Protein AF-A0AAV5A7R1-F1 (afdb_monomer)

Structure (mmCIF, N/CA/C/O backbone):
data_AF-A0AAV5A7R1-F1
#
_entry.id   AF-A0AAV5A7R1-F1
#
loop_
_atom_site.group_PDB
_atom_site.id
_atom_site.type_symbol
_atom_site.label_atom_id
_atom_site.label_alt_id
_atom_site.label_comp_id
_atom_site.label_asym_id
_atom_site.label_entity_id
_atom_site.label_seq_id
_atom_site.pdbx_PDB_ins_code
_atom_site.Cartn_x
_atom_site.Cartn_y
_atom_site.Cartn_z
_atom_site.occupancy
_atom_site.B_iso_or_equiv
_atom_site.auth_seq_id
_atom_site.auth_comp_id
_atom_site.auth_asym_id
_atom_site.auth_atom_id
_atom_site.pdbx_PDB_model_num
ATOM 1 N N . MET A 1 1 ? 40.878 32.032 -0.205 1.00 29.55 1 MET A N 1
ATOM 2 C CA . MET A 1 1 ? 42.133 32.448 -0.873 1.00 29.55 1 MET A CA 1
ATOM 3 C C . MET A 1 1 ? 41.769 33.147 -2.188 1.00 29.55 1 MET A C 1
ATOM 5 O O . MET A 1 1 ? 41.822 32.514 -3.229 1.00 29.55 1 MET A O 1
ATOM 9 N N . LEU A 1 2 ? 41.271 34.395 -2.137 1.00 24.20 2 LEU A N 1
ATOM 10 C CA . LEU A 1 2 ? 40.532 35.003 -3.269 1.00 24.20 2 LEU A CA 1
ATOM 11 C C . LEU A 1 2 ? 40.841 36.491 -3.567 1.00 24.20 2 LEU A C 1
ATOM 13 O O . LEU A 1 2 ? 40.366 37.007 -4.570 1.00 24.20 2 LEU A O 1
ATOM 17 N N . ASN A 1 3 ? 41.679 37.166 -2.768 1.00 25.67 3 ASN A N 1
ATOM 18 C CA . ASN A 1 3 ? 41.931 38.617 -2.881 1.00 25.67 3 ASN A CA 1
ATOM 19 C C . ASN A 1 3 ? 43.302 38.965 -3.509 1.00 25.67 3 ASN A C 1
ATOM 21 O O . ASN A 1 3 ? 43.919 39.950 -3.116 1.00 25.67 3 ASN A O 1
ATOM 25 N N . LEU A 1 4 ? 43.820 38.148 -4.438 1.00 28.59 4 LEU A N 1
ATOM 26 C CA . LEU A 1 4 ? 45.204 38.273 -4.946 1.00 28.59 4 LEU A CA 1
ATOM 27 C C . LEU A 1 4 ? 45.353 38.524 -6.459 1.00 28.59 4 LEU A C 1
ATOM 29 O O . LEU A 1 4 ? 46.474 38.673 -6.931 1.00 28.59 4 LEU A O 1
ATOM 33 N N . PHE A 1 5 ? 44.253 38.632 -7.215 1.00 29.66 5 PHE A N 1
ATOM 34 C CA . PHE A 1 5 ? 44.280 38.823 -8.678 1.00 29.66 5 PHE A CA 1
ATOM 35 C C . PHE A 1 5 ? 43.487 40.051 -9.166 1.00 29.66 5 PHE A C 1
ATOM 37 O O . PHE A 1 5 ? 42.913 40.050 -10.249 1.00 29.66 5 PHE A O 1
ATOM 44 N N . SER A 1 6 ? 43.487 41.128 -8.376 1.00 29.00 6 SER A N 1
ATOM 45 C CA . SER A 1 6 ? 42.924 42.436 -8.749 1.00 29.00 6 SER A CA 1
ATOM 46 C C . SER A 1 6 ? 44.034 43.491 -8.863 1.00 29.00 6 SER A C 1
ATOM 48 O O . SER A 1 6 ? 44.088 44.422 -8.059 1.00 29.00 6 SER A O 1
ATOM 50 N N . GLY A 1 7 ? 44.963 43.341 -9.819 1.00 32.47 7 GLY A N 1
ATOM 51 C CA . GLY A 1 7 ? 46.088 44.284 -9.901 1.00 3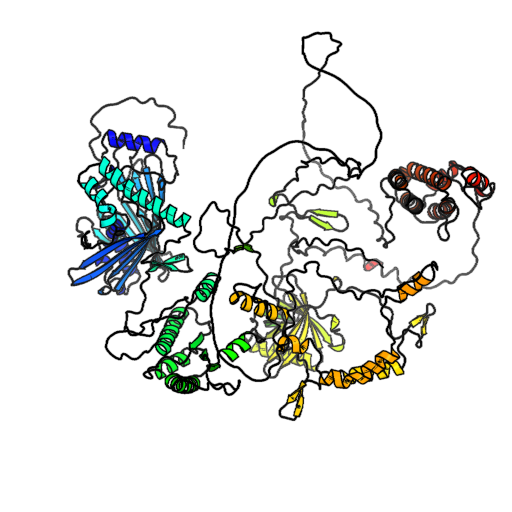2.47 7 GLY A CA 1
ATOM 52 C C . GLY A 1 7 ? 47.220 44.004 -10.892 1.00 32.47 7 GLY A C 1
ATOM 53 O O . GLY A 1 7 ? 48.380 44.122 -10.509 1.00 32.47 7 GLY A O 1
ATOM 54 N N . SER A 1 8 ? 46.941 43.712 -12.164 1.00 26.72 8 SER A N 1
ATOM 55 C CA . SER A 1 8 ? 47.958 43.845 -13.222 1.00 26.72 8 SER A CA 1
ATOM 56 C C . SER A 1 8 ? 47.350 44.381 -14.520 1.00 26.72 8 SER A C 1
ATOM 58 O O . SER A 1 8 ? 46.280 43.961 -14.954 1.00 26.72 8 SER A O 1
ATOM 60 N N . LYS A 1 9 ? 48.022 45.359 -15.141 1.00 31.67 9 LYS A N 1
ATOM 61 C CA . LYS A 1 9 ? 47.667 45.837 -16.485 1.00 31.67 9 LYS A CA 1
ATOM 62 C C . LYS A 1 9 ? 48.191 44.833 -17.509 1.00 31.67 9 LYS A C 1
ATOM 64 O O . LYS A 1 9 ? 49.341 44.411 -17.391 1.00 31.67 9 LYS A O 1
ATOM 69 N N . PHE A 1 10 ? 47.392 44.510 -18.526 1.00 29.64 10 PHE A N 1
ATOM 70 C CA . PHE A 1 10 ? 47.858 43.719 -19.666 1.00 29.64 10 PHE A CA 1
ATOM 71 C C . PHE A 1 10 ? 49.099 44.372 -20.284 1.00 29.64 10 PHE A C 1
ATOM 73 O O . PHE A 1 10 ? 49.057 45.517 -20.737 1.00 29.64 10 PHE A O 1
ATOM 80 N N . ARG A 1 11 ? 50.207 43.629 -20.296 1.00 29.08 11 ARG A N 1
ATOM 81 C CA . ARG A 1 11 ? 51.437 43.977 -21.004 1.00 29.08 11 ARG A CA 1
ATOM 82 C C . ARG A 1 11 ? 51.668 42.882 -22.036 1.00 29.08 11 ARG A C 1
ATOM 84 O O . ARG A 1 11 ? 51.864 41.727 -21.671 1.00 29.08 11 ARG A O 1
ATOM 91 N N . THR A 1 12 ? 51.585 43.236 -23.311 1.00 32.53 12 THR A N 1
ATOM 92 C CA . THR A 1 12 ? 51.765 42.311 -24.429 1.00 32.53 12 THR A CA 1
ATOM 93 C C . THR A 1 12 ? 53.233 41.913 -24.555 1.00 32.53 12 THR A C 1
ATOM 95 O O . THR A 1 12 ? 54.031 42.627 -25.158 1.00 32.53 12 THR A O 1
ATOM 98 N N . HIS A 1 13 ? 53.593 40.759 -23.998 1.00 28.97 13 HIS A N 1
ATOM 99 C CA . HIS A 1 13 ? 54.816 40.071 -24.396 1.00 28.97 13 HIS A CA 1
ATOM 100 C C . HIS A 1 13 ? 54.542 39.259 -25.661 1.00 28.97 13 HIS A C 1
ATOM 102 O O . HIS A 1 13 ? 53.734 38.332 -25.643 1.00 28.97 13 HIS A O 1
ATOM 108 N N . LYS A 1 14 ? 55.246 39.590 -26.745 1.00 40.38 14 LYS A N 1
ATOM 109 C CA . LYS A 1 14 ? 55.646 38.564 -27.707 1.00 40.38 14 LYS A CA 1
ATOM 110 C C . LYS A 1 14 ? 56.782 37.753 -27.071 1.00 40.38 14 LYS A C 1
ATOM 112 O O . LYS A 1 14 ? 57.619 38.346 -26.391 1.00 40.38 14 LYS A O 1
ATOM 117 N N . ASP A 1 15 ? 56.778 36.432 -27.240 1.00 34.69 15 ASP A N 1
ATOM 118 C CA . ASP A 1 15 ? 57.710 35.730 -28.145 1.00 34.69 15 ASP A CA 1
ATOM 119 C C . ASP A 1 15 ? 57.664 34.190 -27.971 1.00 34.69 15 ASP A C 1
ATOM 121 O O . ASP A 1 15 ? 57.484 33.667 -26.875 1.00 34.69 15 ASP A O 1
ATOM 125 N N . SER A 1 16 ? 57.830 33.492 -29.101 1.00 34.94 16 SER A N 1
ATOM 126 C CA . SER A 1 16 ? 58.335 32.115 -29.334 1.00 34.94 16 SER A CA 1
ATOM 127 C C . SER A 1 16 ? 57.873 30.865 -28.549 1.00 34.94 16 SER A C 1
ATOM 129 O O . SER A 1 16 ? 57.920 29.792 -29.142 1.00 34.94 16 SER A O 1
ATOM 131 N N . ASP A 1 17 ? 57.444 30.904 -27.286 1.00 38.69 17 ASP A N 1
ATOM 132 C CA . ASP A 1 17 ? 57.309 29.665 -26.475 1.00 38.69 17 ASP A CA 1
ATOM 133 C C . ASP A 1 17 ? 56.010 28.846 -26.693 1.00 38.69 17 ASP A C 1
ATOM 135 O O . ASP A 1 17 ? 55.823 27.789 -26.088 1.00 38.69 17 ASP A O 1
ATOM 139 N N . ALA A 1 18 ? 55.102 29.292 -27.566 1.00 42.25 18 ALA A N 1
ATOM 140 C CA . ALA A 1 18 ? 53.741 28.744 -27.675 1.00 42.25 18 ALA A CA 1
ATOM 141 C C . ALA A 1 18 ? 53.613 27.355 -28.348 1.00 42.25 18 ALA A C 1
ATOM 143 O O . ALA A 1 18 ? 52.575 26.708 -28.203 1.00 42.25 18 ALA A O 1
ATOM 144 N N . GLU A 1 19 ? 54.622 26.880 -29.088 1.00 44.72 19 GLU A N 1
ATOM 145 C CA . GLU A 1 19 ? 54.492 25.669 -29.924 1.00 44.72 19 GLU A CA 1
ATOM 146 C C . GLU A 1 19 ? 54.774 24.342 -29.194 1.00 44.72 19 GLU A C 1
ATOM 148 O O . GLU A 1 19 ? 54.384 23.272 -29.673 1.00 44.72 19 GLU A O 1
ATOM 153 N N . ARG A 1 20 ? 55.426 24.361 -28.022 1.00 49.25 20 ARG A N 1
ATOM 154 C CA . ARG A 1 20 ? 55.718 23.125 -27.273 1.00 49.25 20 ARG A CA 1
ATOM 155 C C . ARG A 1 20 ? 54.505 22.649 -26.472 1.00 49.25 20 ARG A C 1
ATOM 157 O O . ARG A 1 20 ? 53.830 23.417 -25.793 1.00 49.25 20 ARG A O 1
ATOM 164 N N . ALA A 1 21 ? 54.232 21.343 -26.529 1.00 53.19 21 ALA A N 1
ATOM 165 C CA . ALA A 1 21 ? 53.216 20.723 -25.682 1.00 53.19 21 ALA A CA 1
ATOM 166 C C . ALA A 1 21 ? 53.616 20.820 -24.191 1.00 53.19 21 ALA A C 1
ATOM 168 O O . ALA A 1 21 ? 54.805 20.689 -23.885 1.00 53.19 21 ALA A O 1
ATOM 169 N N . PRO A 1 22 ? 52.661 21.014 -23.257 1.00 58.59 22 PRO A N 1
ATOM 170 C CA . PRO A 1 22 ? 52.943 21.025 -21.822 1.00 58.59 22 PRO A CA 1
ATOM 171 C C . PRO A 1 22 ? 53.712 19.777 -21.375 1.00 58.59 22 PRO A C 1
ATOM 173 O O . PRO A 1 22 ? 53.326 18.660 -21.724 1.00 58.59 22 PRO A O 1
ATOM 176 N N . GLU A 1 23 ? 54.769 19.940 -20.575 1.00 52.28 23 GLU A N 1
ATOM 177 C CA . GLU A 1 23 ? 55.635 18.815 -20.200 1.00 52.28 23 GLU A CA 1
ATOM 178 C C . GLU A 1 23 ? 54.846 17.649 -19.576 1.00 52.28 23 GLU A C 1
ATOM 180 O O . GLU A 1 23 ? 54.082 17.808 -18.610 1.00 52.28 23 GLU A O 1
ATOM 185 N N . GLY A 1 24 ? 55.038 16.468 -20.168 1.00 55.00 24 GLY A N 1
ATOM 186 C CA . GLY A 1 24 ? 54.373 15.219 -19.804 1.00 55.00 24 GLY A CA 1
ATOM 187 C C . GLY A 1 24 ? 52.981 14.997 -20.409 1.00 55.00 24 GLY A C 1
ATOM 188 O O . GLY A 1 24 ? 52.386 13.969 -20.093 1.00 55.00 24 GLY A O 1
ATOM 189 N N . SER A 1 25 ? 52.445 15.921 -21.219 1.00 58.47 25 SER A N 1
ATOM 190 C CA . SER A 1 25 ? 51.198 15.701 -21.977 1.00 58.47 25 SER A CA 1
ATOM 191 C C . SER A 1 25 ? 51.459 14.956 -23.289 1.00 58.47 25 SER A C 1
ATOM 193 O O . SER A 1 25 ? 52.504 15.119 -23.918 1.00 58.47 25 SER A O 1
ATOM 195 N N . ASP A 1 26 ? 50.500 14.123 -23.683 1.00 65.81 26 ASP A N 1
ATOM 196 C CA . ASP A 1 26 ? 50.479 13.415 -24.962 1.00 65.81 26 ASP A CA 1
ATOM 197 C C . ASP A 1 26 ? 50.139 14.409 -26.092 1.00 65.81 26 ASP A C 1
ATOM 199 O O . ASP A 1 26 ? 49.196 15.188 -25.921 1.00 65.81 26 ASP A O 1
ATOM 203 N N . PRO A 1 27 ? 50.843 14.418 -27.242 1.00 60.88 27 PRO A N 1
ATOM 204 C CA . PRO A 1 27 ? 50.450 15.229 -28.392 1.00 60.88 27 PRO A CA 1
ATOM 205 C C . PRO A 1 27 ? 48.963 15.094 -28.751 1.00 60.88 27 PRO A C 1
ATOM 207 O O . PRO A 1 27 ? 48.315 16.115 -28.993 1.00 60.88 27 PRO A O 1
ATOM 210 N N . ASP A 1 28 ? 48.408 13.878 -28.693 1.00 67.31 28 ASP A N 1
ATOM 211 C CA . ASP A 1 28 ? 47.008 13.602 -29.031 1.00 67.31 28 ASP A CA 1
ATOM 212 C C . ASP A 1 28 ? 46.005 14.047 -27.950 1.00 67.31 28 ASP A C 1
ATOM 214 O O . ASP A 1 28 ? 44.827 14.196 -28.264 1.00 67.31 28 ASP A O 1
ATOM 218 N N . ASP A 1 29 ? 46.433 14.337 -26.714 1.00 65.31 29 ASP A N 1
ATOM 219 C CA . ASP A 1 29 ? 45.569 14.960 -25.689 1.00 65.31 29 ASP A CA 1
ATOM 220 C C . ASP A 1 29 ? 45.406 16.477 -25.894 1.00 65.31 29 ASP A C 1
ATOM 222 O O . ASP A 1 29 ? 44.641 17.119 -25.168 1.00 65.31 29 ASP A O 1
ATOM 226 N N . THR A 1 30 ? 46.129 17.077 -26.852 1.00 73.06 30 THR A N 1
ATOM 227 C CA . THR A 1 30 ? 46.273 18.536 -26.952 1.00 73.06 30 THR A CA 1
ATOM 228 C C . THR A 1 30 ? 45.771 19.136 -28.262 1.00 73.06 30 THR A C 1
ATOM 230 O O . THR A 1 30 ? 45.987 18.592 -29.340 1.00 73.06 30 THR A O 1
ATOM 233 N N . SER A 1 31 ? 45.161 20.321 -28.183 1.00 72.12 31 SER A N 1
ATOM 234 C CA . SER A 1 31 ? 44.766 21.117 -29.352 1.00 72.12 31 SER A CA 1
ATOM 235 C C . SER A 1 31 ? 45.241 22.568 -29.236 1.00 72.12 31 SER A C 1
ATOM 237 O O . SER A 1 31 ? 45.214 23.169 -28.160 1.00 72.12 31 SER A O 1
ATOM 239 N N . ILE A 1 32 ? 45.700 23.116 -30.362 1.00 70.06 32 ILE A N 1
ATOM 240 C CA . ILE A 1 32 ? 45.972 24.544 -30.561 1.00 70.06 32 ILE A CA 1
ATOM 241 C C . ILE A 1 32 ? 44.803 25.075 -31.388 1.00 70.06 32 ILE A C 1
ATOM 243 O O . ILE A 1 32 ? 44.454 24.450 -32.388 1.00 70.06 32 ILE A O 1
ATOM 247 N N . LEU A 1 33 ? 44.199 26.173 -30.942 1.00 69.75 33 LEU A N 1
ATOM 248 C CA . LEU A 1 33 ? 43.202 26.925 -31.705 1.00 69.75 33 LEU A CA 1
ATOM 249 C C . LEU A 1 33 ? 43.911 27.986 -32.550 1.00 69.75 33 LEU A C 1
ATOM 251 O O . LEU A 1 33 ? 44.942 28.506 -32.113 1.00 69.75 33 LEU A O 1
ATOM 255 N N . ASP A 1 34 ? 43.353 28.353 -33.701 1.00 72.19 34 ASP A N 1
ATOM 256 C CA . ASP A 1 34 ? 43.808 29.558 -34.405 1.00 72.19 34 ASP A CA 1
ATOM 257 C C . ASP A 1 34 ? 43.311 30.862 -33.733 1.00 72.19 34 ASP A C 1
ATOM 259 O O . ASP A 1 34 ? 42.538 30.847 -32.768 1.00 72.19 34 ASP A O 1
ATOM 263 N N . GLU A 1 35 ? 43.787 32.020 -34.207 1.00 67.75 35 GLU A N 1
ATOM 264 C CA . GLU A 1 35 ? 43.433 33.325 -33.623 1.00 67.75 35 GLU A CA 1
ATOM 265 C C . GLU A 1 35 ? 41.930 33.657 -33.740 1.00 67.75 35 GLU A C 1
ATOM 267 O O . GLU A 1 35 ? 41.391 34.381 -32.897 1.00 67.75 35 GLU A O 1
ATOM 272 N N . GLN A 1 36 ? 41.229 33.121 -34.745 1.00 70.00 36 GLN A N 1
ATOM 273 C CA . GLN A 1 36 ? 39.795 33.334 -34.952 1.00 70.00 36 GLN A CA 1
ATOM 274 C C . GLN A 1 36 ? 38.978 32.395 -34.058 1.00 70.00 36 GLN A C 1
ATOM 276 O O . GLN A 1 36 ? 38.103 32.855 -33.319 1.00 70.00 36 GLN A O 1
ATOM 281 N N . GLU A 1 37 ? 39.314 31.103 -34.043 1.00 74.56 37 GLU A N 1
ATOM 282 C CA . GLU A 1 37 ? 38.744 30.097 -33.141 1.00 74.56 37 GLU A CA 1
ATOM 283 C C . GLU A 1 37 ? 38.880 30.516 -31.664 1.00 74.56 37 GLU A C 1
ATOM 285 O O . GLU A 1 37 ? 37.903 30.495 -30.905 1.00 74.56 37 GLU A O 1
ATOM 290 N N . GLY A 1 38 ? 40.076 30.961 -31.262 1.00 71.69 38 GLY A N 1
ATOM 291 C CA . GLY A 1 38 ? 40.368 31.447 -29.913 1.00 71.69 38 GLY A CA 1
ATOM 292 C C . GLY A 1 38 ? 39.585 32.711 -29.541 1.00 71.69 38 GLY A C 1
ATOM 293 O O . GLY A 1 38 ? 39.090 32.824 -28.416 1.00 71.69 38 GLY A O 1
ATOM 294 N N . SER A 1 39 ? 39.397 33.637 -30.487 1.00 72.69 39 SER A N 1
ATOM 295 C CA . SER A 1 39 ? 38.579 34.844 -30.296 1.00 72.69 39 SER A CA 1
ATOM 296 C C . SER A 1 39 ? 37.093 34.505 -30.102 1.00 72.69 39 SER A C 1
ATOM 298 O O . SER A 1 39 ? 36.459 34.991 -29.160 1.00 72.69 39 SER A O 1
ATOM 300 N N . ILE A 1 40 ? 36.550 33.590 -30.915 1.00 76.50 40 ILE A N 1
ATOM 301 C CA . ILE A 1 40 ? 35.165 33.097 -30.804 1.00 76.50 40 ILE A CA 1
ATOM 302 C C . ILE A 1 40 ? 34.936 32.421 -29.444 1.00 76.50 40 ILE A C 1
ATOM 304 O O . ILE A 1 40 ? 33.968 32.740 -28.749 1.00 76.50 40 ILE A O 1
ATOM 308 N N . ILE A 1 41 ? 35.838 31.529 -29.020 1.00 73.94 41 ILE A N 1
ATOM 309 C CA . ILE A 1 41 ? 35.743 30.858 -27.715 1.00 73.94 41 ILE A CA 1
ATOM 310 C C . ILE A 1 41 ? 35.863 31.854 -26.554 1.00 73.94 41 ILE A C 1
ATOM 312 O O . ILE A 1 41 ? 35.066 31.787 -25.616 1.00 73.94 41 ILE A O 1
ATOM 316 N N . THR A 1 42 ? 36.773 32.828 -26.633 1.00 71.44 42 THR A N 1
ATOM 317 C CA . THR A 1 42 ? 36.904 33.886 -25.615 1.00 71.44 42 THR A CA 1
ATOM 318 C C . THR A 1 42 ? 35.624 34.720 -25.506 1.00 71.44 42 THR A C 1
ATOM 320 O O . THR A 1 42 ? 35.169 35.016 -24.398 1.00 71.44 42 THR A O 1
ATOM 323 N N . SER A 1 43 ? 34.990 35.044 -26.638 1.00 77.12 43 SER A N 1
ATOM 324 C CA . SER A 1 43 ? 33.727 35.786 -26.671 1.00 77.12 43 SER A CA 1
ATOM 325 C C . SER A 1 43 ? 32.581 35.012 -26.012 1.00 77.12 43 SER A C 1
ATOM 327 O O . SER A 1 43 ? 31.877 35.573 -25.167 1.00 77.12 43 SER A O 1
ATOM 329 N N . ILE A 1 44 ? 32.441 33.713 -26.311 1.00 75.00 44 ILE A N 1
ATOM 330 C CA . ILE A 1 44 ? 31.434 32.838 -25.686 1.00 75.00 44 ILE A CA 1
ATOM 331 C C . ILE A 1 44 ? 31.688 32.720 -24.180 1.00 75.00 44 ILE A C 1
ATOM 333 O O . ILE A 1 44 ? 30.759 32.860 -23.387 1.00 75.00 44 ILE A O 1
ATOM 337 N N . ILE A 1 45 ? 32.939 32.508 -23.760 1.00 72.06 45 ILE A N 1
ATOM 338 C CA . ILE A 1 45 ? 33.263 32.296 -22.345 1.00 72.06 45 ILE A CA 1
ATOM 339 C C . ILE A 1 45 ? 33.125 33.577 -21.512 1.00 72.06 45 ILE A C 1
ATOM 341 O O . ILE A 1 45 ? 32.750 33.490 -20.342 1.00 72.06 45 ILE A O 1
ATOM 345 N N . SER A 1 46 ? 33.330 34.766 -22.091 1.00 73.50 46 SER A N 1
ATOM 346 C CA . SER A 1 46 ? 33.147 36.038 -21.368 1.00 73.50 46 SER A CA 1
ATOM 347 C C . SER A 1 46 ? 31.717 36.253 -20.835 1.00 73.50 46 SER A C 1
ATOM 349 O O . SER A 1 46 ? 31.510 37.036 -19.909 1.00 73.50 46 SER A O 1
ATOM 351 N N . GLN A 1 47 ? 30.743 35.509 -21.367 1.00 74.31 47 GLN A N 1
ATOM 352 C CA . GLN A 1 47 ? 29.328 35.541 -20.984 1.00 74.31 47 GLN A CA 1
ATOM 353 C C . GLN A 1 47 ? 28.977 34.531 -19.867 1.00 74.31 47 GLN A C 1
ATOM 355 O O . GLN A 1 47 ? 27.851 34.532 -19.365 1.00 74.31 47 GLN A O 1
ATOM 360 N N . LEU A 1 48 ? 29.915 33.663 -19.464 1.00 79.44 48 LEU A N 1
ATOM 361 C CA . LEU A 1 48 ? 29.675 32.541 -18.551 1.00 79.44 48 LEU A CA 1
ATOM 362 C C . LEU A 1 48 ? 30.103 32.845 -17.110 1.00 79.44 48 LEU A C 1
ATOM 364 O O . LEU A 1 48 ? 31.091 33.531 -16.850 1.00 79.44 48 LEU A O 1
ATOM 368 N N . ARG A 1 49 ? 29.381 32.270 -16.141 1.00 81.94 49 ARG A N 1
ATOM 369 C CA . ARG A 1 49 ? 29.703 32.358 -14.704 1.00 81.94 49 ARG A CA 1
ATOM 370 C C . ARG A 1 49 ? 30.203 31.014 -14.181 1.00 81.94 49 ARG A C 1
ATOM 372 O O . ARG A 1 49 ? 29.726 29.967 -14.609 1.00 81.94 49 ARG A O 1
ATOM 379 N N . ILE A 1 50 ? 31.150 31.019 -13.243 1.00 77.44 50 ILE A N 1
ATOM 380 C CA . ILE A 1 50 ? 31.649 29.780 -12.617 1.00 77.44 50 ILE A CA 1
ATOM 381 C C . ILE A 1 50 ? 30.475 29.035 -11.957 1.00 77.44 50 ILE A C 1
ATOM 383 O O . ILE A 1 50 ? 29.675 29.641 -11.247 1.00 77.44 50 ILE A O 1
ATOM 387 N N . GLY A 1 51 ? 30.365 27.731 -12.219 1.00 72.56 51 GLY A N 1
ATOM 388 C CA . GLY A 1 51 ? 29.254 26.879 -11.788 1.00 72.56 51 GLY A CA 1
ATOM 389 C C . GLY A 1 51 ? 28.056 26.834 -12.748 1.00 72.56 51 GLY A C 1
ATOM 390 O O . GLY A 1 51 ? 27.140 26.051 -12.513 1.00 72.56 51 GLY A O 1
ATOM 391 N N . MET A 1 52 ? 28.053 27.626 -13.827 1.00 79.75 52 MET A N 1
ATOM 392 C CA . MET A 1 52 ? 26.970 27.650 -14.817 1.00 79.75 52 MET A CA 1
ATOM 393 C C . MET A 1 52 ? 26.886 26.341 -15.618 1.00 79.75 52 MET A C 1
ATOM 395 O O . MET A 1 52 ? 27.907 25.760 -15.999 1.00 79.75 52 MET A O 1
ATOM 399 N N . ASP A 1 53 ? 25.653 25.904 -15.878 1.00 74.12 53 ASP A N 1
ATOM 400 C CA . ASP A 1 53 ? 25.328 24.758 -16.730 1.00 74.12 53 ASP A CA 1
ATOM 401 C C . ASP A 1 53 ? 25.537 25.104 -18.211 1.00 74.12 53 ASP A C 1
ATOM 403 O O . ASP A 1 53 ? 24.996 26.083 -18.731 1.00 74.12 53 ASP A O 1
ATOM 407 N N . LEU A 1 54 ? 26.337 24.281 -18.885 1.00 70.88 54 LEU A N 1
ATOM 408 C CA . LEU A 1 54 ? 26.739 24.457 -20.277 1.00 70.88 54 LEU A CA 1
ATOM 409 C C . LEU A 1 54 ? 25.804 23.776 -21.281 1.00 70.88 54 LEU A C 1
ATOM 411 O O . LEU A 1 54 ? 25.967 23.989 -22.480 1.00 70.88 54 LEU A O 1
ATOM 415 N N . GLN A 1 55 ? 24.808 22.998 -20.838 1.00 65.81 55 GLN A N 1
ATOM 416 C CA . GLN A 1 55 ? 23.821 22.382 -21.741 1.00 65.81 55 GLN A CA 1
ATOM 417 C C . GLN A 1 55 ? 23.031 23.422 -22.556 1.00 65.81 55 GLN A C 1
ATOM 419 O O . GLN A 1 55 ? 22.542 23.114 -23.639 1.00 65.81 55 GLN A O 1
ATOM 424 N N . LYS A 1 56 ? 22.935 24.664 -22.060 1.00 62.91 56 LYS A N 1
ATOM 425 C CA . LYS A 1 56 ? 22.247 25.789 -22.719 1.00 62.91 56 LYS A CA 1
ATOM 426 C C . LYS A 1 56 ? 23.157 26.639 -23.620 1.00 62.91 56 LYS A C 1
ATOM 428 O O . LYS A 1 56 ? 22.698 27.644 -24.154 1.00 62.91 56 LYS A O 1
ATOM 433 N N . VAL A 1 57 ? 24.432 26.271 -23.780 1.00 69.00 57 VAL A N 1
ATOM 434 C CA . VAL A 1 57 ? 25.438 27.054 -24.518 1.00 69.00 57 VAL A CA 1
ATOM 435 C C . VAL A 1 57 ? 25.814 26.342 -25.819 1.00 69.00 57 VAL A C 1
ATOM 437 O O . VAL A 1 57 ? 26.337 25.226 -25.813 1.00 69.00 57 VAL A O 1
ATOM 440 N N . ALA A 1 58 ? 25.563 26.994 -26.955 1.00 67.25 58 ALA A N 1
ATOM 441 C CA . ALA A 1 58 ? 25.907 26.462 -28.269 1.00 67.25 58 ALA A CA 1
ATOM 442 C C . ALA A 1 58 ? 27.415 26.615 -28.544 1.00 67.25 58 ALA A C 1
ATOM 444 O O . ALA A 1 58 ? 27.899 27.702 -28.843 1.00 67.25 58 ALA A O 1
ATOM 445 N N . PHE A 1 59 ? 28.162 25.511 -28.464 1.00 72.69 59 PHE A N 1
ATOM 446 C CA . PHE A 1 59 ? 29.587 25.493 -28.819 1.00 72.69 59 PHE A CA 1
ATOM 447 C C . PHE A 1 59 ? 29.800 25.568 -30.346 1.00 72.69 59 PHE A C 1
ATOM 449 O O . PHE A 1 59 ? 28.997 24.980 -31.088 1.00 72.69 59 PHE A O 1
ATOM 456 N N . PRO A 1 60 ? 30.880 26.222 -30.825 1.00 77.44 60 PRO A N 1
ATOM 457 C CA . PRO A 1 60 ? 31.221 26.290 -32.246 1.00 77.44 60 PRO A CA 1
ATOM 458 C C . PRO A 1 60 ? 31.453 24.917 -32.883 1.00 77.44 60 PRO A C 1
ATOM 460 O O . PRO A 1 60 ? 31.862 23.961 -32.221 1.00 77.44 60 PRO A O 1
ATOM 463 N N . THR A 1 61 ? 31.244 24.829 -34.195 1.00 80.50 61 THR A N 1
ATOM 464 C CA . THR A 1 61 ? 31.395 23.590 -34.973 1.00 80.50 61 THR A CA 1
ATOM 465 C C . THR A 1 61 ? 32.824 23.050 -35.015 1.00 80.50 61 THR A C 1
ATOM 467 O O . THR A 1 61 ? 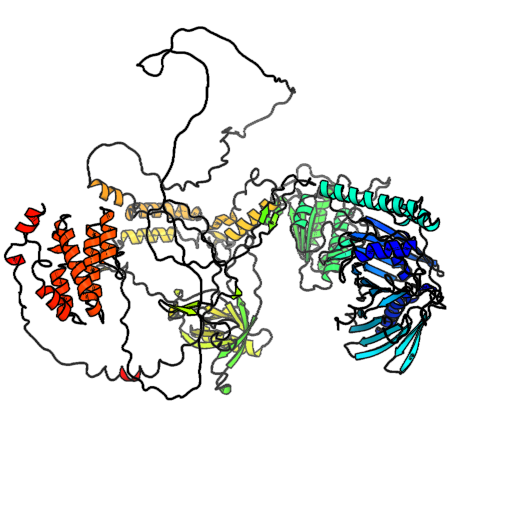32.988 21.837 -35.095 1.00 80.50 61 THR A O 1
ATOM 470 N N . PHE A 1 62 ? 33.861 23.884 -34.870 1.00 78.88 62 PHE A N 1
ATOM 471 C CA . PHE A 1 62 ? 35.256 23.410 -34.859 1.00 78.88 62 PHE A CA 1
ATOM 472 C C . PHE A 1 62 ? 35.624 22.610 -33.599 1.00 78.88 62 PHE A C 1
ATOM 474 O O . PHE A 1 62 ? 36.558 21.810 -33.625 1.00 78.88 62 PHE A O 1
ATOM 481 N N . VAL A 1 63 ? 34.860 22.738 -32.509 1.00 79.19 63 VAL A N 1
ATOM 482 C CA . VAL A 1 63 ? 35.031 21.922 -31.290 1.00 79.19 63 VAL A CA 1
ATOM 483 C C . VAL A 1 63 ? 34.388 20.531 -31.449 1.00 79.19 63 VAL A C 1
ATOM 485 O O . VAL A 1 63 ? 34.604 19.646 -30.621 1.00 79.19 63 VAL A O 1
ATOM 488 N N . LEU A 1 64 ? 33.606 20.302 -32.511 1.00 85.50 64 LEU A N 1
ATOM 489 C CA . LEU A 1 64 ? 32.902 19.039 -32.719 1.00 85.50 64 LEU A CA 1
ATOM 490 C C . LEU A 1 64 ? 33.796 17.950 -33.328 1.00 85.50 64 LEU A C 1
ATOM 492 O O . LEU A 1 64 ? 34.698 18.214 -34.128 1.00 85.50 64 LEU A O 1
ATOM 496 N N . GLU A 1 65 ? 33.513 16.708 -32.947 1.00 87.50 65 GLU A N 1
ATOM 497 C CA . GLU A 1 65 ? 33.989 15.492 -33.606 1.00 87.50 65 GLU A CA 1
ATOM 498 C C . GLU A 1 65 ? 32.921 14.974 -34.594 1.00 87.50 65 GLU A C 1
ATOM 500 O O . GLU A 1 65 ? 31.733 15.225 -34.386 1.00 87.50 65 GLU A O 1
ATOM 505 N N . PRO A 1 66 ? 33.301 14.228 -35.646 1.00 89.62 66 PRO A N 1
ATOM 506 C CA . PRO A 1 66 ? 32.384 13.727 -36.674 1.00 89.62 66 PRO A CA 1
ATOM 507 C C . PRO A 1 66 ? 31.540 12.510 -36.225 1.00 89.62 66 PRO A C 1
ATOM 509 O O . PRO A 1 66 ? 31.386 11.554 -36.980 1.00 89.62 66 PRO A O 1
ATOM 512 N N . ARG A 1 67 ? 31.045 12.488 -34.977 1.00 91.19 67 ARG A N 1
ATOM 513 C CA . ARG A 1 67 ? 30.252 11.383 -34.400 1.00 91.19 67 ARG A CA 1
ATOM 514 C C . ARG A 1 67 ? 29.228 11.896 -33.384 1.00 91.19 67 ARG A C 1
ATOM 516 O O . ARG A 1 67 ? 29.526 12.789 -32.591 1.00 91.19 67 ARG A O 1
ATOM 523 N N . SER A 1 68 ? 28.046 11.279 -33.352 1.00 93.31 68 SER A N 1
ATOM 524 C CA . SER A 1 68 ? 27.068 11.463 -32.266 1.00 93.31 68 SER A CA 1
ATOM 525 C C . SER A 1 68 ? 27.556 10.824 -30.963 1.00 93.31 68 SER A C 1
ATOM 527 O O . SER A 1 68 ? 28.329 9.863 -30.993 1.00 93.31 68 SER A O 1
ATOM 529 N N . MET A 1 69 ? 27.081 11.312 -29.809 1.00 90.50 69 MET A N 1
ATOM 530 C CA . MET A 1 69 ? 27.340 10.666 -28.516 1.00 90.50 69 MET A CA 1
ATOM 531 C C . MET A 1 69 ? 26.885 9.197 -28.527 1.00 90.50 69 MET A C 1
ATOM 533 O O . MET A 1 69 ? 27.585 8.354 -27.973 1.00 90.50 69 MET A O 1
ATOM 537 N N . LEU A 1 70 ? 25.779 8.876 -29.216 1.00 94.44 70 LEU A N 1
ATOM 538 C CA . LEU A 1 70 ? 25.279 7.500 -29.335 1.00 94.44 70 LEU A CA 1
ATOM 539 C C . LEU A 1 70 ? 26.301 6.572 -30.007 1.00 94.44 70 LEU A C 1
ATOM 541 O O . LEU A 1 70 ? 26.503 5.446 -29.561 1.00 94.44 70 LEU A O 1
ATOM 545 N N . GLU A 1 71 ? 27.005 7.063 -31.033 1.00 94.00 71 GLU A N 1
ATOM 546 C CA . GLU A 1 71 ? 28.110 6.316 -31.630 1.00 94.00 71 GLU A CA 1
ATOM 547 C C . GLU A 1 71 ? 29.357 6.335 -30.729 1.00 94.00 71 GLU A C 1
ATOM 549 O O . GLU A 1 71 ? 30.011 5.303 -30.586 1.00 94.00 71 GLU A O 1
ATOM 554 N N . ARG A 1 72 ? 29.712 7.468 -30.105 1.00 89.75 72 ARG A N 1
ATOM 555 C CA . ARG A 1 72 ? 30.938 7.579 -29.290 1.00 89.75 72 ARG A CA 1
ATOM 556 C C . ARG A 1 72 ? 30.957 6.612 -28.100 1.00 89.75 72 ARG A C 1
ATOM 558 O O . ARG A 1 72 ? 32.023 6.123 -27.745 1.00 89.75 72 ARG A O 1
ATOM 565 N N . ILE A 1 73 ? 29.806 6.267 -27.522 1.00 90.25 73 ILE A N 1
ATOM 566 C CA . ILE A 1 73 ? 29.719 5.279 -26.429 1.00 90.25 73 ILE A CA 1
ATOM 567 C C . ILE A 1 73 ? 30.269 3.900 -26.845 1.00 90.25 73 ILE A C 1
ATOM 569 O O . ILE A 1 73 ? 30.778 3.165 -26.000 1.00 90.25 73 ILE A O 1
ATOM 573 N N . THR A 1 74 ? 30.243 3.549 -28.137 1.00 91.31 74 THR A N 1
ATOM 574 C CA . THR A 1 74 ? 30.836 2.283 -28.614 1.00 91.31 74 THR A CA 1
ATOM 575 C C . THR A 1 74 ? 32.351 2.197 -28.433 1.00 91.31 74 THR A C 1
ATOM 577 O O . THR A 1 74 ? 32.877 1.089 -28.438 1.00 91.31 74 THR A O 1
ATOM 580 N N . ASP A 1 75 ? 33.048 3.310 -28.178 1.00 88.12 75 ASP A N 1
ATOM 581 C CA . ASP A 1 75 ? 34.481 3.304 -27.866 1.00 88.12 75 ASP A CA 1
ATOM 582 C C . ASP A 1 75 ? 34.779 2.531 -26.558 1.00 88.12 75 ASP A C 1
ATOM 584 O O . ASP A 1 75 ? 35.831 1.901 -26.446 1.00 88.12 75 ASP A O 1
ATOM 588 N N . PHE A 1 76 ? 33.825 2.451 -25.616 1.00 86.19 76 PHE A N 1
ATOM 589 C CA . PHE A 1 76 ? 33.924 1.576 -24.433 1.00 86.19 76 PHE A CA 1
ATOM 590 C C . PHE A 1 76 ? 33.838 0.082 -24.761 1.00 86.19 76 PHE A C 1
ATOM 592 O O . PHE A 1 76 ? 34.331 -0.744 -23.997 1.00 86.19 76 PHE A O 1
ATOM 599 N N . MET A 1 77 ? 33.235 -0.270 -25.897 1.00 86.69 77 MET A N 1
ATOM 600 C CA . MET A 1 77 ? 33.063 -1.650 -26.364 1.00 86.69 77 MET A CA 1
ATOM 601 C C . MET A 1 77 ? 34.241 -2.107 -27.244 1.00 86.69 77 MET A C 1
ATOM 603 O O . MET A 1 77 ? 34.130 -3.093 -27.964 1.00 86.69 77 MET A O 1
ATOM 607 N N . SER A 1 78 ? 35.370 -1.389 -27.193 1.00 84.69 78 SER A N 1
ATOM 608 C CA . SER A 1 78 ? 36.573 -1.649 -28.000 1.00 84.69 78 SER A CA 1
ATOM 609 C C . SER A 1 78 ? 37.338 -2.916 -27.613 1.00 84.69 78 SER A C 1
ATOM 611 O O . SER A 1 78 ? 38.028 -3.473 -28.467 1.00 84.69 78 SER A O 1
ATOM 613 N N . HIS A 1 79 ? 37.220 -3.358 -26.352 1.00 88.38 79 HIS A N 1
ATOM 614 C CA . HIS A 1 79 ? 37.963 -4.495 -25.781 1.00 88.38 79 HIS A CA 1
ATOM 615 C C . HIS A 1 79 ? 37.069 -5.606 -25.189 1.00 88.38 79 HIS A C 1
ATOM 617 O O . HIS A 1 79 ? 37.217 -5.980 -24.020 1.00 88.38 79 HIS A O 1
ATOM 623 N N . PRO A 1 80 ? 36.096 -6.132 -25.956 1.00 85.00 80 PRO A N 1
ATOM 624 C CA . PRO A 1 80 ? 35.141 -7.134 -25.483 1.00 85.00 80 PRO A CA 1
ATOM 625 C C . PRO A 1 80 ? 35.811 -8.465 -25.102 1.00 85.00 80 PRO A C 1
ATOM 627 O O . PRO A 1 80 ? 35.312 -9.174 -24.227 1.00 85.00 80 PRO A O 1
ATOM 630 N N . GLU A 1 81 ? 36.986 -8.769 -25.656 1.00 85.19 81 GLU A N 1
ATOM 631 C CA . GLU A 1 81 ? 37.792 -9.938 -25.302 1.00 85.19 81 GLU A CA 1
ATOM 632 C C . GLU A 1 81 ? 38.199 -9.977 -23.817 1.00 85.19 81 GLU A C 1
ATOM 634 O O . GLU A 1 81 ? 38.400 -11.058 -23.268 1.00 85.19 81 GLU A O 1
ATOM 639 N N . LEU A 1 82 ? 38.263 -8.823 -23.136 1.00 88.62 82 LEU A N 1
ATOM 640 C CA . LEU A 1 82 ? 38.613 -8.741 -21.711 1.00 88.62 82 LEU A CA 1
ATOM 641 C C . LEU A 1 82 ? 37.457 -9.153 -20.779 1.00 88.62 82 LEU A C 1
ATOM 643 O O . LEU A 1 82 ? 37.696 -9.510 -19.624 1.00 88.62 82 LEU A O 1
ATOM 647 N N . ILE A 1 83 ? 36.207 -9.105 -21.261 1.00 87.19 83 ILE A N 1
ATOM 648 C CA . ILE A 1 83 ? 35.004 -9.473 -20.491 1.00 87.19 83 ILE A CA 1
ATOM 649 C C . ILE A 1 83 ? 34.409 -10.825 -20.923 1.00 87.19 83 ILE A C 1
ATOM 651 O O . ILE A 1 83 ? 33.657 -11.443 -20.163 1.00 87.19 83 ILE A O 1
ATOM 655 N N . PHE A 1 84 ? 34.771 -11.335 -22.103 1.00 87.44 84 PHE A N 1
ATOM 656 C CA . PHE A 1 84 ? 34.365 -12.664 -22.560 1.00 87.44 84 PHE A CA 1
ATOM 657 C C . PHE A 1 84 ? 34.852 -13.769 -21.606 1.00 87.44 84 PHE A C 1
ATOM 659 O O . PHE A 1 84 ? 35.937 -13.721 -21.027 1.00 87.44 84 PHE A O 1
ATOM 666 N N . GLY A 1 85 ? 33.982 -14.753 -21.359 1.00 80.12 85 GLY A N 1
ATOM 667 C CA . GLY A 1 85 ? 34.226 -15.831 -20.396 1.00 80.12 85 GLY A CA 1
ATOM 668 C C . GLY A 1 85 ? 34.244 -15.422 -18.913 1.00 80.12 85 GLY A C 1
ATOM 669 O O . GLY A 1 85 ? 34.248 -16.310 -18.062 1.00 80.12 85 GLY A O 1
ATOM 670 N N . ALA A 1 86 ? 34.193 -14.130 -18.555 1.00 82.81 86 ALA A N 1
ATOM 671 C CA . ALA A 1 86 ? 34.273 -13.689 -17.155 1.00 82.81 86 ALA A CA 1
ATOM 672 C C . ALA A 1 86 ? 33.119 -14.224 -16.281 1.00 82.81 86 ALA A C 1
ATOM 674 O O . ALA A 1 86 ? 33.312 -14.473 -15.094 1.00 82.81 86 ALA A O 1
ATOM 675 N N . GLY A 1 87 ? 31.939 -14.478 -16.859 1.00 75.81 87 GLY A N 1
ATOM 676 C CA . GLY A 1 87 ? 30.825 -15.139 -16.162 1.00 75.81 87 GLY A CA 1
ATOM 677 C C . GLY A 1 87 ? 31.109 -16.588 -15.734 1.00 75.81 87 GLY A C 1
ATOM 678 O O . GLY A 1 87 ? 30.458 -17.081 -14.816 1.00 75.81 87 GLY A O 1
ATOM 679 N N . SER A 1 88 ? 32.095 -17.246 -16.352 1.00 79.19 88 SER A N 1
ATOM 680 C CA . SER A 1 88 ? 32.521 -18.621 -16.051 1.00 79.19 88 SER A CA 1
ATOM 681 C C . SER A 1 88 ? 33.724 -18.695 -15.100 1.00 79.19 88 SER A C 1
ATOM 683 O O . SER A 1 88 ? 34.132 -19.790 -14.726 1.00 79.19 88 SER A O 1
ATOM 685 N N . GLU A 1 89 ? 34.310 -17.558 -14.709 1.00 83.56 89 GLU A N 1
ATOM 686 C CA . GLU A 1 89 ? 35.399 -17.492 -13.726 1.00 83.56 89 GLU A CA 1
ATOM 687 C C . GLU A 1 89 ? 34.845 -17.811 -12.324 1.00 83.56 89 GLU A C 1
ATOM 689 O O . GLU A 1 89 ? 34.060 -17.009 -11.804 1.00 83.56 89 GLU A O 1
ATOM 694 N N . PRO A 1 90 ? 35.210 -18.940 -11.680 1.00 83.31 90 PRO A N 1
ATOM 695 C CA . PRO A 1 90 ? 34.654 -19.303 -10.378 1.00 83.31 90 PRO A CA 1
ATOM 696 C C . PRO A 1 90 ? 35.075 -18.331 -9.267 1.00 83.31 90 PRO A C 1
ATOM 698 O O . PRO A 1 90 ? 34.261 -18.016 -8.392 1.00 83.31 90 PRO A O 1
ATOM 701 N N . ASN A 1 91 ? 36.307 -17.808 -9.295 1.00 88.25 91 ASN A N 1
ATOM 702 C CA . ASN A 1 91 ? 36.811 -16.944 -8.232 1.00 88.25 91 ASN A CA 1
ATOM 703 C C . ASN A 1 91 ? 36.135 -15.554 -8.285 1.00 88.25 91 ASN A C 1
ATOM 705 O O . ASN A 1 91 ? 36.330 -14.819 -9.254 1.00 88.25 91 ASN A O 1
ATOM 709 N N . PRO A 1 92 ? 35.374 -15.132 -7.251 1.00 86.56 92 PRO A N 1
ATOM 710 C CA . PRO A 1 92 ? 34.700 -13.834 -7.259 1.00 86.56 92 PRO A CA 1
ATOM 711 C C . PRO A 1 92 ? 35.669 -12.645 -7.257 1.00 86.56 92 PRO A C 1
ATOM 713 O O . PRO A 1 92 ? 35.333 -11.612 -7.832 1.00 86.56 92 PRO A O 1
ATOM 716 N N . GLU A 1 93 ? 36.855 -12.777 -6.648 1.00 89.62 93 GLU A N 1
ATOM 717 C CA . GLU A 1 93 ? 37.878 -11.721 -6.642 1.00 89.62 93 GLU A CA 1
ATOM 718 C C . GLU A 1 93 ? 38.461 -11.549 -8.056 1.00 89.62 93 GLU A C 1
ATOM 720 O O . GLU A 1 93 ? 38.507 -10.434 -8.570 1.00 89.62 93 GLU A O 1
ATOM 725 N N . GLU A 1 94 ? 38.790 -12.648 -8.741 1.00 89.81 94 GLU A N 1
ATOM 726 C CA . GLU A 1 94 ? 39.311 -12.610 -10.116 1.00 89.81 94 GLU A CA 1
ATOM 727 C C . GLU A 1 94 ? 38.261 -12.122 -11.123 1.00 89.81 94 GLU A C 1
ATOM 729 O O . GLU A 1 94 ? 38.540 -11.247 -11.942 1.00 89.81 94 GLU A O 1
ATOM 734 N N . ARG A 1 95 ? 37.021 -12.614 -11.015 1.00 89.50 95 ARG A N 1
ATOM 735 C CA . ARG A 1 95 ? 35.892 -12.176 -11.846 1.00 89.50 95 ARG A CA 1
ATOM 736 C C . ARG A 1 95 ? 35.630 -10.676 -11.711 1.00 89.50 95 ARG A C 1
ATOM 738 O O . ARG A 1 95 ? 35.376 -10.005 -12.707 1.00 89.50 95 ARG A O 1
ATOM 745 N N . PHE A 1 96 ? 35.723 -10.133 -10.495 1.00 90.44 96 PHE A N 1
ATOM 746 C CA . PHE A 1 96 ? 35.638 -8.691 -10.259 1.00 90.44 96 PHE A CA 1
ATOM 747 C C . PHE A 1 96 ? 36.808 -7.935 -10.910 1.00 90.44 96 PHE A C 1
ATOM 749 O O . PHE A 1 96 ? 36.590 -6.882 -11.506 1.00 90.44 96 PHE A O 1
ATOM 756 N N . ILE A 1 97 ? 38.032 -8.470 -10.854 1.00 90.88 97 ILE A N 1
ATOM 757 C CA . ILE A 1 97 ? 39.205 -7.821 -11.458 1.00 90.88 97 ILE A CA 1
ATOM 758 C C . ILE A 1 97 ? 39.134 -7.836 -12.996 1.00 90.88 97 ILE A C 1
ATOM 760 O O . ILE A 1 97 ? 39.513 -6.838 -13.599 1.00 90.88 97 ILE A O 1
ATOM 764 N N . ARG A 1 98 ? 38.556 -8.865 -13.638 1.00 89.50 98 ARG A N 1
ATOM 765 C CA . ARG A 1 98 ? 38.265 -8.841 -15.091 1.00 89.50 98 ARG A CA 1
ATOM 766 C C . ARG A 1 98 ? 37.238 -7.765 -15.473 1.00 89.50 98 ARG A C 1
ATOM 768 O O . ARG A 1 98 ? 37.433 -7.046 -16.447 1.00 89.50 98 ARG A O 1
ATOM 775 N N . VAL A 1 99 ? 36.174 -7.587 -14.680 1.00 89.06 99 VAL A N 1
ATOM 776 C CA . VAL A 1 99 ? 35.200 -6.488 -14.883 1.00 89.06 99 VAL A CA 1
ATOM 777 C C . VAL A 1 99 ? 35.877 -5.117 -14.736 1.00 89.06 99 VAL A C 1
ATOM 779 O O . VAL A 1 99 ? 35.644 -4.218 -15.542 1.00 89.06 99 VAL A O 1
ATOM 782 N N . LEU A 1 100 ? 36.758 -4.966 -13.743 1.00 90.31 100 LEU A N 1
ATOM 783 C CA . LEU A 1 100 ? 37.547 -3.752 -13.511 1.00 90.31 100 LEU A CA 1
ATOM 784 C C . LEU A 1 100 ? 38.568 -3.487 -14.637 1.00 90.31 100 LEU A C 1
ATOM 786 O O . LEU A 1 100 ? 38.746 -2.341 -15.041 1.00 90.31 100 LEU A O 1
ATOM 790 N N . GLN A 1 101 ? 39.198 -4.537 -15.167 1.00 91.75 101 GLN A N 1
ATOM 791 C CA . GLN A 1 101 ? 40.105 -4.503 -16.317 1.00 91.75 101 GLN A CA 1
ATOM 792 C C . GLN A 1 101 ? 39.386 -4.021 -17.582 1.00 91.75 101 GLN A C 1
ATOM 794 O O . GLN A 1 101 ? 39.849 -3.074 -18.213 1.00 91.75 101 GLN A O 1
ATOM 799 N N . TYR A 1 102 ? 38.233 -4.617 -17.908 1.00 90.19 102 TYR A N 1
ATOM 800 C CA . TYR A 1 102 ? 37.386 -4.194 -19.027 1.00 90.19 102 TYR A CA 1
ATOM 801 C C . TYR A 1 102 ? 36.970 -2.721 -18.902 1.00 90.19 102 TYR A C 1
ATOM 803 O O . TYR A 1 102 ? 37.162 -1.935 -19.829 1.00 90.19 102 TYR A O 1
ATOM 811 N N . TYR A 1 103 ? 36.472 -2.325 -17.724 1.00 89.12 103 TYR A N 1
ATOM 812 C CA . TYR A 1 103 ? 36.071 -0.944 -17.455 1.00 89.12 103 TYR A CA 1
ATOM 813 C C . TYR A 1 103 ? 37.221 0.057 -17.641 1.00 89.12 103 TYR A C 1
ATOM 815 O O . TYR A 1 103 ? 37.027 1.113 -18.241 1.00 89.12 103 TYR A O 1
ATOM 823 N N . LEU A 1 104 ? 38.420 -0.264 -17.147 1.00 89.69 104 LEU A N 1
ATOM 824 C CA . LEU A 1 104 ? 39.578 0.623 -17.249 1.00 89.69 104 LEU A CA 1
ATOM 825 C C . LEU A 1 104 ? 40.155 0.687 -18.673 1.00 89.69 104 LEU A C 1
ATOM 827 O O . LEU A 1 104 ? 40.573 1.761 -19.102 1.00 89.69 104 LEU A O 1
ATOM 831 N N . ALA A 1 105 ? 40.126 -0.414 -19.430 1.00 90.44 105 ALA A N 1
ATOM 832 C CA . ALA A 1 105 ? 40.582 -0.454 -20.821 1.00 90.44 105 ALA A CA 1
ATOM 833 C C . ALA A 1 105 ? 39.771 0.469 -21.754 1.00 90.44 105 ALA A C 1
ATOM 835 O O . ALA A 1 105 ? 40.331 1.036 -22.694 1.00 90.44 105 ALA A O 1
ATOM 836 N N . GLY A 1 106 ? 38.478 0.675 -21.480 1.00 87.00 106 GLY A N 1
ATOM 837 C CA . GLY A 1 106 ? 37.593 1.513 -22.301 1.00 87.00 106 GLY A CA 1
ATOM 838 C C . GLY A 1 106 ? 37.967 3.002 -22.381 1.00 87.00 106 GLY A C 1
ATOM 839 O O . GLY A 1 106 ? 37.479 3.694 -23.267 1.00 87.00 106 GLY A O 1
ATOM 840 N N . TRP A 1 107 ? 38.846 3.506 -21.505 1.00 86.56 107 TRP A N 1
ATOM 841 C CA . TRP A 1 107 ? 39.187 4.938 -21.427 1.00 86.56 107 TRP A CA 1
ATOM 842 C C . TRP A 1 107 ? 40.317 5.395 -22.353 1.00 86.56 107 TRP A C 1
ATOM 844 O O . TRP A 1 107 ? 40.459 6.594 -22.579 1.00 86.56 107 TRP A O 1
ATOM 854 N N . HIS A 1 108 ? 41.137 4.481 -22.882 1.00 85.62 108 HIS A N 1
ATOM 855 C CA . HIS A 1 108 ? 42.290 4.871 -23.704 1.00 85.62 108 HIS A CA 1
ATOM 856 C C . HIS A 1 108 ? 41.891 5.358 -25.115 1.00 85.62 108 HIS A C 1
ATOM 858 O O . HIS A 1 108 ? 42.643 6.116 -25.731 1.00 85.62 108 HIS A O 1
ATOM 864 N N . VAL A 1 109 ? 40.712 4.959 -25.615 1.00 84.12 109 VAL A N 1
ATOM 865 C CA . VAL A 1 109 ? 40.179 5.384 -26.919 1.00 84.12 109 VAL A CA 1
ATOM 866 C C . VAL A 1 109 ? 39.629 6.806 -26.807 1.00 84.12 109 VAL A C 1
ATOM 868 O O . VAL A 1 109 ? 38.654 7.067 -26.103 1.00 84.12 109 VAL A O 1
ATOM 871 N N . LYS A 1 110 ? 40.265 7.745 -27.511 1.00 75.94 110 LYS A N 1
ATOM 872 C CA . LYS A 1 110 ? 39.967 9.182 -27.450 1.00 75.94 110 LYS A CA 1
ATOM 873 C C . LYS A 1 110 ? 40.147 9.843 -28.826 1.00 75.94 110 LYS A C 1
ATOM 875 O O . LYS A 1 110 ? 41.000 9.402 -29.598 1.00 75.94 110 LYS A O 1
ATOM 880 N N . PRO A 1 111 ? 39.377 10.897 -29.161 1.00 72.75 111 PRO A N 1
ATOM 881 C CA . PRO A 1 111 ? 39.673 11.728 -30.324 1.00 72.75 111 PRO A CA 1
ATOM 882 C C . PRO A 1 111 ? 40.973 12.516 -30.101 1.00 72.75 111 PRO A C 1
ATOM 884 O O . PRO A 1 111 ? 41.352 12.784 -28.962 1.00 72.75 111 PRO A O 1
ATOM 887 N N . LYS A 1 112 ? 41.626 12.933 -31.191 1.00 73.12 112 LYS A N 1
ATOM 888 C CA . LYS A 1 112 ? 42.801 13.814 -31.124 1.00 73.12 112 LYS A CA 1
ATOM 889 C C . LYS A 1 112 ? 42.379 15.240 -30.745 1.00 73.12 112 LYS A C 1
ATOM 891 O O . LYS A 1 112 ? 41.570 15.854 -31.447 1.00 73.12 112 LYS A O 1
ATOM 896 N N . GLY A 1 113 ? 42.959 15.768 -29.671 1.00 75.50 113 GLY A N 1
ATOM 897 C CA . GLY A 1 113 ? 42.652 17.083 -29.110 1.00 75.50 113 GLY A CA 1
ATOM 898 C C . GLY A 1 113 ? 41.293 17.155 -28.404 1.00 75.50 113 GLY A C 1
ATOM 899 O O . GLY A 1 113 ? 40.542 16.181 -28.311 1.00 75.50 113 GLY A O 1
ATOM 900 N N . VAL A 1 114 ? 40.945 18.339 -27.893 1.00 79.56 114 VAL A N 1
ATOM 901 C CA . VAL A 1 114 ? 39.692 18.533 -27.147 1.00 79.56 114 VAL A CA 1
ATOM 902 C C . VAL A 1 114 ? 38.503 18.617 -28.113 1.00 79.56 114 VAL A C 1
ATOM 904 O O . VAL A 1 114 ? 38.152 19.690 -28.601 1.00 79.56 114 VAL A O 1
ATOM 907 N N . LYS A 1 115 ? 37.874 17.467 -28.379 1.00 82.62 115 LYS A N 1
ATOM 908 C CA . LYS A 1 115 ? 36.710 17.328 -29.268 1.00 82.62 115 LYS A CA 1
ATOM 909 C C . LYS A 1 115 ? 35.474 16.779 -28.546 1.00 82.62 115 LYS A C 1
ATOM 911 O O . LYS A 1 115 ? 35.567 15.841 -27.746 1.00 82.62 115 LYS A O 1
ATOM 916 N N . LYS A 1 116 ? 34.312 17.365 -28.855 1.00 83.69 116 LYS A N 1
ATOM 917 C CA . LYS A 1 116 ? 32.986 17.013 -28.319 1.00 83.69 116 LYS A CA 1
ATOM 918 C C . LYS A 1 116 ? 32.150 16.286 -29.392 1.00 83.69 116 LYS A C 1
ATOM 920 O O . LYS A 1 116 ? 32.072 16.799 -30.505 1.00 83.69 116 LYS A O 1
ATOM 925 N N . PRO A 1 117 ? 31.461 15.174 -29.089 1.00 88.75 117 PRO A N 1
ATOM 926 C CA . PRO A 1 117 ? 30.522 14.567 -30.032 1.00 88.75 117 PRO A CA 1
ATOM 927 C C . PRO A 1 117 ? 29.266 15.431 -30.233 1.00 88.75 117 PRO A C 1
ATOM 929 O O . PRO A 1 117 ? 28.979 16.339 -29.440 1.00 88.75 117 PRO A O 1
ATOM 932 N N . TYR A 1 118 ? 28.478 15.126 -31.267 1.00 89.62 118 TYR A N 1
ATOM 933 C CA . TYR A 1 118 ? 27.151 15.723 -31.437 1.00 89.62 118 TYR A CA 1
ATOM 934 C C . TYR A 1 118 ? 26.250 15.369 -30.244 1.00 89.62 118 TYR A C 1
ATOM 936 O O . TYR A 1 118 ? 26.323 14.270 -29.687 1.00 89.62 118 TYR A O 1
ATOM 944 N N . ASN A 1 119 ? 25.411 16.322 -29.836 1.00 88.44 119 ASN A N 1
ATOM 945 C CA . ASN A 1 119 ? 24.445 16.125 -28.760 1.00 88.44 119 ASN A CA 1
ATOM 946 C C . ASN A 1 119 ? 23.169 15.500 -29.348 1.00 88.44 119 ASN A C 1
ATOM 948 O O . ASN A 1 119 ? 22.546 16.176 -30.167 1.00 88.44 119 ASN A O 1
ATOM 952 N N . PRO A 1 120 ? 22.766 14.278 -28.956 1.00 92.12 120 PRO A N 1
ATOM 953 C CA . PRO A 1 120 ? 21.721 13.575 -29.687 1.00 92.12 120 PRO A CA 1
ATOM 954 C C . PRO A 1 120 ? 20.344 14.245 -29.597 1.00 92.12 120 PRO A C 1
ATOM 956 O O . PRO A 1 120 ? 19.968 14.821 -28.561 1.00 92.12 120 PRO A O 1
ATOM 959 N N . VAL A 1 121 ? 19.569 14.141 -30.677 1.00 92.31 121 VAL A N 1
ATOM 960 C CA . VAL A 1 121 ? 18.170 14.597 -30.695 1.00 92.31 121 VAL A CA 1
ATOM 961 C C . VAL A 1 121 ? 17.245 13.569 -30.032 1.00 92.31 121 VAL A C 1
ATOM 963 O O . VAL A 1 121 ? 17.578 12.397 -29.906 1.00 92.31 121 VAL A O 1
ATOM 966 N N . LEU A 1 122 ? 16.078 14.006 -29.557 1.00 92.19 122 LEU A N 1
ATOM 967 C CA . LEU A 1 122 ? 15.119 13.142 -28.853 1.00 92.19 122 LEU A CA 1
ATOM 968 C C . LEU A 1 122 ? 14.512 12.090 -29.799 1.00 92.19 122 LEU A C 1
ATOM 970 O O . LEU A 1 122 ? 13.759 12.460 -30.700 1.00 92.19 122 LEU A O 1
ATOM 974 N N . GLY A 1 123 ? 14.806 10.808 -29.565 1.00 90.44 123 GLY A N 1
ATOM 975 C CA . GLY A 1 123 ? 14.457 9.708 -30.474 1.00 90.44 123 GLY A CA 1
ATOM 976 C C . GLY A 1 123 ? 15.509 9.401 -31.548 1.00 90.44 123 GLY A C 1
ATOM 977 O O . GLY A 1 123 ? 15.240 8.601 -32.444 1.00 90.44 123 GLY A O 1
ATOM 978 N N . GLU A 1 124 ? 16.697 10.014 -31.477 1.00 95.50 124 GLU A N 1
ATOM 979 C CA . GLU A 1 124 ? 17.873 9.543 -32.215 1.00 95.50 124 GLU A CA 1
ATOM 980 C C . GLU A 1 124 ? 18.292 8.161 -31.701 1.00 95.50 124 GLU A C 1
ATOM 982 O O . GLU A 1 124 ? 18.251 7.908 -30.490 1.00 95.50 124 GLU A O 1
ATOM 987 N N . PHE A 1 125 ? 18.739 7.287 -32.603 1.00 96.31 125 PHE A N 1
ATOM 988 C CA . PHE A 1 125 ? 19.301 5.990 -32.236 1.00 96.31 125 PHE A CA 1
ATOM 989 C C . PHE A 1 125 ? 20.567 5.643 -33.027 1.00 96.31 125 PHE A C 1
ATOM 991 O O . PHE A 1 125 ? 20.798 6.144 -34.125 1.00 96.31 125 PHE A O 1
ATOM 998 N N . PHE A 1 126 ? 21.394 4.755 -32.478 1.00 96.81 126 PHE A N 1
ATOM 999 C CA . PHE A 1 126 ? 22.563 4.203 -33.164 1.00 96.81 126 PHE A CA 1
ATOM 1000 C C . PHE A 1 126 ? 22.663 2.703 -32.917 1.00 96.81 126 PHE A C 1
ATOM 1002 O O . PHE A 1 126 ? 22.575 2.260 -31.771 1.00 96.81 126 PHE A O 1
ATOM 1009 N N . ARG A 1 127 ? 22.900 1.927 -33.977 1.00 94.81 127 ARG A N 1
ATOM 1010 C CA . ARG A 1 127 ? 23.172 0.487 -33.905 1.00 94.81 127 ARG A CA 1
ATOM 1011 C C . ARG A 1 127 ? 24.453 0.131 -34.647 1.00 94.81 127 ARG A C 1
ATOM 1013 O O . ARG A 1 127 ? 24.790 0.733 -35.662 1.00 94.81 127 ARG A O 1
ATOM 1020 N N . CYS A 1 128 ? 25.148 -0.884 -34.152 1.00 94.06 128 CYS A N 1
ATOM 1021 C CA . CYS A 1 128 ? 26.251 -1.521 -34.864 1.00 94.06 128 CYS A CA 1
ATOM 1022 C C . CYS A 1 128 ? 26.370 -2.991 -34.454 1.00 94.06 128 CYS A C 1
ATOM 1024 O O . CYS A 1 128 ? 25.858 -3.397 -33.407 1.00 94.06 128 CYS A O 1
ATOM 1026 N N . LYS A 1 129 ? 27.076 -3.779 -35.262 1.00 92.88 129 LYS A N 1
ATOM 1027 C CA . LYS A 1 129 ? 27.533 -5.122 -34.891 1.00 92.88 129 LYS A CA 1
ATOM 1028 C C . LYS A 1 129 ? 29.055 -5.134 -34.754 1.00 92.88 129 LYS A C 1
ATOM 1030 O O . LYS A 1 129 ? 29.735 -4.262 -35.296 1.00 92.88 129 LYS A O 1
ATOM 1035 N N . PHE A 1 130 ? 29.590 -6.108 -34.035 1.00 91.00 130 PHE A N 1
ATOM 1036 C CA . PHE A 1 130 ? 31.017 -6.423 -34.046 1.00 91.00 130 PHE A CA 1
ATOM 1037 C C . PHE A 1 130 ? 31.165 -7.891 -34.440 1.00 91.00 130 PHE A C 1
ATOM 1039 O O . PHE A 1 130 ? 30.487 -8.751 -33.875 1.00 91.00 130 PHE A O 1
ATOM 1046 N N . ASP A 1 131 ? 32.043 -8.153 -35.402 1.00 88.38 131 ASP A N 1
ATOM 1047 C CA . ASP A 1 131 ? 32.324 -9.480 -35.942 1.00 88.38 131 ASP A CA 1
ATOM 1048 C C . ASP A 1 131 ? 33.696 -9.939 -35.418 1.00 88.38 131 ASP A C 1
ATOM 1050 O O . ASP A 1 131 ? 34.711 -9.279 -35.664 1.00 88.38 131 ASP A O 1
ATOM 1054 N N . TYR A 1 132 ? 33.740 -11.034 -34.651 1.00 85.94 132 TYR A N 1
ATOM 1055 C CA . TYR A 1 132 ? 34.950 -11.464 -33.940 1.00 85.94 132 TYR A CA 1
ATOM 1056 C C . TYR A 1 132 ? 35.742 -12.557 -34.679 1.00 85.94 132 TYR A C 1
ATOM 1058 O O . TYR A 1 132 ? 35.170 -13.321 -35.459 1.00 85.94 132 TYR A O 1
ATOM 1066 N N . PRO A 1 133 ? 37.065 -12.692 -34.428 1.00 81.75 133 PRO A N 1
ATOM 1067 C CA . PRO A 1 133 ? 37.906 -13.695 -35.095 1.00 81.75 133 PRO A CA 1
ATOM 1068 C C . PRO A 1 133 ? 37.530 -15.161 -34.822 1.00 81.75 133 PRO A C 1
ATOM 1070 O O . PRO A 1 133 ? 38.005 -16.043 -35.532 1.00 81.75 133 PRO A O 1
ATOM 1073 N N . ASP A 1 134 ? 36.712 -15.428 -33.802 1.00 81.25 134 ASP A N 1
ATOM 1074 C CA . ASP A 1 134 ? 36.165 -16.751 -33.473 1.00 81.25 134 ASP A CA 1
ATOM 1075 C C . ASP A 1 134 ? 34.835 -17.059 -34.196 1.00 81.25 134 ASP A C 1
ATOM 1077 O O . ASP A 1 134 ? 34.256 -18.126 -33.999 1.00 81.25 134 ASP A O 1
ATOM 1081 N N . GLY A 1 135 ? 34.350 -16.137 -35.035 1.00 82.56 135 GLY A N 1
ATOM 1082 C CA . GLY A 1 135 ? 33.067 -16.235 -35.729 1.00 82.56 135 GLY A CA 1
ATOM 1083 C C . GLY A 1 135 ? 31.856 -15.853 -34.873 1.00 82.56 135 GLY A C 1
ATOM 1084 O O . GLY A 1 135 ? 30.728 -15.933 -35.359 1.00 82.56 135 GLY A O 1
ATOM 1085 N N . THR A 1 136 ? 32.048 -15.431 -33.618 1.00 87.81 136 THR A N 1
ATOM 1086 C CA . THR A 1 136 ? 30.960 -14.892 -32.796 1.00 87.81 136 THR A CA 1
ATOM 1087 C C . THR A 1 136 ? 30.652 -13.440 -33.163 1.00 87.81 136 THR A C 1
ATOM 1089 O O . THR A 1 136 ? 31.468 -12.726 -33.748 1.00 87.81 136 THR A O 1
ATOM 1092 N N . GLN A 1 137 ? 29.448 -12.990 -32.806 1.00 88.12 137 GLN A N 1
ATOM 1093 C CA . GLN A 1 137 ? 29.000 -11.615 -33.013 1.00 88.12 137 GLN A CA 1
ATOM 1094 C C . GLN A 1 137 ? 28.568 -10.961 -31.697 1.00 88.12 137 GLN A C 1
ATOM 1096 O O . GLN A 1 137 ? 28.214 -11.622 -30.708 1.00 88.12 137 GLN A O 1
ATOM 1101 N N . SER A 1 138 ? 28.566 -9.633 -31.696 1.00 90.06 138 SER A N 1
ATOM 1102 C CA . SER A 1 138 ? 27.823 -8.826 -30.731 1.00 90.06 138 SER A CA 1
ATOM 1103 C C . SER A 1 138 ? 27.027 -7.730 -31.430 1.00 90.06 138 SER A C 1
ATOM 1105 O O . SER A 1 138 ? 27.349 -7.316 -32.545 1.00 90.06 138 SER A O 1
ATOM 1107 N N . PHE A 1 139 ? 25.983 -7.261 -30.755 1.00 92.44 139 PHE A N 1
ATOM 1108 C CA . PHE A 1 139 ? 25.080 -6.223 -31.232 1.00 92.44 139 PHE A CA 1
ATOM 1109 C C . PHE A 1 139 ? 25.014 -5.094 -30.207 1.00 92.44 139 PHE A C 1
ATOM 1111 O O . PHE A 1 139 ? 24.923 -5.335 -29.000 1.00 92.44 139 PHE A O 1
ATOM 1118 N N . TYR A 1 140 ? 25.039 -3.865 -30.705 1.00 94.31 140 TYR A N 1
ATOM 1119 C CA . TYR A 1 140 ? 24.892 -2.639 -29.935 1.00 94.31 140 TYR A CA 1
ATOM 1120 C C . TYR A 1 140 ? 23.670 -1.868 -30.436 1.00 94.31 140 TYR A C 1
ATOM 1122 O O . TYR A 1 140 ? 23.483 -1.733 -31.645 1.00 94.31 140 TYR A O 1
ATOM 1130 N N . ILE A 1 141 ? 22.874 -1.331 -29.514 1.00 94.62 141 ILE A N 1
ATOM 1131 C CA . ILE A 1 141 ? 21.792 -0.379 -29.787 1.00 94.62 141 ILE A CA 1
ATOM 1132 C C . ILE A 1 141 ? 21.779 0.691 -28.692 1.00 94.62 141 ILE A C 1
ATOM 1134 O O . ILE A 1 141 ? 21.828 0.369 -27.505 1.00 94.62 141 ILE A O 1
ATOM 1138 N N . ALA A 1 142 ? 21.693 1.960 -29.078 1.00 95.81 142 ALA A N 1
ATOM 1139 C CA . ALA A 1 142 ? 21.531 3.093 -28.172 1.00 95.81 142 ALA A CA 1
ATOM 1140 C C . ALA A 1 142 ? 20.426 4.032 -28.650 1.00 95.81 142 ALA A C 1
ATOM 1142 O O . ALA A 1 142 ? 20.225 4.181 -29.852 1.00 95.81 142 ALA A O 1
ATOM 1143 N N . GLU A 1 143 ? 19.741 4.678 -27.709 1.00 95.69 143 GLU A N 1
ATOM 1144 C CA . GLU A 1 143 ? 18.635 5.603 -27.960 1.00 95.69 143 GLU A CA 1
ATOM 1145 C C . GLU A 1 143 ? 18.715 6.812 -27.017 1.00 95.69 143 GLU A C 1
ATOM 1147 O O . GLU A 1 143 ? 18.992 6.682 -25.818 1.00 95.69 143 GLU A O 1
ATOM 1152 N N . GLN A 1 144 ? 18.426 7.999 -27.547 1.00 94.81 144 GLN A N 1
ATOM 1153 C CA . GLN A 1 144 ? 18.271 9.210 -26.750 1.00 94.81 144 GLN A CA 1
ATOM 1154 C C . GLN A 1 144 ? 16.836 9.324 -26.214 1.00 94.81 144 GLN A C 1
ATOM 1156 O O . GLN A 1 144 ? 15.985 9.976 -26.818 1.00 94.81 144 GLN A O 1
ATOM 1161 N N . VAL A 1 145 ? 16.576 8.702 -25.062 1.00 92.62 145 VAL A N 1
ATOM 1162 C CA . VAL A 1 145 ? 15.227 8.585 -24.469 1.00 92.62 145 VAL A CA 1
ATOM 1163 C C . VAL A 1 145 ? 14.686 9.877 -23.843 1.00 92.62 145 VAL A C 1
ATOM 1165 O O . VAL A 1 145 ? 13.481 10.033 -23.675 1.00 92.62 145 VAL A O 1
ATOM 1168 N N . SER A 1 146 ? 15.565 10.816 -23.482 1.00 89.50 146 SER A N 1
ATOM 1169 C CA . SER A 1 146 ? 15.198 12.145 -22.977 1.00 89.50 146 SER A CA 1
ATOM 1170 C C . SER A 1 146 ? 16.230 13.178 -23.415 1.00 89.50 146 SER A C 1
ATOM 1172 O O . SER A 1 146 ? 17.410 12.865 -23.568 1.00 89.50 146 SER A O 1
ATOM 1174 N N . HIS A 1 147 ? 15.810 14.430 -23.586 1.00 83.31 147 HIS A N 1
ATOM 1175 C CA . HIS A 1 147 ? 16.686 15.519 -24.029 1.00 83.31 147 HIS A CA 1
ATOM 1176 C C . HIS A 1 147 ? 16.809 16.667 -23.005 1.00 83.31 147 HIS A C 1
ATOM 1178 O O . HIS A 1 147 ? 17.851 17.319 -22.959 1.00 83.31 147 HIS A O 1
ATOM 1184 N N . HIS A 1 148 ? 15.821 16.881 -22.124 1.00 79.50 148 HIS A N 1
ATOM 1185 C CA . HIS A 1 148 ? 15.888 17.851 -21.017 1.00 79.50 148 HIS A CA 1
ATOM 1186 C C . HIS A 1 148 ? 15.310 17.249 -19.713 1.00 79.50 148 HIS A C 1
ATOM 1188 O O . HIS A 1 148 ? 14.094 17.268 -19.538 1.00 79.50 148 HIS A O 1
ATOM 1194 N N . PRO A 1 149 ? 16.144 16.731 -18.786 1.00 80.38 149 PRO A N 1
ATOM 1195 C CA . PRO A 1 149 ? 17.590 16.539 -18.919 1.00 80.38 149 PRO A CA 1
ATOM 1196 C C . PRO A 1 149 ? 17.932 15.494 -20.000 1.00 80.38 149 PRO A C 1
ATOM 1198 O O . PRO A 1 149 ? 17.110 14.620 -20.289 1.00 80.38 149 PRO A O 1
ATOM 1201 N N . PRO A 1 150 ? 19.127 15.550 -20.608 1.00 85.69 150 PRO A N 1
ATOM 1202 C CA . PRO A 1 150 ? 19.567 14.534 -21.554 1.00 85.69 150 PRO A CA 1
ATOM 1203 C C . PRO A 1 150 ? 19.785 13.191 -20.845 1.00 85.69 150 PRO A C 1
ATOM 1205 O O . PRO A 1 150 ? 20.472 13.124 -19.824 1.00 85.69 150 PRO A O 1
ATOM 1208 N N . ILE A 1 151 ? 19.203 12.127 -21.400 1.00 90.19 151 ILE A N 1
ATOM 1209 C CA . ILE A 1 151 ? 19.398 10.739 -20.971 1.00 90.19 151 ILE A CA 1
ATOM 1210 C C . ILE A 1 151 ? 19.589 9.888 -22.227 1.00 90.19 151 ILE A C 1
ATOM 1212 O O . ILE A 1 151 ? 18.721 9.863 -23.102 1.00 90.19 151 ILE A O 1
ATOM 1216 N N . THR A 1 152 ? 20.715 9.185 -22.288 1.00 92.75 152 THR A N 1
ATOM 1217 C CA . THR A 1 152 ? 21.011 8.158 -23.292 1.00 92.75 152 THR A CA 1
ATOM 1218 C C . THR A 1 152 ? 20.932 6.785 -22.635 1.00 92.75 152 THR A C 1
ATOM 1220 O O . THR A 1 152 ? 21.540 6.598 -21.582 1.00 92.75 152 THR A O 1
ATOM 1223 N N . ILE A 1 153 ? 20.251 5.820 -23.256 1.00 92.44 153 ILE A N 1
ATOM 1224 C CA . ILE A 1 153 ? 20.283 4.407 -22.843 1.00 92.44 153 ILE A CA 1
ATOM 1225 C C . ILE A 1 153 ? 20.963 3.594 -23.941 1.00 92.44 153 ILE A C 1
ATOM 1227 O O . ILE A 1 153 ? 20.758 3.868 -25.122 1.00 92.44 153 ILE A O 1
ATOM 1231 N N . TYR A 1 154 ? 21.768 2.602 -23.565 1.00 92.38 154 TYR A N 1
ATOM 1232 C CA . TYR A 1 154 ? 22.400 1.685 -24.507 1.00 92.38 154 TYR A CA 1
ATOM 1233 C C . TYR 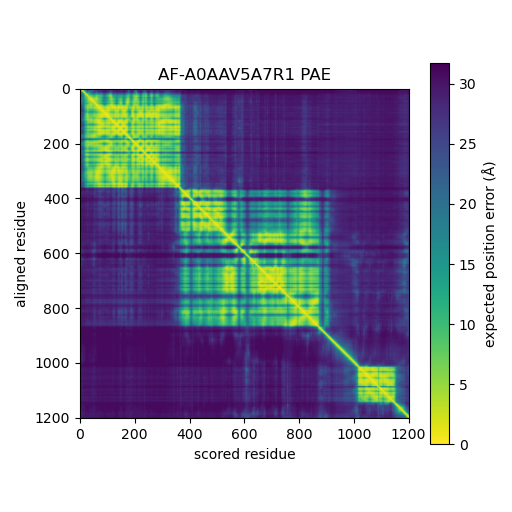A 1 154 ? 22.404 0.239 -24.008 1.00 92.38 154 TYR A C 1
ATOM 1235 O O . TYR A 1 154 ? 22.550 -0.038 -22.818 1.00 92.38 154 TYR A O 1
ATOM 1243 N N . LEU A 1 155 ? 22.293 -0.694 -24.949 1.00 90.62 155 LEU A N 1
ATOM 1244 C CA . LEU A 1 155 ? 22.405 -2.132 -24.751 1.00 90.62 155 LEU A CA 1
ATOM 1245 C C . LEU A 1 155 ? 23.509 -2.667 -25.665 1.00 90.62 155 LEU A C 1
ATOM 1247 O O . LEU A 1 155 ? 23.482 -2.452 -26.874 1.00 90.62 155 LEU A O 1
ATOM 1251 N N . TYR A 1 156 ? 24.439 -3.414 -25.082 1.00 89.50 156 TYR A N 1
ATOM 1252 C CA . TYR A 1 156 ? 25.406 -4.246 -25.788 1.00 89.50 156 TYR A CA 1
ATOM 1253 C C . TYR A 1 156 ? 25.177 -5.709 -25.397 1.00 89.50 156 TYR A C 1
ATOM 1255 O O . TYR A 1 156 ? 25.083 -6.025 -24.207 1.00 89.50 156 TYR A O 1
ATOM 1263 N N . ILE A 1 157 ? 25.090 -6.603 -26.381 1.00 87.44 157 ILE A N 1
ATOM 1264 C CA . ILE A 1 157 ? 24.895 -8.045 -26.178 1.00 87.44 157 ILE A CA 1
ATOM 1265 C C . ILE A 1 157 ? 25.828 -8.867 -27.069 1.00 87.44 157 ILE A C 1
ATOM 1267 O O . ILE A 1 157 ? 25.891 -8.649 -28.272 1.00 87.44 157 ILE A O 1
ATOM 1271 N N . SER A 1 158 ? 26.489 -9.875 -26.500 1.00 85.56 158 SER A N 1
ATOM 1272 C CA . SER A 1 158 ? 27.101 -10.976 -27.255 1.00 85.56 158 SER A CA 1
ATOM 1273 C C . SER A 1 158 ? 26.513 -12.294 -26.742 1.00 85.56 158 SER A C 1
ATOM 1275 O O . SER A 1 158 ? 26.937 -12.770 -25.682 1.00 85.56 158 SER A O 1
ATOM 1277 N N . PRO A 1 159 ? 25.510 -12.870 -27.438 1.00 81.75 159 PRO A N 1
ATOM 1278 C CA . PRO A 1 159 ? 24.803 -14.062 -26.968 1.00 81.75 159 PRO A CA 1
ATOM 1279 C C . PRO A 1 159 ? 25.724 -15.272 -26.776 1.00 81.75 159 PRO A C 1
ATOM 1281 O O . PRO A 1 159 ? 25.692 -15.901 -25.719 1.00 81.75 159 PRO A O 1
ATOM 1284 N N . ALA A 1 160 ? 26.605 -15.544 -27.747 1.00 82.06 160 ALA A N 1
ATOM 1285 C CA . ALA A 1 160 ? 27.558 -16.656 -27.694 1.00 82.06 160 ALA A CA 1
ATOM 1286 C C . ALA A 1 160 ? 28.503 -16.558 -26.481 1.00 82.06 160 ALA A C 1
ATOM 1288 O O . ALA A 1 160 ? 28.695 -17.532 -25.753 1.00 82.06 160 ALA A O 1
ATOM 1289 N N . ASN A 1 161 ? 29.015 -15.355 -26.207 1.00 80.38 161 ASN A N 1
ATOM 1290 C CA . ASN A 1 161 ? 29.913 -15.082 -25.082 1.00 80.38 161 ASN A CA 1
ATOM 1291 C C . ASN A 1 161 ? 29.181 -14.849 -23.745 1.00 80.38 161 ASN A C 1
ATOM 1293 O O . ASN A 1 161 ? 29.830 -14.621 -22.722 1.00 80.38 161 ASN A O 1
ATOM 1297 N N . LYS A 1 162 ? 27.839 -14.915 -23.738 1.00 80.50 162 LYS A N 1
ATOM 1298 C CA . LYS A 1 162 ? 26.956 -14.698 -22.576 1.00 80.50 162 LYS A CA 1
ATOM 1299 C C . LYS A 1 162 ? 27.162 -13.342 -21.882 1.00 80.50 162 LYS A C 1
ATOM 1301 O O . LYS A 1 162 ? 26.968 -13.222 -20.673 1.00 80.50 162 LYS A O 1
ATOM 1306 N N . VAL A 1 163 ? 27.531 -12.310 -22.645 1.00 80.75 163 VAL A N 1
ATOM 1307 C CA . VAL A 1 163 ? 27.728 -10.941 -22.139 1.00 80.75 163 VAL A CA 1
ATOM 1308 C C . VAL A 1 163 ? 26.534 -10.060 -22.494 1.00 80.75 163 VAL A C 1
ATOM 1310 O O . VAL A 1 163 ? 26.109 -10.005 -23.647 1.00 80.75 163 VAL A O 1
ATOM 1313 N N . ARG A 1 164 ? 26.032 -9.324 -21.497 1.00 83.25 164 ARG A N 1
ATOM 1314 C CA . ARG A 1 164 ? 25.039 -8.254 -21.638 1.00 83.25 164 ARG A CA 1
ATOM 1315 C C . ARG A 1 164 ? 25.472 -7.065 -20.784 1.00 83.25 164 ARG A C 1
ATOM 1317 O O . ARG A 1 164 ? 25.695 -7.225 -19.588 1.00 83.25 164 ARG A O 1
ATOM 1324 N N . ILE A 1 165 ? 25.549 -5.887 -21.392 1.00 84.69 165 ILE A N 1
ATOM 1325 C CA . ILE A 1 165 ? 25.822 -4.607 -20.730 1.00 84.69 165 ILE A CA 1
ATOM 1326 C C . ILE A 1 165 ? 24.642 -3.690 -21.053 1.00 84.69 165 ILE A C 1
ATOM 1328 O O . ILE A 1 165 ? 24.275 -3.551 -22.218 1.00 84.69 165 ILE A O 1
ATOM 1332 N N . LEU A 1 166 ? 24.023 -3.101 -20.032 1.00 84.94 166 LEU A N 1
ATOM 1333 C CA . LEU A 1 166 ? 22.874 -2.204 -20.168 1.00 84.94 166 LEU A CA 1
ATOM 1334 C C . LEU A 1 166 ? 23.198 -0.939 -19.385 1.00 84.94 166 LEU A C 1
ATOM 1336 O O . LEU A 1 166 ? 23.191 -0.960 -18.158 1.00 84.94 166 LEU A O 1
ATOM 1340 N N . GLY A 1 167 ? 23.535 0.131 -20.097 1.00 84.06 167 GLY A N 1
ATOM 1341 C CA . GLY A 1 167 ? 23.988 1.373 -19.495 1.00 84.06 167 GLY A CA 1
ATOM 1342 C C . GLY A 1 167 ? 23.037 2.535 -19.731 1.00 84.06 167 GLY A C 1
ATOM 1343 O O . GLY A 1 167 ? 22.324 2.615 -20.728 1.00 84.06 167 GLY A O 1
ATOM 1344 N N . GLU A 1 168 ? 23.089 3.463 -18.790 1.00 85.88 168 GLU A N 1
ATOM 1345 C CA . GLU A 1 168 ? 22.443 4.767 -18.821 1.00 85.88 168 GLU A CA 1
ATOM 1346 C C . GLU A 1 168 ? 23.551 5.826 -18.752 1.00 85.88 168 GLU A C 1
ATOM 1348 O O . GLU A 1 168 ? 24.564 5.599 -18.087 1.00 85.88 168 GLU A O 1
ATOM 1353 N N . ILE A 1 169 ? 23.388 6.955 -19.448 1.00 84.94 169 ILE A N 1
ATOM 1354 C CA . ILE A 1 169 ? 24.290 8.110 -19.351 1.00 84.94 169 ILE A CA 1
ATOM 1355 C C . ILE A 1 169 ? 23.477 9.394 -19.202 1.00 84.94 169 ILE A C 1
ATOM 1357 O O . ILE A 1 169 ? 22.661 9.740 -20.060 1.00 84.94 169 ILE A O 1
ATOM 1361 N N . ARG A 1 170 ? 23.765 10.139 -18.130 1.00 85.50 170 ARG A N 1
ATOM 1362 C CA . ARG A 1 170 ? 23.257 11.499 -17.874 1.00 85.50 170 ARG A CA 1
ATOM 1363 C C . ARG A 1 170 ? 24.400 12.525 -17.944 1.00 85.50 170 ARG A C 1
ATOM 1365 O O . ARG A 1 170 ? 25.020 12.793 -16.914 1.00 85.50 170 ARG A O 1
ATOM 1372 N N . PRO A 1 171 ? 24.728 13.092 -19.121 1.00 77.69 171 PRO A N 1
ATOM 1373 C CA . PRO A 1 171 ? 25.855 14.014 -19.258 1.00 77.69 171 PRO A CA 1
ATOM 1374 C C . PRO A 1 171 ? 25.536 15.388 -18.644 1.00 77.69 171 PRO A C 1
ATOM 1376 O O . PRO A 1 171 ? 24.646 16.097 -19.115 1.00 77.69 171 PRO A O 1
ATOM 1379 N N . LYS A 1 172 ? 26.275 15.798 -17.606 1.00 76.50 172 LYS A N 1
ATOM 1380 C CA . LYS A 1 172 ? 26.108 17.097 -16.919 1.00 76.50 172 LYS A CA 1
ATOM 1381 C C . LYS A 1 172 ? 27.374 17.938 -17.079 1.00 76.50 172 LYS A C 1
ATOM 1383 O O . LYS A 1 172 ? 28.404 17.586 -16.510 1.00 76.50 172 LYS A O 1
ATOM 1388 N N . SER A 1 173 ? 27.308 19.042 -17.825 1.00 76.25 173 SER A N 1
ATOM 1389 C CA . SER A 1 173 ? 28.480 19.869 -18.159 1.00 76.25 173 SER A CA 1
ATOM 1390 C C . SER A 1 173 ? 28.494 21.196 -17.394 1.00 76.25 173 SER A C 1
ATOM 1392 O O . SER A 1 173 ? 27.519 21.943 -17.442 1.00 76.25 173 SER A O 1
ATOM 1394 N N . LYS A 1 174 ? 29.603 21.518 -16.715 1.00 79.00 174 LYS A N 1
ATOM 1395 C CA . LYS A 1 174 ? 29.740 22.715 -15.861 1.00 79.00 174 LYS A CA 1
ATOM 1396 C C . LYS A 1 174 ? 30.941 23.572 -16.250 1.00 79.00 174 LYS A C 1
ATOM 1398 O O . LYS A 1 174 ? 32.019 23.055 -16.546 1.00 79.00 174 LYS A O 1
ATOM 1403 N N . PHE A 1 175 ? 30.772 24.892 -16.185 1.00 76.06 175 PHE A N 1
ATOM 1404 C CA . PHE A 1 175 ? 31.854 25.851 -16.402 1.00 76.06 175 PHE A CA 1
ATOM 1405 C C . PHE A 1 175 ? 32.658 26.124 -15.120 1.00 76.06 175 PHE A C 1
ATOM 1407 O O . PHE A 1 175 ? 32.088 26.469 -14.085 1.00 76.06 175 PHE A O 1
ATOM 1414 N N . LEU A 1 176 ? 33.989 26.014 -15.194 1.00 73.25 176 LEU A N 1
ATOM 1415 C CA . LEU A 1 176 ? 34.919 26.099 -14.059 1.00 73.25 176 LEU A CA 1
ATOM 1416 C C . LEU A 1 176 ? 36.065 27.108 -14.315 1.00 73.25 176 LEU A C 1
ATOM 1418 O O . LEU A 1 176 ? 37.202 26.899 -13.890 1.00 73.25 176 LEU A O 1
ATOM 1422 N N . GLY A 1 177 ? 35.800 28.203 -15.036 1.00 74.06 177 GLY A N 1
ATOM 1423 C CA . GLY A 1 177 ? 36.813 29.218 -15.362 1.00 74.06 177 GLY A CA 1
ATOM 1424 C C . GLY A 1 177 ? 37.691 28.788 -16.540 1.00 74.06 177 GLY A C 1
ATOM 1425 O O . GLY A 1 177 ? 37.185 28.564 -17.632 1.00 74.06 177 GLY A O 1
ATOM 1426 N N . ASN A 1 178 ? 39.005 28.610 -16.351 1.00 62.47 178 ASN A N 1
ATOM 1427 C CA . ASN A 1 178 ? 39.896 28.099 -17.416 1.00 62.47 178 ASN A CA 1
ATOM 1428 C C . ASN A 1 178 ? 39.733 26.576 -17.672 1.00 62.47 178 ASN A C 1
ATOM 1430 O O . ASN A 1 178 ? 40.675 25.892 -18.082 1.00 62.47 178 ASN A O 1
ATOM 1434 N N . SER A 1 179 ? 38.556 26.019 -17.367 1.00 59.56 179 SER A N 1
ATOM 1435 C CA . SER A 1 179 ? 38.220 24.618 -17.605 1.00 59.56 179 SER A CA 1
ATOM 1436 C C . SER A 1 179 ? 36.711 24.364 -17.654 1.00 59.56 179 SER A C 1
ATOM 1438 O O . SER A 1 179 ? 35.914 25.150 -17.140 1.00 59.56 179 SER A O 1
ATOM 1440 N N . VAL A 1 180 ? 36.333 23.242 -18.261 1.00 51.31 180 VAL A N 1
ATOM 1441 C CA . VAL A 1 180 ? 34.966 22.705 -18.317 1.00 51.31 180 VAL A CA 1
ATOM 1442 C C . VAL A 1 180 ? 35.003 21.258 -17.845 1.00 51.31 180 VAL A C 1
ATOM 1444 O O . VAL A 1 180 ? 35.838 20.499 -18.333 1.00 51.31 180 VAL A O 1
ATOM 1447 N N . SER A 1 181 ? 34.100 20.872 -16.939 1.00 48.59 181 SER A N 1
ATOM 1448 C CA . SER A 1 181 ? 33.873 19.464 -16.589 1.00 48.59 181 SER A CA 1
ATOM 1449 C C . SER A 1 181 ? 32.633 18.920 -17.297 1.00 48.59 181 SER A C 1
ATOM 1451 O O . SER A 1 181 ? 31.686 19.660 -17.572 1.00 48.59 181 SER A O 1
ATOM 1453 N N . THR A 1 182 ? 32.609 17.617 -17.574 1.00 48.44 182 THR A N 1
ATOM 1454 C CA . THR A 1 182 ? 31.388 16.864 -17.885 1.00 48.44 182 THR A CA 1
ATOM 1455 C C . THR A 1 182 ? 31.357 15.585 -17.061 1.00 48.44 182 THR A C 1
ATOM 1457 O O . THR A 1 182 ? 32.197 14.709 -17.246 1.00 48.44 182 THR A O 1
ATOM 1460 N N . ASN A 1 183 ? 30.384 15.502 -16.156 1.00 42.69 183 ASN A N 1
ATOM 1461 C CA . ASN A 1 183 ? 30.103 14.342 -15.317 1.00 42.69 183 ASN A CA 1
ATOM 1462 C C . ASN A 1 183 ? 29.174 13.366 -16.066 1.00 42.69 183 ASN A C 1
ATOM 1464 O O . ASN A 1 183 ? 28.315 13.807 -16.837 1.00 42.69 183 ASN A O 1
ATOM 1468 N N . MET A 1 184 ? 29.307 12.062 -15.809 1.00 43.84 184 MET A N 1
ATOM 1469 C CA . MET A 1 184 ? 28.452 11.006 -16.370 1.00 43.84 184 MET A CA 1
ATOM 1470 C C . MET A 1 184 ? 28.025 10.014 -15.271 1.00 43.84 184 MET A C 1
ATOM 1472 O O . MET A 1 184 ? 28.807 9.670 -14.390 1.00 43.84 184 MET A O 1
ATOM 1476 N N . GLU A 1 185 ? 26.774 9.553 -15.317 1.00 39.94 185 GLU A N 1
ATOM 1477 C CA . GLU A 1 185 ? 26.136 8.709 -14.289 1.00 39.94 185 GLU A CA 1
ATOM 1478 C C . GLU A 1 185 ? 25.430 7.512 -14.945 1.00 39.94 185 GLU A C 1
ATOM 1480 O O . GLU A 1 185 ? 24.776 7.713 -15.969 1.00 39.94 185 GLU A O 1
ATOM 1485 N N . GLY A 1 186 ? 25.530 6.317 -14.343 1.00 39.31 186 GLY A N 1
ATOM 1486 C CA . GLY A 1 186 ? 24.895 5.071 -14.798 1.00 39.31 186 GLY A CA 1
ATOM 1487 C C . GLY A 1 186 ? 25.016 3.922 -13.776 1.00 39.31 186 GLY A C 1
ATOM 1488 O O . GLY A 1 186 ? 25.765 4.027 -12.804 1.00 39.31 186 GLY A O 1
ATOM 1489 N N . GLU A 1 187 ? 24.282 2.820 -13.981 1.00 38.69 187 GLU A N 1
ATOM 1490 C CA . GLU A 1 187 ? 24.243 1.641 -13.090 1.00 38.69 187 GLU A CA 1
ATOM 1491 C C . GLU A 1 187 ? 24.220 0.320 -13.891 1.00 38.69 187 GLU A C 1
ATOM 1493 O O . GLU A 1 187 ? 23.612 0.259 -14.952 1.00 38.69 187 GLU A O 1
ATOM 1498 N N . ASN A 1 188 ? 24.832 -0.758 -13.378 1.00 43.44 188 ASN A N 1
ATOM 1499 C CA . ASN A 1 188 ? 24.696 -2.141 -13.883 1.00 43.44 188 ASN A CA 1
ATOM 1500 C C . ASN A 1 188 ? 24.579 -3.118 -12.679 1.00 43.44 188 ASN A C 1
ATOM 1502 O O . ASN A 1 188 ? 24.586 -2.694 -11.523 1.00 43.44 188 ASN A O 1
ATOM 1506 N N . GLN A 1 189 ? 24.518 -4.440 -12.918 1.00 55.53 189 GLN A N 1
ATOM 1507 C CA . GLN A 1 189 ? 24.588 -5.477 -11.860 1.00 55.53 189 GLN A CA 1
ATOM 1508 C C . GLN A 1 189 ? 25.896 -5.410 -11.039 1.00 55.53 189 GLN A C 1
ATOM 1510 O O . GLN A 1 189 ? 25.922 -5.779 -9.865 1.00 55.53 189 GLN A O 1
ATOM 1515 N N . TYR A 1 190 ? 26.969 -4.905 -11.650 1.00 66.88 190 TYR A N 1
ATOM 1516 C CA . TYR A 1 190 ? 28.061 -4.238 -10.947 1.00 66.88 190 TYR A CA 1
ATOM 1517 C C . TYR A 1 190 ? 27.774 -2.737 -11.059 1.00 66.88 190 TYR A C 1
ATOM 1519 O O . TYR A 1 190 ? 27.672 -2.231 -12.171 1.00 66.88 190 TYR A O 1
ATOM 1527 N N . ILE A 1 191 ? 27.614 -2.009 -9.958 1.00 73.50 191 ILE A N 1
ATOM 1528 C CA . ILE A 1 191 ? 27.360 -0.563 -10.031 1.00 73.50 191 ILE A CA 1
ATOM 1529 C C . ILE A 1 191 ? 28.699 0.122 -10.319 1.00 73.50 191 ILE A C 1
ATOM 1531 O O . ILE A 1 191 ? 29.643 -0.036 -9.543 1.00 73.50 191 ILE A O 1
ATOM 1535 N N . ILE A 1 192 ? 28.780 0.824 -11.453 1.00 81.25 192 ILE A N 1
ATOM 1536 C CA . ILE A 1 192 ? 29.996 1.449 -11.990 1.00 81.25 192 ILE A CA 1
ATOM 1537 C C . ILE A 1 192 ? 29.687 2.910 -12.318 1.00 81.25 192 ILE A C 1
ATOM 1539 O O . ILE A 1 192 ? 28.910 3.179 -13.232 1.00 81.25 192 ILE A O 1
ATOM 1543 N N . THR A 1 193 ? 30.304 3.847 -11.598 1.00 82.81 193 THR A N 1
ATOM 1544 C CA . THR A 1 193 ? 30.221 5.284 -11.912 1.00 82.81 193 THR A CA 1
ATOM 1545 C C . THR A 1 193 ? 31.334 5.695 -12.875 1.00 82.81 193 THR A C 1
ATOM 1547 O O . THR A 1 193 ? 32.428 5.135 -12.824 1.00 82.81 193 THR A O 1
ATOM 1550 N N . MET A 1 194 ? 31.084 6.704 -13.711 1.00 81.38 194 MET A N 1
ATOM 1551 C CA . MET A 1 194 ? 32.060 7.227 -14.676 1.00 81.38 194 MET A CA 1
ATOM 1552 C C . MET A 1 194 ? 32.846 8.429 -14.099 1.00 81.38 194 MET A C 1
ATOM 1554 O O . MET A 1 194 ? 32.283 9.174 -13.292 1.00 81.38 194 MET A O 1
ATOM 1558 N N . PRO A 1 195 ? 34.104 8.667 -14.522 1.00 84.00 195 PRO A N 1
ATOM 1559 C CA . PRO A 1 195 ? 34.875 9.866 -14.202 1.00 84.00 195 PRO A CA 1
ATOM 1560 C C . PRO A 1 195 ? 34.309 11.116 -14.875 1.00 84.00 195 PRO A C 1
ATOM 1562 O O . PRO A 1 195 ? 33.565 11.056 -15.858 1.00 84.00 195 PRO A O 1
ATOM 1565 N N . SER A 1 196 ? 34.743 12.272 -14.382 1.00 83.19 196 SER A N 1
ATOM 1566 C CA . SER A 1 196 ? 34.540 13.547 -15.062 1.00 83.19 196 SER A CA 1
ATOM 1567 C C . SER A 1 196 ? 35.566 13.735 -16.175 1.00 83.19 196 SER A C 1
ATOM 1569 O O . SER A 1 196 ? 36.772 13.600 -15.962 1.00 83.19 196 SER A O 1
ATOM 1571 N N . MET A 1 197 ? 35.098 14.133 -17.356 1.00 82.50 197 MET A N 1
ATOM 1572 C CA . MET A 1 197 ? 35.965 14.623 -18.429 1.00 82.50 197 MET A CA 1
ATOM 1573 C C . MET A 1 197 ? 36.232 16.115 -18.227 1.00 82.50 197 MET A C 1
ATOM 1575 O O . MET A 1 197 ? 35.288 16.902 -18.159 1.00 82.50 197 MET A O 1
ATOM 1579 N N . TYR A 1 198 ? 37.502 16.510 -18.167 1.00 81.94 198 TYR A N 1
ATOM 1580 C CA . TYR A 1 198 ? 37.939 17.892 -17.992 1.00 81.94 198 TYR A CA 1
ATOM 1581 C C . TYR A 1 198 ? 38.638 18.410 -19.250 1.00 81.94 198 TYR A C 1
ATOM 1583 O O . TYR A 1 198 ? 39.696 17.917 -19.630 1.00 81.94 198 TYR A O 1
ATOM 1591 N N . ALA A 1 199 ? 38.096 19.463 -19.858 1.00 81.31 199 ALA A N 1
ATOM 1592 C CA . ALA A 1 199 ? 38.841 20.289 -20.803 1.00 81.31 199 ALA A CA 1
ATOM 1593 C C . ALA A 1 199 ? 39.561 21.401 -20.024 1.00 81.31 199 ALA A C 1
ATOM 1595 O O . ALA A 1 199 ? 38.921 22.147 -19.280 1.00 81.31 199 ALA A O 1
ATOM 1596 N N . ARG A 1 200 ? 40.882 21.516 -20.175 1.00 81.25 200 ARG A N 1
ATOM 1597 C CA . ARG A 1 200 ? 41.740 22.547 -19.561 1.00 81.25 200 ARG A CA 1
ATOM 1598 C C . ARG A 1 200 ? 42.242 23.529 -20.616 1.00 81.25 200 ARG A C 1
ATOM 1600 O O . ARG A 1 200 ? 42.347 23.158 -21.780 1.00 81.25 200 ARG A O 1
ATOM 1607 N N . GLY A 1 201 ? 42.613 24.740 -20.197 1.00 74.81 201 GLY A N 1
ATOM 1608 C CA . GLY A 1 201 ? 43.323 25.702 -21.054 1.00 74.81 201 GLY A CA 1
ATOM 1609 C C . GLY A 1 201 ? 42.442 26.368 -22.113 1.00 74.81 201 GLY A C 1
ATOM 1610 O O . GLY A 1 201 ? 42.922 26.697 -23.187 1.00 74.81 201 GLY A O 1
ATOM 1611 N N . ILE A 1 202 ? 41.145 26.521 -21.832 1.00 73.19 202 ILE A N 1
ATOM 1612 C CA . ILE A 1 202 ? 40.137 26.987 -22.801 1.00 73.19 202 ILE A CA 1
ATOM 1613 C C . ILE A 1 202 ? 40.128 28.523 -22.943 1.00 73.19 202 ILE A C 1
ATOM 1615 O O . ILE A 1 202 ? 39.759 29.045 -23.987 1.00 73.19 202 ILE A O 1
ATOM 1619 N N . LEU A 1 203 ? 40.529 29.251 -21.895 1.00 66.88 203 LEU A N 1
ATOM 1620 C CA . LEU A 1 203 ? 40.712 30.709 -21.917 1.00 66.88 203 LEU A CA 1
ATOM 1621 C C . LEU A 1 203 ? 42.167 31.106 -22.174 1.00 66.88 203 LEU A C 1
ATOM 1623 O O . LEU A 1 203 ? 42.426 32.083 -22.867 1.00 66.88 203 LEU A O 1
ATOM 1627 N N . PHE A 1 204 ? 43.114 30.378 -21.574 1.00 63.81 204 PHE A N 1
ATOM 1628 C CA . PHE A 1 204 ? 44.542 30.681 -21.659 1.00 63.81 204 PHE A CA 1
ATOM 1629 C C . PHE A 1 204 ? 45.370 29.391 -21.641 1.00 63.81 204 PHE A C 1
ATOM 1631 O O . PHE A 1 204 ? 45.215 28.575 -20.725 1.00 63.81 204 PHE A O 1
ATOM 1638 N N . GLY A 1 205 ? 46.290 29.264 -22.602 1.00 68.50 205 GLY A N 1
ATOM 1639 C CA . GLY A 1 205 ? 47.191 28.120 -22.771 1.00 68.50 205 GLY A CA 1
ATOM 1640 C C . GLY A 1 205 ? 46.786 27.189 -23.919 1.00 68.50 205 GLY A C 1
ATOM 1641 O O . GLY A 1 205 ? 45.843 27.459 -24.655 1.00 68.50 205 GLY A O 1
ATOM 1642 N N . LYS A 1 206 ? 47.520 26.081 -24.075 1.00 72.25 206 LYS A N 1
ATOM 1643 C CA . LYS A 1 206 ? 47.146 24.990 -24.986 1.00 72.25 206 LYS A CA 1
ATOM 1644 C C . LYS A 1 206 ? 45.963 24.225 -24.387 1.00 72.25 206 LYS A C 1
ATOM 1646 O O . LYS A 1 206 ? 45.986 23.930 -23.190 1.00 72.25 206 LYS A O 1
ATOM 1651 N N . MET A 1 207 ? 44.965 23.874 -25.194 1.00 78.56 207 MET A N 1
ATOM 1652 C CA . MET A 1 207 ? 43.845 23.065 -24.712 1.00 78.56 207 MET A CA 1
ATOM 1653 C C . MET A 1 207 ? 44.301 21.623 -24.462 1.00 78.56 207 MET A C 1
ATOM 1655 O O . MET A 1 207 ? 45.008 21.055 -25.296 1.00 78.56 207 MET A O 1
ATOM 1659 N N . VAL A 1 208 ? 43.891 21.034 -23.334 1.00 81.94 208 VAL A N 1
ATOM 1660 C CA . VAL A 1 208 ? 44.244 19.656 -22.932 1.00 81.94 208 VAL A CA 1
ATOM 1661 C C . VAL A 1 208 ? 43.009 18.917 -22.421 1.00 81.94 208 VAL A C 1
ATOM 1663 O O . VAL A 1 208 ? 42.222 19.496 -21.667 1.00 81.94 208 VAL A O 1
ATOM 1666 N N . LEU A 1 209 ? 42.850 17.646 -22.796 1.00 82.81 209 LEU A N 1
ATOM 1667 C CA . LEU A 1 209 ? 41.856 16.741 -22.215 1.00 82.81 209 LEU A CA 1
ATOM 1668 C C . LEU A 1 209 ? 42.447 15.981 -21.013 1.00 82.81 209 LEU A C 1
ATOM 1670 O O . LEU A 1 209 ? 43.530 15.414 -21.103 1.00 82.81 209 LEU A O 1
ATOM 1674 N N . GLU A 1 210 ? 41.723 15.935 -19.895 1.00 85.06 210 GLU A N 1
ATOM 1675 C CA . GLU A 1 210 ? 42.027 15.090 -18.734 1.00 85.06 210 GLU A CA 1
ATOM 1676 C C . GLU A 1 210 ? 40.794 14.271 -18.320 1.00 85.06 210 GLU A C 1
ATOM 1678 O O . GLU A 1 210 ? 39.655 14.719 -18.476 1.00 85.06 210 GLU A O 1
ATOM 1683 N N . LEU A 1 211 ? 41.017 13.105 -17.708 1.00 85.69 211 LEU A N 1
ATOM 1684 C CA . LEU A 1 211 ? 40.017 12.432 -16.872 1.00 85.69 211 LEU A CA 1
ATOM 1685 C C . LEU A 1 211 ? 40.297 12.748 -15.402 1.00 85.69 211 LEU A C 1
ATOM 1687 O O . LEU A 1 211 ? 41.460 12.814 -14.995 1.00 85.69 211 LEU A O 1
ATOM 1691 N N . GLY A 1 212 ? 39.239 12.927 -14.615 1.00 84.56 212 GLY A N 1
ATOM 1692 C CA . GLY A 1 212 ? 39.337 13.281 -13.206 1.00 84.56 212 GLY A CA 1
ATOM 1693 C C . GLY A 1 212 ? 38.179 12.777 -12.348 1.00 84.56 212 GLY A C 1
ATOM 1694 O O . GLY A 1 212 ? 37.201 12.224 -12.851 1.00 84.56 212 GLY A O 1
ATOM 1695 N N . ASP A 1 213 ? 38.297 13.059 -11.054 1.00 85.94 213 ASP A N 1
ATOM 1696 C CA . ASP A 1 213 ? 37.402 12.647 -9.969 1.00 85.94 213 ASP A CA 1
ATOM 1697 C C . ASP A 1 213 ? 37.437 11.135 -9.662 1.00 85.94 213 ASP A C 1
ATOM 1699 O O . ASP A 1 213 ? 37.975 10.307 -10.408 1.00 85.94 213 ASP A O 1
ATOM 1703 N N . SER A 1 214 ? 36.881 10.774 -8.505 1.00 85.69 214 SER A N 1
ATOM 1704 C CA . SER A 1 214 ? 36.874 9.398 -8.015 1.00 85.69 214 SER A CA 1
ATOM 1705 C C . SER A 1 214 ? 35.619 8.637 -8.464 1.00 85.69 214 SER A C 1
ATOM 1707 O O . SER A 1 214 ? 34.506 9.161 -8.434 1.00 85.69 214 SER A O 1
ATOM 1709 N N . CYS A 1 215 ? 35.798 7.378 -8.861 1.00 88.19 215 CYS A N 1
ATOM 1710 C CA . CYS A 1 215 ? 34.764 6.468 -9.350 1.00 88.19 215 CYS A CA 1
ATOM 1711 C C . CYS A 1 215 ? 34.619 5.253 -8.429 1.00 88.19 215 CYS A C 1
ATOM 1713 O O . CYS A 1 215 ? 35.583 4.841 -7.788 1.00 88.19 215 CYS A O 1
ATOM 1715 N N . VAL A 1 216 ? 33.449 4.616 -8.428 1.00 87.69 216 VAL A N 1
ATOM 1716 C CA . VAL A 1 216 ? 33.205 3.374 -7.682 1.00 87.69 216 VAL A CA 1
ATOM 1717 C C . VAL A 1 216 ? 32.788 2.263 -8.639 1.00 87.69 216 VAL A C 1
ATOM 1719 O O . VAL A 1 216 ? 31.858 2.437 -9.422 1.00 87.69 216 VAL A O 1
ATOM 1722 N N . VAL A 1 217 ? 33.442 1.105 -8.523 1.00 88.56 217 VAL A N 1
ATOM 1723 C CA . VAL A 1 217 ? 33.008 -0.183 -9.088 1.00 88.56 217 VAL A CA 1
ATOM 1724 C C . VAL A 1 217 ? 32.618 -1.080 -7.914 1.00 88.56 217 VAL A C 1
ATOM 1726 O O . VAL A 1 217 ? 33.487 -1.425 -7.119 1.00 88.56 217 VAL A O 1
ATOM 1729 N N . LYS A 1 218 ? 31.349 -1.481 -7.763 1.00 88.31 218 LYS A N 1
ATOM 1730 C CA . LYS A 1 218 ? 30.910 -2.368 -6.662 1.00 88.31 218 LYS A CA 1
ATOM 1731 C C . LYS A 1 218 ? 30.001 -3.514 -7.110 1.00 88.31 218 LYS A C 1
ATOM 1733 O O . LYS A 1 218 ? 29.138 -3.344 -7.964 1.00 88.31 218 LYS A O 1
ATOM 1738 N N . ASN A 1 219 ? 30.157 -4.670 -6.469 1.00 84.38 219 ASN A N 1
ATOM 1739 C CA . ASN A 1 219 ? 29.235 -5.800 -6.522 1.00 84.38 219 ASN A CA 1
ATOM 1740 C C . ASN A 1 219 ? 28.707 -6.077 -5.106 1.00 84.38 219 ASN A C 1
ATOM 1742 O O . ASN A 1 219 ? 29.450 -6.502 -4.218 1.00 84.38 219 ASN A O 1
ATOM 1746 N N . GLU A 1 220 ? 27.413 -5.834 -4.910 1.00 80.38 220 GLU A N 1
ATOM 1747 C CA . GLU A 1 220 ? 26.754 -5.918 -3.602 1.00 80.38 220 GLU A CA 1
ATOM 1748 C C . GLU A 1 220 ? 26.502 -7.365 -3.150 1.00 80.38 220 GLU A C 1
ATOM 1750 O O . GLU A 1 220 ? 26.440 -7.626 -1.953 1.00 80.38 220 GLU A O 1
ATOM 1755 N N . GLN A 1 221 ? 26.432 -8.324 -4.082 1.00 78.94 221 GLN A N 1
ATOM 1756 C CA . GLN A 1 221 ? 26.233 -9.746 -3.774 1.00 78.94 221 GLN A CA 1
ATOM 1757 C C . GLN A 1 221 ? 27.505 -10.404 -3.221 1.00 78.94 221 GLN A C 1
ATOM 1759 O O . GLN A 1 221 ? 27.427 -11.297 -2.383 1.00 78.94 221 GLN A O 1
ATOM 1764 N N . THR A 1 222 ? 28.684 -9.976 -3.685 1.00 81.94 222 THR A N 1
ATOM 1765 C CA . THR A 1 222 ? 29.984 -10.512 -3.240 1.00 81.94 222 THR A CA 1
ATOM 1766 C C . THR A 1 222 ? 30.704 -9.620 -2.226 1.00 81.94 222 THR A C 1
ATOM 1768 O O . THR A 1 222 ? 31.793 -9.982 -1.775 1.00 81.94 222 THR A O 1
ATOM 1771 N N . GLY A 1 223 ? 30.147 -8.442 -1.917 1.00 85.94 223 GLY A N 1
ATOM 1772 C CA . GLY A 1 223 ? 30.755 -7.440 -1.036 1.00 85.94 223 GLY A CA 1
ATOM 1773 C C . GLY A 1 223 ? 32.089 -6.884 -1.549 1.00 85.94 223 GLY A C 1
ATOM 1774 O O . GLY A 1 223 ? 32.930 -6.457 -0.755 1.00 85.94 223 GLY A O 1
ATOM 1775 N N . LEU A 1 224 ? 32.309 -6.921 -2.868 1.00 89.12 224 LEU A N 1
ATOM 1776 C CA . LEU A 1 224 ? 33.535 -6.443 -3.514 1.00 89.12 224 LEU A CA 1
ATOM 1777 C C . LEU A 1 224 ? 33.329 -5.015 -4.016 1.00 89.12 224 LEU A C 1
ATOM 1779 O O . LEU A 1 224 ? 32.355 -4.751 -4.720 1.00 89.12 224 LEU A O 1
ATOM 1783 N N . HIS A 1 225 ? 34.241 -4.105 -3.681 1.00 92.88 225 HIS A N 1
ATOM 1784 C CA . HIS A 1 225 ? 34.248 -2.743 -4.213 1.00 92.88 225 HIS A CA 1
ATOM 1785 C C . HIS A 1 225 ? 35.659 -2.289 -4.582 1.00 92.88 225 HIS A C 1
ATOM 1787 O O . HIS A 1 225 ? 36.641 -2.751 -4.010 1.00 92.88 225 HIS A O 1
ATOM 1793 N N . CYS A 1 226 ? 35.756 -1.372 -5.535 1.00 93.50 226 CYS A N 1
ATOM 1794 C CA . CYS A 1 226 ? 36.970 -0.654 -5.870 1.00 93.50 226 CYS A CA 1
ATOM 1795 C C . CYS A 1 226 ? 36.649 0.833 -5.937 1.00 93.50 226 CYS A C 1
ATOM 1797 O O . CYS A 1 226 ? 35.814 1.245 -6.747 1.00 93.50 226 CYS A O 1
ATOM 1799 N N . ASP A 1 227 ? 37.328 1.609 -5.098 1.00 90.44 227 ASP A N 1
ATOM 1800 C CA . ASP A 1 227 ? 37.344 3.063 -5.203 1.00 90.44 227 ASP A CA 1
ATOM 1801 C C . ASP A 1 227 ? 38.524 3.425 -6.105 1.00 90.44 227 ASP A C 1
ATOM 1803 O O . ASP A 1 227 ? 39.671 3.097 -5.792 1.00 90.44 227 ASP A O 1
ATOM 1807 N N . ILE A 1 228 ? 38.233 4.038 -7.247 1.00 92.56 228 ILE A N 1
ATOM 1808 C CA . ILE A 1 228 ? 39.183 4.414 -8.297 1.00 92.56 228 ILE A CA 1
ATOM 1809 C C . ILE A 1 228 ? 39.307 5.935 -8.283 1.00 92.56 228 ILE A C 1
ATOM 1811 O O . ILE A 1 228 ? 38.325 6.631 -8.069 1.00 92.56 228 ILE A O 1
ATOM 1815 N N . ASP A 1 229 ? 40.491 6.463 -8.544 1.00 91.06 229 ASP A N 1
ATOM 1816 C CA . ASP A 1 229 ? 40.796 7.886 -8.534 1.00 91.06 229 ASP A CA 1
ATOM 1817 C C . ASP A 1 229 ? 41.547 8.254 -9.820 1.00 91.06 229 ASP A C 1
ATOM 1819 O O . ASP A 1 229 ? 42.704 7.856 -10.017 1.00 91.06 229 ASP A O 1
ATOM 1823 N N . PHE A 1 230 ? 40.872 8.979 -10.717 1.00 90.06 230 PHE A N 1
ATOM 1824 C CA . PHE A 1 230 ? 41.484 9.541 -11.920 1.00 90.06 230 PHE A CA 1
ATOM 1825 C C . PHE A 1 230 ? 42.128 10.879 -11.545 1.00 90.06 230 PHE A C 1
ATOM 1827 O O . PHE A 1 230 ? 41.462 11.809 -11.090 1.00 90.06 230 PHE A O 1
ATOM 1834 N N . LYS A 1 231 ? 43.452 10.976 -11.692 1.00 86.06 231 LYS A N 1
ATOM 1835 C CA . LYS A 1 231 ? 44.231 12.087 -11.132 1.00 86.06 231 LYS A CA 1
ATOM 1836 C C . LYS A 1 231 ? 44.596 13.108 -12.200 1.00 86.06 231 LYS A C 1
ATOM 1838 O O . LYS A 1 231 ? 45.535 12.908 -12.970 1.00 86.06 231 LYS A O 1
ATOM 1843 N N . THR A 1 232 ? 43.894 14.238 -12.174 1.00 82.88 232 THR A N 1
ATOM 1844 C CA . THR A 1 232 ? 44.264 15.446 -12.922 1.00 82.88 232 THR A CA 1
ATOM 1845 C C . THR A 1 232 ? 45.592 16.031 -12.434 1.00 82.88 232 THR A C 1
ATOM 1847 O O . THR A 1 232 ? 45.911 15.930 -11.246 1.00 82.88 232 THR A O 1
ATOM 1850 N N . LYS A 1 233 ? 46.343 16.711 -13.304 1.00 74.31 233 LYS A N 1
ATOM 1851 C CA . LYS A 1 233 ? 47.627 17.336 -12.955 1.00 74.31 233 LYS A CA 1
ATOM 1852 C C . LYS A 1 233 ? 47.447 18.489 -11.954 1.00 74.31 233 LYS A C 1
ATOM 1854 O O . LYS A 1 233 ? 46.591 19.357 -12.119 1.00 74.31 233 LYS A O 1
ATOM 1859 N N . GLY A 1 234 ? 48.278 18.509 -10.910 1.00 60.91 234 GLY A N 1
ATOM 1860 C CA . GLY A 1 234 ? 48.287 19.568 -9.899 1.00 60.91 234 GLY A CA 1
ATOM 1861 C C . GLY A 1 234 ? 49.013 20.834 -10.369 1.00 60.91 234 GLY A C 1
ATOM 1862 O O . GLY A 1 234 ? 49.938 20.769 -11.175 1.00 60.91 234 GLY A O 1
ATOM 1863 N N . PHE A 1 235 ? 48.638 21.989 -9.807 1.00 46.53 235 PHE A N 1
ATOM 1864 C CA . PHE A 1 235 ? 49.174 23.312 -10.181 1.00 46.53 235 PHE A CA 1
ATOM 1865 C C . PHE A 1 235 ? 50.700 23.474 -10.038 1.00 46.53 235 PHE A C 1
ATOM 1867 O O . PHE A 1 235 ? 51.271 24.345 -10.687 1.00 46.53 235 PHE A O 1
ATOM 1874 N N . PHE A 1 236 ? 51.352 22.665 -9.196 1.00 38.81 236 PHE A N 1
ATOM 1875 C CA . PHE A 1 236 ? 52.790 22.772 -8.903 1.00 38.81 236 PHE A CA 1
ATOM 1876 C C . PHE A 1 236 ? 53.592 21.499 -9.220 1.00 38.81 236 PHE A C 1
ATOM 1878 O O . PHE A 1 236 ? 54.812 21.562 -9.323 1.00 38.81 236 PHE A O 1
ATOM 1885 N N . SER A 1 237 ? 52.939 20.339 -9.355 1.00 48.12 237 SER A N 1
ATOM 1886 C CA . SER A 1 237 ? 53.566 19.077 -9.780 1.00 48.12 237 SER A CA 1
ATOM 1887 C C . SER A 1 237 ? 52.514 18.012 -10.128 1.00 48.12 237 SER A C 1
ATOM 1889 O O . SER A 1 237 ? 51.351 18.108 -9.729 1.00 48.12 237 SER A O 1
ATOM 1891 N N . GLY A 1 238 ? 52.934 16.987 -10.878 1.00 58.78 238 GLY A N 1
ATOM 1892 C CA . GLY A 1 238 ? 52.124 15.819 -11.242 1.00 58.78 238 GLY A CA 1
ATOM 1893 C C . GLY A 1 238 ? 52.313 15.392 -12.701 1.00 58.78 238 GLY A C 1
ATOM 1894 O O . GLY A 1 238 ? 52.667 16.208 -13.552 1.00 58.78 238 GLY A O 1
ATOM 1895 N N . SER A 1 239 ? 52.063 14.114 -12.997 1.00 68.62 239 SER A N 1
ATOM 1896 C CA . SER A 1 239 ? 51.985 13.587 -14.366 1.00 68.62 239 SER A CA 1
ATOM 1897 C C . SER A 1 239 ? 50.532 13.413 -14.803 1.00 68.62 239 SER A C 1
ATOM 1899 O O . SER A 1 239 ? 49.679 13.067 -13.987 1.00 68.62 239 SER A O 1
ATOM 1901 N N . TYR A 1 240 ? 50.265 13.640 -16.089 1.00 79.38 240 TYR A N 1
ATOM 1902 C CA . TYR A 1 240 ? 48.942 13.446 -16.681 1.00 79.38 240 TYR A CA 1
ATOM 1903 C C . TYR A 1 240 ? 48.532 11.968 -16.715 1.00 79.38 240 TYR A C 1
ATOM 1905 O O . TYR A 1 240 ? 49.368 11.064 -16.640 1.00 79.38 240 TYR A O 1
ATOM 1913 N N . ASN A 1 241 ? 47.228 11.750 -16.891 1.00 84.31 241 ASN A N 1
ATOM 1914 C CA . ASN A 1 241 ? 46.599 10.459 -17.181 1.00 84.31 241 ASN A CA 1
ATOM 1915 C C . ASN A 1 241 ? 46.809 9.362 -16.120 1.00 84.31 241 ASN A C 1
ATOM 1917 O O . ASN A 1 241 ? 46.596 8.182 -16.391 1.00 84.31 241 ASN A O 1
ATOM 1921 N N . ASN A 1 242 ? 47.201 9.744 -14.903 1.00 89.12 242 ASN A N 1
ATOM 1922 C CA . ASN A 1 242 ? 47.382 8.839 -13.773 1.00 89.12 242 ASN A CA 1
ATOM 1923 C C . ASN A 1 242 ? 46.036 8.262 -13.296 1.00 89.12 242 ASN A C 1
ATOM 1925 O O . ASN A 1 242 ? 45.053 8.991 -13.153 1.00 89.12 242 ASN A O 1
ATOM 1929 N N . VAL A 1 243 ? 46.023 6.973 -12.952 1.00 91.00 243 VAL A N 1
ATOM 1930 C CA . VAL A 1 243 ? 44.904 6.303 -12.274 1.00 91.00 243 VAL A CA 1
ATOM 1931 C C . VAL A 1 243 ? 45.428 5.452 -11.117 1.00 91.00 243 VAL A C 1
ATOM 1933 O O . VAL A 1 243 ? 46.470 4.801 -11.227 1.00 91.00 243 VAL A O 1
ATOM 1936 N N . VAL A 1 244 ? 44.726 5.482 -9.986 1.00 92.62 244 VAL A N 1
ATOM 1937 C CA . VAL A 1 244 ? 45.002 4.660 -8.795 1.00 92.62 244 VAL A CA 1
ATOM 1938 C C . VAL A 1 244 ? 43.673 4.135 -8.262 1.00 92.62 244 VAL A C 1
ATOM 1940 O O . VAL A 1 244 ? 42.693 4.862 -8.306 1.00 92.62 244 VAL A O 1
ATOM 1943 N N . GLY A 1 245 ? 43.602 2.913 -7.739 1.00 93.06 245 GLY A N 1
ATOM 1944 C CA . GLY A 1 245 ? 42.378 2.413 -7.110 1.00 93.06 245 GLY A CA 1
ATOM 1945 C C . GLY A 1 245 ? 42.626 1.335 -6.061 1.00 93.06 245 GLY A C 1
ATOM 1946 O O . GLY A 1 245 ? 43.613 0.609 -6.136 1.00 93.06 245 GLY A O 1
ATOM 1947 N N . LYS A 1 246 ? 41.734 1.227 -5.075 1.00 93.31 246 LYS A N 1
ATOM 1948 C CA . LYS A 1 246 ? 41.826 0.261 -3.967 1.00 93.31 246 LYS A CA 1
ATOM 1949 C C . LYS A 1 246 ? 40.676 -0.733 -4.036 1.00 93.31 246 LYS A C 1
ATOM 1951 O O . LYS A 1 246 ? 39.536 -0.377 -3.745 1.00 93.31 246 LYS A O 1
ATOM 1956 N N . VAL A 1 247 ? 40.988 -1.983 -4.373 1.00 93.62 247 VAL A N 1
ATOM 1957 C CA . VAL A 1 247 ? 40.042 -3.104 -4.365 1.00 93.62 247 VAL A CA 1
ATOM 1958 C C . VAL A 1 247 ? 39.929 -3.651 -2.944 1.00 93.62 247 VAL A C 1
ATOM 1960 O O . VAL A 1 247 ? 40.926 -4.041 -2.331 1.00 93.62 247 VAL A O 1
ATOM 1963 N N . LYS A 1 248 ? 38.704 -3.718 -2.424 1.00 93.62 248 LYS A N 1
ATOM 1964 C CA . LYS A 1 248 ? 38.376 -4.220 -1.089 1.00 93.62 248 LYS A CA 1
ATOM 1965 C C . LYS A 1 248 ? 37.254 -5.256 -1.135 1.00 93.62 248 LYS A C 1
ATOM 1967 O O . LYS A 1 248 ? 36.388 -5.219 -2.008 1.00 93.62 248 LYS A O 1
ATOM 1972 N N . ARG A 1 249 ? 37.224 -6.138 -0.137 1.00 91.38 249 ARG A N 1
ATOM 1973 C CA . ARG A 1 249 ? 36.167 -7.128 0.107 1.00 91.38 249 ARG A CA 1
ATOM 1974 C C . ARG A 1 249 ? 35.661 -6.985 1.538 1.00 91.38 249 ARG A C 1
ATOM 1976 O O . ARG A 1 249 ? 36.453 -7.077 2.469 1.00 91.38 249 ARG A O 1
ATOM 1983 N N . ASN A 1 250 ? 34.366 -6.726 1.720 1.00 88.19 250 ASN A N 1
ATOM 1984 C CA . ASN A 1 250 ? 33.737 -6.485 3.030 1.00 88.19 250 ASN A CA 1
ATOM 1985 C C . ASN A 1 250 ? 34.477 -5.434 3.897 1.00 88.19 250 ASN A C 1
ATOM 1987 O O . ASN A 1 250 ? 34.527 -5.543 5.117 1.00 88.19 250 ASN A O 1
ATOM 1991 N N . GLY A 1 251 ? 35.082 -4.426 3.256 1.00 84.31 251 GLY A N 1
ATOM 1992 C CA . GLY A 1 251 ? 35.881 -3.375 3.903 1.00 84.31 251 GLY A CA 1
ATOM 1993 C C . GLY A 1 251 ? 37.390 -3.650 3.977 1.00 84.31 251 GLY A C 1
ATOM 1994 O O . GLY A 1 251 ? 38.164 -2.697 3.992 1.00 84.31 251 GLY A O 1
ATOM 1995 N N . SER A 1 252 ? 37.835 -4.910 3.941 1.00 89.31 252 SER A N 1
ATOM 1996 C CA . SER A 1 252 ? 39.262 -5.267 3.943 1.00 89.31 252 SER A CA 1
ATOM 1997 C C . SER A 1 252 ? 39.898 -5.067 2.565 1.00 89.31 252 SER A C 1
ATOM 1999 O O . SER A 1 252 ? 39.387 -5.573 1.569 1.00 89.31 252 SER A O 1
ATOM 2001 N N . GLU A 1 253 ? 41.024 -4.359 2.490 1.00 91.44 253 GLU A N 1
ATOM 2002 C CA . GLU A 1 253 ? 41.757 -4.141 1.236 1.00 91.44 253 GLU A CA 1
ATOM 2003 C C . GLU A 1 253 ? 42.449 -5.431 0.758 1.00 91.44 253 GLU A C 1
ATOM 2005 O O . GLU A 1 253 ? 43.129 -6.102 1.534 1.00 91.44 253 GLU A O 1
ATOM 2010 N N . ILE A 1 254 ? 42.256 -5.791 -0.516 1.00 92.38 254 ILE A N 1
ATOM 2011 C CA . ILE A 1 254 ? 42.808 -7.012 -1.132 1.00 92.38 254 ILE A CA 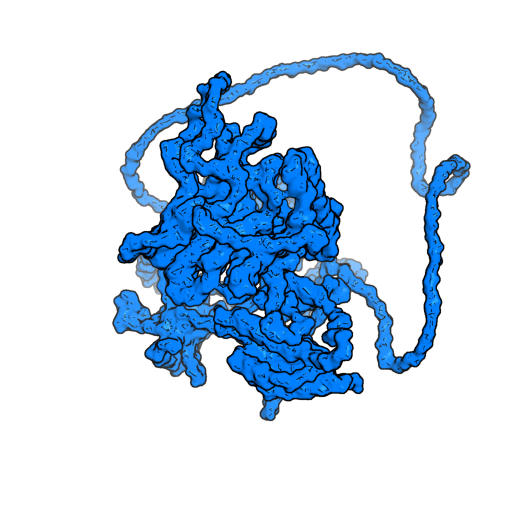1
ATOM 2012 C C . ILE A 1 254 ? 43.747 -6.723 -2.310 1.00 92.38 254 ILE A C 1
ATOM 2014 O O . ILE A 1 254 ? 44.588 -7.563 -2.632 1.00 92.38 254 ILE A O 1
ATOM 2018 N N . GLY A 1 255 ? 43.646 -5.544 -2.931 1.00 92.31 255 GLY A N 1
ATOM 2019 C CA . GLY A 1 255 ? 44.438 -5.191 -4.104 1.00 92.31 255 GLY A CA 1
ATOM 2020 C C . GLY A 1 255 ? 44.487 -3.695 -4.395 1.00 92.31 255 GLY A C 1
ATOM 2021 O O . GLY A 1 255 ? 43.603 -2.937 -4.005 1.00 92.31 255 GLY A O 1
ATOM 2022 N N . GLU A 1 256 ? 45.513 -3.287 -5.130 1.00 93.94 256 GLU A N 1
ATOM 2023 C CA . GLU A 1 256 ? 45.776 -1.911 -5.550 1.00 93.94 256 GLU A CA 1
ATOM 2024 C C . GLU A 1 256 ? 45.942 -1.875 -7.077 1.00 93.94 256 GLU A C 1
ATOM 2026 O O . GLU A 1 256 ? 46.801 -2.563 -7.628 1.00 93.94 256 GLU A O 1
ATOM 2031 N N . VAL A 1 257 ? 45.130 -1.082 -7.775 1.00 94.31 257 VAL A N 1
ATOM 2032 C CA . VAL A 1 257 ? 45.346 -0.730 -9.185 1.00 94.31 257 VAL A CA 1
ATOM 2033 C C . VAL A 1 257 ? 46.184 0.542 -9.244 1.00 94.31 257 VAL A C 1
ATOM 2035 O O . VAL A 1 257 ? 45.927 1.488 -8.501 1.00 94.31 257 VAL A O 1
ATOM 2038 N N . SER A 1 258 ? 47.171 0.597 -10.135 1.00 93.62 258 SER A N 1
ATOM 2039 C CA . SER A 1 258 ? 47.964 1.810 -10.367 1.00 93.62 258 SER A CA 1
ATOM 2040 C C . SER A 1 258 ? 48.511 1.867 -11.793 1.00 93.62 258 SER A C 1
ATOM 2042 O O . SER A 1 258 ? 48.805 0.831 -12.385 1.00 93.62 258 SER A O 1
ATOM 2044 N N . GLY A 1 259 ? 48.659 3.067 -12.355 1.00 91.31 259 GLY A N 1
ATOM 2045 C CA . GLY A 1 259 ? 49.300 3.265 -13.656 1.00 91.31 259 GLY A CA 1
ATOM 2046 C C . GLY A 1 259 ? 48.823 4.524 -14.372 1.00 91.31 259 GLY A C 1
ATOM 2047 O O . GLY A 1 259 ? 48.452 5.511 -13.732 1.00 91.31 259 GLY A O 1
ATOM 2048 N N . ARG A 1 260 ? 48.821 4.481 -15.708 1.00 90.00 260 ARG A N 1
ATOM 2049 C CA . ARG A 1 260 ? 48.238 5.517 -16.569 1.00 90.00 260 ARG A CA 1
ATOM 2050 C C . ARG A 1 260 ? 47.176 4.912 -17.477 1.00 90.00 260 ARG A C 1
ATOM 2052 O O . ARG A 1 260 ? 47.475 3.972 -18.208 1.00 90.00 260 ARG A O 1
ATOM 2059 N N . TRP A 1 261 ? 45.970 5.479 -17.482 1.00 88.56 261 TRP A N 1
ATOM 2060 C CA . TRP A 1 261 ? 44.833 4.924 -18.232 1.00 88.56 261 TRP A CA 1
ATOM 2061 C C . TRP A 1 261 ? 45.020 4.961 -19.756 1.00 88.56 261 TRP A C 1
ATOM 2063 O O . TRP A 1 261 ? 44.404 4.172 -20.463 1.00 88.56 261 TRP A O 1
ATOM 2073 N N . SER A 1 262 ? 45.901 5.828 -20.263 1.00 84.88 262 SER A N 1
ATOM 2074 C CA . SER A 1 262 ? 46.265 5.912 -21.684 1.00 84.88 262 SER A CA 1
ATOM 2075 C C . SER A 1 262 ? 47.537 5.145 -22.062 1.00 84.88 262 SER A C 1
ATOM 2077 O O . SER A 1 262 ? 47.966 5.243 -23.206 1.00 84.88 262 SER A O 1
ATOM 2079 N N . HIS A 1 263 ? 48.188 4.439 -21.129 1.00 88.69 263 HIS A N 1
ATOM 2080 C CA . HIS A 1 263 ? 49.386 3.625 -21.386 1.00 88.69 263 HIS A CA 1
ATOM 2081 C C . HIS A 1 263 ? 49.249 2.273 -20.652 1.00 88.69 263 HIS A C 1
ATOM 2083 O O . HIS A 1 263 ? 48.412 1.453 -21.020 1.00 88.69 263 HIS A O 1
ATOM 2089 N N . ILE A 1 264 ? 50.051 2.046 -19.605 1.00 91.69 264 ILE A N 1
ATOM 2090 C CA . ILE A 1 264 ? 50.121 0.798 -18.840 1.00 91.69 264 ILE A CA 1
ATOM 2091 C C . ILE A 1 264 ? 49.414 0.967 -17.492 1.00 91.69 264 ILE A C 1
ATOM 2093 O O . ILE A 1 264 ? 49.669 1.925 -16.754 1.00 91.69 264 ILE A O 1
ATOM 2097 N N . MET A 1 265 ? 48.577 -0.011 -17.149 1.00 94.00 265 MET A N 1
ATOM 2098 C CA . MET A 1 265 ? 47.947 -0.173 -15.839 1.00 94.00 265 MET A CA 1
ATOM 2099 C C . MET A 1 265 ? 48.326 -1.524 -15.234 1.00 94.00 265 MET A C 1
ATOM 2101 O O . MET A 1 265 ? 48.315 -2.547 -15.917 1.00 94.00 265 MET A O 1
ATOM 2105 N N . GLU A 1 266 ? 48.621 -1.540 -13.938 1.00 94.50 266 GLU A N 1
ATOM 2106 C CA . GLU A 1 266 ? 48.990 -2.726 -13.164 1.00 94.50 266 GLU A CA 1
ATOM 2107 C C . GLU A 1 266 ? 47.991 -2.975 -12.027 1.00 94.50 266 GLU A C 1
ATOM 2109 O O . GLU A 1 266 ? 47.456 -2.035 -11.435 1.00 94.50 266 GLU A O 1
ATOM 2114 N N . TYR A 1 267 ? 47.808 -4.245 -11.665 1.00 94.19 267 TYR A N 1
ATOM 2115 C CA . TYR A 1 267 ? 47.172 -4.664 -10.416 1.00 94.19 267 TYR A CA 1
ATOM 2116 C C . TYR A 1 267 ? 48.214 -5.303 -9.498 1.00 94.19 267 TYR A C 1
ATOM 2118 O O . TYR A 1 267 ? 48.930 -6.222 -9.897 1.00 94.19 267 TYR A O 1
ATOM 2126 N N . LYS A 1 268 ? 48.270 -4.845 -8.252 1.00 93.69 268 LYS A N 1
ATOM 2127 C CA . LYS A 1 268 ? 49.110 -5.371 -7.179 1.00 93.69 268 LYS A CA 1
ATOM 2128 C C . LYS A 1 268 ? 48.224 -6.055 -6.145 1.00 93.69 268 LYS A C 1
ATOM 2130 O O . LYS A 1 268 ? 47.387 -5.415 -5.516 1.00 93.69 268 LYS A O 1
ATOM 2135 N N . ASP A 1 269 ? 48.427 -7.349 -5.952 1.00 89.56 269 ASP A N 1
ATOM 2136 C CA . ASP A 1 269 ? 47.748 -8.126 -4.916 1.00 89.56 269 ASP A CA 1
ATOM 2137 C C . ASP A 1 269 ? 48.367 -7.832 -3.535 1.00 89.56 269 ASP A C 1
ATOM 2139 O O . ASP A 1 269 ? 49.588 -7.878 -3.377 1.00 89.56 269 ASP A O 1
ATOM 2143 N N . VAL A 1 270 ? 47.547 -7.524 -2.523 1.00 89.44 270 VAL A N 1
ATOM 2144 C CA . VAL A 1 270 ? 48.038 -7.142 -1.180 1.00 89.44 270 VAL A CA 1
ATOM 2145 C C . VAL A 1 270 ? 48.573 -8.349 -0.402 1.00 89.44 270 VAL A C 1
ATOM 2147 O O . VAL A 1 270 ? 49.556 -8.222 0.325 1.00 89.44 270 VAL A O 1
ATOM 2150 N N . LYS A 1 271 ? 47.968 -9.531 -0.577 1.00 84.38 271 LYS A N 1
ATOM 2151 C CA . LYS A 1 271 ? 48.295 -10.761 0.172 1.00 84.38 271 LYS A CA 1
ATOM 2152 C C . LYS A 1 271 ? 49.664 -11.331 -0.228 1.00 84.38 271 LYS A C 1
ATOM 2154 O O . LYS A 1 271 ? 50.366 -11.901 0.599 1.00 84.38 271 LYS A O 1
ATOM 2159 N N . THR A 1 272 ? 50.039 -11.178 -1.496 1.00 85.50 272 THR A N 1
ATOM 2160 C CA . THR A 1 272 ? 51.257 -11.737 -2.109 1.00 85.50 272 THR A CA 1
ATOM 2161 C C . THR A 1 272 ? 52.284 -10.677 -2.512 1.00 85.50 272 THR A C 1
ATOM 2163 O O . THR A 1 272 ? 53.404 -11.031 -2.879 1.00 85.50 272 THR A O 1
ATOM 2166 N N . SER A 1 273 ? 51.914 -9.390 -2.487 1.00 85.75 273 SER A N 1
ATOM 2167 C CA . SER A 1 273 ? 52.695 -8.253 -3.013 1.00 85.75 273 SER A CA 1
ATOM 2168 C C . SER A 1 273 ? 53.114 -8.372 -4.488 1.00 85.75 273 SER A C 1
ATOM 2170 O O . SER A 1 273 ? 53.949 -7.599 -4.962 1.00 85.75 273 SER A O 1
ATOM 2172 N N . ARG A 1 274 ? 52.530 -9.309 -5.249 1.00 88.44 274 ARG A N 1
ATOM 2173 C CA . ARG A 1 274 ? 52.823 -9.490 -6.675 1.00 88.44 274 ARG A CA 1
ATOM 2174 C C . ARG A 1 274 ? 52.085 -8.447 -7.508 1.00 88.44 274 ARG A C 1
ATOM 2176 O O . ARG A 1 274 ? 50.875 -8.274 -7.367 1.00 88.44 274 ARG A O 1
ATOM 2183 N N . LYS A 1 275 ? 52.815 -7.803 -8.420 1.00 90.31 275 LYS A N 1
ATOM 2184 C CA . LYS A 1 275 ? 52.246 -7.028 -9.527 1.00 90.31 275 LYS A CA 1
ATOM 2185 C C . LYS A 1 275 ? 51.923 -7.947 -10.705 1.00 90.31 275 LYS A C 1
ATOM 2187 O O . LYS A 1 275 ? 52.693 -8.857 -11.006 1.00 90.31 275 LYS A O 1
ATOM 2192 N N . ARG A 1 276 ? 50.822 -7.662 -11.397 1.00 92.19 276 ARG A N 1
ATOM 2193 C CA . ARG A 1 276 ? 50.507 -8.149 -12.744 1.00 92.19 276 ARG A CA 1
ATOM 2194 C C . ARG A 1 276 ? 50.098 -6.983 -13.637 1.00 92.19 276 ARG A C 1
ATOM 2196 O O . ARG A 1 276 ? 49.523 -6.007 -13.154 1.00 92.19 276 ARG A O 1
ATOM 2203 N N . LEU A 1 277 ? 50.346 -7.118 -14.935 1.00 92.19 277 LEU A N 1
ATOM 2204 C CA . LEU A 1 277 ? 49.760 -6.236 -15.939 1.00 92.19 277 LEU A CA 1
ATOM 2205 C C . LEU A 1 277 ? 48.228 -6.365 -15.889 1.00 92.19 277 LEU A C 1
ATOM 2207 O O . LEU A 1 277 ? 47.706 -7.479 -15.840 1.00 92.19 277 LEU A O 1
ATOM 2211 N N . LEU A 1 278 ? 47.525 -5.233 -15.877 1.00 90.12 278 LEU A N 1
ATOM 2212 C CA . LEU A 1 278 ? 46.072 -5.159 -16.030 1.00 90.12 278 LEU A CA 1
ATOM 2213 C C . LEU A 1 278 ? 45.726 -4.845 -17.493 1.00 90.12 278 LEU A C 1
ATOM 2215 O O . LEU A 1 278 ? 44.915 -5.538 -18.097 1.00 90.12 278 LEU A O 1
ATOM 2219 N N . PHE A 1 279 ? 46.359 -3.826 -18.078 1.00 93.06 279 PHE A N 1
ATOM 2220 C CA . PHE A 1 279 ? 46.158 -3.433 -19.475 1.00 93.06 279 PHE A CA 1
ATOM 2221 C C . PHE A 1 279 ? 47.370 -2.650 -19.995 1.00 93.06 279 PHE A C 1
ATOM 2223 O O . PHE A 1 279 ? 48.009 -1.931 -19.225 1.00 93.06 279 PHE A O 1
ATOM 2230 N N . ASP A 1 280 ? 47.659 -2.769 -21.290 1.00 91.94 280 ASP A N 1
ATOM 2231 C CA . ASP A 1 280 ? 48.628 -1.937 -22.007 1.00 91.94 280 ASP A CA 1
ATOM 2232 C C . ASP A 1 280 ? 47.980 -1.418 -23.296 1.00 91.94 280 ASP A C 1
ATOM 2234 O O . ASP A 1 280 ? 47.814 -2.157 -24.267 1.00 91.94 280 ASP A O 1
ATOM 2238 N N . ALA A 1 281 ? 47.621 -0.135 -23.293 1.00 87.94 281 ALA A N 1
ATOM 2239 C CA . ALA A 1 281 ? 47.015 0.550 -24.430 1.00 87.94 281 ALA A CA 1
ATOM 2240 C C . ALA A 1 281 ? 47.943 0.629 -25.657 1.00 87.94 281 ALA A C 1
ATOM 2242 O O . ALA A 1 281 ? 47.465 0.774 -26.775 1.00 87.94 281 ALA A O 1
ATOM 2243 N N . SER A 1 282 ? 49.267 0.543 -25.475 1.00 83.56 282 SER A N 1
ATOM 2244 C CA . SER A 1 282 ? 50.233 0.665 -26.578 1.00 83.56 282 SER A CA 1
ATOM 2245 C C . SER A 1 282 ? 50.370 -0.609 -27.419 1.00 83.56 282 SER A C 1
ATOM 2247 O O . SER A 1 282 ? 50.845 -0.551 -28.553 1.00 83.56 282 SER A O 1
ATOM 2249 N N . GLN A 1 283 ? 49.932 -1.749 -26.876 1.00 83.62 283 GLN A N 1
ATOM 2250 C CA . GLN A 1 283 ? 49.939 -3.059 -27.537 1.00 83.62 283 GLN A CA 1
ATOM 2251 C C . GLN A 1 283 ? 48.520 -3.580 -27.829 1.00 83.62 283 GLN A C 1
ATOM 2253 O O . GLN A 1 283 ? 48.367 -4.655 -28.414 1.00 83.62 283 GLN A O 1
ATOM 2258 N N . SER A 1 284 ? 47.477 -2.853 -27.417 1.00 84.38 284 SER A N 1
ATOM 2259 C CA . SER A 1 284 ? 46.088 -3.265 -27.604 1.00 84.38 284 SER A CA 1
ATOM 2260 C C . SER A 1 284 ? 45.628 -3.075 -29.057 1.00 84.38 284 SER A C 1
ATOM 2262 O O . SER A 1 284 ? 46.089 -2.193 -29.784 1.00 84.38 284 SER A O 1
ATOM 2264 N N . LYS A 1 285 ? 44.688 -3.917 -29.502 1.00 84.19 285 LYS A N 1
ATOM 2265 C CA . LYS A 1 285 ? 44.028 -3.784 -30.806 1.00 84.19 285 LYS A CA 1
ATOM 2266 C C . LYS A 1 285 ? 42.524 -3.671 -30.599 1.00 84.19 285 LYS A C 1
ATOM 2268 O O . LYS A 1 285 ? 41.894 -4.625 -30.161 1.00 84.19 285 LYS A O 1
ATOM 2273 N N . VAL A 1 286 ? 41.966 -2.511 -30.932 1.00 86.81 286 VAL A N 1
ATOM 2274 C CA . VAL A 1 286 ? 40.523 -2.240 -30.863 1.00 86.81 286 VAL A CA 1
ATOM 2275 C C . VAL A 1 286 ? 39.744 -3.173 -31.798 1.00 86.81 286 VAL A C 1
ATOM 2277 O O . VAL A 1 286 ? 40.109 -3.342 -32.966 1.00 86.81 286 VAL A O 1
ATOM 2280 N N . SER A 1 287 ? 38.648 -3.746 -31.296 1.00 87.12 287 SER A N 1
ATOM 2281 C CA . SER A 1 287 ? 37.677 -4.497 -32.098 1.00 87.12 287 SER A CA 1
ATOM 2282 C C . SER A 1 287 ? 36.926 -3.563 -33.064 1.00 87.12 287 SER A C 1
ATOM 2284 O O . SER A 1 287 ? 36.303 -2.600 -32.610 1.00 87.12 287 SER A O 1
ATOM 2286 N N . PRO A 1 288 ? 36.948 -3.806 -34.390 1.00 86.62 288 PRO A N 1
ATOM 2287 C CA . PRO A 1 288 ? 36.255 -2.953 -35.349 1.00 86.62 288 PRO A CA 1
ATOM 2288 C C . PRO A 1 288 ? 34.734 -3.136 -35.254 1.00 86.62 288 PRO A C 1
ATOM 2290 O O . PRO A 1 288 ? 34.231 -4.259 -35.239 1.00 86.62 288 PRO A O 1
ATOM 2293 N N . LYS A 1 289 ? 33.997 -2.022 -35.245 1.00 90.69 289 LYS A N 1
ATOM 2294 C CA . LYS A 1 289 ? 32.531 -2.012 -35.339 1.00 90.69 289 LYS A CA 1
ATOM 2295 C C . LYS A 1 289 ? 32.080 -1.914 -36.797 1.00 90.69 289 LYS A C 1
ATOM 2297 O O . LYS A 1 289 ? 32.534 -1.034 -37.530 1.00 90.69 289 LYS A O 1
ATOM 2302 N N . HIS A 1 290 ? 31.155 -2.776 -37.196 1.00 91.44 290 HIS A N 1
ATOM 2303 C CA . HIS A 1 290 ? 30.458 -2.708 -38.474 1.00 91.44 290 HIS A CA 1
ATOM 2304 C C . HIS A 1 290 ? 29.155 -1.922 -38.299 1.00 91.44 290 HIS A C 1
ATOM 2306 O O . HIS A 1 290 ? 28.313 -2.251 -37.462 1.00 91.44 290 HIS A O 1
ATOM 2312 N N . VAL A 1 291 ? 28.978 -0.890 -39.119 1.00 93.12 291 VAL A N 1
ATOM 2313 C CA . VAL A 1 291 ? 27.771 -0.056 -39.187 1.00 93.12 291 VAL A CA 1
ATOM 2314 C C . VAL A 1 291 ? 27.245 -0.154 -40.611 1.00 93.12 291 VAL A C 1
ATOM 2316 O O . VAL A 1 291 ? 28.042 -0.107 -41.546 1.00 93.12 291 VAL A O 1
ATOM 2319 N N . GLU A 1 292 ? 25.938 -0.325 -40.782 1.00 89.94 292 GLU A N 1
ATOM 2320 C CA . GLU A 1 292 ? 25.344 -0.467 -42.116 1.00 89.94 292 GLU A CA 1
ATOM 2321 C C . GLU A 1 292 ? 25.413 0.864 -42.909 1.00 89.94 292 GLU A C 1
ATOM 2323 O O . GLU A 1 292 ? 25.444 1.934 -42.286 1.00 89.94 292 GLU A O 1
ATOM 2328 N N . PRO A 1 293 ? 25.467 0.840 -44.259 1.00 92.38 293 PRO A N 1
ATOM 2329 C CA . PRO A 1 293 ? 25.601 2.045 -45.090 1.00 92.38 293 PRO A CA 1
ATOM 2330 C C . PRO A 1 293 ? 24.484 3.075 -44.877 1.00 92.38 293 PRO A C 1
ATOM 2332 O O . PRO A 1 293 ? 23.340 2.708 -44.599 1.00 92.38 293 PRO A O 1
ATOM 2335 N N . GLU A 1 294 ? 24.789 4.365 -45.033 1.00 90.19 294 GLU A N 1
ATOM 2336 C CA . GLU A 1 294 ? 23.865 5.473 -44.729 1.00 90.19 294 GLU A CA 1
ATOM 2337 C C . GLU A 1 294 ? 22.581 5.445 -45.575 1.00 90.19 294 GLU A C 1
ATOM 2339 O O . GLU A 1 294 ? 21.524 5.865 -45.110 1.00 90.19 294 GLU A O 1
ATOM 2344 N N . GLU A 1 295 ? 22.631 4.872 -46.777 1.00 88.75 295 GLU A N 1
ATOM 2345 C CA . GLU A 1 295 ? 21.478 4.655 -47.654 1.00 88.75 295 GLU A CA 1
ATOM 2346 C C . GLU A 1 295 ? 20.478 3.642 -47.067 1.00 88.75 295 GLU A C 1
ATOM 2348 O O . GLU A 1 295 ? 19.273 3.747 -47.307 1.00 88.75 295 GLU A O 1
ATOM 2353 N N . SER A 1 296 ? 20.978 2.678 -46.284 1.00 88.31 296 SER A N 1
ATOM 2354 C CA . SER A 1 296 ? 20.199 1.617 -45.625 1.00 88.31 296 SER A CA 1
ATOM 2355 C C . SER A 1 296 ? 19.740 1.967 -44.203 1.00 88.31 296 SER A C 1
ATOM 2357 O O . SER A 1 296 ? 18.862 1.301 -43.655 1.00 88.31 296 SER A O 1
ATOM 2359 N N . GLN A 1 297 ? 20.315 3.018 -43.612 1.00 90.81 297 GLN A N 1
ATOM 2360 C CA . GLN A 1 297 ? 19.951 3.517 -42.287 1.00 90.81 297 GLN A CA 1
ATOM 2361 C C . GLN A 1 297 ? 18.612 4.263 -42.295 1.00 90.81 297 GLN A C 1
ATOM 2363 O O . GLN A 1 297 ? 18.181 4.806 -43.314 1.00 90.81 297 GLN A O 1
ATOM 2368 N N . GLU A 1 298 ? 17.958 4.346 -41.140 1.00 90.94 298 GLU A N 1
ATOM 2369 C CA . GLU A 1 298 ? 16.706 5.097 -40.983 1.00 90.94 298 GLU A CA 1
ATOM 2370 C C . GLU A 1 298 ? 16.950 6.607 -40.764 1.00 90.94 298 GLU A C 1
ATOM 2372 O O . GLU A 1 298 ? 18.031 6.991 -40.320 1.00 90.94 298 GLU A O 1
ATOM 2377 N N . PRO A 1 299 ? 15.978 7.504 -41.037 1.00 89.81 299 PRO A N 1
ATOM 2378 C CA . PRO A 1 299 ? 16.195 8.957 -40.955 1.00 89.81 299 PRO A CA 1
ATOM 2379 C C . PRO A 1 299 ? 16.698 9.481 -39.599 1.00 89.81 299 PRO A C 1
ATOM 2381 O O . PRO A 1 299 ? 17.446 10.454 -39.573 1.00 89.81 299 PRO A O 1
ATOM 2384 N N . ASN A 1 300 ? 16.328 8.822 -38.495 1.00 90.44 300 ASN A N 1
ATOM 2385 C CA . ASN A 1 300 ? 16.724 9.191 -37.127 1.00 90.44 300 ASN A CA 1
ATOM 2386 C C . ASN A 1 300 ? 17.938 8.388 -36.613 1.00 90.44 300 ASN A C 1
ATOM 2388 O O . ASN A 1 300 ? 18.253 8.423 -35.422 1.00 90.44 300 ASN A O 1
ATOM 2392 N N . GLU A 1 301 ? 18.598 7.632 -37.488 1.00 94.50 301 GLU A N 1
ATOM 2393 C CA . GLU A 1 301 ? 19.780 6.844 -37.160 1.00 94.50 301 GLU A CA 1
ATOM 2394 C C . GLU A 1 301 ? 21.040 7.715 -37.294 1.00 94.50 301 GLU A C 1
ATOM 2396 O O . GLU A 1 301 ? 21.200 8.431 -38.285 1.00 94.50 301 GLU A O 1
ATOM 2401 N N . SER A 1 302 ? 21.921 7.718 -36.284 1.00 95.19 302 SER A N 1
ATOM 2402 C CA . SER A 1 302 ? 22.856 8.837 -36.064 1.00 95.19 302 SER A CA 1
ATOM 2403 C C . SER A 1 302 ? 23.732 9.232 -37.257 1.00 95.19 302 SER A C 1
ATOM 2405 O O . SER A 1 302 ? 24.015 10.420 -37.394 1.00 95.19 302 SER A O 1
ATOM 2407 N N . ARG A 1 303 ? 24.199 8.304 -38.108 1.00 93.94 303 ARG A N 1
ATOM 2408 C CA . ARG A 1 303 ? 25.040 8.708 -39.252 1.00 93.94 303 ARG A CA 1
ATOM 2409 C C . ARG A 1 303 ? 24.198 9.355 -40.339 1.00 93.94 303 ARG A C 1
ATOM 2411 O O . ARG A 1 303 ? 24.494 10.485 -40.704 1.00 93.94 303 ARG A O 1
ATOM 2418 N N . ARG A 1 304 ? 23.098 8.723 -40.763 1.00 94.81 304 ARG A N 1
ATOM 2419 C CA . ARG A 1 304 ? 22.169 9.312 -41.742 1.00 94.81 304 ARG A CA 1
ATOM 2420 C C . ARG A 1 304 ? 21.601 10.661 -41.284 1.00 94.81 304 ARG A C 1
ATOM 2422 O O . ARG A 1 304 ? 21.514 11.577 -42.099 1.00 94.81 304 ARG A O 1
ATOM 2429 N N . LEU A 1 305 ? 21.262 10.808 -40.000 1.00 94.19 305 LEU A N 1
ATOM 2430 C CA . LEU A 1 305 ? 20.761 12.069 -39.441 1.00 94.19 305 LEU A CA 1
ATOM 2431 C C . LEU A 1 305 ? 21.805 13.196 -39.514 1.00 94.19 305 LEU A C 1
ATOM 2433 O O . LEU A 1 305 ? 21.491 14.319 -39.906 1.00 94.19 305 LEU A O 1
ATOM 2437 N N . TRP A 1 306 ? 23.051 12.905 -39.128 1.00 94.25 306 TRP A N 1
ATOM 2438 C CA . TRP A 1 306 ? 24.117 13.906 -39.037 1.00 94.25 306 TRP A CA 1
ATOM 2439 C C . TRP A 1 306 ? 25.008 13.989 -40.294 1.00 94.25 306 TRP A C 1
ATOM 2441 O O . TRP A 1 306 ? 25.916 14.819 -40.328 1.00 94.25 306 TRP A O 1
ATOM 2451 N N . ALA A 1 307 ? 24.734 13.208 -41.346 1.00 93.69 307 ALA A N 1
ATOM 2452 C CA . ALA A 1 307 ? 25.577 13.038 -42.537 1.00 93.69 307 ALA A CA 1
ATOM 2453 C C . ALA A 1 307 ? 26.063 14.359 -43.161 1.00 93.69 307 ALA A C 1
ATOM 2455 O O . ALA A 1 307 ? 27.253 14.527 -43.431 1.00 93.69 307 ALA A O 1
ATOM 2456 N N . GLN A 1 308 ? 25.171 15.343 -43.330 1.00 92.62 308 GLN A N 1
ATOM 2457 C CA . GLN A 1 308 ? 25.525 16.650 -43.906 1.00 92.62 308 GLN A CA 1
ATOM 2458 C C . GLN A 1 308 ? 26.493 17.448 -43.013 1.00 92.62 308 GLN A C 1
ATOM 2460 O O . GLN A 1 308 ? 27.428 18.075 -43.515 1.00 92.62 308 GLN A O 1
ATOM 2465 N N . LEU A 1 309 ? 26.316 17.376 -41.688 1.00 91.62 309 LEU A N 1
ATOM 2466 C CA . LEU A 1 309 ? 27.224 17.977 -40.707 1.00 91.62 309 LEU A CA 1
ATOM 2467 C C . LEU A 1 309 ? 28.573 17.245 -40.676 1.00 91.62 309 LEU A C 1
ATOM 2469 O O . LEU A 1 309 ? 29.621 17.884 -40.588 1.00 91.62 309 LEU A O 1
ATOM 2473 N N . THR A 1 310 ? 28.557 15.915 -40.759 1.00 91.75 310 THR A N 1
ATOM 2474 C CA . THR A 1 310 ? 29.762 15.081 -40.800 1.00 91.75 310 THR A CA 1
ATOM 2475 C C . THR A 1 310 ? 30.591 15.365 -42.050 1.00 91.75 310 THR A C 1
ATOM 2477 O O . THR A 1 310 ? 31.777 15.665 -41.916 1.00 91.75 310 THR A O 1
ATOM 2480 N N . ALA A 1 311 ? 29.975 15.392 -43.235 1.00 92.19 311 ALA A N 1
ATOM 2481 C CA . ALA A 1 311 ? 30.638 15.779 -44.479 1.00 92.19 311 ALA A CA 1
ATOM 2482 C C . ALA A 1 311 ? 31.242 17.192 -44.388 1.00 92.19 311 ALA A C 1
ATOM 2484 O O . ALA A 1 311 ? 32.434 17.365 -44.624 1.00 92.19 311 ALA A O 1
ATOM 2485 N N . ALA A 1 312 ? 30.470 18.190 -43.940 1.00 90.56 312 ALA A N 1
ATOM 2486 C CA . ALA A 1 312 ? 30.959 19.566 -43.825 1.00 90.56 312 ALA A CA 1
ATOM 2487 C C . ALA A 1 312 ? 32.129 19.728 -42.829 1.00 90.56 312 ALA A C 1
ATOM 2489 O O . ALA A 1 312 ? 33.022 20.540 -43.064 1.00 90.56 312 ALA A O 1
ATOM 2490 N N . ILE A 1 313 ? 32.161 18.948 -41.740 1.00 87.38 313 ILE A N 1
ATOM 2491 C CA . ILE A 1 313 ? 33.285 18.930 -40.786 1.00 87.38 313 ILE A CA 1
ATOM 2492 C C . ILE A 1 313 ? 34.526 18.248 -41.383 1.00 87.38 313 ILE A C 1
ATOM 2494 O O . ILE A 1 313 ? 35.639 18.723 -41.155 1.00 87.38 313 ILE A O 1
ATOM 2498 N N . LEU A 1 314 ? 34.361 17.174 -42.163 1.00 87.00 314 LEU A N 1
ATOM 2499 C CA . LEU A 1 314 ? 35.467 16.503 -42.860 1.00 87.00 314 LEU A CA 1
ATOM 2500 C C . LEU A 1 314 ? 36.067 17.395 -43.963 1.00 87.00 314 LEU A C 1
ATOM 2502 O O . LEU A 1 314 ? 37.290 17.525 -44.039 1.00 87.00 314 LEU A O 1
ATOM 2506 N N . ASP A 1 315 ? 35.217 18.096 -44.719 1.00 88.25 315 ASP A N 1
ATOM 2507 C CA . ASP A 1 315 ? 35.587 19.117 -45.714 1.00 88.25 315 ASP A CA 1
ATOM 2508 C C . ASP A 1 315 ? 36.170 20.404 -45.088 1.00 88.25 315 ASP A C 1
ATOM 2510 O O . ASP A 1 315 ? 36.621 21.298 -45.805 1.00 88.25 315 ASP A O 1
ATOM 2514 N N . ARG A 1 316 ? 36.151 20.528 -43.749 1.00 82.62 316 ARG A N 1
ATOM 2515 C CA . ARG A 1 316 ? 36.523 21.732 -42.974 1.00 82.62 316 ARG A CA 1
ATOM 2516 C C . ARG A 1 316 ? 35.717 22.994 -43.329 1.00 82.62 316 ARG A C 1
ATOM 2518 O O . ARG A 1 316 ? 36.162 24.112 -43.073 1.00 82.62 316 ARG A O 1
ATOM 2525 N N . ASN A 1 317 ? 34.520 22.838 -43.894 1.00 85.75 317 ASN A N 1
ATOM 2526 C CA . ASN A 1 317 ? 33.640 23.951 -44.237 1.00 85.75 317 ASN A CA 1
ATOM 2527 C C . ASN A 1 317 ? 32.803 24.362 -43.013 1.00 85.75 317 ASN A C 1
ATOM 2529 O O . ASN A 1 317 ? 31.734 23.808 -42.740 1.00 85.75 317 ASN A O 1
ATOM 2533 N N . MET A 1 318 ? 33.312 25.342 -42.264 1.00 82.25 318 MET A N 1
ATOM 2534 C CA . MET A 1 318 ? 32.748 25.724 -40.968 1.00 82.25 318 MET A CA 1
ATOM 2535 C C . MET A 1 318 ? 31.358 26.367 -41.052 1.00 82.25 318 MET A C 1
ATOM 2537 O O . MET A 1 318 ? 30.534 26.138 -40.162 1.00 82.25 318 MET A O 1
ATOM 2541 N N . GLU A 1 319 ? 31.084 27.119 -42.120 1.00 83.50 319 GLU A N 1
ATOM 2542 C CA . GLU A 1 319 ? 29.788 27.759 -42.374 1.00 83.50 319 GLU A CA 1
ATOM 2543 C C . GLU A 1 319 ? 28.721 26.706 -42.687 1.00 83.50 319 GLU A C 1
ATOM 2545 O O . GLU A 1 319 ? 27.714 26.618 -41.983 1.00 83.50 319 GLU A O 1
ATOM 2550 N N . ARG A 1 320 ? 28.995 25.818 -43.655 1.00 89.00 320 ARG A N 1
ATOM 2551 C CA . ARG A 1 320 ? 28.103 24.705 -44.019 1.00 89.00 320 ARG A CA 1
ATOM 2552 C C . ARG A 1 320 ? 27.882 23.742 -42.854 1.00 89.00 320 ARG A C 1
ATOM 2554 O O . ARG A 1 320 ? 26.783 23.212 -42.693 1.00 89.00 320 ARG A O 1
ATOM 2561 N N . ALA A 1 321 ? 28.892 23.527 -42.010 1.00 87.44 321 ALA A N 1
ATOM 2562 C CA . ALA A 1 321 ? 28.735 22.759 -40.779 1.00 87.44 321 ALA A CA 1
ATOM 2563 C C . ALA A 1 321 ? 27.766 23.459 -39.810 1.00 87.44 321 ALA A C 1
ATOM 2565 O O . ALA A 1 321 ? 26.876 22.817 -39.255 1.00 87.44 321 ALA A O 1
ATOM 2566 N N . GLN A 1 322 ? 27.888 24.775 -39.611 1.00 86.75 322 GLN A N 1
ATOM 2567 C CA . GLN A 1 322 ? 26.996 25.508 -38.709 1.00 86.75 322 GLN A CA 1
ATOM 2568 C C . GLN A 1 322 ? 25.558 25.575 -39.253 1.00 86.75 322 GLN A C 1
ATOM 2570 O O . GLN A 1 322 ? 24.620 25.435 -38.469 1.00 86.75 322 GLN A O 1
ATOM 2575 N N . GLU A 1 323 ? 25.366 25.694 -40.567 1.00 89.56 323 GLU A N 1
ATOM 2576 C CA . GLU A 1 323 ? 24.061 25.588 -41.239 1.00 89.56 323 GLU A CA 1
ATOM 2577 C C . GLU A 1 323 ? 23.438 24.188 -41.081 1.00 89.56 323 GLU A C 1
ATOM 2579 O O . GLU A 1 323 ? 22.312 24.060 -40.592 1.00 89.56 323 GLU A O 1
ATOM 2584 N N . SER A 1 324 ? 24.188 23.126 -41.399 1.00 89.94 324 SER A N 1
ATOM 2585 C CA . SER A 1 324 ? 23.718 21.731 -41.300 1.00 89.94 324 SER A CA 1
ATOM 2586 C C . SER A 1 324 ? 23.311 21.376 -39.865 1.00 89.94 324 SER A C 1
ATOM 2588 O O . SER A 1 324 ? 22.239 20.822 -39.624 1.00 89.94 324 SER A O 1
ATOM 2590 N N . LYS A 1 325 ? 24.133 21.771 -38.883 1.00 89.12 325 LYS A N 1
ATOM 2591 C CA . LYS A 1 325 ? 23.834 21.634 -37.451 1.00 89.12 325 LYS A CA 1
ATOM 2592 C C . LYS A 1 325 ? 22.577 22.410 -37.053 1.00 89.12 325 LYS A C 1
ATOM 2594 O O . LYS A 1 325 ? 21.719 21.866 -36.363 1.00 89.12 325 LYS A O 1
ATOM 2599 N N . SER A 1 326 ? 22.460 23.667 -37.487 1.00 87.88 326 SER A N 1
ATOM 2600 C CA . SER A 1 326 ? 21.300 24.514 -37.171 1.00 87.88 326 SER A CA 1
ATOM 2601 C C . SER A 1 326 ? 20.009 23.949 -37.762 1.00 87.88 326 SER A C 1
ATOM 2603 O O . SER A 1 326 ? 18.965 24.057 -37.131 1.00 87.88 326 SER A O 1
ATOM 2605 N N . THR A 1 327 ? 20.085 23.298 -38.925 1.00 91.25 327 THR A N 1
ATOM 2606 C CA . THR A 1 327 ? 18.951 22.622 -39.570 1.00 91.25 327 THR A CA 1
ATOM 2607 C C . THR A 1 327 ? 18.426 21.477 -38.701 1.00 91.25 327 THR A C 1
ATOM 2609 O O . THR A 1 327 ? 17.248 21.479 -38.351 1.00 91.25 327 THR A O 1
ATOM 2612 N N . VAL A 1 328 ? 19.293 20.555 -38.261 1.00 90.56 328 VAL A N 1
ATOM 2613 C CA . VAL A 1 328 ? 18.897 19.437 -37.377 1.00 90.56 328 VAL A CA 1
ATOM 2614 C C . VAL A 1 328 ? 18.385 19.947 -36.022 1.00 90.56 328 VAL A C 1
ATOM 2616 O O . VAL A 1 328 ? 17.347 19.491 -35.540 1.00 90.56 328 VAL A O 1
ATOM 2619 N N . GLU A 1 329 ? 19.049 20.941 -35.420 1.00 86.25 329 GLU A N 1
ATOM 2620 C CA . GLU A 1 329 ? 18.580 21.550 -34.167 1.00 86.25 329 GLU A CA 1
ATOM 2621 C C . GLU A 1 329 ? 17.223 22.267 -34.322 1.00 86.25 329 GLU A C 1
ATOM 2623 O O . GLU A 1 329 ? 16.413 22.239 -33.395 1.00 86.25 329 GLU A O 1
ATOM 2628 N N . ASN A 1 330 ? 16.950 22.907 -35.465 1.00 88.44 330 ASN A N 1
ATOM 2629 C CA . ASN A 1 330 ? 15.677 23.587 -35.723 1.00 88.44 330 ASN A CA 1
ATOM 2630 C C . ASN A 1 330 ? 14.541 22.599 -35.983 1.00 88.44 330 ASN A C 1
ATOM 2632 O O . ASN A 1 330 ? 13.493 22.746 -35.359 1.00 88.44 330 ASN A O 1
ATOM 2636 N N . VAL A 1 331 ? 14.765 21.545 -36.774 1.00 89.12 331 VAL A N 1
ATOM 2637 C CA . VAL A 1 331 ? 13.791 20.450 -36.925 1.00 89.12 331 VAL A CA 1
ATOM 2638 C C . VAL A 1 331 ? 13.465 19.846 -35.556 1.00 89.12 331 VAL A C 1
ATOM 2640 O O . VAL A 1 331 ? 12.294 19.694 -35.225 1.00 89.12 331 VAL A O 1
ATOM 2643 N N . GLN A 1 332 ? 14.457 19.617 -34.685 1.00 87.19 332 GLN A N 1
ATOM 2644 C CA . GLN A 1 332 ? 14.180 19.139 -33.327 1.00 87.19 332 GLN A CA 1
ATOM 2645 C C . GLN A 1 332 ? 13.368 20.148 -32.485 1.00 87.19 332 GLN A C 1
ATOM 2647 O O . GLN A 1 332 ? 12.515 19.743 -31.691 1.00 87.19 332 GLN A O 1
ATOM 2652 N N . ARG A 1 333 ? 13.619 21.459 -32.617 1.00 86.25 333 ARG A N 1
ATOM 2653 C CA . ARG A 1 333 ? 12.836 22.511 -31.934 1.00 86.25 333 ARG A CA 1
ATOM 2654 C C . ARG A 1 333 ? 11.390 22.544 -32.434 1.00 86.25 333 ARG A C 1
ATOM 2656 O O . ARG A 1 333 ? 10.483 22.665 -31.616 1.00 86.25 333 ARG A O 1
ATOM 2663 N N . GLU A 1 334 ? 11.176 22.396 -33.736 1.00 88.06 334 GLU A N 1
ATOM 2664 C CA . GLU A 1 334 ? 9.856 22.375 -34.371 1.00 88.06 334 GLU A CA 1
ATOM 2665 C C . GLU A 1 334 ? 9.085 21.094 -34.050 1.00 88.06 334 GLU A C 1
ATOM 2667 O O . GLU A 1 334 ? 7.939 21.173 -33.625 1.00 88.06 334 GLU A O 1
ATOM 2672 N N . GLU A 1 335 ? 9.709 19.916 -34.127 1.00 84.69 335 GLU A N 1
ATOM 2673 C CA . GLU A 1 335 ? 9.097 18.663 -33.674 1.00 84.69 335 GLU A CA 1
ATOM 2674 C C . GLU A 1 335 ? 8.781 18.665 -32.177 1.00 84.69 335 GLU A C 1
ATOM 2676 O O . GLU A 1 335 ? 7.863 17.973 -31.737 1.00 84.69 335 GLU A O 1
ATOM 2681 N N . ARG A 1 336 ? 9.580 19.361 -31.359 1.00 83.75 336 ARG A N 1
ATOM 2682 C CA . ARG A 1 336 ? 9.289 19.510 -29.932 1.00 83.75 336 ARG A CA 1
ATOM 2683 C C . ARG A 1 336 ? 8.096 20.432 -29.735 1.00 83.75 336 ARG A C 1
ATOM 2685 O O . ARG A 1 336 ? 7.147 20.005 -29.092 1.00 83.75 336 ARG A O 1
ATOM 2692 N N . ARG A 1 337 ? 8.103 21.622 -30.346 1.00 83.88 337 ARG A N 1
ATOM 2693 C CA . ARG A 1 337 ? 6.967 22.548 -30.296 1.00 83.88 337 ARG A CA 1
ATOM 2694 C C . ARG A 1 337 ? 5.695 21.857 -30.785 1.00 83.88 337 ARG A C 1
ATOM 2696 O O . ARG A 1 337 ? 4.712 21.869 -30.069 1.00 83.88 337 ARG A O 1
ATOM 2703 N N . ARG A 1 338 ? 5.740 21.147 -31.914 1.00 84.94 338 ARG A N 1
ATOM 2704 C CA . ARG A 1 338 ? 4.609 20.373 -32.445 1.00 84.94 338 ARG A CA 1
ATOM 2705 C C . ARG A 1 338 ? 4.158 19.241 -31.514 1.00 84.94 338 ARG A C 1
ATOM 2707 O O . ARG A 1 338 ? 2.980 18.916 -31.499 1.00 84.94 338 ARG A O 1
ATOM 2714 N N . ARG A 1 339 ? 5.061 18.619 -30.746 1.00 83.44 339 ARG A N 1
ATOM 2715 C CA . ARG A 1 339 ? 4.686 17.654 -29.692 1.00 83.44 339 ARG A CA 1
ATOM 2716 C C . ARG A 1 339 ? 4.041 18.347 -28.492 1.00 83.44 339 ARG A C 1
ATOM 2718 O O . ARG A 1 339 ? 3.093 17.808 -27.943 1.00 83.44 339 ARG A O 1
ATOM 2725 N N . GLU A 1 340 ? 4.513 19.531 -28.115 1.00 81.06 340 GLU A N 1
ATOM 2726 C CA . GLU A 1 340 ? 3.959 20.355 -27.032 1.00 81.06 340 GLU A CA 1
ATOM 2727 C C . GLU A 1 340 ? 2.584 20.957 -27.413 1.00 81.06 340 GLU A C 1
ATOM 2729 O O . GLU A 1 340 ? 1.676 20.944 -26.592 1.00 81.06 340 GLU A O 1
ATOM 2734 N N . GLU A 1 341 ? 2.400 21.387 -28.668 1.00 82.94 341 GLU A N 1
ATOM 2735 C CA . GLU A 1 341 ? 1.149 21.874 -29.294 1.00 82.94 341 GLU A CA 1
ATOM 2736 C C . GLU A 1 341 ? 0.118 20.769 -29.586 1.00 82.94 341 GLU A C 1
ATOM 2738 O O . GLU A 1 341 ? -1.022 21.068 -29.933 1.00 82.94 341 GLU A O 1
ATOM 2743 N N . LEU A 1 342 ? 0.525 19.501 -29.511 1.00 80.50 342 LEU A N 1
ATOM 2744 C CA . LEU A 1 342 ? -0.335 18.336 -29.726 1.00 80.50 342 LEU A CA 1
ATOM 2745 C C . LEU A 1 342 ? -0.312 17.389 -28.521 1.00 80.50 342 LEU A C 1
ATOM 2747 O O . LEU A 1 342 ? -0.632 16.225 -28.695 1.00 80.50 342 LEU A O 1
ATOM 2751 N N . GLY A 1 343 ? 0.164 17.809 -27.341 1.00 78.00 343 GLY A N 1
ATOM 2752 C CA . GLY A 1 343 ? 0.285 16.967 -26.133 1.00 78.00 343 GLY A CA 1
ATOM 2753 C C . GLY A 1 343 ? 1.014 15.611 -26.281 1.00 78.00 343 GLY A C 1
ATOM 2754 O O . GLY A 1 343 ? 0.914 14.756 -25.399 1.00 78.00 343 GLY A O 1
ATOM 2755 N N . LEU A 1 344 ? 1.736 15.372 -27.381 1.00 73.56 344 LEU A N 1
ATOM 2756 C CA . LEU A 1 344 ? 2.256 14.062 -27.778 1.00 73.56 344 LEU A CA 1
ATOM 2757 C C . LEU A 1 344 ? 3.502 13.674 -26.972 1.00 73.56 344 LEU A C 1
ATOM 2759 O O . LEU A 1 344 ? 4.622 14.113 -27.257 1.00 73.56 344 LEU A O 1
ATOM 2763 N N . ILE A 1 345 ? 3.325 12.764 -26.011 1.00 76.56 345 ILE A N 1
ATOM 2764 C CA . ILE A 1 345 ? 4.432 12.141 -25.275 1.00 76.56 345 ILE A CA 1
ATOM 2765 C C . ILE A 1 345 ? 5.321 11.358 -26.253 1.00 76.56 345 ILE A C 1
ATOM 2767 O O . ILE A 1 345 ? 4.860 10.478 -26.983 1.00 76.56 345 ILE A O 1
ATOM 2771 N N . HIS A 1 346 ? 6.625 11.648 -26.246 1.00 80.38 346 HIS A N 1
ATOM 2772 C CA . HIS A 1 346 ? 7.592 10.900 -27.044 1.00 80.38 346 HIS A CA 1
ATOM 2773 C C . HIS A 1 346 ? 7.676 9.446 -26.562 1.00 80.38 346 HIS A C 1
ATOM 2775 O O . HIS A 1 346 ? 8.201 9.161 -25.487 1.00 80.38 346 HIS A O 1
ATOM 2781 N N . THR A 1 347 ? 7.170 8.526 -27.382 1.00 82.38 347 THR A N 1
ATOM 2782 C CA . THR A 1 347 ? 7.302 7.087 -27.146 1.00 82.38 347 THR A CA 1
ATOM 2783 C C . THR A 1 347 ? 8.646 6.607 -27.679 1.00 82.38 347 THR A C 1
ATOM 2785 O O . THR A 1 347 ? 8.880 6.614 -28.885 1.00 82.38 347 THR A O 1
ATOM 2788 N N . THR A 1 348 ? 9.508 6.168 -26.767 1.00 88.38 348 THR A N 1
ATOM 2789 C CA . THR A 1 348 ? 10.793 5.526 -27.065 1.00 88.38 348 THR A CA 1
ATOM 2790 C C . THR A 1 348 ? 10.609 4.208 -27.817 1.00 88.38 348 THR A C 1
ATOM 2792 O O . THR A 1 348 ? 9.624 3.490 -27.610 1.00 88.38 348 THR A O 1
ATOM 2795 N N . ARG A 1 349 ? 11.563 3.845 -28.672 1.00 85.25 349 ARG A N 1
ATOM 2796 C CA . ARG A 1 349 ? 11.476 2.689 -29.573 1.00 85.25 349 ARG A CA 1
ATOM 2797 C C . ARG A 1 349 ? 12.100 1.421 -29.000 1.00 85.25 349 ARG A C 1
ATOM 2799 O O . ARG A 1 349 ? 11.476 0.366 -29.066 1.00 85.25 349 ARG A O 1
ATOM 2806 N N . PHE A 1 350 ? 13.301 1.512 -28.436 1.00 88.00 350 PHE A N 1
ATOM 2807 C CA . PHE A 1 350 ? 14.112 0.357 -28.037 1.00 88.00 350 PHE A CA 1
ATOM 2808 C C . PHE A 1 350 ? 14.165 0.144 -26.523 1.00 88.00 350 PHE A C 1
ATOM 2810 O O . PHE A 1 350 ? 14.519 -0.949 -26.086 1.00 88.00 350 PHE A O 1
ATOM 2817 N N . PHE A 1 351 ? 13.783 1.142 -25.720 1.00 89.31 351 PHE A N 1
ATOM 2818 C CA . PHE A 1 351 ? 13.811 1.073 -24.254 1.00 89.31 351 PHE A CA 1
ATOM 2819 C C . PHE A 1 351 ? 12.510 1.562 -23.609 1.00 89.31 351 PHE A C 1
ATOM 2821 O O . PHE A 1 351 ? 11.779 2.364 -24.182 1.00 89.31 351 PHE A O 1
ATOM 2828 N N . GLU A 1 352 ? 12.220 1.090 -22.402 1.00 88.19 352 GLU A N 1
ATOM 2829 C CA . GLU A 1 352 ? 11.110 1.511 -21.540 1.00 88.19 352 GLU A CA 1
ATOM 2830 C C . GLU A 1 352 ? 11.592 1.768 -20.113 1.00 88.19 352 GLU A C 1
ATOM 2832 O O . GLU A 1 352 ? 12.572 1.171 -19.666 1.00 88.19 352 GLU A O 1
ATOM 2837 N N . GLN A 1 353 ? 10.903 2.652 -19.392 1.00 83.31 353 GLN A N 1
ATOM 2838 C CA . GLN A 1 353 ? 11.201 2.934 -17.993 1.00 83.31 353 GLN A CA 1
ATOM 2839 C C . GLN A 1 353 ? 10.316 2.074 -17.085 1.00 83.31 353 GLN A C 1
ATOM 2841 O O . GLN A 1 353 ? 9.090 2.139 -17.143 1.00 83.31 353 GLN A O 1
ATOM 2846 N N . GLN A 1 354 ? 10.941 1.266 -16.233 1.00 78.12 354 GLN A N 1
ATOM 2847 C CA . GLN A 1 354 ? 10.254 0.425 -15.259 1.00 78.12 354 GLN A CA 1
ATOM 2848 C C . GLN A 1 354 ? 9.743 1.250 -14.060 1.00 78.12 354 GLN A C 1
ATOM 2850 O O . GLN A 1 354 ? 10.308 2.303 -13.754 1.00 78.12 354 GLN A O 1
ATOM 2855 N N . PRO A 1 355 ? 8.763 0.749 -13.274 1.00 69.75 355 PRO A N 1
ATOM 2856 C CA . PRO A 1 355 ? 8.235 1.443 -12.087 1.00 69.75 355 PRO A CA 1
ATOM 2857 C C . PRO A 1 355 ? 9.254 1.743 -10.969 1.00 69.75 355 PRO A C 1
ATOM 2859 O O . PRO A 1 355 ? 8.938 2.450 -10.017 1.00 69.75 355 PRO A O 1
ATOM 2862 N N . ASN A 1 356 ? 10.471 1.198 -11.058 1.00 64.88 356 ASN A N 1
ATOM 2863 C CA . ASN A 1 356 ? 11.603 1.494 -10.172 1.00 64.88 356 ASN A CA 1
ATOM 2864 C C . ASN A 1 356 ? 12.463 2.687 -10.660 1.00 64.88 356 ASN A C 1
ATOM 2866 O O . ASN A 1 356 ? 13.476 2.998 -10.038 1.00 64.88 356 ASN A O 1
ATOM 2870 N N . GLY A 1 357 ? 12.090 3.327 -11.775 1.00 71.31 357 GLY A N 1
ATOM 2871 C CA . GLY A 1 357 ? 12.795 4.449 -12.399 1.00 71.31 357 GLY A CA 1
ATOM 2872 C C . GLY A 1 357 ? 13.934 4.065 -13.353 1.00 71.31 357 GLY A C 1
ATOM 2873 O O . GLY A 1 357 ? 14.438 4.948 -14.049 1.00 71.31 357 GLY A O 1
ATOM 2874 N N . ARG A 1 358 ? 14.333 2.787 -13.426 1.00 75.00 358 ARG A N 1
ATOM 2875 C CA . ARG A 1 358 ? 15.399 2.297 -14.318 1.00 75.00 358 ARG A CA 1
ATOM 2876 C C . ARG A 1 358 ? 14.868 1.971 -15.708 1.00 75.00 358 ARG A C 1
ATOM 2878 O O . ARG A 1 358 ? 13.716 1.572 -15.863 1.00 75.00 358 ARG A O 1
ATOM 2885 N N . TRP A 1 359 ? 15.735 2.071 -16.710 1.00 80.50 359 TRP A N 1
ATOM 2886 C CA . TRP A 1 359 ? 15.411 1.680 -18.079 1.00 80.50 359 TRP A CA 1
ATOM 2887 C C . TRP A 1 359 ? 15.713 0.203 -18.347 1.00 80.50 359 TRP A C 1
ATOM 2889 O O . TRP A 1 359 ? 16.713 -0.343 -17.880 1.00 80.50 359 TRP A O 1
ATOM 2899 N N . ALA A 1 360 ? 14.853 -0.433 -19.136 1.00 80.38 360 ALA A N 1
ATOM 2900 C CA . ALA A 1 360 ? 15.013 -1.781 -19.665 1.00 80.38 360 ALA A CA 1
ATOM 2901 C C . ALA A 1 360 ? 14.803 -1.764 -21.190 1.00 80.38 360 ALA A C 1
ATOM 2903 O O . ALA A 1 360 ? 14.051 -0.928 -21.689 1.00 80.38 360 ALA A O 1
ATOM 2904 N N . PRO A 1 361 ? 15.456 -2.645 -21.966 1.00 80.62 361 PRO A N 1
ATOM 2905 C CA . PRO A 1 361 ? 15.201 -2.739 -23.397 1.00 80.62 361 PRO A CA 1
ATOM 2906 C C . PRO A 1 361 ? 13.834 -3.384 -23.665 1.00 80.62 361 PRO A C 1
ATOM 2908 O O . PRO A 1 361 ? 13.501 -4.390 -23.040 1.00 80.62 361 PRO A O 1
ATOM 2911 N N . LYS A 1 362 ? 13.097 -2.873 -24.657 1.00 76.62 362 LYS A N 1
ATOM 2912 C CA . LYS A 1 362 ? 11.812 -3.389 -25.176 1.00 76.62 362 LYS A CA 1
ATOM 2913 C C . LYS A 1 362 ? 11.962 -4.694 -25.980 1.00 76.62 362 LYS A C 1
ATOM 2915 O O . LYS A 1 362 ? 11.231 -4.948 -26.935 1.00 76.62 362 LYS A O 1
ATOM 2920 N N . VAL A 1 363 ? 12.926 -5.533 -25.604 1.00 56.75 363 VAL A N 1
ATOM 2921 C CA . VAL A 1 363 ? 13.057 -6.897 -26.120 1.00 56.75 363 VAL A CA 1
ATOM 2922 C C . VAL A 1 363 ? 11.950 -7.724 -25.480 1.00 56.75 363 VAL A C 1
ATOM 2924 O O . VAL A 1 363 ? 12.013 -8.030 -24.290 1.00 56.75 363 VAL A O 1
ATOM 2927 N N . ARG A 1 364 ? 10.933 -8.085 -26.269 1.00 47.22 364 ARG A N 1
ATOM 2928 C CA . ARG A 1 364 ? 9.920 -9.063 -25.860 1.00 47.22 364 ARG A CA 1
ATOM 2929 C C . ARG A 1 364 ? 10.616 -10.409 -25.668 1.00 47.22 364 ARG A C 1
ATOM 2931 O O . ARG A 1 364 ? 11.035 -11.037 -26.635 1.00 47.22 364 ARG A O 1
ATOM 2938 N N . VAL A 1 365 ? 10.774 -10.843 -24.421 1.00 40.22 365 VAL A N 1
ATOM 2939 C CA . VAL A 1 365 ? 11.428 -12.118 -24.099 1.00 40.22 365 VAL A CA 1
ATOM 2940 C C . VAL A 1 365 ? 10.450 -13.267 -24.368 1.00 40.22 365 VAL A C 1
ATOM 2942 O O . VAL A 1 365 ? 9.811 -13.752 -23.448 1.00 40.22 365 VAL A O 1
ATOM 2945 N N . ASN A 1 366 ? 10.326 -13.673 -25.637 1.00 43.00 366 ASN A N 1
ATOM 2946 C CA . ASN A 1 366 ? 9.591 -14.880 -26.056 1.00 43.00 366 ASN A CA 1
ATOM 2947 C C . ASN A 1 366 ? 10.294 -15.682 -27.180 1.00 43.00 366 ASN A C 1
ATOM 2949 O O . ASN A 1 366 ? 9.775 -16.689 -27.651 1.00 43.00 366 ASN A O 1
ATOM 2953 N N . GLU A 1 367 ? 11.512 -15.296 -27.574 1.00 43.12 367 GLU A N 1
ATOM 2954 C CA . GLU A 1 367 ? 12.287 -15.935 -28.658 1.00 43.12 367 GLU A CA 1
ATOM 2955 C C . GLU A 1 367 ? 13.279 -17.011 -28.165 1.00 43.12 367 GLU A C 1
ATOM 2957 O O . GLU A 1 367 ? 14.248 -17.336 -28.845 1.00 43.12 367 GLU A O 1
ATOM 2962 N N . ALA A 1 368 ? 13.059 -17.585 -26.976 1.00 44.16 368 ALA A N 1
ATOM 2963 C CA . ALA A 1 368 ? 13.828 -18.754 -26.536 1.00 44.16 368 ALA A CA 1
ATOM 2964 C C . ALA A 1 368 ? 13.406 -20.030 -27.289 1.00 44.16 368 ALA A C 1
ATOM 2966 O O . ALA A 1 368 ? 14.266 -20.799 -27.707 1.00 44.16 368 ALA A O 1
ATOM 2967 N N . ASN A 1 369 ? 12.089 -20.221 -27.471 1.00 43.44 369 ASN A N 1
ATOM 2968 C CA . ASN A 1 369 ? 11.487 -21.437 -28.039 1.00 43.44 369 ASN A CA 1
ATOM 2969 C C . ASN A 1 369 ? 10.415 -21.173 -29.126 1.00 43.44 369 ASN A C 1
ATOM 2971 O O . ASN A 1 369 ? 10.020 -22.115 -29.807 1.00 43.44 369 ASN A O 1
ATOM 2975 N N . GLY A 1 370 ? 9.924 -19.935 -29.293 1.00 51.00 370 GLY A N 1
ATOM 2976 C CA . GLY A 1 370 ? 8.776 -19.628 -30.164 1.00 51.00 370 GLY A CA 1
ATOM 2977 C C . GLY A 1 370 ? 7.424 -20.094 -29.593 1.00 51.00 370 GLY A C 1
ATOM 2978 O O . GLY A 1 370 ? 7.316 -20.382 -28.403 1.00 51.00 370 GLY A O 1
ATOM 2979 N N . GLY A 1 371 ? 6.387 -20.142 -30.437 1.00 56.56 371 GLY A N 1
ATOM 2980 C CA . GLY A 1 371 ? 5.059 -20.709 -30.129 1.00 56.56 371 GLY A CA 1
ATOM 2981 C C . GLY A 1 371 ? 4.012 -19.722 -29.593 1.00 56.56 371 GLY A C 1
ATOM 2982 O O . GLY A 1 371 ? 2.877 -19.733 -30.056 1.00 56.56 371 GLY A O 1
ATOM 2983 N N . TYR A 1 372 ? 4.394 -18.824 -28.683 1.00 67.31 372 TYR A N 1
ATOM 2984 C CA . TYR A 1 372 ? 3.476 -17.934 -27.946 1.00 67.31 372 TYR A CA 1
ATOM 2985 C C . TYR A 1 372 ? 3.065 -16.668 -28.725 1.00 67.31 372 TYR A C 1
ATOM 2987 O O . TYR A 1 372 ? 3.214 -15.539 -28.243 1.00 67.31 372 TYR A O 1
ATOM 2995 N N . GLU A 1 373 ? 2.593 -16.837 -29.958 1.00 62.16 373 GLU A N 1
ATOM 2996 C CA . GLU A 1 373 ? 2.202 -15.730 -30.835 1.00 62.16 373 GLU A CA 1
ATOM 2997 C C . GLU A 1 373 ? 0.870 -15.083 -30.410 1.00 62.16 373 GLU A C 1
ATOM 2999 O O . GLU A 1 373 ? 0.050 -15.673 -29.711 1.00 62.16 373 GLU A O 1
ATOM 3004 N N . HIS A 1 374 ? 0.686 -13.808 -30.771 1.00 70.12 374 HIS A N 1
ATOM 3005 C CA . HIS A 1 374 ? -0.421 -12.925 -30.353 1.00 70.12 374 HIS A CA 1
ATOM 3006 C C . HIS A 1 374 ? -0.606 -12.688 -28.831 1.00 70.12 374 HIS A C 1
ATOM 3008 O O . HIS A 1 374 ? -1.336 -11.772 -28.450 1.00 70.12 374 HIS A O 1
ATOM 3014 N N . ILE A 1 375 ? 0.091 -13.410 -27.951 1.00 74.38 375 ILE A N 1
ATOM 3015 C CA . ILE A 1 375 ? 0.070 -13.202 -26.493 1.00 74.38 375 ILE A CA 1
ATOM 3016 C C . ILE A 1 375 ? 0.961 -12.010 -26.106 1.00 74.38 375 ILE A C 1
ATOM 3018 O O . ILE A 1 375 ? 2.009 -11.760 -26.704 1.00 74.38 375 ILE A O 1
ATOM 3022 N N . THR A 1 376 ? 0.545 -11.208 -25.119 1.00 77.19 376 THR A N 1
ATOM 3023 C CA . THR A 1 376 ? 1.299 -10.030 -24.647 1.00 77.19 376 THR A CA 1
ATOM 3024 C C . THR A 1 376 ? 0.959 -9.689 -23.192 1.00 77.19 376 THR A C 1
ATOM 3026 O O . THR A 1 376 ? -0.211 -9.549 -22.839 1.00 77.19 376 THR A O 1
ATOM 3029 N N . GLU A 1 377 ? 1.981 -9.475 -22.355 1.00 82.31 377 GLU A N 1
ATOM 3030 C CA . GLU A 1 377 ? 1.838 -8.906 -21.005 1.00 82.31 377 GLU A CA 1
ATOM 3031 C C . GLU A 1 377 ? 1.470 -7.412 -21.108 1.00 82.31 377 GLU A C 1
ATOM 3033 O O . GLU A 1 377 ? 2.326 -6.533 -21.154 1.00 82.31 377 GLU A O 1
ATOM 3038 N N . TYR A 1 378 ? 0.171 -7.113 -21.211 1.00 82.62 378 TYR A N 1
ATOM 3039 C CA . TYR A 1 378 ? -0.323 -5.744 -21.425 1.00 82.62 378 TYR A CA 1
ATOM 3040 C C . TYR A 1 378 ? -0.182 -4.835 -20.186 1.00 82.62 378 TYR A C 1
ATOM 3042 O O . TYR A 1 378 ? -0.027 -3.616 -20.299 1.00 82.62 378 TYR A O 1
ATOM 3050 N N . ILE A 1 379 ? -0.230 -5.427 -18.990 1.00 83.81 379 ILE A N 1
ATOM 3051 C CA . ILE A 1 379 ? -0.072 -4.753 -17.697 1.00 83.81 379 ILE A CA 1
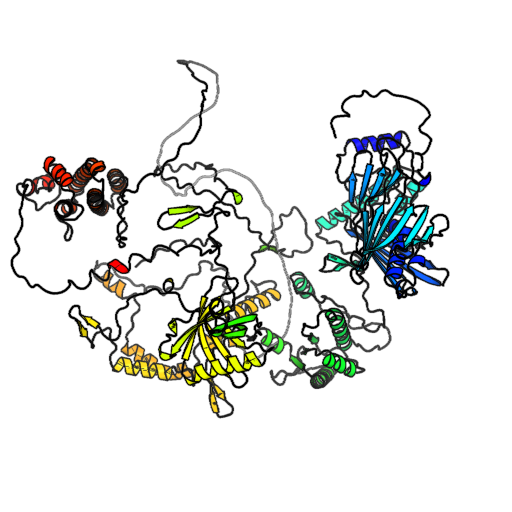ATOM 3052 C C . ILE A 1 379 ? 0.855 -5.632 -16.845 1.00 83.81 379 ILE A C 1
ATOM 3054 O O . ILE A 1 379 ? 0.440 -6.734 -16.481 1.00 83.81 379 ILE A O 1
ATOM 3058 N N . PRO A 1 380 ? 2.083 -5.184 -16.522 1.00 82.69 380 PRO A N 1
ATOM 3059 C CA . PRO A 1 380 ? 3.037 -6.013 -15.796 1.00 82.69 380 PRO A CA 1
ATOM 3060 C C . PRO A 1 380 ? 2.691 -6.153 -14.311 1.00 82.69 380 PRO A C 1
ATOM 3062 O O . PRO A 1 380 ? 1.995 -5.308 -13.746 1.00 82.69 380 PRO A O 1
ATOM 3065 N N . ILE A 1 381 ? 3.207 -7.200 -13.655 1.00 83.38 381 ILE A N 1
ATOM 3066 C CA . ILE A 1 381 ? 2.893 -7.510 -12.246 1.00 83.38 381 ILE A CA 1
ATOM 3067 C C . ILE A 1 381 ? 3.352 -6.378 -11.297 1.00 83.38 381 ILE A C 1
ATOM 3069 O O . ILE A 1 381 ? 4.504 -6.291 -10.856 1.00 83.38 381 ILE A O 1
ATOM 3073 N N . SER A 1 382 ? 2.409 -5.507 -10.941 1.00 81.75 382 SER A N 1
ATOM 3074 C CA . SER A 1 382 ? 2.613 -4.306 -10.127 1.00 81.75 382 SER A CA 1
ATOM 3075 C C . SER A 1 382 ? 1.425 -4.046 -9.191 1.00 81.75 382 SER A C 1
ATOM 3077 O O . SER A 1 382 ? 0.419 -4.753 -9.217 1.00 81.75 382 SER A O 1
ATOM 3079 N N . GLN A 1 383 ? 1.515 -3.017 -8.341 1.00 79.06 383 GLN A N 1
ATOM 3080 C CA . GLN A 1 383 ? 0.322 -2.510 -7.653 1.00 79.06 383 GLN A CA 1
ATOM 3081 C C . GLN A 1 383 ? -0.545 -1.725 -8.656 1.00 79.06 383 GLN A C 1
ATOM 3083 O O . GLN A 1 383 ? 0.014 -0.916 -9.402 1.00 79.06 383 GLN A O 1
ATOM 3088 N N . PRO A 1 384 ? -1.873 -1.943 -8.705 1.00 78.88 384 PRO A N 1
ATOM 3089 C CA . PRO A 1 384 ? -2.747 -1.240 -9.637 1.00 78.88 384 PRO A CA 1
ATOM 3090 C C . PRO A 1 384 ? -2.881 0.244 -9.265 1.00 78.88 384 PRO A C 1
ATOM 3092 O O . PRO A 1 384 ? -3.041 0.594 -8.095 1.00 78.88 384 PRO A O 1
ATOM 3095 N N . GLY A 1 385 ? -2.839 1.113 -10.274 1.00 76.06 385 GLY A N 1
ATOM 3096 C CA . GLY A 1 385 ? -2.950 2.566 -10.140 1.00 76.06 385 GLY A CA 1
ATOM 3097 C C . GLY A 1 385 ? -3.807 3.200 -11.239 1.00 76.06 385 GLY A C 1
ATOM 3098 O O . GLY A 1 385 ? -4.492 2.508 -11.989 1.00 76.06 385 GLY A O 1
ATOM 3099 N N . ALA A 1 386 ? -3.759 4.531 -11.354 1.00 66.44 386 ALA A N 1
ATOM 3100 C CA . ALA A 1 386 ? -4.533 5.263 -12.364 1.00 66.44 386 ALA A CA 1
ATOM 3101 C C . ALA A 1 386 ? -4.165 4.838 -13.800 1.00 66.44 386 ALA A C 1
ATOM 3103 O O . ALA A 1 386 ? -5.051 4.545 -14.593 1.00 66.44 386 ALA A O 1
ATOM 3104 N N . GLU A 1 387 ? -2.869 4.691 -14.094 1.00 67.62 387 GLU A N 1
ATOM 3105 C CA . GLU A 1 387 ? -2.369 4.190 -15.383 1.00 67.62 387 GLU A CA 1
ATOM 3106 C C . GLU A 1 387 ? -2.928 2.797 -15.725 1.00 67.62 387 GLU A C 1
ATOM 3108 O O . GLU A 1 387 ? -3.272 2.528 -16.873 1.00 67.62 387 GLU A O 1
ATOM 3113 N N . THR A 1 388 ? -3.077 1.920 -14.725 1.00 76.94 388 THR A N 1
ATOM 3114 C CA . THR A 1 388 ? -3.695 0.595 -14.883 1.00 76.94 388 THR A CA 1
ATOM 3115 C C . THR A 1 388 ? -5.144 0.718 -15.348 1.00 76.94 388 THR A C 1
ATOM 3117 O O . THR A 1 388 ? -5.544 0.019 -16.273 1.00 76.94 388 THR A O 1
ATOM 3120 N N . MET A 1 389 ? -5.917 1.635 -14.757 1.00 74.25 389 MET A N 1
ATOM 3121 C CA . MET A 1 389 ? -7.302 1.886 -15.166 1.00 74.25 389 MET A CA 1
ATOM 3122 C C . MET A 1 389 ? -7.393 2.486 -16.570 1.00 74.25 389 MET A C 1
ATOM 3124 O O . MET A 1 389 ? -8.201 2.019 -17.365 1.00 74.25 389 MET A O 1
ATOM 3128 N N . THR A 1 390 ? -6.538 3.455 -16.908 1.00 70.25 390 THR A N 1
ATOM 3129 C CA . THR A 1 390 ? -6.486 4.040 -18.258 1.00 70.25 390 THR A CA 1
ATOM 3130 C C . THR A 1 390 ? -6.111 2.995 -19.312 1.00 70.25 390 THR A C 1
ATOM 3132 O O . THR A 1 390 ? -6.722 2.957 -20.375 1.00 70.25 390 THR A O 1
ATOM 3135 N N . LYS A 1 391 ? -5.165 2.090 -19.016 1.00 78.56 391 LYS A N 1
ATOM 3136 C CA . LYS A 1 391 ? -4.852 0.948 -19.891 1.00 78.56 391 LYS A CA 1
ATOM 3137 C C . LYS A 1 391 ? -6.061 0.029 -20.065 1.00 78.56 391 LYS A C 1
ATOM 3139 O O . LYS A 1 391 ? -6.419 -0.258 -21.199 1.00 78.56 391 LYS A O 1
ATOM 3144 N N . LEU A 1 392 ? -6.731 -0.372 -18.981 1.00 82.19 392 LEU A N 1
ATOM 3145 C CA . LEU A 1 392 ? -7.933 -1.218 -19.053 1.00 82.19 392 LEU A CA 1
ATOM 3146 C C . LEU A 1 392 ? -9.069 -0.570 -19.869 1.00 82.19 392 LEU A C 1
ATOM 3148 O O . LEU A 1 392 ? -9.682 -1.247 -20.686 1.00 82.19 392 LEU A O 1
ATOM 3152 N N . GLN A 1 393 ? -9.311 0.734 -19.705 1.00 75.12 393 GLN A N 1
ATOM 3153 C CA . GLN A 1 393 ? -10.317 1.486 -20.475 1.00 75.12 393 GLN A CA 1
ATOM 3154 C C . GLN A 1 393 ? -9.954 1.644 -21.965 1.00 75.12 393 GLN A C 1
ATOM 3156 O O . GLN A 1 393 ? -10.841 1.835 -22.794 1.00 75.12 393 GLN A O 1
ATOM 3161 N N . ASN A 1 394 ? -8.670 1.529 -22.315 1.00 79.19 394 ASN A N 1
ATOM 3162 C CA . ASN A 1 394 ? -8.182 1.574 -23.694 1.00 79.19 394 ASN A CA 1
ATOM 3163 C C . ASN A 1 394 ? -8.154 0.200 -24.392 1.00 79.19 394 ASN A C 1
ATOM 3165 O O . ASN A 1 394 ? -7.859 0.146 -25.589 1.00 79.19 394 ASN A O 1
ATOM 3169 N N . ILE A 1 395 ? -8.468 -0.901 -23.695 1.00 82.31 395 ILE A N 1
ATOM 3170 C CA . ILE A 1 395 ? -8.587 -2.227 -24.320 1.00 82.31 395 ILE A CA 1
ATOM 3171 C C . ILE A 1 395 ? -9.772 -2.227 -25.293 1.00 82.31 395 ILE A C 1
ATOM 3173 O O . ILE A 1 395 ? -10.880 -1.802 -24.968 1.00 82.31 395 ILE A O 1
ATOM 3177 N N . ARG A 1 396 ? -9.537 -2.742 -26.501 1.00 80.81 396 ARG A N 1
ATOM 3178 C CA . ARG A 1 396 ? -10.548 -2.958 -27.543 1.00 80.81 396 ARG A CA 1
ATOM 3179 C C . ARG A 1 396 ? -10.426 -4.391 -28.070 1.00 80.81 396 ARG A C 1
ATOM 3181 O O . ARG A 1 396 ? -9.318 -4.930 -28.039 1.00 80.81 396 ARG A O 1
ATOM 3188 N N . PRO A 1 397 ? -11.518 -5.016 -28.547 1.00 80.12 397 PRO A N 1
ATOM 3189 C CA . PRO A 1 397 ? -11.443 -6.336 -29.164 1.00 80.12 397 PRO A CA 1
ATOM 3190 C C . PRO A 1 397 ? -10.521 -6.311 -30.391 1.00 80.12 397 PRO A C 1
ATOM 3192 O O . PRO A 1 397 ? -10.549 -5.366 -31.182 1.00 80.12 397 PRO A O 1
ATOM 3195 N N . SER A 1 398 ? -9.707 -7.357 -30.540 1.00 71.06 398 SER A N 1
ATOM 3196 C CA . SER A 1 398 ? -8.869 -7.559 -31.725 1.00 71.06 398 SER A CA 1
ATOM 3197 C C . SER A 1 398 ? -9.736 -7.920 -32.933 1.00 71.06 398 SER A C 1
ATOM 3199 O O . SER A 1 398 ? -10.668 -8.711 -32.813 1.00 71.06 398 SER A O 1
ATOM 3201 N N . THR A 1 399 ? -9.397 -7.393 -34.109 1.00 63.44 399 THR A N 1
ATOM 3202 C CA . THR A 1 399 ? -9.916 -7.887 -35.398 1.00 63.44 399 THR A CA 1
ATOM 3203 C C . THR A 1 399 ? -9.097 -9.053 -35.956 1.00 63.44 399 THR A C 1
ATOM 3205 O O . THR A 1 399 ? -9.513 -9.675 -36.929 1.00 63.44 399 THR A O 1
ATOM 3208 N N . VAL A 1 400 ? -7.941 -9.350 -35.354 1.00 56.84 400 VAL A N 1
ATOM 3209 C CA . VAL A 1 400 ? -7.073 -10.479 -35.701 1.00 56.84 400 VAL A CA 1
ATOM 3210 C C . VAL A 1 400 ? -7.270 -11.588 -34.670 1.00 56.84 400 VAL A C 1
ATOM 3212 O O . VAL A 1 400 ? -6.913 -11.422 -33.500 1.00 56.84 400 VAL A O 1
ATOM 3215 N N . ILE A 1 401 ? -7.826 -12.705 -35.134 1.00 56.44 401 ILE A N 1
ATOM 3216 C CA . ILE A 1 401 ? -7.675 -14.046 -34.549 1.00 56.44 401 ILE A CA 1
ATOM 3217 C C . ILE A 1 401 ? -6.514 -14.714 -35.319 1.00 56.44 401 ILE A C 1
ATOM 3219 O O . ILE A 1 401 ? -6.216 -14.283 -36.434 1.00 56.44 401 ILE A O 1
ATOM 3223 N N . GLY A 1 402 ? -5.806 -15.672 -34.714 1.00 49.22 402 GLY A N 1
ATOM 3224 C CA . GLY A 1 402 ? -4.449 -16.058 -35.120 1.00 49.22 402 GLY A CA 1
ATOM 3225 C C . GLY A 1 402 ? -4.260 -16.452 -36.592 1.00 49.22 402 GLY A C 1
ATOM 3226 O O . GLY A 1 402 ? -5.005 -17.280 -37.110 1.00 49.22 402 GLY A O 1
ATOM 3227 N N . ASP A 1 403 ? -3.216 -15.848 -37.174 1.00 39.03 403 ASP A N 1
ATOM 3228 C CA . ASP A 1 403 ? -2.575 -16.017 -38.493 1.00 39.03 403 ASP A CA 1
ATOM 3229 C C . ASP A 1 403 ? -3.436 -16.114 -39.788 1.00 39.03 403 ASP A C 1
ATOM 3231 O O . ASP A 1 403 ? -4.546 -16.637 -39.864 1.00 39.03 403 ASP A O 1
ATOM 3235 N N . HIS A 1 404 ? -2.873 -15.579 -40.873 1.00 36.88 404 HIS A N 1
ATOM 3236 C CA . HIS A 1 404 ? -3.379 -15.640 -42.248 1.00 36.88 404 HIS A CA 1
ATOM 3237 C C . HIS A 1 404 ? -2.411 -16.360 -43.212 1.00 36.88 404 HIS A C 1
ATOM 3239 O O . HIS A 1 404 ? -2.546 -16.229 -44.434 1.00 36.88 404 HIS A O 1
ATOM 3245 N N . SER A 1 405 ? -1.438 -17.133 -42.712 1.00 36.62 405 SER A N 1
ATOM 3246 C CA . SER A 1 405 ? -0.657 -18.035 -43.566 1.00 36.62 405 SER A CA 1
ATOM 3247 C C . SER A 1 405 ? -1.528 -19.151 -44.168 1.00 36.62 405 SER A C 1
ATOM 3249 O O . SER A 1 405 ? -2.597 -19.502 -43.672 1.00 36.62 405 SER A O 1
ATOM 3251 N N . GLN A 1 406 ? -1.092 -19.709 -45.302 1.00 34.56 406 GLN A N 1
ATOM 3252 C CA . GLN A 1 406 ? -1.895 -20.638 -46.114 1.00 34.56 406 GLN A CA 1
ATOM 3253 C C . GLN A 1 406 ? -1.926 -22.089 -45.587 1.00 34.56 406 GLN A C 1
ATOM 3255 O O . GLN A 1 406 ? -2.201 -23.014 -46.352 1.00 34.56 406 GLN A O 1
ATOM 3260 N N . PHE A 1 407 ? -1.658 -22.303 -44.297 1.00 30.77 407 PHE A N 1
ATOM 3261 C CA . PHE A 1 407 ? -1.645 -23.624 -43.665 1.00 30.77 407 PHE A CA 1
ATOM 3262 C C . PHE A 1 407 ? -2.470 -23.616 -42.370 1.00 30.77 407 PHE A C 1
ATOM 3264 O O . PHE A 1 407 ? -2.421 -22.636 -41.631 1.00 30.77 407 PHE A O 1
ATOM 3271 N N . PRO A 1 408 ? -3.223 -24.690 -42.062 1.00 34.19 408 PRO A N 1
ATOM 3272 C CA . PRO A 1 408 ? -4.075 -24.751 -40.877 1.00 34.19 408 PRO A CA 1
ATOM 3273 C C . PRO A 1 408 ? -3.246 -25.014 -39.609 1.00 34.19 408 PRO A C 1
ATOM 3275 O O . PRO A 1 408 ? -3.237 -26.122 -39.074 1.00 34.19 408 PRO A O 1
ATOM 3278 N N . VAL A 1 409 ? -2.536 -23.991 -39.131 1.00 39.06 409 VAL A N 1
ATOM 3279 C CA . VAL A 1 409 ? -1.919 -23.994 -37.800 1.00 39.06 409 VAL A CA 1
ATOM 3280 C C . VAL A 1 409 ? -3.020 -23.737 -36.767 1.00 39.06 409 VAL A C 1
ATOM 3282 O O . VAL A 1 409 ? -3.790 -22.785 -36.883 1.00 39.06 409 VAL A O 1
ATOM 3285 N N . VAL A 1 410 ? -3.143 -24.626 -35.781 1.00 45.03 410 VAL A N 1
ATOM 3286 C CA . VAL A 1 410 ? -4.219 -24.570 -34.780 1.00 45.03 410 VAL A CA 1
ATOM 3287 C C . VAL A 1 410 ? -3.978 -23.409 -33.810 1.00 45.03 410 VAL A C 1
ATOM 3289 O O . VAL A 1 410 ? -2.863 -23.210 -33.332 1.00 45.03 410 VAL A O 1
ATOM 3292 N N . ASN A 1 411 ? -5.029 -22.647 -33.497 1.00 48.59 411 ASN A N 1
ATOM 3293 C CA . ASN A 1 411 ? -4.967 -21.575 -32.503 1.00 48.59 411 ASN A CA 1
ATOM 3294 C C . ASN A 1 411 ? -4.753 -22.162 -31.090 1.00 48.59 411 ASN A C 1
ATOM 3296 O O . ASN A 1 411 ? -5.584 -22.924 -30.606 1.00 48.59 411 ASN A O 1
ATOM 3300 N N . LYS A 1 412 ? -3.657 -21.783 -30.416 1.00 56.66 412 LYS A N 1
ATOM 3301 C CA . LYS A 1 412 ? -3.270 -22.275 -29.069 1.00 56.66 412 LYS A CA 1
ATOM 3302 C C . LYS A 1 412 ? -3.592 -21.299 -27.915 1.00 56.66 412 LYS A C 1
ATOM 3304 O O . LYS A 1 412 ? -3.351 -21.582 -26.741 1.00 56.66 412 LYS A O 1
ATOM 3309 N N . LEU A 1 413 ? -4.161 -20.138 -28.253 1.00 62.62 413 LEU A N 1
ATOM 3310 C CA . LEU A 1 413 ? -4.137 -18.881 -27.482 1.00 62.62 413 LEU A CA 1
ATOM 3311 C C . LEU A 1 413 ? -4.507 -18.979 -25.985 1.00 62.62 413 LEU A C 1
ATOM 3313 O O . LEU A 1 413 ? -3.925 -18.264 -25.168 1.00 62.62 413 LEU A O 1
ATOM 3317 N N . ALA A 1 414 ? -5.475 -19.822 -25.610 1.00 70.81 414 ALA A N 1
ATOM 3318 C CA . ALA A 1 414 ? -6.013 -19.865 -24.245 1.00 70.81 414 ALA A CA 1
ATOM 3319 C C . ALA A 1 414 ? -5.109 -20.603 -23.235 1.00 70.81 414 ALA A C 1
ATOM 3321 O O . ALA A 1 414 ? -4.935 -20.127 -22.110 1.00 70.81 414 ALA A O 1
ATOM 3322 N N . ILE A 1 415 ? -4.521 -21.741 -23.625 1.00 77.69 415 ILE A N 1
ATOM 3323 C CA . ILE A 1 415 ? -3.585 -22.496 -22.773 1.00 77.69 415 ILE A CA 1
ATOM 3324 C C . ILE A 1 415 ? -2.213 -21.820 -22.774 1.00 77.69 415 ILE A C 1
ATOM 3326 O O . ILE A 1 415 ? -1.618 -21.635 -21.714 1.00 77.69 415 ILE A O 1
ATOM 3330 N N . ASP A 1 416 ? -1.759 -21.339 -23.928 1.00 77.31 416 ASP A N 1
ATOM 3331 C CA . ASP A 1 416 ? -0.487 -20.628 -24.050 1.00 77.31 416 ASP A CA 1
ATOM 3332 C C . ASP A 1 416 ? -0.468 -19.339 -23.205 1.00 77.31 416 ASP A C 1
ATOM 3334 O O . ASP A 1 416 ? 0.507 -19.061 -22.500 1.00 77.31 416 ASP A O 1
ATOM 3338 N N . GLY A 1 417 ? -1.575 -18.585 -23.180 1.00 79.19 417 GLY A N 1
ATOM 3339 C CA . GLY A 1 417 ? -1.731 -17.417 -22.307 1.00 79.19 417 GLY A CA 1
ATOM 3340 C C . GLY A 1 417 ? -1.690 -17.764 -20.811 1.00 79.19 417 GLY A C 1
ATOM 3341 O O . GLY A 1 417 ? -1.148 -16.997 -20.011 1.00 79.19 417 GLY A O 1
ATOM 3342 N N . LEU A 1 418 ? -2.201 -18.940 -20.428 1.00 83.50 418 LEU A N 1
ATOM 3343 C CA . LEU A 1 418 ? -2.109 -19.465 -19.064 1.00 83.50 418 LEU A CA 1
ATOM 3344 C C . LEU A 1 418 ? -0.669 -19.870 -18.710 1.00 83.50 418 LEU A C 1
ATOM 3346 O O . LEU A 1 418 ? -0.199 -19.520 -17.627 1.00 83.50 418 LEU A O 1
ATOM 3350 N N . ILE A 1 419 ? 0.052 -20.540 -19.615 1.00 82.06 419 ILE A N 1
ATOM 3351 C CA . ILE A 1 419 ? 1.456 -20.941 -19.416 1.00 82.06 419 ILE A CA 1
ATOM 3352 C C . ILE A 1 419 ? 2.354 -19.708 -19.235 1.00 82.06 419 ILE A C 1
ATOM 3354 O O . ILE A 1 419 ? 3.117 -19.650 -18.267 1.00 82.06 419 ILE A O 1
ATOM 3358 N N . VAL A 1 420 ? 2.212 -18.687 -20.091 1.00 82.06 420 VAL A N 1
ATOM 3359 C CA . VAL A 1 420 ? 2.921 -17.401 -19.944 1.00 82.06 420 VAL A CA 1
ATOM 3360 C C . VAL A 1 420 ? 2.566 -16.731 -18.613 1.00 82.06 420 VAL A C 1
ATOM 3362 O O . VAL A 1 420 ? 3.455 -16.279 -17.894 1.00 82.06 420 VAL A O 1
ATOM 3365 N N . GLY A 1 421 ? 1.285 -16.724 -18.227 1.00 86.19 421 GLY A N 1
ATOM 3366 C CA . GLY A 1 421 ? 0.840 -16.187 -16.937 1.00 86.19 421 GLY A CA 1
ATOM 3367 C C . GLY A 1 421 ? 1.482 -16.879 -15.726 1.00 86.19 421 GLY A C 1
ATOM 3368 O O . GLY A 1 421 ? 1.870 -16.205 -14.770 1.00 86.19 421 GLY A O 1
ATOM 3369 N N . ILE A 1 422 ? 1.641 -18.206 -15.774 1.00 86.31 422 ILE A N 1
ATOM 3370 C CA . ILE A 1 422 ? 2.315 -18.999 -14.734 1.00 86.31 422 ILE A CA 1
ATOM 3371 C C . ILE A 1 422 ? 3.815 -18.674 -14.684 1.00 86.31 422 ILE A C 1
ATOM 3373 O O . ILE A 1 422 ? 4.350 -18.458 -13.596 1.00 86.31 422 ILE A O 1
ATOM 3377 N N . GLU A 1 423 ? 4.493 -18.613 -15.832 1.00 84.44 423 GLU A N 1
ATOM 3378 C CA . GLU A 1 423 ? 5.945 -18.391 -15.905 1.00 84.44 423 GLU A CA 1
ATOM 3379 C C . GLU A 1 423 ? 6.346 -16.971 -15.473 1.00 84.44 423 GLU A C 1
ATOM 3381 O O . GLU A 1 423 ? 7.281 -16.796 -14.684 1.00 84.44 423 GLU A O 1
ATOM 3386 N N . THR A 1 424 ? 5.594 -15.953 -15.907 1.00 83.75 424 THR A N 1
ATOM 3387 C CA . THR A 1 424 ? 5.777 -14.563 -15.464 1.00 83.75 424 THR A CA 1
ATOM 3388 C C . THR A 1 424 ? 5.495 -14.419 -13.966 1.00 83.75 424 THR A C 1
ATOM 3390 O O . THR A 1 424 ? 6.247 -13.747 -13.253 1.00 83.75 424 THR A O 1
ATOM 3393 N N . GLN A 1 425 ? 4.456 -15.089 -13.447 1.00 85.56 425 GLN A N 1
ATOM 3394 C CA . GLN A 1 425 ? 4.160 -15.098 -12.014 1.00 85.56 425 GLN A CA 1
ATOM 3395 C C . GLN A 1 425 ? 5.275 -15.767 -11.199 1.00 85.56 425 GLN A C 1
ATOM 3397 O O . GLN A 1 425 ? 5.672 -15.215 -10.171 1.00 85.56 425 GLN A O 1
ATOM 3402 N N . ASP A 1 426 ? 5.796 -16.916 -11.634 1.00 83.12 426 ASP A N 1
ATOM 3403 C CA . ASP A 1 426 ? 6.869 -17.606 -10.916 1.00 83.12 426 ASP A CA 1
ATOM 3404 C C . ASP A 1 426 ? 8.161 -16.784 -10.919 1.00 83.12 426 ASP A C 1
ATOM 3406 O O . ASP A 1 426 ? 8.675 -16.442 -9.851 1.00 83.12 426 ASP A O 1
ATOM 3410 N N . SER A 1 427 ? 8.591 -16.325 -12.100 1.00 81.56 427 SER A N 1
ATOM 3411 C CA . SER A 1 427 ? 9.755 -15.447 -12.288 1.00 81.56 427 SER A CA 1
ATOM 3412 C C . SER A 1 427 ? 9.722 -14.204 -11.390 1.00 81.56 427 SER A C 1
ATOM 3414 O O . SER A 1 427 ? 10.741 -13.812 -10.813 1.00 81.56 427 SER A O 1
ATOM 3416 N N . TYR A 1 428 ? 8.546 -13.590 -11.224 1.00 81.00 428 TYR A N 1
ATOM 3417 C CA . TYR A 1 428 ? 8.348 -12.434 -10.347 1.00 81.00 428 TYR A CA 1
ATOM 3418 C C . TYR A 1 428 ? 8.374 -12.790 -8.847 1.00 81.00 428 TYR A C 1
ATOM 3420 O O . TYR A 1 428 ? 8.804 -11.980 -8.013 1.00 81.00 428 TYR A O 1
ATOM 3428 N N . LEU A 1 429 ? 7.913 -13.991 -8.483 1.00 80.94 429 LEU A N 1
ATOM 3429 C CA . LEU A 1 429 ? 7.767 -14.447 -7.098 1.00 80.94 429 LEU A CA 1
ATOM 3430 C C . LEU A 1 429 ? 8.961 -15.241 -6.547 1.00 80.94 429 LEU A C 1
ATOM 3432 O O . LEU A 1 429 ? 9.021 -15.421 -5.329 1.00 80.94 429 LEU A O 1
ATOM 3436 N N . LEU A 1 430 ? 9.971 -15.578 -7.362 1.00 72.62 430 LEU A N 1
ATOM 3437 C CA . LEU A 1 430 ? 11.252 -16.187 -6.940 1.00 72.62 430 LEU A CA 1
ATOM 3438 C C . LEU A 1 430 ? 11.937 -15.498 -5.736 1.00 72.62 430 LEU A C 1
ATOM 3440 O O . LEU A 1 430 ? 12.772 -16.099 -5.064 1.00 72.62 430 LEU A O 1
ATOM 3444 N N . ARG A 1 431 ? 11.618 -14.225 -5.455 1.00 62.03 431 ARG A N 1
ATOM 3445 C CA . ARG A 1 431 ? 12.158 -13.442 -4.320 1.00 62.03 431 ARG A CA 1
ATOM 3446 C C . ARG A 1 431 ? 11.107 -13.063 -3.262 1.00 62.03 431 ARG A C 1
ATOM 3448 O O . ARG A 1 431 ? 11.384 -12.218 -2.413 1.00 62.03 431 ARG A O 1
ATOM 3455 N N . LYS A 1 432 ? 9.891 -13.617 -3.333 1.00 73.50 432 LYS A N 1
ATOM 3456 C CA . LYS A 1 432 ? 8.712 -13.204 -2.545 1.00 73.50 432 LYS A CA 1
ATOM 3457 C C . LYS A 1 432 ? 7.853 -14.406 -2.083 1.00 73.50 432 LYS A C 1
ATOM 3459 O O . LYS A 1 432 ? 6.665 -14.457 -2.397 1.00 73.50 432 LYS A O 1
ATOM 3464 N N . PRO A 1 433 ? 8.398 -15.354 -1.294 1.00 66.81 433 PRO A N 1
ATOM 3465 C CA . PRO A 1 433 ? 7.713 -16.608 -0.938 1.00 66.81 433 PRO A CA 1
ATOM 3466 C C . PRO A 1 433 ? 6.465 -16.450 -0.047 1.00 66.81 433 PRO A C 1
ATOM 3468 O O . PRO A 1 433 ? 5.752 -17.417 0.186 1.00 66.81 433 PRO A O 1
ATOM 3471 N N . THR A 1 434 ? 6.183 -15.251 0.472 1.00 72.88 434 THR A N 1
ATOM 3472 C CA . THR A 1 434 ? 5.015 -14.963 1.326 1.00 72.88 434 THR A CA 1
ATOM 3473 C C . THR A 1 434 ? 3.746 -14.577 0.556 1.00 72.88 434 THR A C 1
ATOM 3475 O O . THR A 1 434 ? 2.732 -14.262 1.177 1.00 72.88 434 THR A O 1
ATOM 3478 N N . TRP A 1 435 ? 3.792 -14.546 -0.778 1.00 80.00 435 TRP A N 1
ATOM 3479 C CA . TRP A 1 435 ? 2.684 -14.091 -1.621 1.00 80.00 435 TRP A CA 1
ATOM 3480 C C . TRP A 1 435 ? 1.821 -15.265 -2.084 1.00 80.00 435 TRP A C 1
ATOM 3482 O O . TRP A 1 435 ? 2.334 -16.263 -2.587 1.00 80.00 435 TRP A O 1
ATOM 3492 N N . THR A 1 436 ? 0.501 -15.132 -1.954 1.00 83.69 436 THR A N 1
ATOM 3493 C CA . THR A 1 436 ? -0.447 -16.100 -2.513 1.00 83.69 436 THR A CA 1
ATOM 3494 C C . THR A 1 436 ? -0.604 -15.898 -4.016 1.00 83.69 436 THR A C 1
ATOM 3496 O O . THR A 1 436 ? -0.622 -14.772 -4.517 1.00 83.69 436 THR A O 1
ATOM 3499 N N . ARG A 1 437 ? -0.736 -17.009 -4.739 1.00 87.50 437 ARG A N 1
ATOM 3500 C CA . ARG A 1 437 ? -0.888 -17.031 -6.191 1.00 87.50 437 ARG A CA 1
ATOM 3501 C C . ARG A 1 437 ? -2.360 -17.185 -6.565 1.00 87.50 437 ARG A C 1
ATOM 3503 O O . ARG A 1 437 ? -3.036 -18.083 -6.066 1.00 87.50 437 ARG A O 1
ATOM 3510 N N . LYS A 1 438 ? -2.854 -16.309 -7.443 1.00 90.56 438 LYS A N 1
ATOM 3511 C CA . LYS A 1 438 ? -4.154 -16.460 -8.108 1.00 90.56 438 LYS A CA 1
ATOM 3512 C C . LYS A 1 438 ? -4.026 -16.116 -9.590 1.00 90.56 438 LYS A C 1
ATOM 3514 O O . LYS A 1 438 ? -3.345 -15.150 -9.927 1.00 90.56 438 LYS A O 1
ATOM 3519 N N . ILE A 1 439 ? -4.697 -16.885 -10.444 1.00 90.50 439 ILE A N 1
ATOM 3520 C CA . ILE A 1 439 ? -4.898 -16.593 -11.869 1.00 90.50 439 ILE A CA 1
ATOM 3521 C C . ILE A 1 439 ? -6.407 -16.554 -12.148 1.00 90.50 439 ILE A C 1
ATOM 3523 O O . ILE A 1 439 ? -7.178 -17.320 -11.564 1.00 90.50 439 ILE A O 1
ATOM 3527 N N . VAL A 1 440 ? -6.831 -15.635 -13.018 1.00 91.19 440 VAL A N 1
ATOM 3528 C CA . VAL A 1 440 ? -8.205 -15.555 -13.528 1.00 91.19 440 VAL A CA 1
ATOM 3529 C C . VAL A 1 440 ? -8.152 -15.592 -15.049 1.00 91.19 440 VAL A C 1
ATOM 3531 O O . VAL A 1 440 ? -7.537 -14.718 -15.655 1.00 91.19 440 VAL A O 1
ATOM 3534 N N . LEU A 1 441 ? -8.788 -16.596 -15.647 1.00 89.12 441 LEU A N 1
ATOM 3535 C CA . LEU A 1 441 ? -8.980 -16.710 -17.090 1.00 89.12 441 LEU A CA 1
ATOM 3536 C C . LEU A 1 441 ? -10.365 -16.156 -17.433 1.00 89.12 441 LEU A C 1
ATOM 3538 O O . LEU A 1 441 ? -11.356 -16.633 -16.887 1.00 89.12 441 LEU A O 1
ATOM 3542 N N . LEU A 1 442 ? -10.435 -15.167 -18.322 1.00 89.12 442 LEU A N 1
ATOM 3543 C CA . LEU A 1 442 ? -11.683 -14.653 -18.893 1.00 89.12 442 LEU A CA 1
ATOM 3544 C C . LEU A 1 442 ? -11.731 -15.063 -20.367 1.00 89.12 442 LEU A C 1
ATOM 3546 O O . LEU A 1 442 ? -10.781 -14.792 -21.099 1.00 89.12 442 LEU A O 1
ATOM 3550 N N . THR A 1 443 ? -12.801 -15.730 -20.795 1.00 87.19 443 THR A N 1
ATOM 3551 C CA . THR A 1 443 ? -12.914 -16.280 -22.155 1.00 87.19 443 THR A CA 1
ATOM 3552 C C . THR A 1 443 ? -14.365 -16.313 -22.638 1.00 87.19 443 THR A C 1
ATOM 3554 O O . THR A 1 443 ? -15.295 -16.419 -21.841 1.00 87.19 443 THR A O 1
ATOM 3557 N N . ASP A 1 444 ? -14.561 -16.219 -23.952 1.00 85.56 444 ASP A N 1
ATOM 3558 C CA . ASP A 1 444 ? -15.842 -16.471 -24.622 1.00 85.56 444 ASP A CA 1
ATOM 3559 C C . ASP A 1 444 ? -16.074 -17.958 -24.937 1.00 85.56 444 ASP A C 1
ATOM 3561 O O . ASP A 1 444 ? -17.210 -18.372 -25.152 1.00 85.56 444 ASP A O 1
ATOM 3565 N N . GLY A 1 445 ? -15.008 -18.766 -24.936 1.00 84.50 445 GLY A N 1
ATOM 3566 C CA . GLY A 1 445 ? -15.024 -20.162 -25.361 1.00 84.50 445 GLY A CA 1
ATOM 3567 C C . GLY A 1 445 ? -15.147 -20.373 -26.876 1.00 84.50 445 GLY A C 1
ATOM 3568 O O . GLY A 1 445 ? -15.146 -21.520 -27.300 1.00 84.50 445 GLY A O 1
ATOM 3569 N N . GLU A 1 446 ? -15.215 -19.332 -27.709 1.00 81.88 446 GLU A N 1
ATOM 3570 C CA . GLU A 1 446 ? -15.466 -19.474 -29.159 1.00 81.88 446 GLU A CA 1
ATOM 3571 C C . GLU A 1 446 ? -14.207 -19.813 -29.977 1.00 81.88 446 GLU A C 1
ATOM 3573 O O . GLU A 1 446 ? -14.285 -20.239 -31.130 1.00 81.88 446 GLU A O 1
ATOM 3578 N N . ASN A 1 447 ? -13.028 -19.644 -29.382 1.00 77.19 447 ASN A N 1
ATOM 3579 C CA . ASN A 1 447 ? -11.744 -19.907 -30.024 1.00 77.19 447 ASN A CA 1
ATOM 3580 C C . ASN A 1 447 ? -11.358 -21.396 -29.891 1.00 77.19 447 ASN A C 1
ATOM 3582 O O . ASN A 1 447 ? -11.438 -21.927 -28.782 1.00 77.19 447 ASN A O 1
ATOM 3586 N N . PRO A 1 448 ? -10.903 -22.082 -30.961 1.00 71.69 448 PRO A N 1
ATOM 3587 C CA . PRO A 1 448 ? -10.371 -23.441 -30.856 1.00 71.69 448 PRO A CA 1
ATOM 3588 C C . PRO A 1 448 ? -9.253 -23.552 -29.814 1.00 71.69 448 PRO A C 1
ATOM 3590 O O . PRO A 1 448 ? -8.488 -22.606 -29.616 1.00 71.69 448 PRO A O 1
ATOM 3593 N N . MET A 1 449 ? -9.153 -24.716 -29.174 1.00 71.12 449 MET A N 1
ATOM 3594 C CA . MET A 1 449 ? -8.113 -25.032 -28.196 1.00 71.12 449 MET A CA 1
ATOM 3595 C C . MET A 1 449 ? -7.417 -26.336 -28.576 1.00 71.12 449 MET A C 1
ATOM 3597 O O . MET A 1 449 ? -8.066 -27.345 -28.851 1.00 71.12 449 MET A O 1
ATOM 3601 N N . GLU A 1 450 ? -6.089 -26.322 -28.563 1.00 66.94 450 GLU A N 1
ATOM 3602 C CA . GLU A 1 450 ? -5.279 -27.536 -28.620 1.00 66.94 450 GLU A CA 1
ATOM 3603 C C . GLU A 1 450 ? -5.223 -28.182 -27.224 1.00 66.94 450 GLU A C 1
ATOM 3605 O O . GLU A 1 450 ? -5.175 -27.482 -26.211 1.00 66.94 450 GLU A O 1
ATOM 3610 N N . LEU A 1 451 ? -5.279 -29.517 -27.166 1.00 68.62 451 LEU A N 1
ATOM 3611 C CA . LEU A 1 451 ? -5.429 -30.287 -25.921 1.00 68.62 451 LEU A CA 1
ATOM 3612 C C . LEU A 1 451 ? -4.207 -31.166 -25.602 1.00 68.62 451 LEU A C 1
ATOM 3614 O O . LEU A 1 451 ? -4.322 -32.147 -24.866 1.00 68.62 451 LEU A O 1
ATOM 3618 N N . GLU A 1 452 ? -3.045 -30.825 -26.154 1.00 66.31 452 GLU A N 1
ATOM 3619 C CA . GLU A 1 452 ? -1.761 -31.448 -25.818 1.00 66.31 452 GLU A CA 1
ATOM 3620 C C . GLU A 1 452 ? -1.142 -30.743 -24.589 1.00 66.31 452 GLU A C 1
ATOM 3622 O O . GLU A 1 452 ? -1.449 -29.586 -24.307 1.00 66.31 452 GLU A O 1
ATOM 3627 N N . ASP A 1 453 ? -0.359 -31.469 -23.785 1.00 63.50 453 ASP A N 1
ATOM 3628 C CA . ASP A 1 453 ? 0.387 -31.010 -22.593 1.00 63.50 453 ASP A CA 1
ATOM 3629 C C . ASP A 1 453 ? -0.349 -30.201 -21.488 1.00 63.50 453 ASP A C 1
ATOM 3631 O O . ASP A 1 453 ? 0.267 -29.822 -20.486 1.00 63.50 453 ASP A O 1
ATOM 3635 N N . TRP A 1 454 ? -1.676 -30.022 -21.552 1.00 79.00 454 TRP A N 1
ATOM 3636 C CA . TRP A 1 454 ? -2.473 -29.358 -20.496 1.00 79.00 454 TRP A CA 1
ATOM 3637 C C . TRP A 1 454 ? -2.297 -29.994 -19.100 1.00 79.00 454 TRP A C 1
ATOM 3639 O O . TRP A 1 454 ? -2.414 -29.309 -18.082 1.00 79.00 454 TRP A O 1
ATOM 3649 N N . GLU A 1 455 ? -1.973 -31.290 -19.040 1.00 83.19 455 GLU A N 1
ATOM 3650 C CA . GLU A 1 455 ? -1.699 -32.029 -17.799 1.00 83.19 455 GLU A CA 1
ATOM 3651 C C . GLU A 1 455 ? -0.407 -31.546 -17.113 1.00 83.19 455 GLU A C 1
ATOM 3653 O O . GLU A 1 455 ? -0.347 -31.480 -15.884 1.00 83.19 455 GLU A O 1
ATOM 3658 N N . ALA A 1 456 ? 0.598 -31.106 -17.880 1.00 81.31 456 ALA A N 1
ATOM 3659 C CA . ALA A 1 456 ? 1.815 -30.498 -17.340 1.00 81.31 456 ALA A CA 1
ATOM 3660 C C . ALA A 1 456 ? 1.544 -29.095 -16.768 1.00 81.31 456 ALA A C 1
ATOM 3662 O O . ALA A 1 456 ? 2.091 -28.732 -15.721 1.00 81.31 456 ALA A O 1
ATOM 3663 N N . ALA A 1 457 ? 0.647 -28.324 -17.396 1.00 82.25 457 ALA A N 1
ATOM 3664 C CA . ALA A 1 457 ? 0.168 -27.061 -16.834 1.00 82.25 457 ALA A CA 1
ATOM 3665 C C . ALA A 1 457 ? -0.597 -27.295 -15.517 1.00 82.25 457 ALA A C 1
ATOM 3667 O O . ALA A 1 457 ? -0.330 -26.611 -14.531 1.00 82.25 457 ALA A O 1
ATOM 3668 N N . VAL A 1 458 ? -1.474 -28.304 -15.459 1.00 85.94 458 VAL A N 1
ATOM 3669 C CA . VAL A 1 458 ? -2.177 -28.729 -14.233 1.00 85.94 458 VAL A CA 1
ATOM 3670 C C . VAL A 1 458 ? -1.207 -29.133 -13.118 1.00 85.94 458 VAL A C 1
ATOM 3672 O O . VAL A 1 458 ? -1.364 -28.672 -11.986 1.00 85.94 458 VAL A O 1
ATOM 3675 N N . HIS A 1 459 ? -0.170 -29.920 -13.426 1.00 87.12 459 HIS A N 1
ATOM 3676 C CA . HIS A 1 459 ? 0.870 -30.285 -12.457 1.00 87.12 459 HIS A CA 1
ATOM 3677 C C . HIS A 1 459 ? 1.557 -29.032 -11.891 1.00 87.12 459 HIS A C 1
ATOM 3679 O O . HIS A 1 459 ? 1.583 -28.836 -10.677 1.00 87.12 459 HIS A O 1
ATOM 3685 N N . LYS A 1 460 ? 2.008 -28.118 -12.762 1.00 86.12 460 LYS A N 1
ATOM 3686 C CA . LYS A 1 460 ? 2.688 -26.874 -12.366 1.00 86.12 460 LYS A CA 1
ATOM 3687 C C . LYS A 1 460 ? 1.778 -25.909 -11.584 1.00 86.12 460 LYS A C 1
ATOM 3689 O O . LYS A 1 460 ? 2.253 -25.235 -10.674 1.00 86.12 460 LYS A O 1
ATOM 3694 N N . ILE A 1 461 ? 0.476 -25.853 -11.883 1.00 88.12 461 ILE A N 1
ATOM 3695 C CA . ILE A 1 461 ? -0.523 -25.075 -11.120 1.00 88.12 461 ILE A CA 1
ATOM 3696 C C . ILE A 1 461 ? -0.683 -25.637 -9.700 1.00 88.12 461 ILE A C 1
ATOM 3698 O O . ILE A 1 461 ? -0.698 -24.865 -8.737 1.00 88.12 461 ILE A O 1
ATOM 3702 N N . ASN A 1 462 ? -0.772 -26.965 -9.568 1.00 90.00 462 ASN A N 1
ATOM 3703 C CA . ASN A 1 462 ? -0.914 -27.644 -8.281 1.00 90.00 462 ASN A CA 1
ATOM 3704 C C . ASN A 1 462 ? 0.375 -27.547 -7.434 1.00 90.00 462 ASN A C 1
ATOM 3706 O O . ASN A 1 462 ? 0.282 -27.190 -6.260 1.00 90.00 462 ASN A O 1
ATOM 3710 N N . ASP A 1 463 ? 1.562 -27.761 -8.021 1.00 88.94 463 ASP A N 1
ATOM 3711 C CA . ASP A 1 463 ? 2.872 -27.612 -7.352 1.00 88.94 463 ASP A CA 1
ATOM 3712 C C . ASP A 1 463 ? 3.077 -26.203 -6.779 1.00 88.94 463 ASP A C 1
ATOM 3714 O O . ASP A 1 463 ? 3.519 -26.020 -5.644 1.00 88.94 463 ASP A O 1
ATOM 3718 N N . LEU A 1 464 ? 2.750 -25.185 -7.581 1.00 86.88 464 LEU A N 1
ATOM 3719 C CA . LEU A 1 464 ? 2.904 -23.777 -7.218 1.00 86.88 464 LEU A CA 1
ATOM 3720 C C . LEU A 1 464 ? 1.732 -23.257 -6.363 1.00 86.88 464 LEU A C 1
ATOM 3722 O O . LEU A 1 464 ? 1.739 -22.087 -5.973 1.00 86.88 464 LEU A O 1
ATOM 3726 N N . ASN A 1 465 ? 0.747 -24.112 -6.054 1.00 88.31 465 ASN A N 1
ATOM 3727 C CA . ASN A 1 465 ? -0.455 -23.817 -5.271 1.00 88.31 465 ASN A CA 1
ATOM 3728 C C . ASN A 1 465 ? -1.187 -22.545 -5.756 1.00 88.31 465 ASN A C 1
ATOM 3730 O O . ASN A 1 465 ? -1.462 -21.610 -4.993 1.00 88.31 465 ASN A O 1
ATOM 3734 N N . ILE A 1 466 ? -1.437 -22.481 -7.068 1.00 88.75 466 ILE A N 1
ATOM 3735 C CA . ILE A 1 466 ? -2.085 -21.343 -7.725 1.00 88.75 466 ILE A CA 1
ATOM 3736 C C . ILE A 1 466 ? -3.601 -21.533 -7.680 1.00 88.75 466 ILE A C 1
ATOM 3738 O O . ILE A 1 466 ? -4.147 -22.418 -8.334 1.00 88.75 466 ILE A O 1
ATOM 3742 N N . LYS A 1 467 ? -4.303 -20.647 -6.967 1.00 90.25 467 LYS A N 1
ATOM 3743 C CA . LYS A 1 467 ? -5.772 -20.617 -6.971 1.00 90.25 467 LYS A CA 1
ATOM 3744 C C . LYS A 1 467 ? -6.263 -20.163 -8.345 1.00 90.25 467 LYS A C 1
ATOM 3746 O O . LYS A 1 467 ? -5.869 -19.088 -8.801 1.00 90.25 467 LYS A O 1
ATOM 3751 N N . MET A 1 468 ? -7.142 -20.915 -8.997 1.00 89.00 468 MET A N 1
ATOM 3752 C CA . MET A 1 468 ? -7.618 -20.580 -10.342 1.00 89.00 468 MET A CA 1
ATOM 3753 C C . MET A 1 468 ? -9.102 -20.200 -10.362 1.00 89.00 468 MET A C 1
ATOM 3755 O O . MET A 1 468 ? -9.915 -20.682 -9.574 1.00 89.00 468 MET A O 1
ATOM 3759 N N . SER A 1 469 ? -9.477 -19.295 -11.264 1.00 90.50 469 SER A N 1
ATOM 3760 C CA . SER A 1 469 ? -10.881 -19.011 -11.571 1.00 90.50 469 SER A CA 1
ATOM 3761 C C . SER A 1 469 ? -11.059 -18.843 -13.076 1.00 90.50 469 SER A C 1
ATOM 3763 O O . SER A 1 469 ? -10.315 -18.084 -13.691 1.00 90.50 469 SER A O 1
ATOM 3765 N N . ILE A 1 470 ? -12.023 -19.547 -13.659 1.00 88.75 470 ILE A N 1
ATOM 3766 C CA . ILE A 1 470 ? -12.362 -19.485 -15.082 1.00 88.75 470 ILE A CA 1
ATOM 3767 C C . ILE A 1 470 ? -13.722 -18.799 -15.192 1.00 88.75 470 ILE A C 1
ATOM 3769 O O . ILE A 1 470 ? -14.705 -19.267 -14.620 1.00 88.75 470 ILE A O 1
ATOM 3773 N N . VAL A 1 471 ? -13.758 -17.671 -15.895 1.00 89.25 471 VAL A N 1
ATOM 3774 C CA . VAL A 1 471 ? -14.945 -16.840 -16.091 1.00 89.25 471 VAL A CA 1
ATOM 3775 C C . VAL A 1 471 ? -15.344 -16.916 -17.560 1.00 89.25 471 VAL A C 1
ATOM 3777 O O . VAL A 1 471 ? -14.617 -16.432 -18.430 1.00 89.25 471 VAL A O 1
ATOM 3780 N N . GLY A 1 472 ? -16.478 -17.557 -17.827 1.00 87.06 472 GLY A N 1
ATOM 3781 C CA . GLY A 1 472 ? -16.987 -17.784 -19.177 1.00 87.06 472 GLY A CA 1
ATOM 3782 C C . GLY A 1 472 ? -18.083 -16.800 -19.574 1.00 87.06 472 GLY A C 1
ATOM 3783 O O . GLY A 1 472 ? -19.060 -16.618 -18.843 1.00 87.06 472 GLY A O 1
ATOM 3784 N N . VAL A 1 473 ? -17.968 -16.179 -20.748 1.00 85.12 473 VAL A N 1
ATOM 3785 C CA . VAL A 1 473 ? -19.057 -15.368 -21.311 1.00 85.12 473 VAL A CA 1
ATOM 3786 C C . VAL A 1 473 ? -20.151 -16.305 -21.829 1.00 85.12 473 VAL A C 1
ATOM 3788 O O . VAL A 1 473 ? -19.937 -17.057 -22.777 1.00 85.12 473 VAL A O 1
ATOM 3791 N N . ASN A 1 474 ? -21.336 -16.246 -21.217 1.00 83.19 474 ASN A N 1
ATOM 3792 C CA . ASN A 1 474 ? -22.492 -17.090 -21.547 1.00 83.19 474 ASN A CA 1
ATOM 3793 C C . ASN A 1 474 ? -22.193 -18.608 -21.511 1.00 83.19 474 ASN A C 1
ATOM 3795 O O . ASN A 1 474 ? -22.681 -19.350 -22.364 1.00 83.19 474 ASN A O 1
ATOM 3799 N N . PHE A 1 475 ? -21.375 -19.073 -20.561 1.00 85.56 475 PHE A N 1
ATOM 3800 C CA . PHE A 1 475 ? -21.280 -20.512 -20.284 1.00 85.56 475 PHE A CA 1
ATOM 3801 C C . PHE A 1 475 ? -22.588 -21.003 -19.644 1.00 85.56 475 PHE A C 1
ATOM 3803 O O . PHE A 1 475 ? -23.319 -20.211 -19.037 1.00 85.56 475 PHE A O 1
ATOM 3810 N N . ASP A 1 476 ? -22.897 -22.292 -19.797 1.00 79.06 476 ASP A N 1
ATOM 3811 C CA . ASP A 1 476 ? -24.067 -22.870 -19.127 1.00 79.06 476 ASP A CA 1
ATOM 3812 C C . ASP A 1 476 ? -23.769 -23.054 -17.628 1.00 79.06 476 ASP A C 1
ATOM 3814 O O . ASP A 1 476 ? -22.693 -23.524 -17.253 1.00 79.06 476 ASP A O 1
ATOM 3818 N N . ASP A 1 477 ? -24.712 -22.657 -16.771 1.00 71.75 477 ASP A N 1
ATOM 3819 C CA . ASP A 1 477 ? -24.536 -22.613 -15.314 1.00 71.75 477 ASP A CA 1
ATOM 3820 C C . ASP A 1 477 ? -25.764 -23.224 -14.615 1.00 71.75 477 ASP A C 1
ATOM 3822 O O . ASP A 1 477 ? -26.886 -22.734 -14.765 1.00 71.75 477 ASP A O 1
ATOM 3826 N N . ASP A 1 478 ? -25.552 -24.314 -13.869 1.00 65.12 478 ASP A N 1
ATOM 3827 C CA . ASP A 1 478 ? -26.612 -25.044 -13.158 1.00 65.12 478 ASP A CA 1
ATOM 3828 C C . ASP A 1 478 ? -27.101 -24.304 -11.893 1.00 65.12 478 ASP A C 1
ATOM 3830 O O . ASP A 1 478 ? -28.212 -24.554 -11.420 1.00 65.12 478 ASP A O 1
ATOM 3834 N N . TYR A 1 479 ? -26.296 -23.389 -11.334 1.00 62.19 479 TYR A N 1
ATOM 3835 C CA . TYR A 1 479 ? -26.649 -22.598 -10.146 1.00 62.19 479 TYR A CA 1
ATOM 3836 C C . TYR A 1 479 ? -27.391 -21.310 -10.515 1.00 62.19 479 TYR A C 1
ATOM 3838 O O . TYR A 1 479 ? -28.273 -20.866 -9.777 1.00 62.19 479 TYR A O 1
ATOM 3846 N N . MET A 1 480 ? -27.051 -20.711 -11.658 1.00 64.25 480 MET A N 1
ATOM 3847 C CA . MET A 1 480 ? -27.746 -19.558 -12.230 1.00 64.25 480 MET A CA 1
ATOM 3848 C C . MET A 1 480 ? -28.355 -19.957 -13.585 1.00 64.25 480 MET A C 1
ATOM 3850 O O . MET A 1 480 ? -27.724 -19.695 -14.607 1.00 64.25 480 MET A O 1
ATOM 3854 N N . PRO A 1 481 ? -29.562 -20.568 -13.616 1.00 59.62 481 PRO A N 1
ATOM 3855 C CA . PRO A 1 481 ? -30.064 -21.355 -14.748 1.00 59.62 481 PRO A CA 1
ATOM 3856 C C . PRO A 1 481 ? -30.161 -20.552 -16.050 1.00 59.62 481 PRO A C 1
ATOM 3858 O O . PRO A 1 481 ? -31.169 -19.915 -16.369 1.00 59.62 481 PRO A O 1
ATOM 3861 N N . TYR A 1 482 ? -29.078 -20.624 -16.815 1.00 67.12 482 TYR A N 1
ATOM 3862 C CA . TYR A 1 482 ? -28.867 -19.962 -18.088 1.00 67.12 482 TYR A CA 1
ATOM 3863 C C . TYR A 1 482 ? -28.312 -20.998 -19.062 1.00 67.12 482 TYR A C 1
ATOM 3865 O O . TYR A 1 482 ? -27.280 -21.616 -18.803 1.00 67.12 482 TYR A O 1
ATOM 3873 N N . HIS A 1 483 ? -29.006 -21.173 -20.187 1.00 73.06 483 HIS A N 1
ATOM 3874 C CA . HIS A 1 483 ? -28.580 -22.055 -21.267 1.00 73.06 483 HIS A CA 1
ATOM 3875 C C . HIS A 1 483 ? -28.589 -21.297 -22.595 1.00 73.06 483 HIS A C 1
ATOM 3877 O O . HIS A 1 483 ? -29.624 -20.762 -23.018 1.00 73.06 483 HIS A O 1
ATOM 3883 N N . GLU A 1 484 ? -27.442 -21.247 -23.270 1.00 74.94 484 GLU A N 1
ATOM 3884 C CA . GLU A 1 484 ? -27.300 -20.492 -24.516 1.00 74.94 484 GLU A CA 1
ATOM 3885 C C . GLU A 1 484 ? -27.903 -21.264 -25.701 1.00 74.94 484 GLU A C 1
ATOM 3887 O O . GLU A 1 484 ? -27.309 -22.189 -26.254 1.00 74.94 484 GLU A O 1
ATOM 3892 N N . ARG A 1 485 ? -29.115 -20.862 -26.113 1.00 69.31 485 ARG A N 1
ATOM 3893 C CA . ARG A 1 485 ? -29.967 -21.596 -27.077 1.00 69.31 485 ARG A CA 1
ATOM 3894 C C . ARG A 1 485 ? -29.307 -21.948 -28.420 1.00 69.31 485 ARG A C 1
ATOM 3896 O O . ARG A 1 485 ? -29.752 -22.898 -29.054 1.00 69.31 485 ARG A O 1
ATOM 3903 N N . ASN A 1 486 ? -28.291 -21.192 -28.844 1.00 76.00 486 ASN A N 1
ATOM 3904 C CA . ASN A 1 486 ? -27.604 -21.324 -30.136 1.00 76.00 486 ASN A CA 1
ATOM 3905 C C . ASN A 1 486 ? -26.068 -21.437 -29.976 1.00 76.00 486 ASN A C 1
ATOM 3907 O O . ASN A 1 486 ? -25.327 -20.878 -30.783 1.00 76.00 486 ASN A O 1
ATOM 3911 N N . LYS A 1 487 ? -25.584 -22.110 -28.923 1.00 81.31 487 LYS A N 1
ATOM 3912 C CA . LYS A 1 487 ? -24.145 -22.287 -28.645 1.00 81.31 487 LYS A CA 1
ATOM 3913 C C . LYS A 1 487 ? -23.382 -22.932 -29.813 1.00 81.31 487 LYS A C 1
ATOM 3915 O O . LYS A 1 487 ? -23.876 -23.876 -30.435 1.00 81.31 487 LYS A O 1
ATOM 3920 N N . SER A 1 488 ? -22.166 -22.455 -30.093 1.00 84.25 488 SER A N 1
ATOM 3921 C CA . SER A 1 488 ? -21.314 -23.023 -31.146 1.00 84.25 488 SER A CA 1
ATOM 3922 C C . SER A 1 488 ? -20.766 -24.411 -30.774 1.00 84.25 488 SER A C 1
ATOM 3924 O O . SER A 1 488 ? -20.738 -24.806 -29.605 1.00 84.25 488 SER A O 1
ATOM 3926 N N . HIS A 1 489 ? -20.308 -25.172 -31.775 1.00 81.06 489 HIS A N 1
ATOM 3927 C CA . HIS A 1 489 ? -19.705 -26.489 -31.533 1.00 81.06 489 HIS A CA 1
ATOM 3928 C C . HIS A 1 489 ? -18.431 -26.379 -30.685 1.00 81.06 489 HIS A C 1
ATOM 3930 O O . HIS A 1 489 ? -18.294 -27.093 -29.694 1.00 81.06 489 HIS A O 1
ATOM 3936 N N . ILE A 1 490 ? -17.561 -25.430 -31.051 1.00 81.31 490 ILE A N 1
ATOM 3937 C CA . ILE A 1 490 ? -16.271 -25.158 -30.405 1.00 81.31 490 ILE A CA 1
ATOM 3938 C C . ILE A 1 490 ? -16.496 -24.762 -28.945 1.00 81.31 490 ILE A C 1
ATOM 3940 O O . ILE A 1 490 ? -15.897 -25.344 -28.044 1.00 81.31 490 ILE A O 1
ATOM 3944 N N . LYS A 1 491 ? -17.432 -23.842 -28.694 1.00 85.69 491 LYS A N 1
ATOM 3945 C CA . LYS A 1 491 ? -17.753 -23.380 -27.343 1.00 85.69 491 LYS A CA 1
ATOM 3946 C C . LYS A 1 491 ? -18.293 -24.491 -26.447 1.00 85.69 491 LYS A C 1
ATOM 3948 O O . LYS A 1 491 ? -17.852 -24.628 -25.309 1.00 85.69 491 LYS A O 1
ATOM 3953 N N . ARG A 1 492 ? -19.167 -25.352 -26.976 1.00 84.25 492 ARG A N 1
ATOM 3954 C CA . ARG A 1 492 ? -19.656 -26.538 -26.257 1.00 84.25 492 ARG A CA 1
ATOM 3955 C C . ARG A 1 492 ? -18.526 -27.514 -25.898 1.00 84.25 492 ARG A C 1
ATOM 3957 O O . ARG A 1 492 ? -18.537 -28.073 -24.805 1.00 84.25 492 ARG A O 1
ATOM 3964 N N . GLU A 1 493 ? -17.562 -27.733 -26.791 1.00 84.62 493 GLU A N 1
ATOM 3965 C CA . GLU A 1 493 ? -16.399 -28.594 -26.521 1.00 84.62 493 GLU A CA 1
ATOM 3966 C C . GLU A 1 493 ? -15.453 -27.965 -25.486 1.00 84.62 493 GLU A C 1
ATOM 3968 O O . GLU A 1 493 ? -15.033 -28.640 -24.543 1.00 84.62 493 GLU A O 1
ATOM 3973 N N . ASN A 1 494 ? -15.200 -26.661 -25.597 1.00 86.56 494 ASN A N 1
ATOM 3974 C CA . ASN A 1 494 ? -14.372 -25.905 -24.662 1.00 86.56 494 ASN A CA 1
ATOM 3975 C C . ASN A 1 494 ? -14.979 -25.836 -23.251 1.00 86.56 494 ASN A C 1
ATOM 3977 O O . ASN A 1 494 ? -14.249 -25.973 -22.275 1.00 86.56 494 ASN A O 1
ATOM 3981 N N . GLU A 1 495 ? -16.298 -25.691 -23.100 1.00 87.00 495 GLU A N 1
ATOM 3982 C CA . GLU A 1 495 ? -16.960 -25.729 -21.784 1.00 87.00 495 GLU A CA 1
ATOM 3983 C C . GLU A 1 495 ? -16.836 -27.106 -21.109 1.00 87.00 495 GLU A C 1
ATOM 3985 O O . GLU A 1 495 ? -16.514 -27.195 -19.918 1.00 87.00 495 GLU A O 1
ATOM 3990 N N . VAL A 1 496 ? -16.985 -28.194 -21.875 1.00 86.12 496 VAL A N 1
ATOM 3991 C CA . VAL A 1 496 ? -16.727 -29.560 -21.385 1.00 86.12 496 VAL A CA 1
ATOM 3992 C C . VAL A 1 496 ? -15.255 -29.728 -20.986 1.00 86.12 496 VAL A C 1
ATOM 3994 O O . VAL A 1 496 ? -14.971 -30.305 -19.930 1.00 86.12 496 VAL A O 1
ATOM 3997 N N . PHE A 1 497 ? -14.317 -29.180 -21.767 1.00 86.69 497 PHE A N 1
ATOM 3998 C CA . PHE A 1 497 ? -12.901 -29.164 -21.405 1.00 86.69 497 PHE A CA 1
ATOM 3999 C C . PHE A 1 497 ? -12.640 -28.367 -20.120 1.00 86.69 497 PHE A C 1
ATOM 4001 O O . PHE A 1 497 ? -12.023 -28.910 -19.208 1.00 86.69 497 PHE A O 1
ATOM 4008 N N . TYR A 1 498 ? -13.137 -27.135 -19.982 1.00 87.44 498 TYR A N 1
ATOM 4009 C CA . TYR A 1 498 ? -12.926 -26.325 -18.778 1.00 87.44 498 TYR A CA 1
ATOM 4010 C C . TYR A 1 498 ? -13.533 -26.975 -17.523 1.00 87.44 498 TYR A C 1
ATOM 4012 O O . TYR A 1 498 ? -12.931 -26.905 -16.449 1.00 87.44 498 TYR A O 1
ATOM 4020 N N . SER A 1 499 ? -14.654 -27.697 -17.651 1.00 85.00 499 SER A N 1
ATOM 4021 C CA . SER A 1 499 ? -15.210 -28.524 -16.569 1.00 85.00 499 SER A CA 1
ATOM 4022 C C . SER A 1 499 ? -14.268 -29.671 -16.169 1.00 85.00 499 SER A C 1
ATOM 4024 O O . SER A 1 499 ? -14.043 -29.897 -14.978 1.00 85.00 499 SER A O 1
ATOM 4026 N N . LYS A 1 500 ? -13.671 -30.383 -17.140 1.00 86.88 500 LYS A N 1
ATOM 4027 C CA . LYS A 1 500 ? -12.652 -31.425 -16.890 1.00 86.88 500 LYS A CA 1
ATOM 4028 C C . LYS A 1 500 ? -11.382 -30.829 -16.262 1.00 86.88 500 LYS A C 1
ATOM 4030 O O . LYS A 1 500 ? -10.864 -31.372 -15.287 1.00 86.88 500 LYS A O 1
ATOM 4035 N N . PHE A 1 501 ? -10.910 -29.706 -16.795 1.00 86.19 501 PHE A N 1
ATOM 4036 C CA . PHE A 1 501 ? -9.710 -28.998 -16.358 1.00 86.19 501 PHE A CA 1
ATOM 4037 C C . PHE A 1 501 ? -9.836 -28.545 -14.898 1.00 86.19 501 PHE A C 1
ATOM 4039 O O . PHE A 1 501 ? -8.976 -28.851 -14.076 1.00 86.19 501 PHE A O 1
ATOM 4046 N N . SER A 1 502 ? -10.960 -27.914 -14.544 1.00 86.88 502 SER A N 1
ATOM 4047 C CA . SER A 1 502 ? -11.266 -27.486 -13.174 1.00 86.88 502 SER A CA 1
ATOM 4048 C C . SER A 1 502 ? -11.283 -28.650 -12.178 1.00 86.88 502 SER A C 1
ATOM 4050 O O . SER A 1 502 ? -10.652 -28.556 -11.129 1.00 86.88 502 SER A O 1
ATOM 4052 N N . LYS A 1 503 ? -11.902 -29.783 -12.540 1.00 88.19 503 LYS A N 1
ATOM 4053 C CA . LYS A 1 503 ? -11.914 -31.022 -11.736 1.00 88.19 503 LYS A CA 1
ATOM 4054 C C . LYS A 1 503 ? -10.535 -31.680 -11.569 1.00 88.19 503 LYS A C 1
ATOM 4056 O O . LYS A 1 503 ? -10.407 -32.596 -10.765 1.00 88.19 503 LYS A O 1
ATOM 4061 N N . SER A 1 504 ? -9.521 -31.235 -12.315 1.00 87.31 504 SER A N 1
ATOM 4062 C CA . SER A 1 504 ? -8.137 -31.735 -12.238 1.00 87.31 504 SER A CA 1
ATOM 4063 C C . SER A 1 504 ? -7.228 -30.866 -11.348 1.00 87.31 504 SER A C 1
ATOM 4065 O O . SER A 1 504 ? -6.039 -31.154 -11.203 1.00 87.31 504 SER A O 1
ATOM 4067 N N . LEU A 1 505 ? -7.762 -29.790 -10.759 1.00 87.69 505 LEU A N 1
ATOM 4068 C CA . LEU A 1 505 ? -7.024 -28.814 -9.957 1.00 87.69 505 LEU A CA 1
ATOM 4069 C C . LEU A 1 505 ? -7.475 -28.815 -8.494 1.00 87.69 505 LEU A C 1
ATOM 4071 O O . LEU A 1 505 ? -8.662 -28.925 -8.202 1.00 87.69 505 LEU A O 1
ATOM 4075 N N . ASN A 1 506 ? -6.527 -28.602 -7.577 1.00 83.75 506 ASN A N 1
ATOM 4076 C CA . ASN A 1 506 ? -6.797 -28.580 -6.134 1.00 83.75 506 ASN A CA 1
ATOM 4077 C C . ASN A 1 506 ? -7.699 -27.406 -5.701 1.00 83.75 506 ASN A C 1
ATOM 4079 O O . ASN A 1 506 ? -8.489 -27.545 -4.772 1.00 83.75 506 ASN A O 1
ATOM 4083 N N . GLU A 1 507 ? -7.582 -26.248 -6.360 1.00 85.00 507 GLU A N 1
ATOM 4084 C CA . GLU A 1 507 ? -8.417 -25.064 -6.113 1.00 85.00 507 GLU A CA 1
ATOM 4085 C C . GLU A 1 507 ? -8.753 -24.339 -7.426 1.00 85.00 507 GLU A C 1
ATOM 4087 O O . GLU A 1 507 ? -8.063 -23.401 -7.841 1.00 85.00 507 GLU A O 1
ATOM 4092 N N . CYS A 1 508 ? -9.838 -24.753 -8.083 1.00 85.56 508 CYS A N 1
ATOM 4093 C CA . CYS A 1 508 ? -10.365 -24.098 -9.279 1.00 85.56 508 CYS A CA 1
ATOM 4094 C C . CYS A 1 508 ? -11.884 -23.899 -9.182 1.00 85.56 508 CYS A C 1
ATOM 4096 O O . CYS A 1 508 ? -12.599 -24.788 -8.732 1.00 85.56 508 CYS A O 1
ATOM 4098 N N . ILE A 1 509 ? -12.373 -22.745 -9.643 1.00 85.69 509 ILE A N 1
ATOM 4099 C CA . ILE A 1 509 ? -13.805 -22.439 -9.784 1.00 85.69 509 ILE A CA 1
ATOM 4100 C C . ILE A 1 509 ? -14.071 -22.040 -11.238 1.00 85.69 509 ILE A C 1
ATOM 4102 O O . ILE A 1 509 ? -13.364 -21.180 -11.768 1.00 85.69 509 ILE A O 1
ATOM 4106 N N . VAL A 1 510 ? -15.094 -22.623 -11.862 1.00 85.06 510 VAL A N 1
ATOM 4107 C CA . VAL A 1 510 ? -15.665 -22.165 -13.142 1.00 85.06 510 VAL A CA 1
ATOM 4108 C C . VAL A 1 510 ? -16.990 -21.465 -12.847 1.00 85.06 510 VAL A C 1
ATOM 4110 O O . VAL A 1 510 ? -17.714 -21.904 -11.957 1.00 85.06 510 VAL A O 1
ATOM 4113 N N . GLY A 1 511 ? -17.312 -20.396 -13.571 1.00 83.31 511 GLY A N 1
ATOM 4114 C CA . GLY A 1 511 ? -18.626 -19.755 -13.497 1.00 83.31 511 GLY A CA 1
ATOM 4115 C C . GLY A 1 511 ? -18.837 -18.711 -14.589 1.00 83.31 511 GLY A C 1
ATOM 4116 O O . GLY A 1 511 ? -17.884 -18.249 -15.225 1.00 83.31 511 GLY A O 1
ATOM 4117 N N . THR A 1 512 ? -20.089 -18.326 -14.813 1.00 86.00 512 THR A N 1
ATOM 4118 C CA . THR A 1 512 ? -20.447 -17.400 -15.897 1.00 86.00 512 THR A CA 1
ATOM 4119 C C . THR A 1 512 ? -20.196 -15.933 -15.521 1.00 86.00 512 THR A C 1
ATOM 4121 O O . THR A 1 512 ? -20.340 -15.531 -14.365 1.00 86.00 512 THR A O 1
ATOM 4124 N N . THR A 1 513 ? -19.836 -15.089 -16.498 1.00 83.75 513 THR A N 1
ATOM 4125 C CA . THR A 1 513 ? -19.512 -13.659 -16.291 1.00 83.75 513 THR A CA 1
ATOM 4126 C C . THR A 1 513 ? -20.604 -12.888 -15.536 1.00 83.75 513 THR A C 1
ATOM 4128 O O . THR A 1 513 ? -20.285 -12.011 -14.737 1.00 83.75 513 THR A O 1
ATOM 4131 N N . ALA A 1 514 ? -21.882 -13.232 -15.731 1.00 80.75 514 ALA A N 1
ATOM 4132 C CA . ALA A 1 514 ? -23.000 -12.645 -14.988 1.00 80.75 514 ALA A CA 1
ATOM 4133 C C . ALA A 1 514 ? -22.917 -12.935 -13.475 1.00 80.75 514 ALA A C 1
ATOM 4135 O O . ALA A 1 514 ? -22.967 -12.006 -12.667 1.00 80.75 514 ALA A O 1
ATOM 4136 N N . PHE A 1 515 ? -22.698 -14.199 -13.098 1.00 81.75 515 PHE A N 1
ATOM 4137 C CA . PHE A 1 515 ? -22.503 -14.615 -11.708 1.00 81.75 515 PHE A CA 1
ATOM 4138 C C . PHE A 1 515 ? -21.241 -13.979 -11.102 1.00 81.75 515 PHE A C 1
ATOM 4140 O O . PHE A 1 515 ? -21.287 -13.415 -10.009 1.00 81.75 515 PHE A O 1
ATOM 4147 N N . ALA A 1 516 ? -20.131 -13.957 -11.849 1.00 82.06 516 ALA A N 1
ATOM 4148 C CA . ALA A 1 516 ? -18.886 -13.320 -11.415 1.00 82.06 516 ALA A CA 1
ATOM 4149 C C . ALA A 1 516 ? -19.031 -11.802 -11.172 1.00 82.06 516 ALA A C 1
ATOM 4151 O O . ALA A 1 516 ? -18.410 -11.262 -10.253 1.00 82.06 516 ALA A O 1
ATOM 4152 N N . LEU A 1 517 ? -19.860 -11.104 -11.957 1.00 78.38 517 LEU A N 1
ATOM 4153 C CA . LEU A 1 517 ? -20.201 -9.697 -11.724 1.00 78.38 517 LEU A CA 1
ATOM 4154 C C . LEU A 1 517 ? -21.090 -9.522 -10.486 1.00 78.38 517 LEU A C 1
ATOM 4156 O O . LEU A 1 517 ? -20.845 -8.610 -9.697 1.00 78.38 517 LEU A O 1
ATOM 4160 N N . GLN A 1 518 ? -22.082 -10.392 -10.280 1.00 75.50 518 GLN A N 1
ATOM 4161 C CA . GLN A 1 518 ? -22.951 -10.351 -9.100 1.00 75.50 518 GLN A CA 1
ATOM 4162 C C . GLN A 1 518 ? -22.156 -10.572 -7.801 1.00 75.50 518 GLN A C 1
ATOM 4164 O O . GLN A 1 518 ? -22.254 -9.761 -6.880 1.00 75.50 518 GLN A O 1
ATOM 4169 N N . GLU A 1 519 ? -21.290 -11.587 -7.754 1.00 78.44 519 GLU A N 1
ATOM 4170 C CA . GLU A 1 519 ? -20.401 -11.847 -6.612 1.00 78.44 519 GLU A CA 1
ATOM 4171 C C . GLU A 1 519 ? -19.386 -10.710 -6.377 1.00 78.44 519 GLU A C 1
ATOM 4173 O O . GLU A 1 519 ? -19.083 -10.384 -5.230 1.00 78.44 519 GLU A O 1
ATOM 4178 N N . CYS A 1 520 ? -18.930 -10.000 -7.420 1.00 75.56 520 CYS A N 1
ATOM 4179 C CA . CYS A 1 520 ? -18.120 -8.781 -7.251 1.00 75.56 520 CYS A CA 1
ATOM 4180 C C . CYS A 1 520 ? -18.862 -7.637 -6.523 1.00 75.56 520 CYS A C 1
ATOM 4182 O O . CYS A 1 520 ? -18.215 -6.795 -5.891 1.00 75.56 520 CYS A O 1
ATOM 4184 N N . PHE A 1 521 ? -20.198 -7.588 -6.590 1.00 74.00 521 PHE A N 1
ATOM 4185 C CA . PHE A 1 521 ? -21.027 -6.623 -5.854 1.00 74.00 521 PHE A CA 1
ATOM 4186 C C . PHE A 1 521 ? -21.501 -7.131 -4.483 1.00 74.00 521 PHE A C 1
ATOM 4188 O O . PHE A 1 521 ? -21.926 -6.321 -3.648 1.00 74.00 521 PHE A O 1
ATOM 4195 N N . ARG A 1 522 ? -21.427 -8.441 -4.235 1.00 81.44 522 ARG A N 1
ATOM 4196 C CA . ARG A 1 522 ? -21.917 -9.087 -3.014 1.00 81.44 522 ARG A CA 1
ATOM 4197 C C . ARG A 1 522 ? -21.059 -8.730 -1.786 1.00 81.44 522 ARG A C 1
ATOM 4199 O O . ARG A 1 522 ? -19.839 -8.555 -1.897 1.00 81.44 522 ARG A O 1
ATOM 4206 N N . PRO A 1 523 ? -21.648 -8.560 -0.586 1.00 80.75 523 PRO A N 1
ATOM 4207 C CA . PRO A 1 523 ? -20.892 -8.096 0.573 1.00 80.75 523 PRO A CA 1
ATOM 4208 C C . PRO A 1 523 ? -20.109 -9.192 1.318 1.00 80.75 523 PRO A C 1
ATOM 4210 O O . PRO A 1 523 ? -20.502 -9.651 2.382 1.00 80.75 523 PRO A O 1
ATOM 4213 N N . ASP A 1 524 ? -18.924 -9.515 0.800 1.00 78.94 524 ASP A N 1
ATOM 4214 C CA . ASP A 1 524 ? -17.961 -10.453 1.405 1.00 78.94 524 ASP A CA 1
ATOM 4215 C C . ASP A 1 524 ? -17.339 -9.971 2.746 1.00 78.94 524 ASP A C 1
ATOM 4217 O O . ASP A 1 524 ? -16.810 -8.852 2.855 1.00 78.94 524 ASP A O 1
ATOM 4221 N N . ILE A 1 525 ? -17.355 -10.857 3.752 1.00 75.50 525 ILE A N 1
ATOM 4222 C CA . ILE A 1 525 ? -16.860 -10.656 5.123 1.00 75.50 525 ILE A CA 1
ATOM 4223 C C . ILE A 1 525 ? -15.415 -11.168 5.243 1.00 75.50 525 ILE A C 1
ATOM 4225 O O . ILE A 1 525 ? -15.130 -12.274 5.702 1.00 75.50 525 ILE A O 1
ATOM 4229 N N . LYS A 1 526 ? -14.457 -10.315 4.863 1.00 71.25 526 LYS A N 1
ATOM 4230 C CA . LYS A 1 526 ? -13.024 -10.659 4.868 1.00 71.25 526 LYS A CA 1
ATOM 4231 C C . LYS A 1 526 ? -12.435 -10.791 6.278 1.00 71.25 526 LYS A C 1
ATOM 4233 O O . LYS A 1 526 ? -11.873 -9.831 6.818 1.00 71.25 526 LYS A O 1
ATOM 4238 N N . MET A 1 527 ? -12.481 -12.006 6.832 1.00 70.25 527 MET A N 1
ATOM 4239 C CA . MET A 1 527 ? -11.753 -12.392 8.046 1.00 70.25 527 MET A CA 1
ATOM 4240 C C . MET A 1 527 ? -10.251 -12.111 7.891 1.00 70.25 527 MET A C 1
ATOM 4242 O O . MET A 1 527 ? -9.511 -12.832 7.222 1.00 70.25 527 MET A O 1
ATOM 4246 N N . THR A 1 528 ? -9.787 -11.032 8.518 1.00 69.69 528 THR A N 1
ATOM 4247 C CA . THR A 1 528 ? -8.386 -10.604 8.452 1.00 69.69 528 THR A CA 1
ATOM 4248 C C . THR A 1 528 ? -7.605 -11.253 9.590 1.00 69.69 528 THR A C 1
ATOM 4250 O O . THR A 1 528 ? -7.900 -11.005 10.757 1.00 69.69 528 THR A O 1
ATOM 4253 N N . LYS A 1 529 ? -6.593 -12.069 9.270 1.00 79.19 529 LYS A N 1
ATOM 4254 C CA . LYS A 1 529 ? -5.731 -12.701 10.283 1.00 79.19 529 LYS A CA 1
ATOM 4255 C C . LYS A 1 529 ? -4.938 -11.631 11.048 1.00 79.19 529 LYS A C 1
ATOM 4257 O O . LYS A 1 529 ? -4.071 -10.973 10.475 1.00 79.19 529 LYS A O 1
ATOM 4262 N N . SER A 1 530 ? -5.237 -11.462 12.336 1.00 84.38 530 SER A N 1
ATOM 4263 C CA . SER A 1 530 ? -4.508 -10.557 13.232 1.00 84.38 530 SER A CA 1
ATOM 4264 C C . SER A 1 530 ? -3.046 -10.987 13.409 1.00 84.38 530 SER A C 1
ATOM 4266 O O . SER A 1 530 ? -2.748 -12.169 13.566 1.00 84.38 530 SER A O 1
ATOM 4268 N N . VAL A 1 531 ? -2.131 -10.016 13.442 1.00 88.62 531 VAL A N 1
ATOM 4269 C CA . VAL A 1 531 ? -0.706 -10.254 13.730 1.00 88.62 531 VAL A CA 1
ATOM 4270 C C . VAL A 1 531 ? -0.509 -10.500 15.229 1.00 88.62 531 VAL A C 1
ATOM 4272 O O . VAL A 1 531 ? -1.009 -9.732 16.050 1.00 88.62 531 VAL A O 1
ATOM 4275 N N . LEU A 1 532 ? 0.249 -11.545 15.578 1.00 90.44 532 LEU A N 1
ATOM 4276 C CA . LEU A 1 532 ? 0.646 -11.869 16.951 1.00 90.44 532 LEU A CA 1
ATOM 4277 C C . LEU A 1 532 ? 1.819 -10.983 17.400 1.00 90.44 532 LEU A C 1
ATOM 4279 O O . LEU A 1 532 ? 2.963 -11.190 16.993 1.00 90.44 532 LEU A O 1
ATOM 4283 N N . MET A 1 533 ? 1.545 -10.006 18.261 1.00 91.50 533 MET A N 1
ATOM 4284 C CA . MET A 1 533 ? 2.552 -9.133 18.870 1.00 91.50 533 MET A CA 1
ATOM 4285 C C . MET A 1 533 ? 3.163 -9.812 20.103 1.00 91.50 533 MET A C 1
ATOM 4287 O O . MET A 1 533 ? 2.430 -10.389 20.901 1.00 91.50 533 MET A O 1
ATOM 4291 N N . LYS A 1 534 ? 4.490 -9.747 20.287 1.00 92.19 534 LYS A N 1
ATOM 4292 C CA . LYS A 1 534 ? 5.139 -10.251 21.514 1.00 92.19 534 LYS A CA 1
ATOM 4293 C C . LYS A 1 534 ? 4.889 -9.301 22.690 1.00 92.19 534 LYS A C 1
ATOM 4295 O O . LYS A 1 534 ? 5.011 -8.087 22.532 1.00 92.19 534 LYS A O 1
ATOM 4300 N N . SER A 1 535 ? 4.583 -9.850 23.861 1.00 92.81 535 SER A N 1
ATOM 4301 C CA . SER A 1 535 ? 4.504 -9.122 25.132 1.00 92.81 535 SER A CA 1
ATOM 4302 C C . SER A 1 535 ? 4.847 -10.057 26.304 1.00 92.81 535 SER A C 1
ATOM 4304 O O . SER A 1 535 ? 5.214 -11.215 26.097 1.00 92.81 535 SER A O 1
ATOM 4306 N N . LYS A 1 536 ? 4.739 -9.555 27.534 1.00 93.25 536 LYS A N 1
ATOM 4307 C CA . LYS A 1 536 ? 5.005 -10.274 28.785 1.00 93.25 536 LYS A CA 1
ATOM 4308 C C . LYS A 1 536 ? 3.830 -10.080 29.738 1.00 93.25 536 LYS A C 1
ATOM 4310 O O . LYS A 1 536 ? 3.377 -8.950 29.896 1.00 93.25 536 LYS A O 1
ATOM 4315 N N . LEU A 1 537 ? 3.340 -11.157 30.345 1.00 94.75 537 LEU A N 1
ATOM 4316 C CA . LEU A 1 537 ? 2.342 -11.136 31.414 1.00 94.75 537 LEU A CA 1
ATOM 4317 C C . LEU A 1 537 ? 3.073 -11.259 32.750 1.00 94.75 537 LEU A C 1
ATOM 4319 O O . LEU A 1 537 ? 3.891 -12.166 32.897 1.00 94.75 537 LEU A O 1
ATOM 4323 N N . ARG A 1 538 ? 2.780 -10.381 33.710 1.00 93.50 538 ARG A N 1
ATOM 4324 C CA . ARG A 1 538 ? 3.415 -10.380 35.034 1.00 93.50 538 ARG A CA 1
ATOM 4325 C C . ARG A 1 538 ? 2.399 -10.492 36.156 1.00 93.50 538 ARG A C 1
ATOM 4327 O O . ARG A 1 538 ? 1.314 -9.917 36.074 1.00 93.50 538 ARG A O 1
ATOM 4334 N N . ILE A 1 539 ? 2.774 -11.203 37.211 1.00 92.88 539 ILE A N 1
ATOM 4335 C CA . ILE A 1 539 ? 2.017 -11.336 38.456 1.00 92.88 539 ILE A CA 1
ATOM 4336 C C . ILE A 1 539 ? 3.012 -11.159 39.605 1.00 92.88 539 ILE A C 1
ATOM 4338 O O . ILE A 1 539 ? 4.007 -11.876 39.656 1.00 92.88 539 ILE A O 1
ATOM 4342 N N . GLY A 1 540 ? 2.756 -10.214 40.511 1.00 88.44 540 GLY A N 1
ATOM 4343 C CA . GLY A 1 540 ? 3.715 -9.828 41.555 1.00 88.44 540 GLY A CA 1
ATOM 4344 C C . GLY A 1 540 ? 4.731 -8.773 41.096 1.00 88.44 540 GLY A C 1
ATOM 4345 O O . GLY A 1 540 ? 4.619 -8.209 40.008 1.00 88.44 540 GLY A O 1
ATOM 4346 N N . ASP A 1 541 ? 5.702 -8.478 41.961 1.00 85.56 541 ASP A N 1
ATOM 4347 C CA . ASP A 1 541 ? 6.715 -7.435 41.758 1.00 85.56 541 ASP A CA 1
ATOM 4348 C C . ASP A 1 541 ? 8.022 -8.023 41.202 1.00 85.56 541 ASP A C 1
ATOM 4350 O O . ASP A 1 541 ? 8.872 -8.514 41.944 1.00 85.56 541 ASP A O 1
ATOM 4354 N N . THR A 1 542 ? 8.196 -7.955 39.882 1.00 81.62 542 THR A N 1
ATOM 4355 C CA . THR A 1 542 ? 9.396 -8.461 39.196 1.00 81.62 542 THR A CA 1
ATOM 4356 C C . THR A 1 542 ? 10.661 -7.630 39.428 1.00 81.62 542 THR A C 1
ATOM 4358 O O . THR A 1 542 ? 11.740 -8.089 39.062 1.00 81.62 542 THR A O 1
ATOM 4361 N N . GLU A 1 543 ? 10.556 -6.413 39.971 1.00 78.94 543 GLU A N 1
ATOM 4362 C CA . GLU A 1 543 ? 11.695 -5.499 40.146 1.00 78.94 543 GLU A CA 1
ATOM 4363 C C . GLU A 1 543 ? 12.214 -5.524 41.591 1.00 78.94 543 GLU A C 1
ATOM 4365 O O . GLU A 1 543 ? 13.421 -5.618 41.809 1.00 78.94 543 GLU A O 1
ATOM 4370 N N . GLY A 1 544 ? 11.316 -5.506 42.582 1.00 81.31 544 GLY A N 1
ATOM 4371 C CA . GLY A 1 544 ? 11.662 -5.597 44.001 1.00 81.31 544 GLY A CA 1
ATOM 4372 C C . GLY A 1 544 ? 11.676 -7.016 44.582 1.00 81.31 544 GLY A C 1
ATOM 4373 O O . GLY A 1 544 ? 12.367 -7.241 45.577 1.00 81.31 544 GLY A O 1
ATOM 4374 N N . ARG A 1 545 ? 10.934 -7.979 44.006 1.00 85.62 545 ARG A N 1
ATOM 4375 C CA . ARG A 1 545 ? 10.773 -9.345 44.555 1.00 85.62 545 ARG A CA 1
ATOM 4376 C C . ARG A 1 545 ? 10.662 -10.445 43.479 1.00 85.62 545 ARG A C 1
ATOM 4378 O O . ARG A 1 545 ? 9.653 -11.151 43.425 1.00 85.62 545 ARG A O 1
ATOM 4385 N N . PRO A 1 546 ? 11.703 -10.670 42.658 1.00 84.12 546 PRO A N 1
ATOM 4386 C CA . PRO A 1 546 ? 11.655 -11.647 41.565 1.00 84.12 546 PRO A CA 1
ATOM 4387 C C . PRO A 1 546 ? 11.359 -13.096 42.004 1.00 84.12 546 PRO A C 1
ATOM 4389 O O . PRO A 1 546 ? 10.851 -13.863 41.196 1.00 84.12 546 PRO A O 1
ATOM 4392 N N . GLU A 1 547 ? 11.624 -13.477 43.259 1.00 84.31 547 GLU A N 1
ATOM 4393 C CA . GLU A 1 547 ? 11.296 -14.814 43.794 1.00 84.31 547 GLU A CA 1
ATOM 4394 C C . GLU A 1 547 ? 9.807 -14.993 44.165 1.00 84.31 547 GLU A C 1
ATOM 4396 O O . GLU A 1 547 ? 9.322 -16.120 44.224 1.00 84.31 547 GLU A O 1
ATOM 4401 N N . GLU A 1 548 ? 9.063 -13.901 44.382 1.00 87.00 548 GLU A N 1
ATOM 4402 C CA . GLU A 1 548 ? 7.608 -13.919 44.629 1.00 87.00 548 GLU A CA 1
ATOM 4403 C C . GLU A 1 548 ? 6.794 -13.624 43.350 1.00 87.00 548 GLU A C 1
ATOM 4405 O O . GLU A 1 548 ? 5.561 -13.594 43.390 1.00 87.00 548 GLU A O 1
ATOM 4410 N N . ALA A 1 549 ? 7.464 -13.382 42.217 1.00 88.19 549 ALA A N 1
ATOM 4411 C CA . ALA A 1 549 ? 6.857 -12.903 40.981 1.00 88.19 549 ALA A CA 1
ATOM 4412 C C . ALA A 1 549 ? 6.904 -13.940 39.846 1.00 88.19 549 ALA A C 1
ATOM 4414 O O . ALA A 1 549 ? 7.845 -14.717 39.709 1.00 88.19 549 ALA A O 1
ATOM 4415 N N . ILE A 1 550 ? 5.887 -13.915 38.984 1.00 89.88 550 ILE A N 1
ATOM 4416 C CA . ILE A 1 550 ? 5.776 -14.766 37.796 1.00 89.88 550 ILE A CA 1
ATOM 4417 C C . ILE A 1 550 ? 5.781 -13.866 36.560 1.00 89.88 550 ILE A C 1
ATOM 4419 O O . ILE A 1 550 ? 4.924 -12.992 36.433 1.00 89.88 550 ILE A O 1
ATOM 4423 N N . GLU A 1 551 ? 6.698 -14.112 35.621 1.00 91.75 551 GLU A N 1
ATOM 4424 C CA . GLU A 1 551 ? 6.684 -13.511 34.284 1.00 91.75 551 GLU A CA 1
ATOM 4425 C C . GLU A 1 551 ? 6.519 -14.600 33.213 1.00 91.75 551 GLU A C 1
ATOM 4427 O O . GLU A 1 551 ? 7.300 -15.548 33.149 1.00 91.75 551 GLU A O 1
ATOM 4432 N N . LEU A 1 552 ? 5.509 -14.455 32.351 1.00 93.44 552 LEU A N 1
ATOM 4433 C CA . LEU A 1 552 ? 5.231 -15.358 31.232 1.00 93.44 552 LEU A CA 1
ATOM 4434 C C . LEU A 1 552 ? 5.336 -14.607 29.904 1.00 93.44 552 LEU A C 1
ATOM 4436 O O . LEU A 1 552 ? 4.771 -13.524 29.740 1.00 93.44 552 LEU A O 1
ATOM 4440 N N . ASN A 1 553 ? 6.003 -15.204 28.916 1.00 93.69 553 ASN A N 1
ATOM 4441 C CA . ASN A 1 553 ? 5.968 -14.691 27.547 1.00 93.69 553 ASN A CA 1
ATOM 4442 C C . ASN A 1 553 ? 4.589 -14.969 26.928 1.00 93.69 553 ASN A C 1
ATOM 4444 O O . ASN A 1 553 ? 4.087 -16.094 26.985 1.00 93.69 553 ASN A O 1
ATOM 4448 N N . ILE A 1 554 ? 3.987 -13.940 26.330 1.00 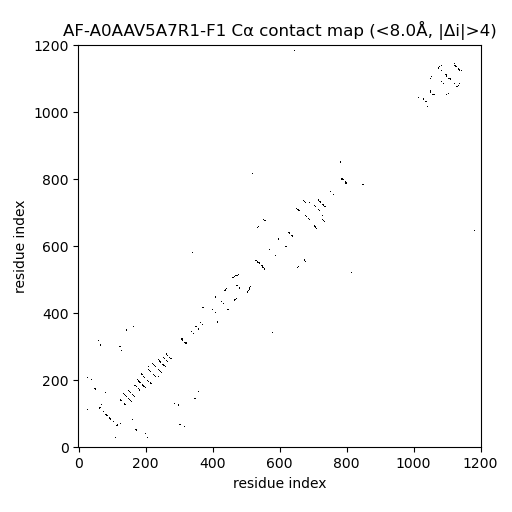94.75 554 ILE A N 1
ATOM 4449 C CA . ILE A 1 554 ? 2.642 -13.986 25.744 1.00 94.75 554 ILE A CA 1
ATOM 4450 C C . ILE A 1 554 ? 2.635 -13.407 24.328 1.00 94.75 554 ILE A C 1
ATOM 4452 O O . ILE A 1 554 ? 3.470 -12.573 23.957 1.00 94.75 554 ILE A O 1
ATOM 4456 N N . ARG A 1 555 ? 1.640 -13.807 23.534 1.00 94.75 555 ARG A N 1
ATOM 4457 C CA . ARG A 1 555 ? 1.290 -13.143 22.275 1.00 94.75 555 ARG A CA 1
ATOM 4458 C C . ARG A 1 555 ? -0.049 -12.445 22.401 1.00 94.75 555 ARG A C 1
ATOM 4460 O O . ARG A 1 555 ? -0.979 -12.977 22.997 1.00 94.75 555 ARG A O 1
ATOM 4467 N N . THR A 1 556 ? -0.170 -11.271 21.797 1.00 93.94 556 THR A N 1
ATOM 4468 C CA . THR A 1 556 ? -1.426 -10.519 21.771 1.00 93.94 556 THR A CA 1
ATOM 4469 C C . THR A 1 556 ? -1.865 -10.214 20.347 1.00 93.94 556 THR A C 1
ATOM 4471 O O . THR A 1 556 ? -1.048 -10.005 19.449 1.00 93.94 556 THR A O 1
ATOM 4474 N N . SER A 1 557 ? -3.175 -10.231 20.120 1.00 94.25 557 SER A N 1
ATOM 4475 C CA . SER A 1 557 ? -3.783 -10.032 18.801 1.00 94.25 557 SER A CA 1
ATOM 4476 C C . SER A 1 557 ? -5.164 -9.408 18.942 1.00 94.25 557 SER A C 1
ATOM 4478 O O . SER A 1 557 ? -5.896 -9.746 19.871 1.00 94.25 557 SER A O 1
ATOM 4480 N N . LYS A 1 558 ? -5.574 -8.544 18.008 1.00 92.62 558 LYS A N 1
ATOM 4481 C CA . LYS A 1 558 ? -6.920 -7.955 18.050 1.00 92.62 558 LYS A CA 1
ATOM 4482 C C . LYS A 1 558 ? -8.002 -9.030 17.914 1.00 92.62 558 LYS A C 1
ATOM 4484 O O . LYS A 1 558 ? -7.933 -9.840 16.990 1.00 92.62 558 LYS A O 1
ATOM 4489 N N . CYS A 1 559 ? -8.981 -8.986 18.818 1.00 89.94 559 CYS A N 1
ATOM 4490 C CA . CYS A 1 559 ? -10.234 -9.738 18.747 1.00 89.94 559 CYS A CA 1
ATOM 4491 C C . CYS A 1 559 ? -11.283 -8.917 17.991 1.00 89.94 559 CYS A C 1
ATOM 4493 O O . CYS A 1 559 ? -11.902 -9.414 17.058 1.00 89.94 559 CYS A O 1
ATOM 4495 N N . THR A 1 560 ? -11.441 -7.638 18.347 1.00 90.06 560 THR A N 1
ATOM 4496 C CA . THR A 1 560 ? -12.277 -6.685 17.606 1.00 90.06 560 THR A CA 1
ATOM 4497 C C . THR A 1 560 ? -11.435 -5.512 17.109 1.00 90.06 560 THR A C 1
ATOM 4499 O O . THR A 1 560 ? -10.412 -5.162 17.698 1.00 90.06 560 THR A O 1
ATOM 4502 N N . ALA A 1 561 ? -11.837 -4.914 15.987 1.00 87.88 561 ALA A N 1
ATOM 4503 C CA . ALA A 1 561 ? -11.174 -3.746 15.418 1.00 87.88 561 ALA A CA 1
ATOM 4504 C C . ALA A 1 561 ? -12.182 -2.855 14.683 1.00 87.88 561 ALA A C 1
ATOM 4506 O O . ALA A 1 561 ? -13.052 -3.356 13.968 1.00 87.88 561 ALA A O 1
ATOM 4507 N N . ILE A 1 562 ? -12.063 -1.531 14.818 1.00 87.19 562 ILE A N 1
ATOM 4508 C CA . ILE A 1 562 ? -12.984 -0.599 14.151 1.00 87.19 562 ILE A CA 1
ATOM 4509 C C . ILE A 1 562 ? -12.587 -0.448 12.679 1.00 87.19 562 ILE A C 1
ATOM 4511 O O . ILE A 1 562 ? -11.743 0.379 12.327 1.00 87.19 562 ILE A O 1
ATOM 4515 N N . SER A 1 563 ? -13.232 -1.225 11.807 1.00 86.06 563 SER A N 1
ATOM 4516 C CA . SER A 1 563 ? -13.103 -1.073 10.356 1.00 86.06 563 SER A CA 1
ATOM 4517 C C . SER A 1 563 ? -13.722 0.251 9.892 1.00 86.06 563 SER A C 1
ATOM 4519 O O . SER A 1 563 ? -14.884 0.550 10.182 1.00 86.06 563 SER A O 1
ATOM 4521 N N . ARG A 1 564 ? -12.933 1.065 9.182 1.00 85.69 564 ARG A N 1
ATOM 4522 C CA . ARG A 1 564 ? -13.314 2.397 8.682 1.00 85.69 564 ARG A CA 1
ATOM 4523 C C . ARG A 1 564 ? -13.256 2.422 7.151 1.00 85.69 564 ARG A C 1
ATOM 4525 O O . ARG A 1 564 ? -12.395 1.752 6.581 1.00 85.69 564 ARG A O 1
ATOM 4532 N N . PRO A 1 565 ? -14.120 3.199 6.473 1.00 84.31 565 PRO A N 1
ATOM 4533 C CA . PRO A 1 565 ? -14.013 3.383 5.030 1.00 84.31 565 PRO A CA 1
ATOM 4534 C C . PRO A 1 565 ? -12.692 4.084 4.649 1.00 84.31 565 PRO A C 1
ATOM 4536 O O . PRO A 1 565 ? -12.156 4.849 5.460 1.00 84.31 565 PRO A O 1
ATOM 4539 N N . PRO A 1 566 ? -12.170 3.865 3.426 1.00 81.50 566 PRO A N 1
ATOM 4540 C CA . PRO A 1 566 ? -10.974 4.549 2.938 1.00 81.50 566 PRO A CA 1
ATOM 4541 C C . PRO A 1 566 ? -11.113 6.077 2.978 1.00 81.50 566 PRO A C 1
ATOM 4543 O O . PRO A 1 566 ? -12.167 6.629 2.665 1.00 81.50 566 PRO A O 1
ATOM 4546 N N . SER A 1 567 ? -10.031 6.777 3.323 1.00 82.44 567 SER A N 1
ATOM 4547 C CA . SER A 1 567 ? -9.998 8.241 3.296 1.00 82.44 567 SER A CA 1
ATOM 4548 C C . SER A 1 567 ? -9.895 8.768 1.864 1.00 82.44 567 SER A C 1
ATOM 4550 O O . SER A 1 567 ? -8.957 8.421 1.143 1.00 82.44 567 SER A O 1
ATOM 4552 N N . LEU A 1 568 ? -10.805 9.662 1.479 1.00 80.88 568 LEU A N 1
ATOM 4553 C CA . LEU A 1 568 ? -10.772 10.338 0.183 1.00 80.88 568 LEU A CA 1
ATOM 4554 C C . LEU A 1 568 ? -9.634 11.373 0.138 1.00 80.88 568 LEU A C 1
ATOM 4556 O O . LEU A 1 568 ? -9.565 12.270 0.981 1.00 80.88 568 LEU A O 1
ATOM 4560 N N . LYS A 1 569 ? -8.755 11.272 -0.866 1.00 81.12 569 LYS A N 1
ATOM 4561 C CA . LYS A 1 569 ? -7.809 12.343 -1.218 1.00 81.12 569 LYS A CA 1
ATOM 4562 C C . LYS A 1 569 ? -8.547 13.422 -2.013 1.00 81.12 569 LYS A C 1
ATOM 4564 O O . LYS A 1 569 ? -9.397 13.100 -2.839 1.00 81.12 569 LYS A O 1
ATOM 4569 N N . LYS A 1 570 ? -8.208 14.695 -1.793 1.00 80.50 570 LYS A N 1
ATOM 4570 C CA . LYS A 1 570 ? -8.726 15.801 -2.609 1.00 80.50 570 LYS A CA 1
ATOM 4571 C C . LYS A 1 570 ? -7.905 15.930 -3.893 1.00 80.50 570 LYS A C 1
ATOM 4573 O O . LYS A 1 570 ? -6.684 16.049 -3.828 1.00 80.50 570 LYS A O 1
ATOM 4578 N N . PHE A 1 571 ? -8.589 15.954 -5.028 1.00 77.62 571 PHE A N 1
ATOM 4579 C CA . PHE A 1 571 ? -8.027 16.264 -6.340 1.00 77.62 571 PHE A CA 1
ATOM 4580 C C . PHE A 1 571 ? -8.769 17.461 -6.936 1.00 77.62 571 PHE A C 1
ATOM 4582 O O . PHE A 1 571 ? -9.945 17.668 -6.635 1.00 77.62 571 PHE A O 1
ATOM 4589 N N . ALA A 1 572 ? -8.101 18.212 -7.806 1.00 77.31 572 ALA A N 1
ATOM 4590 C CA . ALA A 1 572 ? -8.731 19.199 -8.672 1.00 77.31 572 ALA A CA 1
ATOM 4591 C C . ALA A 1 572 ? -8.624 18.749 -10.133 1.00 77.31 572 ALA A C 1
ATOM 4593 O O . ALA A 1 572 ? -7.552 18.343 -10.583 1.00 77.31 572 ALA A O 1
ATOM 4594 N N . LYS A 1 573 ? -9.726 18.863 -10.883 1.00 71.12 573 LYS A N 1
ATOM 4595 C CA . LYS A 1 573 ? -9.699 18.830 -12.350 1.00 71.12 573 LYS A CA 1
ATOM 4596 C C . LYS A 1 573 ? -8.966 20.084 -12.823 1.00 71.12 573 LYS A C 1
ATOM 4598 O O . LYS A 1 573 ? -9.445 21.193 -12.578 1.00 71.12 573 LYS A O 1
ATOM 4603 N N . ARG A 1 574 ? -7.822 19.929 -13.495 1.00 65.38 574 ARG A N 1
ATOM 4604 C CA . ARG A 1 574 ? -7.137 21.057 -14.136 1.00 65.38 574 ARG A CA 1
ATOM 4605 C C . ARG A 1 574 ? -7.989 21.533 -15.315 1.00 65.38 574 ARG A C 1
ATOM 4607 O O . ARG A 1 574 ? -7.980 20.908 -16.367 1.00 65.38 574 ARG A O 1
ATOM 4614 N N . LYS A 1 575 ? -8.720 22.641 -15.154 1.00 51.56 575 LYS A N 1
ATOM 4615 C CA . LYS A 1 575 ? -9.225 23.385 -16.317 1.00 51.56 575 LYS A CA 1
ATOM 4616 C C . LYS A 1 575 ? -8.010 23.917 -17.076 1.00 51.56 575 LYS A C 1
ATOM 4618 O O . LYS A 1 575 ? -7.213 24.650 -16.493 1.00 51.56 575 LYS A O 1
ATOM 4623 N N . PHE A 1 576 ? -7.857 23.532 -18.337 1.00 44.88 576 PHE A N 1
ATOM 4624 C CA . PHE A 1 576 ? -6.886 24.165 -19.224 1.00 44.88 576 PHE A CA 1
ATOM 4625 C C . PHE A 1 576 ? -7.306 25.616 -19.493 1.00 44.88 576 PHE A C 1
ATOM 4627 O O . PHE A 1 576 ? -8.495 25.906 -19.648 1.00 44.88 576 PHE A O 1
ATOM 4634 N N . GLN A 1 577 ? -6.330 26.522 -19.538 1.00 40.81 577 GLN A N 1
ATOM 4635 C CA . GLN A 1 577 ? -6.468 27.780 -20.271 1.00 40.81 577 GLN A CA 1
ATOM 4636 C C . GLN A 1 577 ? -5.964 27.516 -21.699 1.00 40.81 577 GLN A C 1
ATOM 4638 O O . GLN A 1 577 ? -4.961 26.813 -21.840 1.00 40.81 577 GLN A O 1
ATOM 4643 N N . PRO A 1 578 ? -6.637 28.027 -22.744 1.00 37.75 578 PRO A N 1
ATOM 4644 C CA . PRO A 1 578 ? -6.444 27.589 -24.132 1.00 37.75 578 PRO A CA 1
ATOM 4645 C C . PRO A 1 578 ? -5.175 28.141 -24.819 1.00 37.75 578 PRO A C 1
ATOM 4647 O O . PRO A 1 578 ? -5.131 28.227 -26.042 1.00 37.75 578 PRO A O 1
ATOM 4650 N N . ASP A 1 579 ? -4.138 28.488 -24.051 1.00 38.34 579 ASP A N 1
ATOM 4651 C CA . ASP A 1 579 ? -2.823 28.923 -24.558 1.00 38.34 579 ASP A CA 1
ATOM 4652 C C . ASP A 1 579 ? -1.864 27.737 -24.821 1.00 38.34 579 ASP A C 1
ATOM 4654 O O . ASP A 1 579 ? -0.736 27.912 -25.281 1.00 38.34 579 ASP A O 1
ATOM 4658 N N . HIS A 1 580 ? -2.323 26.514 -24.545 1.00 37.12 580 HIS A N 1
ATOM 4659 C CA . HIS A 1 580 ? -1.702 25.255 -24.950 1.00 37.12 580 HIS A CA 1
ATOM 4660 C C . HIS A 1 580 ? -2.767 24.397 -25.643 1.00 37.12 580 HIS A C 1
ATOM 4662 O O . HIS A 1 580 ? -3.887 24.302 -25.140 1.00 37.12 580 HIS A O 1
ATOM 4668 N N . MET A 1 581 ? -2.425 23.782 -26.778 1.00 38.50 581 MET A N 1
ATOM 4669 C CA . MET A 1 581 ? -3.304 22.839 -27.480 1.00 38.50 581 MET A CA 1
ATOM 4670 C C . MET A 1 581 ? -2.965 21.387 -27.108 1.00 38.50 581 MET A C 1
ATOM 4672 O O . MET A 1 581 ? -1.822 21.059 -26.788 1.00 38.50 581 MET A O 1
ATOM 4676 N N . ASP A 1 582 ? -3.995 20.544 -27.096 1.00 40.53 582 ASP A N 1
ATOM 4677 C CA . ASP A 1 582 ? -3.994 19.231 -26.447 1.00 40.53 582 ASP A CA 1
ATOM 4678 C C . ASP A 1 582 ? -3.675 18.059 -27.396 1.00 40.53 582 ASP A C 1
ATOM 4680 O O . ASP A 1 582 ? -3.923 18.119 -28.602 1.00 40.53 582 ASP A O 1
ATOM 4684 N N . VAL A 1 583 ? -3.254 16.931 -26.808 1.00 34.78 583 VAL A N 1
ATOM 4685 C CA . VAL A 1 583 ? -3.753 15.613 -27.243 1.00 34.78 583 VAL A CA 1
ATOM 4686 C C . VAL A 1 583 ? -4.913 15.250 -26.329 1.00 34.78 583 VAL A C 1
ATOM 4688 O O . VAL A 1 583 ? -4.816 15.459 -25.123 1.00 34.78 583 VAL A O 1
ATOM 4691 N N . ASP A 1 584 ? -5.974 14.711 -26.926 1.00 35.72 584 ASP A N 1
ATOM 4692 C CA . ASP A 1 584 ? -7.091 13.982 -26.318 1.00 35.72 584 ASP A CA 1
ATOM 4693 C C . ASP A 1 584 ? -7.485 14.375 -24.882 1.00 35.72 584 ASP A C 1
ATOM 4695 O O . ASP A 1 584 ? -6.873 13.962 -23.898 1.00 35.72 584 ASP A O 1
ATOM 4699 N N . LEU A 1 585 ? -8.602 15.108 -24.789 1.00 42.78 585 LEU A N 1
ATOM 4700 C CA . LEU A 1 585 ? -9.267 15.614 -23.580 1.00 42.78 585 LEU A CA 1
ATOM 4701 C C . LEU A 1 585 ? -9.523 14.544 -22.493 1.00 42.78 585 LEU A C 1
ATOM 4703 O O . LEU A 1 585 ? -10.651 14.093 -22.286 1.00 42.78 585 LEU A O 1
ATOM 4707 N N . VAL A 1 586 ? -8.483 14.191 -21.739 1.00 47.66 586 VAL A N 1
ATOM 4708 C CA . VAL A 1 586 ? -8.565 13.413 -20.500 1.00 47.66 586 VAL A CA 1
ATOM 4709 C C . VAL A 1 586 ? -8.422 14.365 -19.319 1.00 47.66 586 VAL A C 1
ATOM 4711 O O . VAL A 1 586 ? -7.378 14.991 -19.118 1.00 47.66 586 VAL A O 1
ATOM 4714 N N . ASP A 1 587 ? -9.477 14.448 -18.506 1.00 50.75 587 ASP A N 1
ATOM 4715 C CA . ASP A 1 587 ? -9.531 15.275 -17.300 1.00 50.75 587 ASP A CA 1
ATOM 4716 C C . ASP A 1 587 ? -8.397 14.924 -16.328 1.00 50.75 587 ASP A C 1
ATOM 4718 O O . ASP A 1 587 ? -8.498 14.016 -15.503 1.00 50.75 587 ASP A O 1
ATOM 4722 N N . THR A 1 588 ? -7.292 15.661 -16.413 1.00 53.97 588 THR A N 1
ATOM 4723 C CA . THR A 1 588 ? -6.105 15.377 -15.608 1.00 53.97 588 THR A CA 1
ATOM 4724 C C . THR A 1 588 ? -6.310 15.899 -14.187 1.00 53.97 588 THR A C 1
ATOM 4726 O O . THR A 1 588 ? -6.194 17.096 -13.899 1.00 53.97 588 THR A O 1
ATOM 4729 N N . TYR A 1 589 ? -6.648 14.975 -13.288 1.00 64.31 589 TYR A N 1
ATOM 4730 C CA . TYR A 1 589 ? -6.843 15.225 -11.864 1.00 64.31 589 TYR A CA 1
ATOM 4731 C C . TYR A 1 589 ? -5.504 15.326 -11.128 1.00 64.31 589 TYR A C 1
ATOM 4733 O O . TYR A 1 589 ? -4.789 14.338 -10.964 1.00 64.31 589 TYR A O 1
ATOM 4741 N N . ILE A 1 590 ? -5.189 16.517 -10.617 1.00 71.62 590 ILE A N 1
ATOM 4742 C CA . ILE A 1 590 ? -3.970 16.778 -9.838 1.00 71.62 590 ILE A CA 1
ATOM 4743 C C . ILE A 1 590 ? -4.315 16.725 -8.338 1.00 71.62 590 ILE A C 1
ATOM 4745 O O . ILE A 1 590 ? -5.332 17.301 -7.933 1.00 71.62 590 ILE A O 1
ATOM 4749 N N . PRO A 1 591 ? -3.532 16.022 -7.491 1.00 76.12 591 PRO A N 1
ATOM 4750 C CA . PRO A 1 591 ? -3.762 16.000 -6.049 1.00 76.12 591 PRO A CA 1
ATOM 4751 C C . PRO A 1 591 ? -3.540 17.394 -5.453 1.00 76.12 591 PRO A C 1
ATOM 4753 O O . PRO A 1 591 ? -2.553 18.056 -5.758 1.00 76.12 591 PRO A O 1
ATOM 4756 N N . LEU A 1 592 ? -4.452 17.841 -4.588 1.00 78.25 592 LEU A N 1
ATOM 4757 C CA . LEU A 1 592 ? -4.337 19.150 -3.945 1.00 78.25 592 LEU A CA 1
ATOM 4758 C C . LEU A 1 592 ? -3.391 19.090 -2.743 1.00 78.25 592 LEU A C 1
ATOM 4760 O O . LEU A 1 592 ? -3.685 18.432 -1.740 1.00 78.25 592 LEU A O 1
ATOM 4764 N N . GLU A 1 593 ? -2.286 19.826 -2.825 1.00 79.19 593 GLU A N 1
ATOM 4765 C CA . GLU A 1 593 ? -1.413 20.087 -1.683 1.00 79.19 593 GLU A CA 1
ATOM 4766 C C . GLU A 1 593 ? -2.058 21.091 -0.718 1.00 79.19 593 GLU A C 1
ATOM 4768 O O . GLU A 1 593 ? -2.803 21.988 -1.117 1.00 79.19 593 GLU A O 1
ATOM 4773 N N . ARG A 1 594 ? -1.795 20.929 0.583 1.00 81.56 594 ARG A N 1
ATOM 4774 C CA . ARG A 1 594 ? -2.415 21.738 1.638 1.00 81.56 594 ARG A CA 1
ATOM 4775 C C . ARG A 1 594 ? -1.381 22.637 2.310 1.00 81.56 594 ARG A C 1
ATOM 4777 O O . ARG A 1 594 ? -0.822 22.246 3.338 1.00 81.56 594 ARG A O 1
ATOM 4784 N N . LYS A 1 595 ? -1.199 23.854 1.785 1.00 83.31 595 LYS A N 1
ATOM 4785 C CA . LYS A 1 595 ? -0.534 24.934 2.532 1.00 83.31 595 LYS A CA 1
ATOM 4786 C C . LYS A 1 595 ? -1.298 25.196 3.841 1.00 83.31 595 LYS A C 1
ATOM 4788 O O . LYS A 1 595 ? -2.482 24.874 3.976 1.00 83.31 595 LYS A O 1
ATOM 4793 N N . THR A 1 596 ? -0.613 25.688 4.859 1.00 87.12 596 THR A N 1
ATOM 4794 C CA . THR A 1 596 ? -1.213 26.096 6.132 1.00 87.12 596 THR A CA 1
ATOM 4795 C C . THR A 1 596 ? -0.408 27.283 6.620 1.00 87.12 596 THR A C 1
ATOM 4797 O O . THR A 1 596 ? 0.803 27.165 6.766 1.00 87.12 596 THR A O 1
ATOM 4800 N N . GLU A 1 597 ? -1.084 28.406 6.800 1.00 87.88 597 GLU A N 1
ATOM 4801 C CA . GLU A 1 597 ? -0.519 29.678 7.240 1.00 87.88 597 GLU A CA 1
ATOM 4802 C C . GLU A 1 597 ? -1.101 29.987 8.622 1.00 87.88 597 GLU A C 1
ATOM 4804 O O . GLU A 1 597 ? -2.218 29.563 8.937 1.00 87.88 597 GLU A O 1
ATOM 4809 N N . TYR A 1 598 ? -0.327 30.672 9.459 1.00 87.00 598 TYR A N 1
ATOM 4810 C CA . TYR A 1 598 ? -0.728 31.056 10.807 1.00 87.00 598 TYR A CA 1
ATOM 4811 C C . TYR A 1 598 ? -0.791 32.577 10.866 1.00 87.00 598 TYR A C 1
ATOM 4813 O O . TYR A 1 598 ? 0.142 33.240 10.431 1.00 87.00 598 TYR A O 1
ATOM 4821 N N . VAL A 1 599 ? -1.891 33.118 11.381 1.00 86.50 599 VAL A N 1
ATOM 4822 C CA . VAL A 1 599 ? -2.134 34.562 11.479 1.00 86.50 599 VAL A CA 1
ATOM 4823 C C . VAL A 1 599 ? -2.404 34.909 12.934 1.00 86.50 599 VAL A C 1
ATOM 4825 O O . VAL A 1 599 ? -3.173 34.211 13.604 1.00 86.50 599 VAL A O 1
ATOM 4828 N N . VAL A 1 600 ? -1.796 35.988 13.432 1.00 81.06 600 VAL A N 1
ATOM 4829 C CA . VAL A 1 600 ? -2.094 36.493 14.777 1.00 81.06 600 VAL A CA 1
ATOM 4830 C C . VAL A 1 600 ? -3.474 37.145 14.781 1.00 81.06 600 VAL A C 1
ATOM 4832 O O . VAL A 1 600 ? -3.641 38.283 14.346 1.00 81.06 600 VAL A O 1
ATOM 4835 N N . GLN A 1 601 ? -4.465 36.451 15.342 1.00 74.19 601 GLN A N 1
ATOM 4836 C CA . GLN A 1 601 ? -5.740 37.065 15.711 1.00 74.19 601 GLN A CA 1
ATOM 4837 C C . GLN A 1 601 ? -5.522 38.007 16.901 1.00 74.19 601 GLN A C 1
ATOM 4839 O O . GLN A 1 601 ? -5.675 37.630 18.062 1.00 74.19 601 GLN A O 1
ATOM 4844 N N . ARG A 1 602 ? -5.124 39.247 16.602 1.00 69.62 602 ARG A N 1
ATOM 4845 C CA . ARG A 1 602 ? -5.121 40.349 17.564 1.00 69.62 602 ARG A CA 1
ATOM 4846 C C . ARG A 1 602 ? -6.578 40.749 17.807 1.00 69.62 602 ARG A C 1
ATOM 4848 O O . ARG A 1 602 ? -7.145 41.488 17.011 1.00 69.62 602 ARG A O 1
ATOM 4855 N N . GLU A 1 603 ? -7.186 40.249 18.882 1.00 53.09 603 GLU A N 1
ATOM 4856 C CA . GLU A 1 603 ? -8.514 40.702 19.313 1.00 53.09 603 GLU A CA 1
ATOM 4857 C C . GLU A 1 603 ? -8.448 42.198 19.665 1.00 53.09 603 GLU A C 1
ATOM 4859 O O . GLU A 1 603 ? -7.959 42.593 20.727 1.00 53.09 603 GLU A O 1
ATOM 4864 N N . THR A 1 604 ? -8.926 43.048 18.756 1.00 44.84 604 THR A N 1
ATOM 4865 C CA . THR A 1 604 ? -9.078 44.488 18.973 1.00 44.84 604 THR A CA 1
ATOM 4866 C C . THR A 1 604 ? -10.245 44.739 19.923 1.00 44.84 604 THR A C 1
ATOM 4868 O O . THR A 1 604 ? -11.354 45.063 19.510 1.00 44.84 604 THR A O 1
ATOM 4871 N N . HIS A 1 605 ? -9.997 44.588 21.225 1.00 43.12 605 HIS A N 1
ATOM 4872 C CA . HIS A 1 605 ? -10.885 45.094 22.271 1.00 43.12 605 HIS A CA 1
ATOM 4873 C C . HIS A 1 605 ? -10.876 46.631 22.273 1.00 43.12 605 HIS A C 1
ATOM 4875 O O . HIS A 1 605 ? -10.164 47.267 23.051 1.00 43.12 605 HIS A O 1
ATOM 4881 N N . GLY A 1 606 ? -11.676 47.223 21.388 1.00 42.09 606 GLY A N 1
ATOM 4882 C CA . GLY A 1 606 ? -11.888 48.661 21.305 1.00 42.09 606 GLY A CA 1
ATOM 4883 C C . GLY A 1 606 ? -12.997 49.002 20.316 1.00 42.09 606 GLY A C 1
ATOM 4884 O O . GLY A 1 606 ? -12.865 48.667 19.150 1.00 42.09 606 GLY A O 1
ATOM 4885 N N . GLN A 1 607 ? -14.018 49.686 20.838 1.00 37.91 607 GLN A N 1
ATOM 4886 C CA . GLN A 1 607 ? -15.128 50.368 20.161 1.00 37.91 607 GLN A CA 1
ATOM 4887 C C . GLN A 1 607 ? -15.990 49.602 19.137 1.00 37.91 607 GLN A C 1
ATOM 4889 O O . GLN A 1 607 ? -15.518 49.141 18.105 1.00 37.91 607 GLN A O 1
ATOM 4894 N N . ASP A 1 608 ? -17.305 49.644 19.370 1.00 41.50 608 ASP A N 1
ATOM 4895 C CA . ASP A 1 608 ? -18.259 49.814 18.275 1.00 41.50 608 ASP A CA 1
ATOM 4896 C C . ASP A 1 608 ? -18.173 51.290 17.831 1.00 41.50 608 ASP A C 1
ATOM 4898 O O . ASP A 1 608 ? -18.609 52.180 18.568 1.00 41.50 608 ASP A O 1
ATOM 4902 N N . ASP A 1 609 ? -17.566 51.553 16.673 1.00 38.97 609 ASP A N 1
ATOM 4903 C CA . ASP A 1 609 ? -17.673 52.827 15.951 1.00 38.97 609 ASP A CA 1
ATOM 4904 C C . ASP A 1 609 ? -18.514 52.570 14.682 1.00 38.97 609 ASP A C 1
ATOM 4906 O O . ASP A 1 609 ? -18.166 51.713 13.867 1.00 38.97 609 ASP A O 1
ATOM 4910 N N . ASP A 1 610 ? -19.633 53.289 14.528 1.00 44.34 610 ASP A N 1
ATOM 4911 C CA . ASP A 1 610 ? -20.571 53.191 13.392 1.00 44.34 610 ASP A CA 1
ATOM 4912 C C . ASP A 1 610 ? -20.015 53.864 12.110 1.00 44.34 610 ASP A C 1
ATOM 4914 O O . ASP A 1 610 ? -20.646 54.755 11.537 1.00 44.34 610 ASP A O 1
ATOM 4918 N N . ASP A 1 611 ? -18.834 53.448 11.645 1.00 38.47 611 ASP A N 1
ATOM 4919 C CA . ASP A 1 611 ? -18.273 53.843 10.344 1.00 38.47 611 ASP A CA 1
ATOM 4920 C C . ASP A 1 611 ? -18.324 52.658 9.359 1.00 38.47 611 ASP A C 1
ATOM 4922 O O . ASP A 1 611 ? -17.480 51.761 9.374 1.00 38.47 611 ASP A O 1
ATOM 4926 N N . ASP A 1 612 ? -19.308 52.673 8.451 1.00 43.31 612 ASP A N 1
ATOM 4927 C CA . ASP A 1 612 ? -19.486 51.698 7.352 1.00 43.31 612 ASP A CA 1
ATOM 4928 C C . ASP A 1 612 ? -18.485 51.946 6.192 1.00 43.31 612 ASP A C 1
ATOM 4930 O O . ASP A 1 612 ? -18.815 51.844 5.007 1.00 43.31 612 ASP A O 1
ATOM 4934 N N . ASP A 1 613 ? -17.247 52.329 6.535 1.00 37.94 613 ASP A N 1
ATOM 4935 C CA . ASP A 1 613 ? -16.184 52.689 5.595 1.00 37.94 613 ASP A CA 1
ATOM 4936 C C . ASP A 1 613 ? -15.090 51.610 5.542 1.00 37.94 613 ASP A C 1
ATOM 4938 O O . ASP A 1 613 ? -14.420 51.271 6.524 1.00 37.94 613 ASP A O 1
ATOM 4942 N N . LYS A 1 614 ? -14.909 51.028 4.354 1.00 45.69 614 LYS A N 1
ATOM 4943 C CA . LYS A 1 614 ? -14.049 49.857 4.139 1.00 45.69 614 LYS A CA 1
ATOM 4944 C C . LYS A 1 614 ? -12.580 50.254 4.099 1.00 45.69 614 LYS A C 1
ATOM 4946 O O . LYS A 1 614 ? -11.985 50.378 3.028 1.00 45.69 614 LYS A O 1
ATOM 4951 N N . THR A 1 615 ? -11.964 50.351 5.271 1.00 36.66 615 THR A N 1
ATOM 4952 C CA . THR A 1 615 ? -10.505 50.432 5.400 1.00 36.66 615 THR A CA 1
ATOM 4953 C C . THR A 1 615 ? -9.847 49.096 5.035 1.00 36.66 615 THR A C 1
ATOM 4955 O O . THR A 1 615 ? -9.540 48.249 5.874 1.00 36.66 615 THR A O 1
ATOM 4958 N N . GLU A 1 616 ? -9.605 48.906 3.736 1.00 45.12 616 GLU A N 1
ATOM 4959 C CA . GLU A 1 616 ? -8.672 47.894 3.240 1.00 45.12 616 GLU A CA 1
ATOM 4960 C C . GLU A 1 616 ? -7.282 48.081 3.881 1.00 45.12 616 GLU A C 1
ATOM 4962 O O . GLU A 1 616 ? -6.813 49.205 4.065 1.00 45.12 616 GLU A O 1
ATOM 4967 N N . GLY A 1 617 ? -6.573 46.981 4.156 1.00 43.69 617 GLY A N 1
ATOM 4968 C CA . GLY A 1 617 ? -5.138 47.041 4.472 1.00 43.69 617 GLY A CA 1
ATOM 4969 C C . GLY A 1 617 ? -4.737 46.904 5.943 1.00 43.69 617 GLY A C 1
ATOM 4970 O O . GLY A 1 617 ? -3.577 47.160 6.270 1.00 43.69 617 GLY A O 1
ATOM 4971 N N . GLY A 1 618 ? -5.622 46.422 6.821 1.00 45.72 618 GLY A N 1
ATOM 4972 C CA . GLY A 1 618 ? -5.191 45.781 8.068 1.00 45.72 618 GLY A CA 1
ATOM 4973 C C . GLY A 1 618 ? -4.365 44.529 7.752 1.00 45.72 618 GLY A C 1
ATOM 4974 O O . GLY A 1 618 ? -4.927 43.463 7.521 1.00 45.72 618 GLY A O 1
ATOM 4975 N N . ALA A 1 619 ? -3.039 44.666 7.664 1.00 50.69 619 ALA A N 1
ATOM 4976 C CA . ALA A 1 619 ? -2.156 43.582 7.240 1.00 50.69 619 ALA A CA 1
ATOM 4977 C C . ALA A 1 619 ? -2.147 42.441 8.271 1.00 50.69 619 ALA A C 1
ATOM 4979 O O . ALA A 1 619 ? -1.572 42.578 9.352 1.00 50.69 619 ALA A O 1
ATOM 4980 N N . GLU A 1 620 ? -2.774 41.314 7.922 1.00 65.00 620 GLU A N 1
ATOM 4981 C CA . GLU A 1 620 ? -2.727 40.086 8.715 1.00 65.00 620 GLU A CA 1
ATOM 4982 C C . GLU A 1 620 ? -1.271 39.632 8.890 1.00 65.00 620 GLU A C 1
ATOM 4984 O O . GLU A 1 620 ? -0.571 39.309 7.929 1.00 65.00 620 GLU A O 1
ATOM 4989 N N . GLU A 1 621 ? -0.805 39.634 10.139 1.00 75.00 621 GLU A N 1
ATOM 4990 C CA . GLU A 1 621 ? 0.558 39.255 10.499 1.00 75.00 621 GLU A CA 1
ATOM 4991 C C . GLU A 1 621 ? 0.700 37.733 10.390 1.00 75.00 621 GLU A C 1
ATOM 4993 O O . GLU A 1 621 ? 0.351 36.986 11.311 1.00 75.00 621 GLU A O 1
ATOM 4998 N N . ILE A 1 622 ? 1.160 37.284 9.217 1.00 79.75 622 ILE A N 1
ATOM 4999 C CA . ILE A 1 622 ? 1.517 35.890 8.956 1.00 79.75 622 ILE A CA 1
ATOM 5000 C C . ILE A 1 622 ? 2.774 35.568 9.764 1.00 79.75 622 ILE A C 1
ATOM 5002 O O . ILE A 1 622 ? 3.830 36.160 9.545 1.00 79.75 622 ILE A O 1
ATOM 5006 N N . VAL A 1 623 ? 2.644 34.613 10.677 1.00 83.31 623 VAL A N 1
ATOM 5007 C CA . VAL A 1 623 ? 3.705 34.145 11.571 1.00 83.31 623 VAL A CA 1
ATOM 5008 C C . VAL A 1 623 ? 4.243 32.813 11.065 1.00 83.31 623 VAL A C 1
ATOM 5010 O O . VAL A 1 623 ? 3.478 31.893 10.754 1.00 83.31 623 VAL A O 1
ATOM 5013 N N . GLU A 1 624 ? 5.568 32.704 10.987 1.00 83.50 624 GLU A N 1
ATOM 5014 C CA . GLU A 1 624 ? 6.219 31.460 10.585 1.00 83.50 624 GLU A CA 1
ATOM 5015 C C . GLU A 1 624 ? 6.103 30.404 11.690 1.00 83.50 624 GLU A C 1
ATOM 5017 O O . GLU A 1 624 ? 6.052 30.699 12.887 1.00 83.50 624 GLU A O 1
ATOM 5022 N N . LYS A 1 625 ? 6.045 29.127 11.297 1.00 84.00 625 LYS A N 1
ATOM 5023 C CA . LYS A 1 625 ? 5.707 28.023 12.216 1.00 84.00 625 LYS A CA 1
ATOM 5024 C C . LYS A 1 625 ? 6.714 27.873 13.366 1.00 84.00 625 LYS A C 1
ATOM 5026 O O . LYS A 1 625 ? 6.406 27.260 14.385 1.00 84.00 625 LYS A O 1
ATOM 5031 N N . GLU A 1 626 ? 7.926 28.365 13.169 1.00 83.50 626 GLU A N 1
ATOM 5032 C CA . GLU A 1 626 ? 9.063 28.297 14.082 1.00 83.50 626 GLU A CA 1
ATOM 5033 C C . GLU A 1 626 ? 8.967 29.323 15.228 1.00 83.50 626 GLU A C 1
ATOM 5035 O O . GLU A 1 626 ? 9.614 29.140 16.253 1.00 83.50 626 GLU A O 1
ATOM 5040 N N . GLU A 1 627 ? 8.117 30.349 15.106 1.00 82.19 627 GLU A N 1
ATOM 5041 C CA . GLU A 1 627 ? 7.876 31.363 16.149 1.00 82.19 627 GLU A CA 1
ATOM 5042 C C . GLU A 1 627 ? 6.739 30.961 17.121 1.00 82.19 627 GLU A C 1
ATOM 5044 O O . GLU A 1 627 ? 6.476 31.635 18.119 1.00 82.19 627 GLU A O 1
ATOM 5049 N N . LEU A 1 628 ? 6.048 29.844 16.855 1.00 83.75 628 LEU A N 1
ATOM 5050 C CA . LEU A 1 628 ? 4.859 29.404 17.594 1.00 83.75 628 LEU A CA 1
ATOM 5051 C C . LEU A 1 628 ? 5.196 28.522 18.809 1.00 83.75 628 LEU A C 1
ATOM 5053 O O . LEU A 1 628 ? 5.242 27.293 18.715 1.00 83.75 628 LEU A O 1
ATOM 5057 N N . VAL A 1 629 ? 5.330 29.137 19.987 1.00 86.19 629 VAL A N 1
ATOM 5058 C CA . VAL A 1 629 ? 5.488 28.411 21.263 1.00 86.19 629 VAL A CA 1
ATOM 5059 C C . VAL A 1 629 ? 4.194 27.686 21.663 1.00 86.19 629 VAL A C 1
ATOM 5061 O O . VAL A 1 629 ? 3.080 28.200 21.521 1.00 86.19 629 VAL A O 1
ATOM 5064 N N . ARG A 1 630 ? 4.317 26.469 22.207 1.00 85.94 630 ARG A N 1
ATOM 5065 C CA . ARG A 1 630 ? 3.167 25.616 22.529 1.00 85.94 630 ARG A CA 1
ATOM 5066 C C . ARG A 1 630 ? 2.501 25.994 23.857 1.00 85.94 630 ARG A C 1
ATOM 5068 O O . ARG A 1 630 ? 2.888 25.526 24.924 1.00 85.94 630 ARG A O 1
ATOM 5075 N N . GLY A 1 631 ? 1.424 26.773 23.777 1.00 87.12 631 GLY A N 1
ATOM 5076 C CA . GLY A 1 631 ? 0.547 27.059 24.916 1.00 87.12 631 GLY A CA 1
ATOM 5077 C C . GLY A 1 631 ? -0.321 25.865 25.345 1.00 87.12 631 GLY A C 1
ATOM 5078 O O . GLY A 1 631 ? -1.071 25.306 24.543 1.00 87.12 631 GLY A O 1
ATOM 5079 N N . TYR A 1 632 ? -0.289 25.519 26.633 1.00 87.12 632 TYR A N 1
ATOM 5080 C CA . TYR A 1 632 ? -1.233 24.606 27.285 1.00 87.12 632 TYR A CA 1
ATOM 5081 C C . TYR A 1 632 ? -2.213 25.401 28.159 1.00 87.12 632 TYR A C 1
ATOM 5083 O O . TYR A 1 632 ? -1.801 26.242 28.956 1.00 87.12 632 TYR A O 1
ATOM 5091 N N . LYS A 1 633 ? -3.522 25.147 28.040 1.00 90.38 633 LYS A N 1
ATOM 5092 C CA . LYS A 1 633 ? -4.529 25.836 28.864 1.00 90.38 633 LYS A CA 1
ATOM 5093 C C . LYS A 1 633 ? -4.580 25.239 30.272 1.00 90.38 633 LYS A C 1
ATOM 5095 O O . LYS A 1 633 ? -4.936 24.073 30.431 1.00 90.38 633 LYS A O 1
ATOM 5100 N N . TYR A 1 634 ? -4.290 26.052 31.284 1.00 88.88 634 TYR A N 1
ATOM 5101 C CA . TYR A 1 634 ? -4.371 25.696 32.699 1.00 88.88 634 TYR A CA 1
ATOM 5102 C C . TYR A 1 634 ? -5.353 26.634 33.415 1.00 88.88 634 TYR A C 1
ATOM 5104 O O . TYR A 1 634 ? -5.053 27.789 33.725 1.00 88.88 634 TYR A O 1
ATOM 5112 N N . GLY A 1 635 ? -6.578 26.145 33.631 1.00 91.25 635 GLY A N 1
ATOM 5113 C CA . GLY A 1 635 ? -7.689 26.964 34.119 1.00 91.25 635 GLY A CA 1
ATOM 5114 C C . GLY A 1 635 ? -8.077 28.045 33.104 1.00 91.25 635 GLY A C 1
ATOM 5115 O O . GLY A 1 635 ? -8.476 27.733 31.981 1.00 91.25 635 GLY A O 1
ATOM 5116 N N . ALA A 1 636 ? -7.970 29.314 33.503 1.00 88.12 636 ALA A N 1
ATOM 5117 C CA . ALA A 1 636 ? -8.213 30.463 32.627 1.00 88.12 636 ALA A CA 1
ATOM 5118 C C . ALA A 1 636 ? -6.997 30.837 31.756 1.00 88.12 636 ALA A C 1
ATOM 5120 O O . ALA A 1 636 ? -7.179 31.415 30.688 1.00 88.12 636 ALA A O 1
ATOM 5121 N N . ASN A 1 637 ? -5.780 30.492 32.188 1.00 90.06 637 ASN A N 1
ATOM 5122 C CA . ASN A 1 637 ? -4.539 30.975 31.585 1.00 90.06 637 ASN A CA 1
ATOM 5123 C C . ASN A 1 637 ? -4.005 30.003 30.526 1.00 90.06 637 ASN A C 1
ATOM 5125 O O . ASN A 1 637 ? -4.236 28.795 30.600 1.00 90.06 637 ASN A O 1
ATOM 5129 N N . PHE A 1 638 ? -3.212 30.520 29.589 1.00 87.56 638 PHE A N 1
ATOM 5130 C CA . PHE A 1 638 ? -2.334 29.710 28.746 1.00 87.56 638 PHE A CA 1
ATOM 5131 C C . PHE A 1 638 ? -0.915 29.755 29.314 1.00 87.56 638 PHE A C 1
ATOM 5133 O O . PHE A 1 638 ? -0.384 30.830 29.579 1.00 87.56 638 PHE A O 1
ATOM 5140 N N . VAL A 1 639 ? -0.319 28.583 29.519 1.00 87.81 639 VAL A N 1
ATOM 5141 C CA . VAL A 1 639 ? 1.068 28.412 29.956 1.00 87.81 639 VAL A CA 1
ATOM 5142 C C . VAL A 1 639 ? 1.881 27.987 28.731 1.00 87.81 639 VAL A C 1
ATOM 5144 O O . VAL A 1 639 ? 1.628 26.892 28.218 1.00 87.81 639 VAL A O 1
ATOM 5147 N N . PRO A 1 640 ? 2.796 28.822 28.207 1.00 86.75 640 PRO A N 1
ATOM 5148 C CA . PRO A 1 640 ? 3.734 28.385 27.179 1.00 86.75 640 PRO A CA 1
ATOM 5149 C C . PRO A 1 640 ? 4.697 27.351 27.772 1.00 86.75 640 PRO A C 1
ATOM 5151 O O . PRO A 1 640 ? 5.117 27.485 28.920 1.00 86.75 640 PRO A O 1
ATOM 5154 N N . ILE A 1 641 ? 5.022 26.320 26.995 1.00 82.06 641 ILE A N 1
ATOM 5155 C CA . ILE A 1 641 ? 6.070 25.348 27.319 1.00 82.06 641 ILE A CA 1
ATOM 5156 C C . ILE A 1 641 ? 6.932 25.186 26.067 1.00 82.06 641 ILE A C 1
ATOM 5158 O O . ILE A 1 641 ? 6.416 24.856 24.994 1.00 82.06 641 ILE A O 1
ATOM 5162 N N . GLU A 1 642 ? 8.224 25.466 26.207 1.00 78.94 642 GLU A N 1
ATOM 5163 C CA . GLU A 1 642 ? 9.230 25.322 25.152 1.00 78.94 642 GLU A CA 1
ATOM 5164 C C . GLU A 1 642 ? 9.653 23.848 25.018 1.00 78.94 642 GLU A C 1
ATOM 5166 O O . GLU A 1 642 ? 9.426 23.044 25.923 1.00 78.94 642 GLU A O 1
ATOM 5171 N N . GLU A 1 643 ? 10.229 23.446 23.879 1.00 67.75 643 GLU A N 1
ATOM 5172 C CA . GLU A 1 643 ? 10.517 22.020 23.631 1.00 67.75 643 GLU A CA 1
ATOM 5173 C C . GLU A 1 643 ? 11.628 21.454 24.540 1.00 67.75 643 GLU A C 1
ATOM 5175 O O . GLU A 1 643 ? 11.659 20.246 24.774 1.00 67.75 643 GLU A O 1
ATOM 5180 N N . GLU A 1 644 ? 12.479 22.312 25.114 1.00 61.94 644 GLU A N 1
ATOM 5181 C CA . GLU A 1 644 ? 13.500 21.928 26.104 1.00 61.94 644 GLU A CA 1
ATOM 5182 C C . GLU A 1 644 ? 12.905 21.661 27.506 1.00 61.94 644 GLU A C 1
ATOM 5184 O O . GLU A 1 644 ? 13.434 20.834 28.247 1.00 61.94 644 GLU A O 1
ATOM 5189 N N . ASP A 1 645 ? 11.752 22.260 27.834 1.00 64.31 645 ASP A N 1
ATOM 5190 C CA . ASP A 1 645 ? 11.023 22.100 29.107 1.00 64.31 645 ASP A CA 1
ATOM 5191 C C . ASP A 1 645 ? 9.949 20.977 29.052 1.00 64.31 645 ASP A C 1
ATOM 5193 O O . ASP A 1 645 ? 9.021 20.928 29.870 1.00 64.31 645 ASP A O 1
ATOM 5197 N N . GLU A 1 646 ? 10.016 20.044 28.086 1.00 67.19 646 GLU A N 1
ATOM 5198 C CA . GLU A 1 646 ? 8.968 19.028 27.876 1.00 67.19 646 GLU A CA 1
ATOM 5199 C C . GLU A 1 646 ? 8.955 17.900 28.939 1.00 67.19 646 GLU A C 1
ATOM 5201 O O . GLU A 1 646 ? 9.293 16.754 28.643 1.00 67.19 646 GLU A O 1
ATOM 5206 N N . PHE A 1 647 ? 8.450 18.196 30.146 1.00 70.69 647 PHE A N 1
ATOM 5207 C CA . PHE A 1 647 ? 7.826 17.261 31.107 1.00 70.69 647 PHE A CA 1
ATOM 5208 C C . PHE A 1 647 ? 8.358 15.803 31.053 1.00 70.69 647 PHE A C 1
ATOM 5210 O O . PHE A 1 647 ? 7.798 14.985 30.318 1.00 70.69 647 PHE A O 1
ATOM 5217 N N . GLU A 1 648 ? 9.372 15.440 31.846 1.00 72.06 648 GLU A N 1
ATOM 5218 C CA . GLU A 1 648 ? 10.013 14.101 31.909 1.00 72.06 648 GLU A CA 1
ATOM 5219 C C . GLU A 1 648 ? 9.072 12.912 31.586 1.00 72.06 648 GLU A C 1
ATOM 5221 O O . GLU A 1 648 ? 8.159 12.612 32.350 1.00 72.06 648 GLU A O 1
ATOM 5226 N N . ARG A 1 649 ? 9.248 12.196 30.460 1.00 69.69 649 ARG A N 1
ATOM 5227 C CA . ARG A 1 649 ? 8.440 10.981 30.205 1.00 69.69 649 ARG A CA 1
ATOM 5228 C C . ARG A 1 649 ? 8.799 9.908 31.237 1.00 69.69 649 ARG A C 1
ATOM 5230 O O . ARG A 1 649 ? 9.936 9.452 31.250 1.00 69.69 649 ARG A O 1
ATOM 5237 N N . LEU A 1 650 ? 7.817 9.445 32.017 1.00 75.38 650 LEU A N 1
ATOM 5238 C CA . LEU A 1 650 ? 7.936 8.186 32.760 1.00 75.38 650 LEU A CA 1
ATOM 5239 C C . LEU A 1 650 ? 8.265 7.060 31.770 1.00 75.38 650 LEU A C 1
ATOM 5241 O O . LEU A 1 650 ? 7.539 6.879 30.788 1.00 75.38 650 LEU A O 1
ATOM 5245 N N . GLU A 1 651 ? 9.347 6.319 32.010 1.00 72.50 651 GLU A N 1
ATOM 5246 C CA . GLU A 1 651 ? 9.783 5.261 31.098 1.00 72.50 651 GLU A CA 1
ATOM 5247 C C . GLU A 1 651 ? 8.813 4.061 31.148 1.00 72.50 651 GLU A C 1
ATOM 5249 O O . GLU A 1 651 ? 8.600 3.473 32.213 1.00 72.50 651 GLU A O 1
ATOM 5254 N N . PRO A 1 652 ? 8.178 3.679 30.023 1.00 74.50 652 PRO A N 1
ATOM 5255 C CA . PRO A 1 652 ? 7.140 2.658 30.038 1.00 74.50 652 PRO A CA 1
ATOM 5256 C C . PRO A 1 652 ? 7.745 1.246 29.994 1.00 74.50 652 PRO A C 1
ATOM 5258 O O . PRO A 1 652 ? 8.074 0.732 28.922 1.00 74.50 652 PRO A O 1
ATOM 5261 N N . ASN A 1 653 ? 7.834 0.577 31.150 1.00 82.19 653 ASN A N 1
ATOM 5262 C CA . ASN A 1 653 ? 8.180 -0.847 31.212 1.00 82.19 653 ASN A CA 1
ATOM 5263 C C . ASN A 1 653 ? 7.077 -1.687 30.523 1.00 82.19 653 ASN A C 1
ATOM 5265 O O . ASN A 1 653 ? 5.996 -1.900 31.073 1.00 82.19 653 ASN A O 1
ATOM 5269 N N . ALA A 1 654 ? 7.334 -2.122 29.286 1.00 87.69 654 ALA A N 1
ATOM 5270 C CA . ALA A 1 654 ? 6.331 -2.715 28.404 1.00 87.69 654 ALA A CA 1
ATOM 5271 C C . ALA A 1 654 ? 5.937 -4.148 28.810 1.00 87.69 654 ALA A C 1
ATOM 5273 O O . ALA A 1 654 ? 6.776 -5.048 28.871 1.00 87.69 654 ALA A O 1
ATOM 5274 N N . GLY A 1 655 ? 4.637 -4.368 29.010 1.00 91.25 655 GLY A N 1
ATOM 5275 C CA . GLY A 1 655 ? 4.071 -5.624 29.499 1.00 91.25 655 GLY A CA 1
ATOM 5276 C C . GLY A 1 655 ? 2.595 -5.486 29.877 1.00 91.25 655 GLY A C 1
ATOM 5277 O O . GLY A 1 655 ? 1.989 -4.425 29.708 1.00 91.25 655 GLY A O 1
ATOM 5278 N N . VAL A 1 656 ? 2.022 -6.573 30.383 1.00 94.31 656 VAL A N 1
ATOM 5279 C CA . VAL A 1 656 ? 0.692 -6.640 30.990 1.00 94.31 656 VAL A CA 1
ATOM 5280 C C . VAL A 1 656 ? 0.879 -7.099 32.433 1.00 94.31 656 VAL A C 1
ATOM 5282 O O . VAL A 1 656 ? 1.160 -8.267 32.679 1.00 94.31 656 VAL A O 1
ATOM 5285 N N . ASP A 1 657 ? 0.745 -6.185 33.386 1.00 93.19 657 ASP A N 1
ATOM 5286 C CA . ASP A 1 657 ? 0.936 -6.472 34.808 1.00 93.19 657 ASP A CA 1
ATOM 5287 C C . ASP A 1 657 ? -0.434 -6.712 35.465 1.00 93.19 657 ASP A C 1
ATOM 5289 O O . ASP A 1 657 ? -1.301 -5.836 35.417 1.00 93.19 657 ASP A O 1
ATOM 5293 N N . ILE A 1 658 ? -0.662 -7.879 36.076 1.00 95.12 658 ILE A N 1
ATOM 5294 C CA . ILE A 1 658 ? -1.890 -8.152 36.836 1.00 95.12 658 ILE A CA 1
ATOM 5295 C C . ILE A 1 658 ? -1.816 -7.434 38.186 1.00 95.12 658 ILE A C 1
ATOM 5297 O O . ILE A 1 658 ? -0.958 -7.723 39.017 1.00 95.12 658 ILE A O 1
ATOM 5301 N N . CYS A 1 659 ? -2.756 -6.518 38.417 1.00 93.50 659 CYS A N 1
ATOM 5302 C CA . CYS A 1 659 ? -2.857 -5.730 39.644 1.00 93.50 659 CYS A CA 1
ATOM 5303 C C . CYS A 1 659 ? -3.723 -6.408 40.721 1.00 93.50 659 CYS A C 1
ATOM 5305 O O . CYS A 1 659 ? -3.624 -6.053 41.892 1.00 93.50 659 CYS A O 1
ATOM 5307 N N . GLY A 1 660 ? -4.587 -7.358 40.345 1.00 94.69 660 GLY A N 1
ATOM 5308 C CA . GLY A 1 660 ? -5.420 -8.117 41.281 1.00 94.69 660 GLY A CA 1
ATOM 5309 C C . GLY A 1 660 ? -6.529 -8.925 40.604 1.00 94.69 660 GLY A C 1
ATOM 5310 O O . GLY A 1 660 ? -6.757 -8.799 39.401 1.00 94.69 660 GLY A O 1
ATOM 5311 N N . PHE A 1 661 ? -7.240 -9.732 41.395 1.00 95.38 661 PHE A N 1
ATOM 5312 C CA . PHE A 1 661 ? -8.335 -10.605 40.953 1.00 95.38 661 PHE A CA 1
ATOM 5313 C C . PHE A 1 661 ? -9.641 -10.262 41.681 1.00 95.38 661 PHE A C 1
ATOM 5315 O O . PHE A 1 661 ? -9.614 -9.844 42.839 1.00 95.38 661 PHE A O 1
ATOM 5322 N N . PHE A 1 662 ? -10.782 -10.442 41.016 1.00 95.94 662 PHE A N 1
ATOM 5323 C CA . PHE A 1 662 ? -12.116 -10.163 41.558 1.00 95.94 662 PHE A CA 1
ATOM 5324 C C . PHE A 1 662 ? -13.191 -11.006 40.848 1.00 95.94 662 PHE A C 1
ATOM 5326 O O . PHE A 1 662 ? -12.994 -11.429 39.712 1.00 95.94 662 PHE A O 1
ATOM 5333 N N . TYR A 1 663 ? -14.331 -11.256 41.498 1.00 96.19 663 TYR A N 1
ATOM 5334 C CA . TYR A 1 663 ? -15.423 -12.045 40.908 1.00 96.19 663 TYR A CA 1
ATOM 5335 C C . TYR A 1 663 ? -16.102 -11.328 39.735 1.00 96.19 663 TYR A C 1
ATOM 5337 O O . TYR A 1 663 ? -16.322 -10.114 39.785 1.00 96.19 663 TYR A O 1
ATOM 5345 N N . ALA A 1 664 ? -16.491 -12.085 38.708 1.00 92.25 664 ALA A N 1
ATOM 5346 C CA . ALA A 1 664 ? -17.142 -11.572 37.507 1.00 92.25 664 ALA A CA 1
ATOM 5347 C C . ALA A 1 664 ? -18.461 -10.842 37.805 1.00 92.25 664 ALA A C 1
ATOM 5349 O O . ALA A 1 664 ? -18.763 -9.844 37.150 1.00 92.25 664 ALA A O 1
ATOM 5350 N N . SER A 1 665 ? -19.185 -11.260 38.852 1.00 94.31 665 SER A N 1
ATOM 5351 C CA . SER A 1 665 ? -20.379 -10.586 39.390 1.00 94.31 665 SER A CA 1
ATOM 5352 C C . SER A 1 665 ? -20.179 -9.098 39.695 1.00 94.31 665 SER A C 1
ATOM 5354 O O . SER A 1 665 ? -21.132 -8.323 39.664 1.00 94.31 665 SER A O 1
ATOM 5356 N N . ASN A 1 666 ? -18.945 -8.690 40.004 1.00 93.31 666 ASN A N 1
ATOM 5357 C CA . ASN A 1 666 ? -18.614 -7.313 40.359 1.00 93.31 666 ASN A CA 1
ATOM 5358 C C . ASN A 1 666 ? -18.257 -6.466 39.123 1.00 93.31 666 ASN A C 1
ATOM 5360 O O . ASN A 1 666 ? -18.053 -5.256 39.252 1.00 93.31 666 ASN A O 1
ATOM 5364 N N . TYR A 1 667 ? -18.173 -7.069 37.930 1.00 92.56 667 TYR A N 1
ATOM 5365 C CA . TYR A 1 667 ? -17.922 -6.341 36.692 1.00 92.56 667 TYR A CA 1
ATOM 5366 C C . TYR A 1 667 ? -19.209 -5.792 36.076 1.00 92.56 667 TYR A C 1
ATOM 5368 O O . TYR A 1 667 ? -20.152 -6.524 35.781 1.00 92.56 667 TYR A O 1
ATOM 5376 N N . ARG A 1 668 ? -19.215 -4.490 35.776 1.00 90.69 668 ARG A N 1
ATOM 5377 C CA . ARG A 1 668 ? -20.289 -3.852 35.011 1.00 90.69 668 ARG A CA 1
ATOM 5378 C C . ARG A 1 668 ? -19.889 -3.749 33.541 1.00 90.69 668 ARG A C 1
ATOM 5380 O O . ARG A 1 668 ? -18.951 -3.033 33.201 1.00 90.69 668 ARG A O 1
ATOM 5387 N N . ARG A 1 669 ? -20.639 -4.416 32.655 1.00 89.38 669 ARG A N 1
ATOM 5388 C CA . ARG A 1 669 ? -20.400 -4.440 31.193 1.00 89.38 669 ARG A CA 1
ATOM 5389 C C . ARG A 1 669 ? -20.313 -3.042 30.561 1.00 89.38 669 ARG A C 1
ATOM 5391 O O . ARG A 1 669 ? -19.595 -2.856 29.586 1.00 89.38 669 ARG A O 1
ATOM 5398 N N . GLU A 1 670 ? -21.001 -2.054 31.127 1.00 90.69 670 GLU A N 1
ATOM 5399 C CA . GLU A 1 670 ? -20.938 -0.644 30.705 1.00 90.69 670 GLU A CA 1
ATOM 5400 C C . GLU A 1 670 ? -19.547 0.007 30.855 1.00 90.69 670 GLU A C 1
ATOM 5402 O O . GLU A 1 670 ? -19.288 1.039 30.245 1.00 90.69 670 GLU A O 1
ATOM 5407 N N . TRP A 1 671 ? -18.641 -0.591 31.637 1.00 90.81 671 TRP A N 1
ATOM 5408 C CA . TRP A 1 671 ? -17.246 -0.160 31.765 1.00 90.81 671 TRP A CA 1
ATOM 5409 C C . TRP A 1 671 ? -16.335 -0.723 30.660 1.00 90.81 671 TRP A C 1
ATOM 5411 O O . TRP A 1 671 ? -15.138 -0.451 30.669 1.00 90.81 671 TRP A O 1
ATOM 5421 N N . SER A 1 672 ? -16.851 -1.522 29.718 1.00 91.81 672 SER A N 1
ATOM 5422 C CA . SER A 1 672 ? -16.083 -1.997 28.559 1.00 91.81 672 SER A CA 1
ATOM 5423 C C . SER A 1 672 ? -15.797 -0.849 27.586 1.00 91.81 672 SER A C 1
ATOM 5425 O O . SER A 1 672 ? -16.720 -0.277 27.008 1.00 91.81 672 SER A O 1
ATOM 5427 N N . MET A 1 673 ? -14.520 -0.543 27.348 1.00 90.56 673 MET A N 1
ATOM 5428 C CA . MET A 1 673 ? -14.082 0.495 26.411 1.00 90.56 673 MET A CA 1
ATOM 5429 C C . MET A 1 673 ? -13.161 -0.047 25.311 1.00 90.56 673 MET A C 1
ATOM 5431 O O . MET A 1 673 ? -12.335 -0.934 25.526 1.00 90.56 673 MET A O 1
ATOM 5435 N N . GLY A 1 674 ? -13.231 0.584 24.135 1.00 87.94 674 GLY A N 1
ATOM 5436 C CA . GLY A 1 674 ? -12.246 0.423 23.064 1.00 87.94 674 GLY A CA 1
ATOM 5437 C C . GLY A 1 674 ? -12.356 -0.876 22.260 1.00 87.94 674 GLY A C 1
ATOM 5438 O O . GLY A 1 674 ? -13.446 -1.363 21.975 1.00 87.94 674 GLY A O 1
ATOM 5439 N N . GLU A 1 675 ? -11.202 -1.383 21.826 1.00 91.62 675 GLU A N 1
ATOM 5440 C CA . GLU A 1 675 ? -11.060 -2.615 21.043 1.00 91.62 675 GLU A CA 1
ATOM 5441 C C . GLU A 1 675 ? -10.641 -3.772 21.960 1.00 91.62 675 GLU A C 1
ATOM 5443 O O . GLU A 1 675 ? -9.731 -3.616 22.779 1.00 91.62 675 GLU A O 1
ATOM 5448 N N . VAL A 1 676 ? -11.276 -4.935 21.797 1.00 93.81 676 VAL A N 1
ATOM 5449 C CA . VAL A 1 676 ? -10.974 -6.154 22.560 1.00 93.81 676 VAL A CA 1
ATOM 5450 C C . VAL A 1 676 ? -9.757 -6.841 21.947 1.00 93.81 676 VAL A C 1
ATOM 5452 O O . VAL A 1 676 ? -9.632 -6.927 20.720 1.00 93.81 676 VAL A O 1
ATOM 5455 N N . GLN A 1 677 ? -8.866 -7.373 22.781 1.00 94.50 677 GLN A N 1
ATOM 5456 C CA . GLN A 1 677 ? -7.685 -8.114 22.335 1.00 94.50 677 GLN A CA 1
ATOM 5457 C C . GLN A 1 677 ? -7.648 -9.503 22.966 1.00 94.50 677 GLN A C 1
ATOM 5459 O O . GLN A 1 677 ? -7.909 -9.652 24.154 1.00 94.50 677 GLN A O 1
ATOM 5464 N N . TYR A 1 678 ? -7.294 -10.514 22.178 1.00 95.06 678 TYR A N 1
ATOM 5465 C CA . TYR A 1 678 ? -6.894 -11.808 22.715 1.00 95.06 678 TYR A CA 1
ATOM 5466 C C . TYR A 1 678 ? -5.478 -11.712 23.286 1.00 95.06 678 TYR A C 1
ATOM 5468 O O . TYR A 1 678 ? -4.587 -11.119 22.663 1.00 95.06 678 TYR A O 1
ATOM 5476 N N . VAL A 1 679 ? -5.276 -12.353 24.431 1.00 95.94 679 VAL A N 1
ATOM 5477 C CA . VAL A 1 679 ? -3.970 -12.672 25.005 1.00 95.94 679 VAL A CA 1
ATOM 5478 C C . VAL A 1 679 ? -3.831 -14.191 25.015 1.00 95.94 679 VAL A C 1
ATOM 5480 O O . VAL A 1 679 ? -4.687 -14.890 25.556 1.00 95.94 679 VAL A O 1
ATOM 5483 N N . TRP A 1 680 ? -2.748 -14.678 24.420 1.00 94.88 680 TRP A N 1
ATOM 5484 C CA . TRP A 1 680 ? -2.366 -16.084 24.320 1.00 94.88 680 TRP A CA 1
ATOM 5485 C C . TRP A 1 680 ? -1.013 -16.287 25.006 1.00 94.88 680 TRP A C 1
ATOM 5487 O O . TRP A 1 680 ? -0.209 -15.354 25.073 1.00 94.88 680 TRP A O 1
ATOM 5497 N N . ALA A 1 681 ? -0.699 -17.512 25.419 1.00 94.12 681 ALA A N 1
ATOM 5498 C CA . ALA A 1 681 ? 0.684 -17.889 25.708 1.00 94.12 681 ALA A CA 1
ATOM 5499 C C . ALA A 1 681 ? 1.587 -17.755 24.463 1.00 94.12 681 ALA A C 1
ATOM 5501 O O . ALA A 1 681 ? 1.103 -17.658 23.331 1.00 94.12 681 ALA A O 1
ATOM 5502 N N . ASP A 1 682 ? 2.908 -17.758 24.649 1.00 93.62 682 ASP A N 1
ATOM 5503 C CA . ASP A 1 682 ? 3.828 -17.821 23.514 1.00 93.62 682 ASP A CA 1
ATOM 5504 C C . ASP A 1 682 ? 3.793 -19.221 22.848 1.00 93.62 682 ASP A C 1
ATOM 5506 O O . ASP A 1 682 ? 4.144 -20.204 23.508 1.00 93.62 682 ASP A O 1
ATOM 5510 N N . PRO A 1 683 ? 3.395 -19.354 21.560 1.00 90.31 683 PRO A N 1
ATOM 5511 C CA . PRO A 1 683 ? 3.370 -20.646 20.867 1.00 90.31 683 PRO A CA 1
ATOM 5512 C C . PRO A 1 683 ? 4.762 -21.287 20.761 1.00 90.31 683 PRO A C 1
ATOM 5514 O O . PRO A 1 683 ? 4.859 -22.507 20.650 1.00 90.31 683 PRO A O 1
ATOM 5517 N N . ASP A 1 684 ? 5.831 -20.489 20.867 1.00 92.00 684 ASP A N 1
ATOM 5518 C CA . ASP A 1 684 ? 7.216 -20.962 20.836 1.00 92.00 684 ASP A CA 1
ATOM 5519 C C . ASP A 1 684 ? 7.666 -21.559 22.199 1.00 92.00 684 ASP A C 1
ATOM 5521 O O . ASP A 1 684 ? 8.788 -22.051 22.308 1.00 92.00 684 ASP A O 1
ATOM 5525 N N . SER A 1 685 ? 6.836 -21.507 23.258 1.00 92.12 685 SER A N 1
ATOM 5526 C CA . SER A 1 685 ? 7.183 -21.951 24.623 1.00 92.12 685 SER A CA 1
ATOM 5527 C C . SER A 1 685 ? 6.100 -22.822 25.279 1.00 92.12 685 SER A C 1
ATOM 5529 O O . SER A 1 685 ? 5.055 -22.337 25.714 1.00 92.12 685 SER A O 1
ATOM 5531 N N . TYR A 1 686 ? 6.396 -24.118 25.421 1.00 91.44 686 TYR A N 1
ATOM 5532 C CA . TYR A 1 686 ? 5.532 -25.096 26.097 1.00 91.44 686 TYR A CA 1
ATOM 5533 C C . TYR A 1 686 ? 5.291 -24.763 27.582 1.00 91.44 686 TYR A C 1
ATOM 5535 O O . TYR A 1 686 ? 4.160 -24.822 28.059 1.00 91.44 686 TYR A O 1
ATOM 5543 N N . GLU A 1 687 ? 6.335 -24.356 28.309 1.00 90.50 687 GLU A N 1
ATOM 5544 C CA . GLU A 1 687 ? 6.242 -24.000 29.733 1.00 90.50 687 GLU A CA 1
ATOM 5545 C C . GLU A 1 687 ? 5.287 -22.818 29.957 1.00 90.50 687 GLU A C 1
ATOM 5547 O O . GLU A 1 687 ? 4.418 -22.872 30.831 1.00 90.50 687 GLU A O 1
ATOM 5552 N N . ALA A 1 688 ? 5.382 -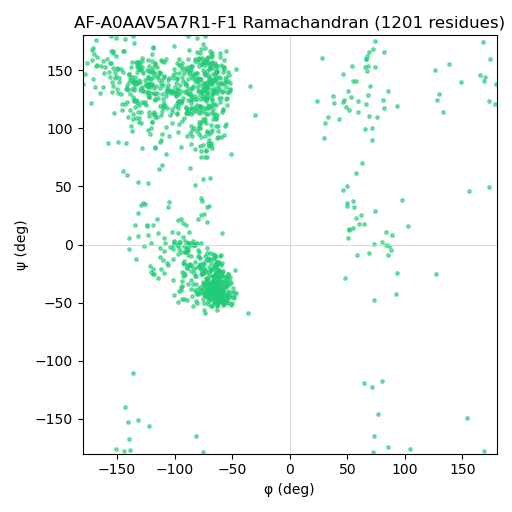21.785 29.109 1.00 89.81 688 ALA A N 1
ATOM 5553 C CA . ALA A 1 688 ? 4.470 -20.648 29.148 1.00 89.81 688 ALA A CA 1
ATOM 5554 C C . ALA A 1 688 ? 3.022 -21.059 28.833 1.00 89.81 688 ALA A C 1
ATOM 5556 O O . ALA A 1 688 ? 2.106 -20.560 29.481 1.00 89.81 688 ALA A O 1
ATOM 5557 N N . GLN A 1 689 ? 2.803 -21.986 27.891 1.00 92.88 689 GLN A N 1
ATOM 5558 C CA . GLN A 1 689 ? 1.470 -22.508 27.561 1.00 92.88 689 GLN A CA 1
ATOM 5559 C C . GLN A 1 689 ? 0.829 -23.243 28.742 1.00 92.88 689 GLN A C 1
ATOM 5561 O O . GLN A 1 689 ? -0.309 -22.934 29.095 1.00 92.88 689 GLN A O 1
ATOM 5566 N N . VAL A 1 690 ? 1.556 -24.151 29.401 1.00 93.69 690 VAL A N 1
ATOM 5567 C CA . VAL A 1 690 ? 1.042 -24.902 30.561 1.00 93.69 690 VAL A CA 1
ATOM 5568 C C . VAL A 1 690 ? 0.750 -23.971 31.742 1.00 93.69 690 VAL A C 1
ATOM 5570 O O . VAL A 1 690 ? -0.332 -24.050 32.333 1.00 93.69 690 VAL A O 1
ATOM 5573 N N . ALA A 1 691 ? 1.665 -23.051 32.064 1.00 93.44 691 ALA A N 1
ATOM 5574 C CA . ALA A 1 691 ? 1.475 -22.087 33.147 1.00 93.44 691 ALA A CA 1
ATOM 5575 C C . ALA A 1 691 ? 0.274 -21.159 32.882 1.00 93.44 691 ALA A C 1
ATOM 5577 O O . ALA A 1 691 ? -0.593 -20.994 33.740 1.00 93.44 691 ALA A O 1
ATOM 5578 N N . PHE A 1 692 ? 0.173 -20.608 31.671 1.00 95.62 692 PHE A N 1
ATOM 5579 C CA . PHE A 1 692 ? -0.907 -19.708 31.271 1.00 95.62 692 PHE A CA 1
ATOM 5580 C C . PHE A 1 692 ? -2.277 -20.412 31.242 1.00 95.62 692 PHE A C 1
ATOM 5582 O O . PHE A 1 692 ? -3.224 -19.903 31.839 1.00 95.62 692 PHE A O 1
ATOM 5589 N N . SER A 1 693 ? -2.373 -21.608 30.640 1.00 95.19 693 SER A N 1
ATOM 5590 C CA . SER A 1 693 ? -3.582 -22.459 30.658 1.00 95.19 693 SER A CA 1
ATOM 5591 C C . SER A 1 693 ? -4.067 -22.710 32.087 1.00 95.19 693 SER A C 1
ATOM 5593 O O . SER A 1 693 ? -5.256 -22.581 32.380 1.00 95.19 693 SER A O 1
ATOM 5595 N N . SER A 1 694 ? -3.139 -23.019 32.999 1.00 94.50 694 SER A N 1
ATOM 5596 C CA . SER A 1 694 ? -3.453 -23.272 34.409 1.00 94.50 694 SER A CA 1
ATOM 5597 C C . SER A 1 694 ? -4.084 -22.052 35.091 1.00 94.50 694 SER A C 1
ATOM 5599 O O . SER A 1 694 ? -5.030 -22.207 35.861 1.00 94.50 694 SER A O 1
ATOM 5601 N N . ILE A 1 695 ? -3.617 -20.836 34.779 1.00 94.44 695 ILE A N 1
ATOM 5602 C CA . ILE A 1 695 ? -4.186 -19.590 35.317 1.00 94.44 695 ILE A CA 1
ATOM 5603 C C . ILE A 1 695 ? -5.562 -19.306 34.691 1.00 94.44 695 ILE A C 1
ATOM 5605 O O . ILE A 1 695 ? -6.498 -19.002 35.427 1.00 94.44 695 ILE A O 1
ATOM 5609 N N . VAL A 1 696 ? -5.721 -19.446 33.365 1.00 96.25 696 VAL A N 1
ATOM 5610 C CA . VAL A 1 696 ? -7.017 -19.231 32.682 1.00 96.25 696 VAL A CA 1
ATOM 5611 C C . VAL A 1 696 ? -8.094 -20.159 33.250 1.00 96.25 696 VAL A C 1
ATOM 5613 O O . VAL A 1 696 ? -9.178 -19.691 33.600 1.00 96.25 696 VAL A O 1
ATOM 5616 N N . LYS A 1 697 ? -7.788 -21.453 33.407 1.00 95.69 697 LYS A N 1
ATOM 5617 C CA . LYS A 1 697 ? -8.714 -22.446 33.973 1.00 95.69 697 LYS A CA 1
ATOM 5618 C C . LYS A 1 697 ? -9.024 -22.166 35.443 1.00 95.69 697 LYS A C 1
ATOM 5620 O O . LYS A 1 697 ? -10.188 -21.997 35.779 1.00 95.69 697 LYS A O 1
ATOM 5625 N N . ALA A 1 698 ? -8.012 -21.942 36.285 1.00 95.81 698 ALA A N 1
ATOM 5626 C CA . ALA A 1 698 ? -8.223 -21.615 37.700 1.00 95.81 698 ALA A CA 1
ATOM 5627 C C . ALA A 1 698 ? -8.989 -20.295 37.940 1.00 95.81 698 ALA A C 1
ATOM 5629 O O . ALA A 1 698 ? -9.570 -20.115 39.013 1.00 95.81 698 ALA A O 1
ATOM 5630 N N . MET A 1 699 ? -8.987 -19.367 36.975 1.00 96.12 699 MET A N 1
ATOM 5631 C CA . MET A 1 699 ? -9.858 -18.188 36.974 1.00 96.12 699 MET A CA 1
ATOM 5632 C C . MET A 1 699 ? -11.280 -18.519 36.502 1.00 96.12 699 MET A C 1
ATOM 5634 O O . MET A 1 699 ? -12.239 -18.072 37.127 1.00 96.12 699 MET A O 1
ATOM 5638 N N . SER A 1 700 ? -11.425 -19.327 35.446 1.00 96.06 700 SER A N 1
ATOM 5639 C CA . SER A 1 700 ? -12.722 -19.783 34.924 1.00 96.06 700 SER A CA 1
ATOM 5640 C C . SER A 1 700 ? -13.508 -20.592 35.966 1.00 96.06 700 SER A C 1
ATOM 5642 O O . SER A 1 700 ? -14.675 -20.302 36.210 1.00 96.06 700 SER A O 1
ATOM 5644 N N . ASP A 1 701 ? -12.853 -21.535 36.649 1.00 96.12 701 ASP A N 1
ATOM 5645 C CA . ASP A 1 701 ? -13.446 -22.402 37.682 1.00 96.12 701 ASP A CA 1
ATOM 5646 C C . ASP A 1 701 ? -13.937 -21.627 38.921 1.00 96.12 701 ASP A C 1
ATOM 5648 O O . ASP A 1 701 ? -14.711 -22.145 39.727 1.00 96.12 701 ASP A O 1
ATOM 5652 N N . LYS A 1 702 ? -13.465 -20.386 39.098 1.00 95.25 702 LYS A N 1
ATOM 5653 C CA . LYS A 1 702 ? -13.786 -19.499 40.229 1.00 95.25 702 LYS A CA 1
ATOM 5654 C C . LYS A 1 702 ? -14.672 -18.312 39.846 1.00 95.25 702 LYS A C 1
ATOM 5656 O O . LYS A 1 702 ? -14.873 -17.437 40.686 1.00 95.25 702 LYS A O 1
ATOM 5661 N N . ASP A 1 703 ? -15.142 -18.256 38.597 1.00 95.12 703 ASP A N 1
ATOM 5662 C CA . ASP A 1 703 ? -15.826 -17.097 38.003 1.00 95.12 703 ASP A CA 1
ATOM 5663 C C . ASP A 1 703 ? -15.089 -15.770 38.292 1.00 95.12 703 ASP A C 1
ATOM 5665 O O . ASP A 1 703 ? -15.651 -14.777 38.762 1.00 95.12 703 ASP A O 1
ATOM 5669 N N . ALA A 1 704 ? -13.768 -15.781 38.090 1.00 95.75 704 ALA A N 1
ATOM 5670 C CA . ALA A 1 704 ? -12.870 -14.691 38.448 1.00 95.75 704 ALA A CA 1
ATOM 5671 C C . ALA A 1 704 ? -12.309 -13.976 37.211 1.00 95.75 704 ALA A C 1
ATOM 5673 O O . ALA A 1 704 ? -11.844 -14.591 36.251 1.00 95.75 704 ALA A O 1
ATOM 5674 N N . MET A 1 705 ? -12.280 -12.647 37.274 1.00 96.06 705 MET A N 1
ATOM 5675 C CA . MET A 1 705 ? -11.579 -11.776 36.335 1.00 96.06 705 MET A CA 1
ATOM 5676 C C . MET A 1 705 ? -10.331 -11.182 36.999 1.00 96.06 705 MET A C 1
ATOM 5678 O O . MET A 1 705 ? -10.236 -11.110 38.227 1.00 96.06 705 MET A O 1
ATOM 5682 N N . ALA A 1 706 ? -9.370 -10.724 36.195 1.00 96.62 706 ALA A N 1
ATOM 5683 C CA . ALA A 1 706 ? -8.195 -10.006 36.689 1.00 96.62 706 ALA A CA 1
ATOM 5684 C C . ALA A 1 706 ? -8.177 -8.565 36.171 1.00 96.62 706 ALA A C 1
ATOM 5686 O O . ALA A 1 706 ? -8.414 -8.332 34.988 1.00 96.62 706 ALA A O 1
ATOM 5687 N N . ILE A 1 707 ? -7.869 -7.596 37.033 1.00 95.88 707 ILE A N 1
ATOM 5688 C CA . ILE A 1 707 ? -7.583 -6.217 36.619 1.00 95.88 707 ILE A CA 1
ATOM 5689 C C . ILE A 1 707 ? -6.089 -6.105 36.307 1.00 95.88 707 ILE A C 1
ATOM 5691 O O . ILE A 1 707 ? -5.252 -6.539 37.098 1.00 95.88 707 ILE A O 1
ATOM 5695 N N . ALA A 1 708 ? -5.753 -5.543 35.147 1.00 95.56 708 ALA A N 1
ATOM 5696 C CA . ALA A 1 708 ? -4.388 -5.500 34.640 1.00 95.56 708 ALA A CA 1
ATOM 5697 C C . ALA A 1 708 ? -4.028 -4.143 34.019 1.00 95.56 708 ALA A C 1
ATOM 5699 O O . ALA A 1 708 ? -4.829 -3.524 33.309 1.00 95.56 708 ALA A O 1
ATOM 5700 N N . ARG A 1 709 ? -2.784 -3.714 34.249 1.00 93.56 709 ARG A N 1
ATOM 5701 C CA . ARG A 1 709 ? -2.145 -2.570 33.596 1.00 93.56 709 ARG A CA 1
ATOM 5702 C C . ARG A 1 709 ? -1.452 -3.052 32.325 1.00 93.56 709 ARG A C 1
ATOM 5704 O O . ARG A 1 709 ? -0.507 -3.827 32.397 1.00 93.56 709 ARG A O 1
ATOM 5711 N N . TRP A 1 710 ? -1.886 -2.578 31.162 1.00 92.81 710 TRP A N 1
ATOM 5712 C CA . TRP A 1 710 ? -1.194 -2.800 29.891 1.00 92.81 710 TRP A CA 1
ATOM 5713 C C . TRP A 1 710 ? -0.331 -1.582 29.558 1.00 92.81 710 TRP A C 1
ATOM 5715 O O . TRP A 1 710 ? -0.846 -0.508 29.241 1.00 92.81 710 TRP A O 1
ATOM 5725 N N . THR A 1 711 ? 0.985 -1.768 29.563 1.00 89.56 711 THR A N 1
ATOM 5726 C CA . THR A 1 711 ? 1.984 -0.757 29.196 1.00 89.56 711 THR A CA 1
ATOM 5727 C C . THR A 1 711 ? 2.572 -1.084 27.821 1.00 89.56 711 THR A C 1
ATOM 5729 O O . THR A 1 711 ? 2.854 -2.241 27.510 1.00 89.56 711 THR A O 1
ATOM 5732 N N . SER A 1 712 ? 2.742 -0.081 26.956 1.00 82.88 712 SER A N 1
ATOM 5733 C CA . SER A 1 712 ? 3.285 -0.271 25.601 1.00 82.88 712 SER A CA 1
ATOM 5734 C C . SER A 1 712 ? 4.234 0.876 25.223 1.00 82.88 712 SER A C 1
ATOM 5736 O O . SER A 1 712 ? 4.820 1.495 26.101 1.00 82.88 712 SER A O 1
ATOM 5738 N N . ARG A 1 713 ? 4.392 1.196 23.929 1.00 72.50 713 ARG A N 1
ATOM 5739 C CA . ARG A 1 713 ? 5.055 2.445 23.498 1.00 72.50 713 ARG A CA 1
ATOM 5740 C C . ARG A 1 713 ? 4.188 3.700 23.708 1.00 72.50 713 ARG A C 1
ATOM 5742 O O . ARG A 1 713 ? 4.676 4.804 23.497 1.00 72.50 713 ARG A O 1
ATOM 5749 N N . SER A 1 714 ? 2.910 3.534 24.053 1.00 73.88 714 SER A N 1
ATOM 5750 C CA . SER A 1 714 ? 2.007 4.611 24.475 1.00 73.88 714 SER A CA 1
ATOM 5751 C C . SER A 1 714 ? 1.848 4.647 25.992 1.00 73.88 714 SER A C 1
ATOM 5753 O O . SER A 1 714 ? 2.166 3.665 26.665 1.00 73.88 714 SER A O 1
ATOM 5755 N N . ASP A 1 715 ? 1.203 5.712 26.476 1.00 81.94 715 ASP A N 1
ATOM 5756 C CA . ASP A 1 715 ? 0.575 5.817 27.796 1.00 81.94 715 ASP A CA 1
ATOM 5757 C C . ASP A 1 715 ? -0.038 4.469 28.250 1.00 81.94 715 ASP A C 1
ATOM 5759 O O . ASP A 1 715 ? -0.684 3.787 27.431 1.00 81.94 715 ASP A O 1
ATOM 5763 N N . PRO A 1 716 ? 0.153 4.069 29.523 1.00 88.75 716 PRO A N 1
ATOM 5764 C CA . PRO A 1 716 ? -0.368 2.817 30.055 1.00 88.75 716 PRO A CA 1
ATOM 5765 C C . PRO A 1 716 ? -1.895 2.848 30.167 1.00 88.75 716 PRO A C 1
ATOM 5767 O O . PRO A 1 716 ? -2.516 3.894 30.356 1.00 88.75 716 PRO A O 1
ATOM 5770 N N . LYS A 1 717 ? -2.510 1.670 30.074 1.00 92.06 717 LYS A N 1
ATOM 5771 C CA . LYS A 1 717 ? -3.963 1.493 30.086 1.00 92.06 717 LYS A CA 1
ATOM 5772 C C . LYS A 1 717 ? -4.383 0.536 31.185 1.00 92.06 717 LYS A C 1
ATOM 5774 O O . LYS A 1 717 ? -3.808 -0.543 31.299 1.00 92.06 717 LYS A O 1
ATOM 5779 N N . MET A 1 718 ? -5.444 0.870 31.910 1.00 93.50 718 MET A N 1
ATOM 5780 C CA . MET A 1 718 ? -6.137 -0.118 32.733 1.00 93.50 718 MET A CA 1
ATOM 5781 C C . MET A 1 718 ? -7.106 -0.930 31.875 1.00 93.50 718 MET A C 1
ATOM 5783 O O . MET A 1 718 ? -7.775 -0.405 30.981 1.00 93.50 718 MET A O 1
ATOM 5787 N N . GLY A 1 719 ? -7.179 -2.225 32.152 1.00 95.19 719 GLY A N 1
ATOM 5788 C CA . GLY A 1 719 ? -8.122 -3.139 31.529 1.00 95.19 719 GLY A CA 1
ATOM 5789 C C . GLY A 1 719 ? -8.402 -4.353 32.402 1.00 95.19 719 GLY A C 1
ATOM 5790 O O . GLY A 1 719 ? -7.855 -4.494 33.496 1.00 95.19 719 GLY A O 1
ATOM 5791 N N . ILE A 1 720 ? -9.266 -5.229 31.906 1.00 96.31 720 ILE A N 1
ATOM 5792 C CA . ILE A 1 720 ? -9.644 -6.483 32.558 1.00 96.31 720 ILE A CA 1
ATOM 5793 C C . ILE A 1 720 ? -9.296 -7.647 31.638 1.00 96.31 720 ILE A C 1
ATOM 5795 O O . ILE A 1 720 ? -9.532 -7.569 30.435 1.00 96.31 720 ILE A O 1
ATOM 5799 N N . LEU A 1 721 ? -8.756 -8.716 32.223 1.00 96.81 721 LEU A N 1
ATOM 5800 C CA . LEU A 1 721 ? -8.565 -10.026 31.613 1.00 96.81 721 LEU A CA 1
ATOM 5801 C C . LEU A 1 721 ? -9.720 -10.942 32.047 1.00 96.81 721 LEU A C 1
ATOM 5803 O O . LEU A 1 721 ? -9.836 -11.299 33.222 1.00 96.81 721 LEU A O 1
ATOM 5807 N N . LEU A 1 722 ? -10.567 -11.310 31.087 1.00 95.69 722 LEU A N 1
ATOM 5808 C CA . LEU A 1 722 ? -11.643 -12.294 31.231 1.00 95.69 722 LEU A CA 1
ATOM 5809 C C . LEU A 1 722 ? -11.142 -13.658 30.712 1.00 95.69 722 LEU A C 1
ATOM 5811 O O . LEU A 1 722 ? -10.735 -13.714 29.546 1.00 95.69 722 LEU A O 1
ATOM 5815 N N . PRO A 1 723 ? -11.159 -14.745 31.509 1.00 96.75 723 PRO A N 1
ATOM 5816 C CA . PRO A 1 723 ? -10.734 -16.069 31.053 1.00 96.75 723 PRO A CA 1
ATOM 5817 C C . PRO A 1 723 ? -11.673 -16.623 29.976 1.00 96.75 723 PRO A C 1
ATOM 5819 O O . PRO A 1 723 ? -12.892 -16.442 30.035 1.00 96.75 723 PRO A O 1
ATOM 5822 N N . ARG A 1 724 ? -11.103 -17.321 28.991 1.00 95.62 724 ARG A N 1
ATOM 5823 C CA . ARG A 1 724 ? -11.831 -18.098 27.986 1.00 95.62 724 ARG A CA 1
ATOM 5824 C C . ARG A 1 724 ? -11.100 -19.406 27.700 1.00 95.62 724 ARG A C 1
ATOM 5826 O O . ARG A 1 724 ? -10.043 -19.418 27.076 1.00 95.62 724 ARG A O 1
ATOM 5833 N N . VAL A 1 725 ? -11.711 -20.499 28.141 1.00 93.56 725 VAL A N 1
ATOM 5834 C CA . VAL A 1 725 ? -11.390 -21.859 27.698 1.00 93.56 725 VAL A CA 1
ATOM 5835 C C . VAL A 1 725 ? -12.013 -22.055 26.313 1.00 93.56 725 VAL A C 1
ATOM 5837 O O . VAL A 1 725 ? -13.183 -21.723 26.121 1.00 93.56 725 VAL A O 1
ATOM 5840 N N . LEU A 1 726 ? -11.234 -22.558 25.355 1.00 90.56 726 LEU A N 1
ATOM 5841 C CA . LEU A 1 726 ? -11.673 -22.939 24.005 1.00 90.56 726 LEU A CA 1
ATOM 5842 C C . LEU A 1 726 ? -11.127 -24.339 23.701 1.00 90.56 726 LEU A C 1
ATOM 5844 O O . LEU A 1 726 ? -10.064 -24.694 24.209 1.00 90.56 726 LEU A O 1
ATOM 5848 N N . ASP A 1 727 ? -11.792 -25.090 22.823 1.00 84.69 727 ASP A N 1
ATOM 5849 C CA . ASP A 1 727 ? -11.551 -26.529 22.591 1.00 84.69 727 ASP A CA 1
ATOM 5850 C C . ASP A 1 727 ? -10.083 -26.909 22.321 1.00 84.69 727 ASP A C 1
ATOM 5852 O O . ASP A 1 727 ? -9.646 -28.001 22.674 1.00 84.69 727 ASP A O 1
ATOM 5856 N N . ASN A 1 728 ? -9.318 -26.000 21.702 1.00 85.31 728 ASN A N 1
ATOM 5857 C CA . ASN A 1 728 ? -7.922 -26.220 21.314 1.00 85.31 728 ASN A CA 1
ATOM 5858 C C . ASN A 1 728 ? -6.895 -25.377 22.097 1.00 85.31 728 ASN A C 1
ATOM 5860 O O . ASN A 1 728 ? -5.712 -25.713 22.076 1.00 85.31 728 ASN A O 1
ATOM 5864 N N . VAL A 1 729 ? -7.286 -24.253 22.717 1.00 90.56 729 VAL A N 1
ATOM 5865 C CA . VAL A 1 729 ? -6.341 -23.302 23.340 1.00 90.56 729 VAL A CA 1
ATOM 5866 C C . VAL A 1 729 ? -7.035 -22.316 24.288 1.00 90.56 729 VAL A C 1
ATOM 5868 O O . VAL A 1 729 ? -7.990 -21.640 23.917 1.00 90.56 729 VAL A O 1
ATOM 5871 N N . ASP A 1 730 ? -6.510 -22.179 25.505 1.00 94.81 730 ASP A N 1
ATOM 5872 C CA . ASP A 1 730 ? -6.992 -21.207 26.492 1.00 94.81 730 ASP A CA 1
ATOM 5873 C C . ASP A 1 730 ? -6.465 -19.788 26.219 1.00 94.81 730 ASP A C 1
ATOM 5875 O O . ASP A 1 730 ? -5.308 -19.597 25.829 1.00 94.81 730 ASP A O 1
ATOM 5879 N N . CYS A 1 731 ? -7.290 -18.767 26.467 1.00 95.88 731 CYS A N 1
ATOM 5880 C CA . CYS A 1 731 ? -6.925 -17.362 26.281 1.00 95.88 731 CYS A CA 1
ATOM 5881 C C . CYS A 1 731 ? -7.537 -16.427 27.334 1.00 95.88 731 CYS A C 1
ATOM 5883 O O . CYS A 1 731 ? -8.463 -16.785 28.063 1.00 95.88 731 CYS A O 1
ATOM 5885 N N . PHE A 1 732 ? -7.037 -15.189 27.390 1.00 97.00 732 PHE A N 1
ATOM 5886 C CA . PHE A 1 732 ? -7.772 -14.082 28.004 1.00 97.00 732 PHE A CA 1
ATOM 5887 C C . PHE A 1 732 ? -8.317 -13.145 26.930 1.00 97.00 732 PHE A C 1
ATOM 5889 O O . PHE A 1 732 ? -7.624 -12.814 25.965 1.00 97.00 732 PHE A O 1
ATOM 5896 N N . LEU A 1 733 ? -9.526 -12.636 27.150 1.00 96.00 733 LEU A N 1
ATOM 5897 C CA . LEU A 1 733 ? -10.018 -11.436 26.483 1.00 96.00 733 LEU A CA 1
ATOM 5898 C C . LEU A 1 733 ? -9.630 -10.220 27.329 1.00 96.00 733 LEU A C 1
ATOM 5900 O O . LEU A 1 733 ? -10.125 -10.059 28.444 1.00 96.00 733 LEU A O 1
ATOM 5904 N N . TRP A 1 734 ? -8.752 -9.370 26.797 1.00 96.12 734 TRP A N 1
ATOM 5905 C CA . TRP A 1 734 ? -8.431 -8.067 27.370 1.00 96.12 734 TRP A CA 1
ATOM 5906 C C . TRP A 1 734 ? -9.388 -6.992 26.849 1.00 96.12 734 TRP A C 1
ATOM 5908 O O . TRP A 1 734 ? -9.553 -6.830 25.635 1.00 96.12 734 TRP A O 1
ATOM 5918 N N . VAL A 1 735 ? -9.970 -6.223 27.770 1.00 95.50 735 VAL A N 1
ATOM 5919 C CA . VAL A 1 735 ? -10.865 -5.088 27.490 1.00 95.50 735 VAL A CA 1
ATOM 5920 C C . VAL A 1 735 ? -10.379 -3.866 28.270 1.00 95.50 735 VAL A C 1
ATOM 5922 O O . VAL A 1 735 ? -10.078 -3.991 29.456 1.00 95.50 735 VAL A O 1
ATOM 5925 N N . GLN A 1 736 ? -10.313 -2.684 27.647 1.00 94.62 736 GLN A N 1
ATOM 5926 C CA . GLN A 1 736 ? -9.952 -1.451 28.360 1.00 94.62 736 GLN A CA 1
ATOM 5927 C C . GLN A 1 736 ? -11.091 -1.032 29.308 1.00 94.62 736 GLN A C 1
ATOM 5929 O O . GLN A 1 736 ? -12.263 -1.196 28.968 1.00 94.62 736 GLN A O 1
ATOM 5934 N N . VAL A 1 737 ? -10.759 -0.447 30.462 1.00 94.31 737 VAL A N 1
ATOM 5935 C CA . VAL A 1 737 ? -11.730 0.165 31.391 1.00 94.31 737 VAL A CA 1
ATOM 5936 C C . VAL A 1 737 ? -11.484 1.672 31.550 1.00 94.31 737 VAL A C 1
ATOM 5938 O O . VAL A 1 737 ? -10.362 2.123 31.298 1.00 94.31 737 VAL A O 1
ATOM 5941 N N . PRO A 1 738 ? -12.503 2.464 31.942 1.00 93.56 738 PRO A N 1
ATOM 5942 C CA . PRO A 1 738 ? -12.336 3.883 32.249 1.00 93.56 738 PRO A CA 1
ATOM 5943 C C . PRO A 1 738 ? -11.446 4.108 33.475 1.00 93.56 738 PRO A C 1
ATOM 5945 O O . PRO A 1 738 ? -11.507 3.355 34.450 1.00 93.56 738 PRO A O 1
ATOM 5948 N N . PHE A 1 739 ? -10.686 5.203 33.466 1.00 91.44 739 PHE A N 1
ATOM 5949 C CA . PHE A 1 739 ? -10.165 5.803 34.694 1.00 91.44 739 PHE A CA 1
ATOM 5950 C C . PHE A 1 739 ? -11.275 6.584 35.418 1.00 91.44 739 PHE A C 1
ATOM 5952 O O . PHE A 1 739 ? -12.338 6.848 34.856 1.00 91.44 739 PHE A O 1
ATOM 5959 N N . ALA A 1 740 ? -11.034 6.998 36.666 1.00 90.00 740 ALA A N 1
ATOM 5960 C CA . ALA A 1 740 ? -12.008 7.777 37.438 1.00 90.00 740 ALA A CA 1
ATOM 5961 C C . ALA A 1 740 ? -12.462 9.062 36.710 1.00 90.00 740 ALA A C 1
ATOM 5963 O O . ALA A 1 740 ? -13.643 9.404 36.765 1.00 90.00 740 ALA A O 1
ATOM 5964 N N . ASP A 1 741 ? -11.550 9.711 35.979 1.00 87.94 741 ASP A N 1
ATOM 5965 C CA . ASP A 1 741 ? -11.801 10.954 35.236 1.00 87.94 741 ASP A CA 1
ATOM 5966 C C . ASP A 1 741 ? -12.598 10.751 33.931 1.00 87.94 741 ASP A C 1
ATOM 5968 O O . ASP A 1 741 ? -13.215 11.692 33.428 1.00 87.94 741 ASP A O 1
ATOM 5972 N N . ASP A 1 742 ? -12.645 9.525 33.390 1.00 89.38 742 ASP A N 1
ATOM 5973 C CA . ASP A 1 742 ? -13.499 9.184 32.242 1.00 89.38 742 ASP A CA 1
ATOM 5974 C C . ASP A 1 742 ? -14.985 9.056 32.655 1.00 89.38 742 ASP A C 1
ATOM 5976 O O . ASP A 1 742 ? -15.889 9.217 31.827 1.00 89.38 742 ASP A O 1
ATOM 5980 N N . VAL A 1 743 ? -15.267 8.765 33.935 1.00 89.44 743 VAL A N 1
ATOM 5981 C CA . VAL A 1 743 ? -16.615 8.429 34.431 1.00 89.44 743 VAL A CA 1
ATOM 5982 C C . VAL A 1 743 ? -17.435 9.679 34.756 1.00 89.44 743 VAL A C 1
ATOM 5984 O O . VAL A 1 743 ? -17.379 10.243 35.852 1.00 89.44 743 VAL A O 1
ATOM 5987 N N . ARG A 1 744 ? -18.305 10.072 33.821 1.00 88.19 744 ARG A N 1
ATOM 5988 C CA . ARG A 1 744 ? -19.273 11.161 34.024 1.00 88.19 744 ARG A CA 1
ATOM 5989 C C . ARG A 1 744 ? -20.498 10.684 34.803 1.00 88.19 744 ARG A C 1
ATOM 5991 O O . ARG A 1 744 ? -21.236 9.816 34.344 1.00 88.19 744 ARG A O 1
ATOM 5998 N N . LYS A 1 745 ? -20.741 11.289 35.967 1.00 88.62 745 LYS A N 1
ATOM 5999 C CA . LYS A 1 745 ? -21.890 10.984 36.832 1.00 88.62 745 LYS A CA 1
ATOM 6000 C C . LYS A 1 745 ? -23.053 11.926 36.517 1.00 88.62 745 LYS A C 1
ATOM 6002 O O . LYS A 1 745 ? -23.016 13.093 36.894 1.00 88.62 745 LYS A O 1
ATOM 6007 N N . TYR A 1 746 ? -24.080 11.407 35.850 1.00 91.56 746 TYR A N 1
ATOM 6008 C CA . TYR A 1 746 ? -25.344 12.105 35.599 1.00 91.56 746 TYR A CA 1
ATOM 6009 C C . TYR A 1 746 ? -26.450 11.503 36.472 1.00 91.56 746 TYR A C 1
ATOM 6011 O O . TYR A 1 746 ? -26.608 10.284 36.512 1.00 91.56 746 TYR A O 1
ATOM 6019 N N . SER A 1 747 ? -27.212 12.344 37.172 1.00 89.44 747 SER A N 1
ATOM 6020 C CA . SER A 1 747 ? -28.363 11.923 37.974 1.00 89.44 747 SER A CA 1
ATOM 6021 C C . SER A 1 747 ? -29.657 12.016 37.162 1.00 89.44 747 SER A C 1
ATOM 6023 O O . SER A 1 747 ? -30.033 13.078 36.671 1.00 89.44 747 SER A O 1
ATOM 6025 N N . PHE A 1 748 ? -30.362 10.892 37.058 1.00 87.31 748 PHE A N 1
ATOM 6026 C CA . PHE A 1 748 ? -31.696 10.798 36.465 1.00 87.31 748 PHE A CA 1
ATOM 6027 C C . PHE A 1 748 ? -32.729 10.498 37.562 1.00 87.31 748 PHE A C 1
ATOM 6029 O O . PHE A 1 748 ? -32.380 9.993 38.630 1.00 87.31 748 PHE A O 1
ATOM 6036 N N . ARG A 1 749 ? -34.006 10.810 37.314 1.00 83.81 749 ARG A N 1
ATOM 6037 C CA . ARG A 1 749 ? -35.108 10.341 38.173 1.00 83.81 749 ARG A CA 1
ATOM 6038 C C . ARG A 1 749 ? -35.355 8.852 37.896 1.00 83.81 749 ARG A C 1
ATOM 6040 O O . ARG A 1 749 ? -35.187 8.430 36.754 1.00 83.81 749 ARG A O 1
ATOM 6047 N N . SER A 1 750 ? -35.770 8.078 38.904 1.00 83.12 750 SER A N 1
ATOM 6048 C CA . SER A 1 750 ? -36.291 6.720 38.664 1.00 83.12 750 SER A CA 1
ATOM 6049 C C . SER A 1 750 ? -37.542 6.802 37.784 1.00 83.12 750 SER A C 1
ATOM 6051 O O . SER A 1 750 ? -38.314 7.761 37.875 1.00 83.12 750 SER A O 1
ATOM 6053 N N . LEU A 1 751 ? -37.697 5.809 36.908 1.00 83.12 751 LEU A N 1
ATOM 6054 C CA . LEU A 1 751 ? -38.868 5.639 36.046 1.00 83.12 751 LEU A CA 1
ATOM 6055 C C . LEU A 1 751 ? -39.910 4.711 36.690 1.00 83.12 751 LEU A C 1
ATOM 6057 O O . LEU A 1 751 ? -41.093 4.803 36.380 1.00 83.12 751 LEU A O 1
ATOM 6061 N N . ASP A 1 752 ? -39.464 3.853 37.606 1.00 78.31 752 ASP A N 1
ATOM 6062 C CA . ASP A 1 752 ? -40.251 2.815 38.277 1.00 78.31 752 ASP A CA 1
ATOM 6063 C C . ASP A 1 752 ? -41.021 3.377 39.482 1.00 78.31 752 ASP A C 1
ATOM 6065 O O . ASP A 1 752 ? -42.114 2.919 39.802 1.00 78.31 752 ASP A O 1
ATOM 6069 N N . ASN A 1 753 ? -40.433 4.363 40.169 1.00 78.25 753 ASN A N 1
ATOM 6070 C CA . ASN A 1 753 ? -40.922 4.895 41.438 1.00 78.25 753 ASN A CA 1
ATOM 6071 C C . ASN A 1 753 ? -40.753 6.418 41.506 1.00 78.25 753 ASN A C 1
ATOM 6073 O O . ASN A 1 753 ? -39.635 6.937 41.439 1.00 78.25 753 ASN A O 1
ATOM 6077 N N . LEU A 1 754 ? -41.851 7.148 41.719 1.00 77.50 754 LEU A N 1
ATOM 6078 C CA . LEU A 1 754 ? -41.807 8.599 41.909 1.00 77.50 754 LEU A CA 1
ATOM 6079 C C . LEU A 1 754 ? -41.807 8.948 43.397 1.00 77.50 754 LEU A C 1
ATOM 6081 O O . LEU A 1 754 ? -42.838 8.903 44.064 1.00 77.50 754 LEU A O 1
ATOM 6085 N N . VAL A 1 755 ? -40.636 9.321 43.910 1.00 75.69 755 VAL A N 1
ATOM 6086 C CA . VAL A 1 755 ? -40.462 9.760 45.300 1.00 75.69 755 VAL A CA 1
ATOM 6087 C C . VAL A 1 755 ? -40.879 11.229 45.438 1.00 75.69 755 VAL A C 1
ATOM 6089 O O . VAL A 1 755 ? -40.371 12.095 44.720 1.00 75.69 755 VAL A O 1
ATOM 6092 N N . THR A 1 756 ? -41.805 11.528 46.352 1.00 73.19 756 THR A N 1
ATOM 6093 C CA . THR A 1 756 ? -42.216 12.910 46.655 1.00 73.19 756 THR A CA 1
ATOM 6094 C C . THR A 1 756 ? -41.135 13.656 47.448 1.00 73.19 756 THR A C 1
ATOM 6096 O O . THR A 1 756 ? -40.208 13.054 47.989 1.00 73.19 756 THR A O 1
ATOM 6099 N N . LYS A 1 757 ? -41.270 14.983 47.605 1.00 74.06 757 LYS A N 1
ATOM 6100 C CA . LYS A 1 757 ? -40.393 15.765 48.506 1.00 74.06 757 LYS A CA 1
ATOM 6101 C C . LYS A 1 757 ? -40.434 15.290 49.971 1.00 74.06 757 LYS A C 1
ATOM 6103 O O . LYS A 1 757 ? -39.539 15.646 50.728 1.00 74.06 757 LYS A O 1
ATOM 6108 N N . ASN A 1 758 ? -41.435 14.490 50.344 1.00 71.56 758 ASN A N 1
ATOM 6109 C CA . ASN A 1 758 ? -41.633 13.958 51.691 1.00 71.56 758 ASN A CA 1
ATOM 6110 C C . ASN A 1 758 ? -41.069 12.529 51.853 1.00 71.56 758 ASN A C 1
ATOM 6112 O O . ASN A 1 758 ? -41.177 11.957 52.931 1.00 71.56 758 ASN A O 1
ATOM 6116 N N . GLY A 1 759 ? -40.491 11.938 50.797 1.00 72.62 759 GLY A N 1
ATOM 6117 C CA . GLY A 1 759 ? -39.957 10.569 50.807 1.00 72.62 759 GLY A CA 1
ATOM 6118 C C . GLY A 1 759 ? -40.976 9.466 50.495 1.00 72.62 759 GLY A C 1
ATOM 6119 O O . GLY A 1 759 ? -40.601 8.299 50.426 1.00 72.62 759 GLY A O 1
ATOM 6120 N N . GLU A 1 760 ? -42.247 9.807 50.270 1.00 74.88 760 GLU A N 1
ATOM 6121 C CA . GLU A 1 760 ? -43.290 8.833 49.929 1.00 74.88 760 GLU A CA 1
ATOM 6122 C C . GLU A 1 760 ? -43.113 8.313 48.497 1.00 74.88 760 GLU A C 1
ATOM 6124 O O . GLU A 1 760 ? -42.874 9.090 47.569 1.00 74.88 760 GLU A O 1
ATOM 6129 N N . ILE A 1 761 ? -43.253 6.999 48.317 1.00 76.81 761 ILE A N 1
ATOM 6130 C CA . ILE A 1 761 ? -43.095 6.318 47.029 1.00 76.81 761 ILE A CA 1
ATOM 6131 C C . ILE A 1 761 ? -44.455 6.230 46.328 1.00 76.81 761 ILE A C 1
ATOM 6133 O O . ILE A 1 761 ? -45.320 5.452 46.727 1.00 76.81 761 ILE A O 1
ATOM 6137 N N . ILE A 1 762 ? -44.636 7.001 45.255 1.00 76.25 762 ILE A N 1
ATOM 6138 C CA . ILE A 1 762 ? -45.802 6.889 44.375 1.00 76.25 762 ILE A CA 1
ATOM 6139 C C . ILE A 1 762 ? -45.525 5.814 43.320 1.00 76.25 762 ILE A C 1
ATOM 6141 O O . ILE A 1 762 ? -44.693 6.001 42.431 1.00 76.25 762 ILE A O 1
ATOM 6145 N N . THR A 1 763 ? -46.272 4.712 43.408 1.00 68.69 763 THR A N 1
ATOM 6146 C CA . THR A 1 763 ? -46.273 3.593 42.447 1.00 68.69 763 THR A CA 1
ATOM 6147 C C . THR A 1 763 ? -47.334 3.728 41.350 1.00 68.69 763 THR A C 1
ATOM 6149 O O . THR A 1 763 ? -47.252 3.057 40.329 1.00 68.69 763 THR A O 1
ATOM 6152 N N . ASN A 1 764 ? -48.329 4.605 41.529 1.00 68.00 764 ASN A N 1
ATOM 6153 C CA . ASN A 1 764 ? -49.400 4.858 40.561 1.00 68.00 764 ASN A CA 1
ATOM 6154 C C . ASN A 1 764 ? -49.373 6.327 40.115 1.00 68.00 764 ASN A C 1
ATOM 6156 O O . ASN A 1 764 ? -49.779 7.215 40.863 1.00 68.00 764 ASN A O 1
ATOM 6160 N N . HIS A 1 765 ? -48.902 6.593 38.895 1.00 71.62 765 HIS A N 1
ATOM 6161 C CA . HIS A 1 765 ? -48.804 7.943 38.327 1.00 71.62 765 HIS A CA 1
ATOM 6162 C C . HIS A 1 765 ? -48.971 7.907 36.798 1.00 71.62 765 HIS A C 1
ATOM 6164 O O . HIS A 1 765 ? -48.512 6.944 36.191 1.00 71.62 765 HIS A O 1
ATOM 6170 N N . PRO A 1 766 ? -49.479 8.965 36.128 1.00 73.69 766 PRO A N 1
ATOM 6171 C CA . PRO A 1 766 ? -49.548 9.070 34.656 1.00 73.69 766 PRO A CA 1
ATOM 6172 C C . PRO A 1 766 ? -48.220 8.991 33.867 1.00 73.69 766 PRO A C 1
ATOM 6174 O O . PRO A 1 766 ? -48.195 9.309 32.678 1.00 73.69 766 PRO A O 1
ATOM 6177 N N . HIS A 1 767 ? -47.107 8.630 34.511 1.00 73.62 767 HIS A N 1
ATOM 6178 C CA . HIS A 1 767 ? -45.789 8.400 33.896 1.00 73.62 767 HIS A CA 1
ATOM 6179 C C . HIS A 1 767 ? -45.200 7.021 34.249 1.00 73.62 767 HIS A C 1
ATOM 6181 O O . HIS A 1 767 ? -44.122 6.692 33.768 1.00 73.62 767 HIS A O 1
ATOM 6187 N N . ILE A 1 768 ? -45.902 6.230 35.066 1.00 83.31 768 ILE A N 1
ATOM 6188 C CA . ILE A 1 768 ? -45.580 4.837 35.385 1.00 83.31 768 ILE A CA 1
ATOM 6189 C C . ILE A 1 768 ? -46.549 3.974 34.553 1.00 83.31 768 ILE A C 1
ATOM 6191 O O . ILE A 1 768 ? -47.743 4.294 34.515 1.00 83.31 768 ILE A O 1
ATOM 6195 N N . PRO A 1 769 ? -46.084 2.937 33.835 1.00 85.25 769 PRO A N 1
ATOM 6196 C CA . PRO A 1 769 ? -46.950 2.125 32.984 1.00 85.25 769 PRO A CA 1
ATOM 6197 C C . PRO A 1 769 ? -47.949 1.305 33.809 1.00 85.25 769 PRO A C 1
ATOM 6199 O O . PRO A 1 769 ? -47.619 0.738 34.848 1.00 85.25 769 PRO A O 1
ATOM 6202 N N . THR A 1 770 ? -49.182 1.210 33.315 1.00 87.69 770 THR A N 1
ATOM 6203 C CA . THR A 1 770 ? -50.212 0.333 33.895 1.00 87.69 770 THR A CA 1
ATOM 6204 C C . THR A 1 770 ? -49.966 -1.136 33.537 1.00 87.69 770 THR A C 1
ATOM 6206 O O . THR A 1 770 ? -49.371 -1.438 32.507 1.00 87.69 770 THR A O 1
ATOM 6209 N N . GLU A 1 771 ? -50.497 -2.074 34.328 1.00 88.12 771 GLU A N 1
ATOM 6210 C CA . GLU A 1 771 ? -50.379 -3.523 34.066 1.00 88.12 771 GLU A CA 1
ATOM 6211 C C . GLU A 1 771 ? -50.889 -3.932 32.665 1.00 88.12 771 GLU A C 1
ATOM 6213 O O . GLU A 1 771 ? -50.341 -4.831 32.032 1.00 88.12 771 GLU A O 1
ATOM 6218 N N . THR A 1 772 ? -51.905 -3.238 32.141 1.00 89.75 772 THR A N 1
ATOM 6219 C CA . THR A 1 772 ? -52.424 -3.447 30.775 1.00 89.75 772 THR A CA 1
ATOM 6220 C C . THR A 1 772 ? -51.467 -2.937 29.695 1.00 89.75 772 THR A C 1
ATOM 6222 O O . THR A 1 772 ? -51.346 -3.559 28.645 1.00 89.75 772 THR A O 1
ATOM 6225 N N . GLN A 1 773 ? -50.745 -1.845 29.954 1.00 89.00 773 GLN A N 1
ATOM 6226 C CA . GLN A 1 773 ? -49.690 -1.338 29.070 1.00 89.00 773 GLN A CA 1
ATOM 6227 C C . GLN A 1 773 ? -48.428 -2.206 29.110 1.00 89.00 773 GLN A C 1
ATOM 6229 O O . GLN A 1 773 ? -47.779 -2.351 28.078 1.00 89.00 773 GLN A O 1
ATOM 6234 N N . LEU A 1 774 ? -48.103 -2.803 30.264 1.00 90.75 774 LEU A N 1
ATOM 6235 C CA . LEU A 1 774 ? -47.027 -3.790 30.385 1.00 90.75 774 LEU A CA 1
ATOM 6236 C C . LEU A 1 774 ? -47.347 -5.033 29.546 1.00 90.75 774 LEU A C 1
ATOM 6238 O O . LEU A 1 774 ? -46.632 -5.294 28.590 1.00 90.75 774 LEU A O 1
ATOM 6242 N N . LYS A 1 775 ? -48.492 -5.694 29.768 1.00 93.50 775 LYS A N 1
ATOM 6243 C CA . LYS A 1 775 ? -48.870 -6.912 29.019 1.00 93.50 775 LYS A CA 1
ATOM 6244 C C . LYS A 1 775 ? -48.940 -6.719 27.500 1.00 93.50 775 LYS A C 1
ATOM 6246 O O . LYS A 1 775 ? -48.581 -7.626 26.752 1.00 93.50 775 LYS A O 1
ATOM 6251 N N . ALA A 1 776 ? -49.379 -5.548 27.033 1.00 92.69 776 ALA A N 1
ATOM 6252 C CA . ALA A 1 776 ? -49.362 -5.214 25.608 1.00 92.69 776 ALA A CA 1
ATOM 6253 C C . ALA A 1 776 ? -47.937 -4.985 25.068 1.00 92.69 776 ALA A C 1
ATOM 6255 O O . ALA A 1 776 ? -47.649 -5.348 23.928 1.00 92.69 776 ALA A O 1
ATOM 6256 N N . MET A 1 777 ? -47.035 -4.419 25.880 1.00 93.25 777 MET A N 1
ATOM 6257 C CA . MET A 1 777 ? -45.614 -4.295 25.546 1.00 93.25 777 MET A CA 1
ATOM 6258 C C . MET A 1 777 ? -44.923 -5.663 25.528 1.00 93.25 777 MET A C 1
ATOM 6260 O O . MET A 1 777 ? -44.221 -5.949 24.566 1.00 93.25 777 MET A O 1
ATOM 6264 N N . ASP A 1 778 ? -45.173 -6.521 26.520 1.00 94.88 778 ASP A N 1
ATOM 6265 C CA . ASP A 1 778 ? -44.647 -7.892 26.588 1.00 94.88 778 ASP A CA 1
ATOM 6266 C C . ASP A 1 778 ? -45.065 -8.681 25.334 1.00 94.88 778 ASP A C 1
ATOM 6268 O O . ASP A 1 778 ? -44.222 -9.175 24.587 1.00 94.88 778 ASP A O 1
ATOM 6272 N N . SER A 1 779 ? -46.365 -8.657 25.009 1.00 93.75 779 SER A N 1
ATOM 6273 C CA . SER A 1 779 ? -46.924 -9.282 23.798 1.00 93.75 779 SER A CA 1
ATOM 6274 C C . SER A 1 779 ? -46.316 -8.729 22.500 1.00 93.75 779 SER A C 1
ATOM 6276 O O . SER A 1 779 ? -46.189 -9.450 21.512 1.00 93.75 779 SER A O 1
ATOM 6278 N N . PHE A 1 780 ? -45.931 -7.448 22.479 1.00 93.94 780 PHE A N 1
ATOM 6279 C CA . PHE A 1 780 ? -45.232 -6.837 21.348 1.00 93.94 780 PHE A CA 1
ATOM 6280 C C . PHE A 1 780 ? -43.754 -7.251 21.276 1.00 93.94 780 PHE A C 1
ATOM 6282 O O . PHE A 1 780 ? -43.264 -7.481 20.172 1.00 93.94 780 PHE A O 1
ATOM 6289 N N . VAL A 1 781 ? -43.054 -7.387 22.408 1.00 93.88 781 VAL A N 1
ATOM 6290 C CA . VAL A 1 781 ? -41.663 -7.871 22.459 1.00 93.88 781 VAL A CA 1
ATOM 6291 C C . VAL A 1 781 ? -41.587 -9.322 21.988 1.00 93.88 781 VAL A C 1
ATOM 6293 O O . VAL A 1 781 ? -40.814 -9.606 21.074 1.00 93.88 781 VAL A O 1
ATOM 6296 N N . ASP A 1 782 ? -42.439 -10.206 22.512 1.00 92.94 782 ASP A N 1
ATOM 6297 C CA . ASP A 1 782 ? -42.514 -11.612 22.093 1.00 92.94 782 ASP A CA 1
ATOM 6298 C C . ASP A 1 782 ? -42.833 -11.726 20.593 1.00 92.94 782 ASP A C 1
ATOM 6300 O O . ASP A 1 782 ? -42.171 -12.446 19.839 1.00 92.94 782 ASP A O 1
ATOM 6304 N N . ALA A 1 783 ? -43.798 -10.938 20.106 1.00 92.19 783 ALA A N 1
ATOM 6305 C CA . ALA A 1 783 ? -44.130 -10.902 18.686 1.00 92.19 783 ALA A CA 1
ATOM 6306 C C . ALA A 1 783 ? -43.020 -10.285 17.806 1.00 92.19 783 ALA A C 1
ATOM 6308 O O . ALA A 1 783 ? -43.020 -10.516 16.592 1.00 92.19 783 ALA A O 1
ATOM 6309 N N . MET A 1 784 ? -42.051 -9.567 18.381 1.00 90.81 784 MET A N 1
ATOM 6310 C CA . MET A 1 784 ? -40.899 -8.966 17.694 1.00 90.81 784 MET A CA 1
ATOM 6311 C C . MET A 1 784 ? -39.586 -9.757 17.822 1.00 90.81 784 MET A C 1
ATOM 6313 O O . MET A 1 784 ? -38.584 -9.313 17.258 1.00 90.81 784 MET A O 1
ATOM 6317 N N . ASP A 1 785 ? -39.570 -10.921 18.486 1.00 90.38 785 ASP A N 1
ATOM 6318 C CA . ASP A 1 785 ? -38.366 -11.760 18.592 1.00 90.38 785 ASP A CA 1
ATOM 6319 C C . ASP A 1 785 ? -37.719 -12.057 17.222 1.00 90.38 785 ASP A C 1
ATOM 6321 O O . ASP A 1 785 ? -38.387 -12.472 16.271 1.00 90.38 785 ASP A O 1
ATOM 6325 N N . LEU A 1 786 ? -36.397 -11.884 17.150 1.00 89.81 786 LEU A N 1
ATOM 6326 C CA . LEU A 1 786 ? -35.581 -12.151 15.967 1.00 89.81 786 LEU A CA 1
ATOM 6327 C C . LEU A 1 786 ? -34.821 -13.485 16.042 1.00 89.81 786 LEU A C 1
ATOM 6329 O O . LEU A 1 786 ? -34.296 -13.925 15.019 1.00 89.81 786 LEU A O 1
ATOM 6333 N N . MET A 1 787 ? -34.757 -14.136 17.208 1.00 87.94 787 MET A N 1
ATOM 6334 C CA . MET A 1 787 ? -34.052 -15.411 17.395 1.00 87.94 787 MET A CA 1
ATOM 6335 C C . MET A 1 787 ? -34.732 -16.566 16.652 1.00 87.94 787 MET A C 1
ATOM 6337 O O . MET A 1 787 ? -34.058 -17.498 16.235 1.00 87.94 787 MET A O 1
ATOM 6341 N N . THR A 1 788 ? -36.047 -16.470 16.442 1.00 83.81 788 THR A N 1
ATOM 6342 C CA . THR A 1 788 ? -36.884 -17.456 15.732 1.00 83.81 788 THR A CA 1
ATOM 6343 C C . THR A 1 788 ? -37.241 -17.056 14.290 1.00 83.81 788 THR A C 1
ATOM 6345 O O . THR A 1 788 ? -38.116 -17.664 13.672 1.00 83.81 788 THR A O 1
ATOM 6348 N N . ALA A 1 789 ? -36.614 -16.008 13.745 1.00 83.81 789 ALA A N 1
ATOM 6349 C CA . ALA A 1 789 ? -37.077 -15.323 12.531 1.00 83.81 789 ALA A CA 1
ATOM 6350 C C . ALA A 1 789 ? -36.229 -15.554 11.262 1.00 83.81 789 ALA A C 1
ATOM 6352 O O . ALA A 1 789 ? -36.538 -14.970 10.220 1.00 83.81 789 ALA A O 1
ATOM 6353 N N . GLY A 1 790 ? -35.166 -16.356 11.340 1.00 83.25 790 GLY A N 1
ATOM 6354 C CA . GLY A 1 790 ? -34.304 -16.706 10.214 1.00 83.25 790 GLY A CA 1
ATOM 6355 C C . GLY A 1 790 ? -34.837 -17.832 9.327 1.00 83.25 790 GLY A C 1
ATOM 6356 O O . GLY A 1 790 ? -36.020 -18.191 9.347 1.00 83.25 790 GLY A O 1
ATOM 6357 N N . GLU A 1 791 ? -33.917 -18.355 8.523 1.00 80.88 791 GLU A N 1
ATOM 6358 C CA . GLU A 1 791 ? -34.093 -19.533 7.672 1.00 80.88 791 GLU A CA 1
ATOM 6359 C C . GLU A 1 791 ? -34.127 -20.817 8.535 1.00 80.88 791 GLU A C 1
ATOM 6361 O O . GLU A 1 791 ? -33.674 -20.812 9.684 1.00 80.88 791 GLU A O 1
ATOM 6366 N N . GLU A 1 792 ? -34.730 -21.887 8.013 1.00 84.50 792 GLU A N 1
ATOM 6367 C CA . GLU A 1 792 ? -34.800 -23.201 8.676 1.00 84.50 792 GLU A CA 1
ATOM 6368 C C . GLU A 1 792 ? -33.560 -24.033 8.307 1.00 84.50 792 GLU A C 1
ATOM 6370 O O . GLU A 1 792 ? -33.163 -24.050 7.141 1.00 84.50 792 GLU A O 1
ATOM 6375 N N . ASP A 1 793 ? -32.929 -24.675 9.294 1.00 81.31 793 ASP A N 1
ATOM 6376 C CA . ASP A 1 793 ? -31.775 -25.560 9.094 1.00 81.31 793 ASP A CA 1
ATOM 6377 C C . ASP A 1 793 ? -32.178 -26.972 8.620 1.00 81.31 793 ASP A C 1
ATOM 6379 O O . ASP A 1 793 ? -33.360 -27.284 8.463 1.00 81.31 793 ASP A O 1
ATOM 6383 N N . GLU A 1 794 ? -31.190 -27.837 8.356 1.00 81.50 794 GLU A N 1
ATOM 6384 C CA . GLU A 1 794 ? -31.424 -29.212 7.873 1.00 81.50 794 GLU A CA 1
ATOM 6385 C C . GLU A 1 794 ? -32.199 -30.087 8.883 1.00 81.50 794 GLU A C 1
ATOM 6387 O O . GLU A 1 794 ? -32.850 -31.052 8.480 1.00 81.50 794 GLU A O 1
ATOM 6392 N N . ASP A 1 795 ? -32.193 -29.716 10.170 1.00 79.69 795 ASP A N 1
ATOM 6393 C CA . ASP A 1 795 ? -32.968 -30.340 11.250 1.00 79.69 795 ASP A CA 1
ATOM 6394 C C . ASP A 1 795 ? -34.352 -29.671 11.461 1.00 79.69 795 ASP A C 1
ATOM 6396 O O . ASP A 1 795 ? -35.145 -30.113 12.297 1.00 79.69 795 ASP A O 1
ATOM 6400 N N . GLY A 1 796 ? -34.675 -28.618 10.698 1.00 78.25 796 GLY A N 1
ATOM 6401 C CA . GLY A 1 796 ? -35.948 -27.889 10.736 1.00 78.25 796 GLY A CA 1
ATOM 6402 C C . GLY A 1 796 ? -36.062 -26.811 11.823 1.00 78.25 796 GLY A C 1
ATOM 6403 O O . GLY A 1 796 ? -37.156 -26.289 12.053 1.00 78.25 796 GLY A O 1
ATOM 6404 N N . ASN A 1 797 ? -34.969 -26.452 12.501 1.00 83.19 797 ASN A N 1
ATOM 6405 C CA . ASN A 1 797 ? -34.959 -25.379 13.497 1.00 83.19 797 ASN A CA 1
ATOM 6406 C C . ASN A 1 797 ? -34.752 -24.022 12.818 1.00 83.19 797 ASN A C 1
ATOM 6408 O O . ASN A 1 797 ? -34.017 -23.898 11.842 1.00 83.19 797 ASN A O 1
ATOM 6412 N N . ARG A 1 798 ? -35.378 -22.967 13.350 1.00 80.56 798 ARG A N 1
ATOM 6413 C CA . ARG A 1 798 ? -35.215 -21.604 12.824 1.00 80.56 798 ARG A CA 1
ATOM 6414 C C . ARG A 1 798 ? -33.999 -20.925 13.432 1.00 80.56 798 ARG A C 1
ATOM 6416 O O . ARG A 1 798 ? -33.930 -20.747 14.647 1.00 80.56 798 ARG A O 1
ATOM 6423 N N . LEU A 1 799 ? -33.080 -20.502 12.570 1.00 84.25 799 LEU A N 1
ATOM 6424 C CA . LEU A 1 799 ? -31.895 -19.741 12.953 1.00 84.25 799 LEU A CA 1
ATOM 6425 C C . LEU A 1 799 ? -32.262 -18.293 13.355 1.00 84.25 799 LEU A C 1
ATOM 6427 O O . LEU A 1 799 ? -33.311 -17.780 12.949 1.00 84.25 799 LEU A O 1
ATOM 6431 N N . PRO A 1 800 ? -31.395 -17.578 14.096 1.00 87.50 800 PRO A N 1
ATOM 6432 C CA . PRO A 1 800 ? -31.570 -16.149 14.346 1.00 87.50 800 PRO A CA 1
ATOM 6433 C C . PRO A 1 800 ? -31.517 -15.330 13.050 1.00 87.50 800 PRO A C 1
ATOM 6435 O O . PRO A 1 800 ? -30.631 -15.524 12.221 1.00 87.50 800 PRO A O 1
ATOM 6438 N N . TRP A 1 801 ? -32.413 -14.349 12.890 1.00 88.62 801 TRP A N 1
ATOM 6439 C CA . TRP A 1 801 ? -32.428 -13.472 11.705 1.00 88.62 801 TRP A CA 1
ATOM 6440 C C . TRP A 1 801 ? -31.179 -12.584 11.582 1.00 88.62 801 TRP A C 1
ATOM 6442 O O . TRP A 1 801 ? -30.836 -12.154 10.482 1.00 88.62 801 TRP A O 1
ATOM 6452 N N . TYR A 1 802 ? -30.510 -12.275 12.698 1.00 87.50 802 TYR A N 1
ATOM 6453 C CA . TYR A 1 802 ? -29.357 -11.376 12.727 1.00 87.50 802 TYR A CA 1
ATOM 6454 C C . TYR A 1 802 ? -28.222 -11.923 13.596 1.00 87.50 802 TYR A C 1
ATOM 6456 O O . TYR A 1 802 ? -28.290 -11.877 14.825 1.00 87.50 802 TYR A O 1
ATOM 6464 N N . ASP A 1 803 ? -27.145 -12.365 12.948 1.00 84.88 803 ASP A N 1
ATOM 6465 C CA . ASP A 1 803 ? -25.860 -12.652 13.586 1.00 84.88 803 ASP A CA 1
ATOM 6466 C C . ASP A 1 803 ? -24.888 -11.467 13.374 1.00 84.88 803 ASP A C 1
ATOM 6468 O O . ASP A 1 803 ? -24.542 -11.153 12.230 1.00 84.88 803 ASP A O 1
ATOM 6472 N N . PRO A 1 804 ? -24.394 -10.808 14.444 1.00 82.75 804 PRO A N 1
ATOM 6473 C CA . PRO A 1 804 ? -23.367 -9.772 14.343 1.00 82.75 804 PRO A CA 1
ATOM 6474 C C . PRO A 1 804 ? -22.076 -10.213 13.633 1.00 82.75 804 PRO A C 1
ATOM 6476 O O . PRO A 1 804 ? -21.408 -9.362 13.045 1.00 82.75 804 PRO A O 1
ATOM 6479 N N . VAL A 1 805 ? -21.712 -11.502 13.665 1.00 83.50 805 VAL A N 1
ATOM 6480 C CA . VAL A 1 805 ? -20.519 -12.048 12.986 1.00 83.50 805 VAL A CA 1
ATOM 6481 C C . VAL A 1 805 ? -20.733 -12.117 11.472 1.00 83.50 805 VAL A C 1
ATOM 6483 O O . VAL A 1 805 ? -19.805 -11.857 10.708 1.00 83.50 805 VAL A O 1
ATOM 6486 N N . GLN A 1 806 ? -21.972 -12.361 11.040 1.00 79.94 806 GLN A N 1
ATOM 6487 C CA . GLN A 1 806 ? -22.407 -12.303 9.640 1.00 79.94 806 GLN A CA 1
ATOM 6488 C C . GLN A 1 806 ? -22.851 -10.891 9.209 1.00 79.94 806 GLN A C 1
ATOM 6490 O O . GLN A 1 806 ? -23.416 -10.714 8.129 1.00 79.94 806 GLN A O 1
ATOM 6495 N N . SER A 1 807 ? -22.595 -9.864 10.029 1.00 82.50 807 SER A N 1
ATOM 6496 C CA . SER A 1 807 ? -22.901 -8.471 9.696 1.00 82.50 807 SER A CA 1
ATOM 6497 C C . SER A 1 807 ? -21.705 -7.747 9.058 1.00 82.50 807 SER A C 1
ATOM 6499 O O . SER A 1 807 ? -20.545 -7.939 9.424 1.00 82.50 807 SER A O 1
ATOM 6501 N N . TYR A 1 808 ? -21.988 -6.857 8.108 1.00 84.12 808 TYR A N 1
ATOM 6502 C CA . TYR A 1 808 ? -21.010 -5.981 7.449 1.00 84.12 808 TYR A CA 1
ATOM 6503 C C . TYR A 1 808 ? -21.329 -4.510 7.714 1.00 84.12 808 TYR A C 1
ATOM 6505 O O . TYR A 1 808 ? -22.480 -4.116 7.877 1.00 84.12 808 TYR A O 1
ATOM 6513 N N . ASN A 1 809 ? -20.303 -3.658 7.674 1.00 86.38 809 ASN A N 1
ATOM 6514 C CA . ASN A 1 809 ? -20.483 -2.207 7.679 1.00 86.38 809 ASN A CA 1
ATOM 6515 C C . ASN A 1 809 ? -20.975 -1.746 6.285 1.00 86.38 809 ASN A C 1
ATOM 6517 O O . ASN A 1 809 ? -20.170 -1.730 5.341 1.00 86.38 809 ASN A O 1
ATOM 6521 N N . PRO A 1 810 ? -22.251 -1.334 6.122 1.00 87.12 810 PRO A N 1
ATOM 6522 C CA . PRO A 1 810 ? -22.822 -1.065 4.803 1.00 87.12 810 PRO A CA 1
ATOM 6523 C C . PRO A 1 810 ? -22.172 0.144 4.121 1.00 87.12 810 PRO A C 1
ATOM 6525 O O . PRO A 1 810 ? -22.086 0.177 2.895 1.00 87.12 810 PRO A O 1
ATOM 6528 N N . ALA A 1 811 ? -21.632 1.105 4.881 1.00 86.56 811 ALA A N 1
ATOM 6529 C CA . ALA A 1 811 ? -20.940 2.261 4.313 1.00 86.56 811 ALA A CA 1
ATOM 6530 C C . ALA A 1 811 ? -19.654 1.856 3.573 1.00 86.56 811 ALA A C 1
ATOM 6532 O O . ALA A 1 811 ? -19.364 2.394 2.506 1.00 86.56 811 ALA A O 1
ATOM 6533 N N . ILE A 1 812 ? -18.907 0.872 4.089 1.00 88.50 812 ILE A N 1
ATOM 6534 C CA . ILE A 1 812 ? -17.689 0.373 3.433 1.00 88.50 812 ILE A CA 1
ATOM 6535 C C . ILE A 1 812 ? -18.041 -0.281 2.093 1.00 88.50 812 ILE A C 1
ATOM 6537 O O . ILE A 1 812 ? -17.367 -0.042 1.093 1.00 88.50 812 ILE A O 1
ATOM 6541 N N . HIS A 1 813 ? -19.111 -1.072 2.048 1.00 86.56 813 HIS A N 1
ATOM 6542 C CA . HIS A 1 813 ? -19.510 -1.794 0.841 1.00 86.56 813 HIS A CA 1
ATOM 6543 C C . HIS A 1 813 ? -20.216 -0.896 -0.180 1.00 86.56 813 HIS A C 1
ATOM 6545 O O . HIS A 1 813 ? -19.916 -0.992 -1.367 1.00 86.56 813 HIS A O 1
ATOM 6551 N N . ARG A 1 814 ? -21.033 0.069 0.259 1.00 87.88 814 ARG A N 1
ATOM 6552 C CA . ARG A 1 814 ? -21.593 1.097 -0.629 1.00 87.88 814 ARG A CA 1
ATOM 6553 C C . ARG A 1 814 ? -20.501 1.976 -1.250 1.00 87.88 814 ARG A C 1
ATOM 6555 O O . ARG A 1 814 ? -20.623 2.348 -2.413 1.00 87.88 814 ARG A O 1
ATOM 6562 N N . ILE A 1 815 ? -19.412 2.253 -0.524 1.00 88.25 815 ILE A N 1
ATOM 6563 C CA . ILE A 1 815 ? -18.233 2.943 -1.074 1.00 88.25 815 ILE A CA 1
ATOM 6564 C C . ILE A 1 815 ? -17.466 2.047 -2.061 1.00 88.25 815 ILE A C 1
ATOM 6566 O O . ILE A 1 815 ? -17.115 2.534 -3.131 1.00 88.25 815 ILE A O 1
ATOM 6570 N N . LYS A 1 816 ? -17.261 0.748 -1.780 1.00 85.75 816 LYS A N 1
ATOM 6571 C CA . LYS A 1 816 ? -16.693 -0.202 -2.767 1.00 85.75 816 LYS A CA 1
ATOM 6572 C C . LYS A 1 816 ? -17.516 -0.215 -4.064 1.00 85.75 816 LYS A C 1
ATOM 6574 O O . LYS A 1 816 ? -16.947 -0.064 -5.139 1.00 85.75 816 LYS A O 1
ATOM 6579 N N . GLN A 1 817 ? -18.842 -0.323 -3.956 1.00 84.94 817 GLN A N 1
ATOM 6580 C CA . GLN A 1 817 ? -19.764 -0.302 -5.094 1.00 84.94 817 GLN A CA 1
ATOM 6581 C C . GLN A 1 817 ? -19.671 1.015 -5.881 1.00 84.94 817 GLN A C 1
ATOM 6583 O O . GLN A 1 817 ? -19.626 0.987 -7.106 1.00 84.94 817 GLN A O 1
ATOM 6588 N N . ALA A 1 818 ? -19.587 2.161 -5.194 1.00 85.62 818 ALA A N 1
ATOM 6589 C CA . ALA A 1 818 ? -19.419 3.466 -5.834 1.00 85.62 818 ALA A CA 1
ATOM 6590 C C . ALA A 1 818 ? -18.071 3.618 -6.558 1.00 85.62 818 ALA A C 1
ATOM 6592 O O . ALA A 1 818 ? -18.033 4.175 -7.653 1.00 85.62 818 ALA A O 1
ATOM 6593 N N . LEU A 1 819 ? -16.985 3.093 -5.982 1.00 83.50 819 LEU A N 1
ATOM 6594 C CA . LEU A 1 819 ? -15.658 3.085 -6.604 1.00 83.50 819 LEU A CA 1
ATOM 6595 C C . LEU A 1 819 ? -15.606 2.166 -7.832 1.00 83.50 819 LEU A C 1
ATOM 6597 O O . LEU A 1 819 ? -15.049 2.561 -8.848 1.00 83.50 819 LEU A O 1
ATOM 6601 N N . PHE A 1 820 ? -16.205 0.974 -7.762 1.00 80.06 820 PHE A N 1
ATOM 6602 C CA . PHE A 1 820 ? -16.269 0.038 -8.889 1.00 80.06 820 PHE A CA 1
ATOM 6603 C C . PHE A 1 820 ? -17.143 0.585 -10.026 1.00 80.06 820 PHE A C 1
ATOM 6605 O O . PHE A 1 820 ? -16.722 0.610 -11.179 1.00 80.06 820 PHE A O 1
ATOM 6612 N N . HIS A 1 821 ? -18.319 1.124 -9.694 1.00 83.44 821 HIS A N 1
ATOM 6613 C CA . HIS A 1 821 ? -19.183 1.793 -10.663 1.00 83.44 821 HIS A CA 1
ATOM 6614 C C . HIS A 1 821 ? -18.474 2.983 -11.331 1.00 83.44 821 HIS A C 1
ATOM 6616 O O . HIS A 1 821 ? -18.448 3.061 -12.553 1.00 83.44 821 HIS A O 1
ATOM 6622 N N . GLY A 1 822 ? -17.824 3.863 -10.560 1.00 77.62 822 GLY A N 1
ATOM 6623 C CA . GLY A 1 822 ? -17.051 4.994 -11.093 1.00 77.62 822 GLY A CA 1
ATOM 6624 C C . GLY A 1 822 ? -15.731 4.631 -11.788 1.00 77.62 822 GLY A C 1
ATOM 6625 O O . GLY A 1 822 ? -15.064 5.524 -12.299 1.00 77.62 822 GLY A O 1
ATOM 6626 N N . ALA A 1 823 ? -15.339 3.353 -11.808 1.00 75.44 823 ALA A N 1
ATOM 6627 C CA . ALA A 1 823 ? -14.208 2.852 -12.590 1.00 75.44 823 ALA A CA 1
ATOM 6628 C C . ALA A 1 823 ? -14.637 2.340 -13.981 1.00 75.44 823 ALA A C 1
ATOM 6630 O O . ALA A 1 823 ? -13.840 2.373 -14.921 1.00 75.44 823 ALA A O 1
ATOM 6631 N N . ILE A 1 824 ? -15.890 1.887 -14.106 1.00 73.62 824 ILE A N 1
ATOM 6632 C CA . ILE A 1 824 ? -16.510 1.402 -15.351 1.00 73.62 824 ILE A CA 1
ATOM 6633 C C . ILE A 1 824 ? -17.228 2.546 -16.081 1.00 73.62 824 ILE A C 1
ATOM 6635 O O . ILE A 1 824 ? -17.070 2.723 -17.287 1.00 73.62 824 ILE A O 1
ATOM 6639 N N . THR A 1 825 ? -18.011 3.336 -15.348 1.00 75.56 825 THR A N 1
ATOM 6640 C CA . THR A 1 825 ? -18.837 4.421 -15.880 1.00 75.56 825 THR A CA 1
ATOM 6641 C C . THR A 1 825 ? -18.010 5.687 -16.093 1.00 75.56 825 THR A C 1
ATOM 6643 O O . THR A 1 825 ? -17.571 6.314 -15.131 1.00 75.56 825 THR A O 1
ATOM 6646 N N . SER A 1 826 ? -17.867 6.108 -17.352 1.00 68.06 826 SER A N 1
ATOM 6647 C CA . SER A 1 826 ? -17.213 7.370 -17.734 1.00 68.06 826 SER A CA 1
ATOM 6648 C C . SER A 1 826 ? -18.070 8.616 -17.466 1.00 68.06 826 SER A C 1
ATOM 6650 O O . SER A 1 826 ? -17.530 9.666 -17.132 1.00 68.06 826 SER A O 1
ATOM 6652 N N . ASP A 1 827 ? -19.400 8.508 -17.571 1.00 74.25 827 ASP A N 1
ATOM 6653 C CA . ASP A 1 827 ? -20.349 9.596 -17.300 1.00 74.25 827 ASP A CA 1
ATOM 6654 C C . ASP A 1 827 ? -21.345 9.196 -16.199 1.00 74.25 827 ASP A C 1
ATOM 6656 O O . ASP A 1 827 ? -22.378 8.567 -16.450 1.00 74.25 827 ASP A O 1
ATOM 6660 N N . LEU A 1 828 ? -21.015 9.586 -14.963 1.00 75.75 828 LEU A N 1
ATOM 6661 C CA . LEU A 1 828 ? -21.818 9.364 -13.751 1.00 75.75 828 LEU A CA 1
ATOM 6662 C C . LEU A 1 828 ? -23.168 10.106 -13.748 1.00 75.75 828 LEU A C 1
ATOM 6664 O O . LEU A 1 828 ? -23.983 9.877 -12.856 1.00 75.75 828 LEU A O 1
ATOM 6668 N N . SER A 1 829 ? -23.390 11.011 -14.705 1.00 78.81 829 SER A N 1
ATOM 6669 C CA . SER A 1 829 ? -24.640 11.765 -14.870 1.00 78.81 829 SER A CA 1
ATOM 6670 C C . SER A 1 829 ? -25.650 10.980 -15.706 1.00 78.81 829 SER A C 1
ATOM 6672 O O . SER A 1 829 ? -26.839 11.010 -15.410 1.00 78.81 829 SER A O 1
ATOM 6674 N N . LYS A 1 830 ? -25.175 10.265 -16.738 1.00 79.75 830 LYS A N 1
ATOM 6675 C CA . LYS A 1 830 ? -26.010 9.411 -17.602 1.00 79.75 830 LYS A CA 1
ATOM 6676 C C . LYS A 1 830 ? -26.276 8.042 -16.988 1.00 79.75 830 LYS A C 1
ATOM 6678 O O . LYS A 1 830 ? -27.387 7.538 -17.085 1.00 79.75 830 LYS A O 1
ATOM 6683 N N . ASN A 1 831 ? -25.268 7.461 -16.339 1.00 80.50 831 ASN A N 1
ATOM 6684 C CA . ASN A 1 831 ? -25.408 6.229 -15.572 1.00 80.50 831 ASN A CA 1
ATOM 6685 C C . ASN A 1 831 ? -25.245 6.576 -14.083 1.00 80.50 831 ASN A C 1
ATOM 6687 O O . ASN A 1 831 ? -24.110 6.683 -13.610 1.00 80.50 831 ASN A O 1
ATOM 6691 N N . PRO A 1 832 ? -26.337 6.812 -13.333 1.00 86.88 832 PRO A N 1
ATOM 6692 C CA . PRO A 1 832 ? -26.261 7.061 -11.899 1.00 86.88 832 PRO A CA 1
ATOM 6693 C C . PRO A 1 832 ? -25.897 5.782 -11.132 1.00 86.88 832 PRO A C 1
ATOM 6695 O O . PRO A 1 832 ? -26.129 4.666 -11.590 1.00 86.88 832 PRO A O 1
ATOM 6698 N N . LEU A 1 833 ? -25.349 5.938 -9.923 1.00 85.12 833 LEU A N 1
ATOM 6699 C CA . LEU A 1 833 ? -24.952 4.813 -9.070 1.00 85.12 833 LEU A CA 1
ATOM 6700 C C . LEU A 1 833 ? -26.159 3.886 -8.766 1.00 85.12 833 LEU A C 1
ATOM 6702 O O . LEU A 1 833 ? -27.064 4.340 -8.057 1.00 85.12 833 LEU A O 1
ATOM 6706 N N . PRO A 1 834 ? -26.163 2.603 -9.200 1.00 84.31 834 PRO A N 1
ATOM 6707 C CA . PRO A 1 834 ? -27.275 1.663 -8.986 1.00 84.31 834 PRO A CA 1
ATOM 6708 C C . PRO A 1 834 ? -27.669 1.489 -7.506 1.00 84.31 834 PRO A C 1
ATOM 6710 O O . PRO A 1 834 ? -26.907 1.885 -6.616 1.00 84.31 834 PRO A O 1
ATOM 6713 N N . PRO A 1 835 ? -28.831 0.884 -7.187 1.00 86.88 835 PRO A N 1
ATOM 6714 C CA . PRO A 1 835 ? -29.222 0.579 -5.806 1.00 86.88 835 PRO A CA 1
ATOM 6715 C C . PRO A 1 835 ? -28.189 -0.305 -5.070 1.00 86.88 835 PRO A C 1
ATOM 6717 O O . PRO A 1 835 ? -27.355 -0.959 -5.704 1.00 86.88 835 PRO A O 1
ATOM 6720 N N . PRO A 1 836 ? -28.171 -0.310 -3.723 1.00 86.31 836 PRO A N 1
ATOM 6721 C CA . PRO A 1 836 ? -27.352 -1.252 -2.959 1.00 86.31 836 PRO A CA 1
ATOM 6722 C C . PRO A 1 836 ? -27.797 -2.702 -3.215 1.00 86.31 836 PRO A C 1
ATOM 6724 O O . PRO A 1 836 ? -28.980 -2.957 -3.425 1.00 86.31 836 PRO A O 1
ATOM 6727 N N . HIS A 1 837 ? -26.854 -3.650 -3.164 1.00 84.88 837 HIS A N 1
ATOM 6728 C CA . HIS A 1 837 ? -27.149 -5.088 -3.245 1.00 84.88 837 HIS A CA 1
ATOM 6729 C C . HIS A 1 837 ? -28.162 -5.499 -2.152 1.00 84.88 837 HIS A C 1
ATOM 6731 O O . HIS A 1 837 ? -28.008 -5.015 -1.027 1.00 84.88 837 HIS A O 1
ATOM 6737 N N . PRO A 1 838 ? -29.148 -6.385 -2.414 1.00 84.19 838 PRO A N 1
ATOM 6738 C CA . PRO A 1 838 ? -30.185 -6.748 -1.440 1.00 84.19 838 PRO A CA 1
ATOM 6739 C C . PRO A 1 838 ? -29.643 -7.140 -0.058 1.00 84.19 838 PRO A C 1
ATOM 6741 O O . PRO A 1 838 ? -30.095 -6.598 0.949 1.00 84.19 838 PRO A O 1
ATOM 6744 N N . ASP A 1 839 ? -28.595 -7.970 -0.009 1.00 84.12 839 ASP A N 1
ATOM 6745 C CA . ASP A 1 839 ? -27.875 -8.354 1.214 1.00 84.12 839 ASP A CA 1
ATOM 6746 C C . ASP A 1 839 ? -27.508 -7.132 2.086 1.00 84.12 839 ASP A C 1
ATOM 6748 O O . ASP A 1 839 ? -27.753 -7.129 3.294 1.00 84.12 839 ASP A O 1
ATOM 6752 N N . LEU A 1 840 ? -27.000 -6.039 1.493 1.00 84.75 840 LEU A N 1
ATOM 6753 C CA . LEU A 1 840 ? -26.615 -4.817 2.223 1.00 84.75 840 LEU A CA 1
ATOM 6754 C C . LEU A 1 840 ? -27.781 -4.128 2.945 1.00 84.75 840 LEU A C 1
ATOM 6756 O O . LEU A 1 840 ? -27.545 -3.276 3.803 1.00 84.75 840 LEU A O 1
ATOM 6760 N N . VAL A 1 841 ? -29.017 -4.485 2.595 1.00 84.94 841 VAL A N 1
ATOM 6761 C CA . VAL A 1 841 ? -30.257 -3.963 3.172 1.00 84.94 841 VAL A CA 1
ATOM 6762 C C . VAL A 1 841 ? -30.986 -5.024 4.023 1.00 84.94 841 VAL A C 1
ATOM 6764 O O . VAL A 1 841 ? -31.826 -4.634 4.833 1.00 84.94 841 VAL A O 1
ATOM 6767 N N . LYS A 1 842 ? -30.620 -6.324 3.950 1.00 84.38 842 LYS A N 1
ATOM 6768 C CA . LYS A 1 842 ? -31.236 -7.450 4.710 1.00 84.38 842 LYS A CA 1
ATOM 6769 C C . LYS A 1 842 ? -31.421 -7.127 6.198 1.00 84.38 842 LYS A C 1
ATOM 6771 O O . LYS A 1 842 ? -32.470 -7.415 6.759 1.00 84.38 842 LYS A O 1
ATOM 6776 N N . TYR A 1 843 ? -30.431 -6.482 6.817 1.00 84.56 843 TYR A N 1
ATOM 6777 C CA . TYR A 1 843 ? -30.433 -6.147 8.248 1.00 84.56 843 TYR A CA 1
ATOM 6778 C C . TYR A 1 843 ? -30.803 -4.687 8.568 1.00 84.56 843 TYR A C 1
ATOM 6780 O O . TYR A 1 843 ? -30.773 -4.287 9.729 1.00 84.56 843 TYR A O 1
ATOM 6788 N N . LEU A 1 844 ? -31.143 -3.873 7.560 1.00 85.56 844 LEU A N 1
ATOM 6789 C CA . LEU A 1 844 ? -31.652 -2.506 7.760 1.00 85.56 844 LEU A CA 1
ATOM 6790 C C . LEU A 1 844 ? -33.181 -2.467 7.901 1.00 85.56 844 LEU A C 1
ATOM 6792 O O . LEU A 1 844 ? -33.714 -1.506 8.452 1.00 85.56 844 LEU A O 1
ATOM 6796 N N . ASN A 1 845 ? -33.867 -3.512 7.432 1.00 85.75 845 ASN A N 1
ATOM 6797 C CA . ASN A 1 845 ? -35.307 -3.708 7.570 1.00 85.75 845 ASN A CA 1
ATOM 6798 C C . ASN A 1 845 ? -35.589 -4.944 8.452 1.00 85.75 845 ASN A C 1
ATOM 6800 O O . ASN A 1 845 ? -34.847 -5.924 8.369 1.00 85.75 845 ASN A O 1
ATOM 6804 N N . PRO A 1 846 ? -36.653 -4.947 9.274 1.00 85.81 846 PRO A N 1
ATOM 6805 C CA . PRO A 1 846 ? -37.106 -6.157 9.960 1.00 85.81 846 PRO A CA 1
ATOM 6806 C C . PRO A 1 846 ? -37.718 -7.161 8.959 1.00 85.81 846 PRO A C 1
ATOM 6808 O O . PRO A 1 846 ? -38.291 -6.737 7.950 1.00 85.81 846 PRO A O 1
ATOM 6811 N N . PRO A 1 847 ? -37.645 -8.478 9.224 1.00 89.44 847 PRO A N 1
ATOM 6812 C CA . PRO A 1 847 ? -38.160 -9.495 8.310 1.00 89.44 847 PRO A CA 1
ATOM 6813 C C . PRO A 1 847 ? -39.693 -9.483 8.253 1.00 89.44 847 PRO A C 1
ATOM 6815 O O . PRO A 1 847 ? -40.374 -9.293 9.265 1.00 89.44 847 PRO A O 1
ATOM 6818 N N . GLU A 1 848 ? -40.256 -9.752 7.070 1.00 87.56 848 GLU A N 1
ATOM 6819 C CA . GLU A 1 848 ? -41.709 -9.703 6.847 1.00 87.56 848 GLU A CA 1
ATOM 6820 C C . GLU A 1 848 ? -42.513 -10.622 7.773 1.00 87.56 848 GLU A C 1
ATOM 6822 O O . GLU A 1 848 ? -43.634 -10.282 8.144 1.00 87.56 848 GLU A O 1
ATOM 6827 N N . ILE A 1 849 ? -41.963 -11.783 8.138 1.00 87.19 849 ILE A N 1
ATOM 6828 C CA . ILE A 1 849 ? -42.619 -12.754 9.027 1.00 87.19 849 ILE A CA 1
ATOM 6829 C C . ILE A 1 849 ? -42.888 -12.112 10.394 1.00 87.19 849 ILE A C 1
ATOM 6831 O O . ILE A 1 849 ? -43.994 -12.210 10.923 1.00 87.19 849 ILE A O 1
ATOM 6835 N N . VAL A 1 850 ? -41.909 -11.374 10.924 1.00 89.62 850 VAL A N 1
ATOM 6836 C CA . VAL A 1 850 ? -42.013 -10.678 12.212 1.00 89.62 850 VAL A CA 1
ATOM 6837 C C . VAL A 1 850 ? -42.952 -9.476 12.111 1.00 89.62 850 VAL A C 1
ATOM 6839 O O . VAL A 1 850 ? -43.787 -9.298 12.990 1.00 89.62 850 VAL A O 1
ATOM 6842 N N . LEU A 1 851 ? -42.913 -8.711 11.011 1.00 90.06 851 LEU A N 1
ATOM 6843 C CA . LEU A 1 851 ? -43.884 -7.632 10.758 1.00 90.06 851 LEU A CA 1
ATOM 6844 C C . LEU A 1 851 ? -45.335 -8.135 10.658 1.00 90.06 851 LEU A C 1
ATOM 6846 O O . LEU A 1 851 ? -46.260 -7.442 11.080 1.00 90.06 851 LEU A O 1
ATOM 6850 N N . LYS A 1 852 ? -45.547 -9.335 10.103 1.00 91.31 852 LYS A N 1
ATOM 6851 C CA . LYS A 1 852 ? -46.866 -9.983 10.038 1.00 91.31 852 LYS A CA 1
ATOM 6852 C C . LYS A 1 852 ? -47.299 -10.481 11.424 1.00 91.31 852 LYS A C 1
ATOM 6854 O O . LYS A 1 852 ? -48.446 -10.257 11.793 1.00 91.31 852 LYS A O 1
ATOM 6859 N N . ARG A 1 853 ? -46.383 -11.070 12.208 1.00 90.69 853 ARG A N 1
ATOM 6860 C CA . ARG A 1 853 ? -46.623 -11.560 13.582 1.00 90.69 853 ARG A CA 1
ATOM 6861 C C . ARG A 1 853 ? -46.915 -10.435 14.586 1.00 90.69 853 ARG A C 1
ATOM 6863 O O . ARG A 1 853 ? -47.778 -10.602 15.438 1.00 90.69 853 ARG A O 1
ATOM 6870 N N . SER A 1 854 ? -46.228 -9.295 14.498 1.00 93.50 854 SER A N 1
ATOM 6871 C CA . SER A 1 854 ? -46.336 -8.205 15.484 1.00 93.50 854 SER A CA 1
ATOM 6872 C C . SER A 1 854 ? -47.434 -7.180 15.209 1.00 93.50 854 SER A C 1
ATOM 6874 O O . SER A 1 854 ? -47.720 -6.357 16.081 1.00 93.50 854 SER A O 1
ATOM 6876 N N . ARG A 1 855 ? -48.079 -7.222 14.034 1.00 92.44 855 ARG A N 1
ATOM 6877 C CA . ARG A 1 855 ? -49.062 -6.220 13.592 1.00 92.44 855 ARG A CA 1
ATOM 6878 C C . ARG A 1 855 ? -50.141 -5.921 14.637 1.00 92.44 855 ARG A C 1
ATOM 6880 O O . ARG A 1 855 ? -50.380 -4.753 14.941 1.00 92.44 855 ARG A O 1
ATOM 6887 N N . ASP A 1 856 ? -50.774 -6.952 15.185 1.00 93.06 856 ASP A N 1
ATOM 6888 C CA . ASP A 1 856 ? -51.911 -6.775 16.092 1.00 93.06 856 ASP A CA 1
ATOM 6889 C C . ASP A 1 856 ? -51.471 -6.200 17.448 1.00 93.06 856 ASP A C 1
ATOM 6891 O O . ASP A 1 856 ? -52.099 -5.265 17.952 1.00 93.06 856 ASP A O 1
ATOM 6895 N N . ALA A 1 857 ? -50.323 -6.650 17.970 1.00 92.56 857 ALA A N 1
ATOM 6896 C CA . ALA A 1 857 ? -49.705 -6.114 19.185 1.00 92.56 857 ALA A CA 1
ATOM 6897 C C . ALA A 1 857 ? -49.236 -4.654 19.012 1.00 92.56 857 ALA A C 1
ATOM 6899 O O . ALA A 1 857 ? -49.421 -3.826 19.905 1.00 92.56 857 ALA A O 1
ATOM 6900 N N . VAL A 1 858 ? -48.709 -4.285 17.835 1.00 92.00 858 VAL A N 1
ATOM 6901 C CA . VAL A 1 858 ? -48.408 -2.883 17.480 1.00 92.00 858 VAL A CA 1
ATOM 6902 C C . VAL A 1 858 ? -49.683 -2.039 17.473 1.00 92.00 858 VAL A C 1
ATOM 6904 O O . VAL A 1 858 ? -49.692 -0.916 17.986 1.00 92.00 858 VAL A O 1
ATOM 6907 N N . GLU A 1 859 ? -50.776 -2.553 16.907 1.00 90.94 859 GLU A N 1
ATOM 6908 C CA . GLU A 1 859 ? -52.052 -1.842 16.888 1.00 90.94 859 GLU A CA 1
ATOM 6909 C C . GLU A 1 859 ? -52.685 -1.706 18.280 1.00 90.94 859 GLU A C 1
ATOM 6911 O O . GLU A 1 859 ? -53.310 -0.676 18.544 1.00 90.94 859 GLU A O 1
ATOM 6916 N N . GLU A 1 860 ? -52.518 -2.684 19.171 1.00 91.94 860 GLU A N 1
ATOM 6917 C CA . GLU A 1 860 ? -52.914 -2.603 20.582 1.00 91.94 860 GLU A CA 1
ATOM 6918 C C . GLU A 1 860 ? -52.074 -1.578 21.357 1.00 91.94 860 GLU A C 1
ATOM 6920 O O . GLU A 1 860 ? -52.633 -0.627 21.913 1.00 91.94 860 GLU A O 1
ATOM 6925 N N . CYS A 1 861 ? -50.742 -1.670 21.297 1.00 90.12 861 CYS A N 1
ATOM 6926 C CA . CYS A 1 861 ? -49.837 -0.676 21.877 1.00 90.12 861 CYS A CA 1
ATOM 6927 C C . CYS A 1 861 ? -50.173 0.749 21.403 1.00 90.12 861 CYS A C 1
ATOM 6929 O O . CYS A 1 861 ? -50.279 1.671 22.215 1.00 90.12 861 CYS A O 1
ATOM 6931 N N . ARG A 1 862 ? -50.448 0.947 20.106 1.00 88.62 862 ARG A N 1
ATOM 6932 C CA . ARG A 1 862 ? -50.874 2.249 19.561 1.00 88.62 862 ARG A CA 1
ATOM 6933 C C . ARG A 1 862 ? -52.171 2.766 20.204 1.00 88.62 862 ARG A C 1
ATOM 6935 O O . ARG A 1 862 ? -52.276 3.965 20.466 1.00 88.62 862 ARG A O 1
ATOM 6942 N N . LYS A 1 863 ? -53.147 1.888 20.476 1.00 88.75 863 LYS A N 1
ATOM 6943 C CA . LYS A 1 863 ? -54.430 2.231 21.130 1.00 88.75 863 LYS A CA 1
ATOM 6944 C C . LYS A 1 863 ? -54.251 2.561 22.621 1.00 88.75 863 LYS A C 1
ATOM 6946 O O . LYS A 1 863 ? -54.946 3.446 23.125 1.00 88.75 863 LYS A O 1
ATOM 6951 N N . LEU A 1 864 ? -53.327 1.888 23.313 1.00 89.88 864 LEU A N 1
ATOM 6952 C CA . LEU A 1 864 ? -53.091 2.036 24.757 1.00 89.88 864 LEU A CA 1
ATOM 6953 C C . LEU A 1 864 ? -52.155 3.200 25.122 1.00 89.88 864 LEU A C 1
ATOM 6955 O O . LEU A 1 864 ? -52.460 3.954 26.046 1.00 89.88 864 LEU A O 1
ATOM 6959 N N . PHE A 1 865 ? -51.037 3.377 24.410 1.00 86.44 865 PHE A N 1
ATOM 6960 C CA . PHE A 1 865 ? -50.031 4.401 24.735 1.00 86.44 865 PHE A CA 1
ATOM 6961 C C . PHE A 1 865 ? -50.354 5.798 24.178 1.00 86.44 865 PHE A C 1
ATOM 6963 O O . PHE A 1 865 ? -49.856 6.786 24.710 1.00 86.44 865 PHE A O 1
ATOM 6970 N N . LYS A 1 866 ? -51.205 5.904 23.142 1.00 82.38 866 LYS A N 1
ATOM 6971 C CA . LYS A 1 866 ? -51.798 7.170 22.640 1.00 82.38 866 LYS A CA 1
ATOM 6972 C C . LYS A 1 866 ? -50.788 8.307 22.384 1.00 82.38 866 LYS A C 1
ATOM 6974 O O . LYS A 1 866 ? -51.092 9.481 22.598 1.00 82.38 866 LYS A O 1
ATOM 6979 N N . ILE A 1 867 ? -49.589 7.953 21.920 1.00 80.25 867 ILE A N 1
ATOM 6980 C CA . ILE A 1 867 ? -48.471 8.879 21.698 1.00 80.25 867 ILE A CA 1
ATOM 6981 C C . ILE A 1 867 ? -48.873 9.952 20.674 1.00 80.25 867 ILE A C 1
ATOM 6983 O O . ILE A 1 867 ? -49.223 9.631 19.539 1.00 80.25 867 ILE A O 1
ATOM 6987 N N . LYS A 1 868 ? -48.785 11.230 21.065 1.00 78.12 868 LYS A N 1
ATOM 6988 C CA . LYS A 1 868 ? -48.982 12.382 20.173 1.00 78.12 868 LYS A CA 1
ATOM 6989 C C . LYS A 1 868 ? -47.640 12.990 19.746 1.00 78.12 868 LYS A C 1
ATOM 6991 O O . LYS A 1 868 ? -46.735 13.077 20.579 1.00 78.12 868 LYS A O 1
ATOM 6996 N N . PRO A 1 869 ? -47.497 13.467 18.495 1.00 65.25 869 PRO A N 1
ATOM 6997 C CA . PRO A 1 869 ? -46.354 14.284 18.109 1.00 65.25 869 PRO A CA 1
ATOM 6998 C C . PRO A 1 869 ? -46.369 15.620 18.870 1.00 65.25 869 PRO A C 1
ATOM 7000 O O . PRO A 1 869 ? -47.413 16.235 19.076 1.00 65.25 869 PRO A O 1
ATOM 7003 N N . GLY A 1 870 ? -45.190 16.101 19.273 1.00 51.22 870 GLY A N 1
ATOM 7004 C CA . GLY A 1 870 ? -45.031 17.326 20.073 1.00 51.22 870 GLY A CA 1
ATOM 7005 C C . GLY A 1 870 ? -45.289 18.650 19.336 1.00 51.22 870 GLY A C 1
ATOM 7006 O O . GLY A 1 870 ? -44.793 19.681 19.787 1.00 51.22 870 GLY A O 1
ATOM 7007 N N . SER A 1 871 ? -45.995 18.621 18.203 1.00 53.84 871 SER A N 1
ATOM 7008 C CA . SER A 1 871 ? -46.545 19.783 17.491 1.00 53.84 871 SER A CA 1
ATOM 7009 C C . SER A 1 871 ? -47.771 20.348 18.210 1.00 53.84 871 SER A C 1
ATOM 7011 O O . SER A 1 871 ? -47.892 21.553 18.408 1.00 53.84 871 SER A O 1
ATOM 7013 N N . ASP A 1 872 ? -48.657 19.462 18.657 1.00 46.91 872 ASP A N 1
ATOM 7014 C CA . ASP A 1 872 ? -50.016 19.817 19.081 1.00 46.91 872 ASP A CA 1
ATOM 7015 C C . ASP A 1 872 ? -50.019 20.521 20.453 1.00 46.91 872 ASP A C 1
ATOM 7017 O O . ASP A 1 872 ? -50.905 21.310 20.771 1.00 46.91 872 ASP A O 1
ATOM 7021 N N . LEU A 1 873 ? -48.977 20.268 21.253 1.00 42.44 873 LEU A N 1
ATOM 7022 C CA . LEU A 1 873 ? -48.713 20.922 22.539 1.00 42.44 873 LEU A CA 1
ATOM 7023 C C . LEU A 1 873 ? -48.267 22.386 22.399 1.00 42.44 873 LEU A C 1
ATOM 7025 O O . LEU A 1 873 ? -48.456 23.156 23.336 1.00 42.44 873 LEU A O 1
ATOM 7029 N N . LEU A 1 874 ? -47.707 22.779 21.248 1.00 44.94 874 LEU A N 1
ATOM 7030 C CA . LEU A 1 874 ? -47.435 24.185 20.932 1.00 44.94 874 LEU A CA 1
ATOM 7031 C C . LEU A 1 874 ? -48.709 24.900 20.463 1.00 44.94 874 LEU A C 1
ATOM 7033 O O . LEU A 1 874 ? -48.945 26.035 20.864 1.00 44.94 874 LEU A O 1
ATOM 7037 N N . LEU A 1 875 ? -49.567 24.224 19.689 1.00 43.59 875 LEU A N 1
ATOM 7038 C CA . LEU A 1 875 ? -50.837 24.795 19.224 1.00 43.59 875 LEU A CA 1
ATOM 7039 C C . LEU A 1 875 ? -51.756 25.181 20.396 1.00 43.59 875 LEU A C 1
ATOM 7041 O O . LEU A 1 875 ? -52.214 26.316 20.463 1.00 43.59 875 LEU A O 1
ATOM 7045 N N . LEU A 1 876 ? -51.920 24.290 21.380 1.00 37.81 876 LEU A N 1
ATOM 7046 C CA . LEU A 1 876 ? -52.725 24.539 22.589 1.00 37.81 876 LEU A CA 1
ATOM 7047 C C . LEU A 1 876 ? -52.198 25.673 23.492 1.00 37.81 876 LEU A C 1
ATOM 7049 O O . LEU A 1 876 ? -52.945 26.184 24.327 1.00 37.81 876 LEU A O 1
ATOM 7053 N N . ALA A 1 877 ? -50.927 26.067 23.351 1.00 40.66 877 ALA A N 1
ATOM 7054 C CA . ALA A 1 877 ? -50.382 27.248 24.021 1.00 40.66 877 ALA A CA 1
ATOM 7055 C C . ALA A 1 877 ? -50.727 28.545 23.263 1.00 40.66 877 ALA A C 1
ATOM 7057 O O . ALA A 1 877 ? -50.979 29.571 23.892 1.00 40.66 877 ALA A O 1
ATOM 7058 N N . VAL A 1 878 ? -50.790 28.484 21.927 1.00 45.62 878 VAL A N 1
ATOM 7059 C CA . VAL A 1 878 ? -51.155 29.610 21.051 1.00 45.62 878 VAL A CA 1
ATOM 7060 C C . VAL A 1 878 ? -52.667 29.871 21.060 1.00 45.62 878 VAL A C 1
ATOM 7062 O O . VAL A 1 878 ? -53.074 31.023 21.128 1.00 45.62 878 VAL A O 1
ATOM 7065 N N . GLU A 1 879 ? -53.513 28.834 21.103 1.00 39.06 879 GLU A N 1
ATOM 7066 C CA . GLU A 1 879 ? -54.989 28.952 21.100 1.00 39.06 879 GLU A CA 1
ATOM 7067 C C . GLU A 1 879 ? -55.586 29.746 22.283 1.00 39.06 879 GLU A C 1
ATOM 7069 O O . GLU A 1 879 ? -56.773 30.074 22.273 1.00 39.06 879 GLU A O 1
ATOM 7074 N N . ARG A 1 880 ? -54.792 30.086 23.310 1.00 36.59 880 ARG A N 1
ATOM 7075 C CA . ARG A 1 880 ? -55.211 30.976 24.409 1.00 36.59 880 ARG A CA 1
ATOM 7076 C C . ARG A 1 880 ? -54.934 32.463 24.163 1.00 36.59 880 ARG A C 1
ATOM 7078 O O . ARG A 1 880 ? -55.332 33.278 24.994 1.00 36.59 880 ARG A O 1
ATOM 7085 N N . LEU A 1 881 ? -54.296 32.827 23.051 1.00 37.47 881 LEU A N 1
ATOM 7086 C CA . LEU A 1 881 ? -54.018 34.211 22.673 1.00 37.47 881 LEU A CA 1
ATOM 7087 C C . LEU A 1 881 ? -54.633 34.537 21.304 1.00 37.47 881 LEU A C 1
ATOM 7089 O O . LEU A 1 881 ? -54.145 34.113 20.265 1.00 37.47 881 LEU A O 1
ATOM 7093 N N . HIS A 1 882 ? -55.666 35.384 21.354 1.00 33.59 882 HIS A N 1
ATOM 7094 C CA . HIS A 1 882 ? -56.319 36.084 20.239 1.00 33.59 882 HIS A CA 1
ATOM 7095 C C . HIS A 1 882 ? -57.176 35.252 19.269 1.00 33.59 882 HIS A C 1
ATOM 7097 O O . HIS A 1 882 ? -56.723 34.703 18.270 1.00 33.59 882 HIS A O 1
ATOM 7103 N N . SER A 1 883 ? -58.490 35.333 19.487 1.00 32.81 883 SER A N 1
ATOM 7104 C CA . SER A 1 883 ? -59.503 35.052 18.471 1.00 32.81 883 SER A CA 1
ATOM 7105 C C . SER A 1 883 ? -59.549 36.178 17.429 1.00 32.81 883 SER A C 1
ATOM 7107 O O . SER A 1 883 ? -60.013 37.261 17.769 1.00 32.81 883 SER A O 1
ATOM 7109 N N . PHE A 1 884 ? -59.157 35.932 16.173 1.00 30.38 884 PHE A N 1
ATOM 7110 C CA . PHE A 1 884 ? -59.839 36.474 14.979 1.00 30.38 884 PHE A CA 1
ATOM 7111 C C . PHE A 1 884 ? -59.304 35.850 13.675 1.00 30.38 884 PHE A C 1
ATOM 7113 O O . PHE A 1 884 ? -58.104 35.673 13.515 1.00 30.38 884 PHE A O 1
ATOM 7120 N N . ILE A 1 885 ? -60.220 35.625 12.721 1.00 29.09 885 ILE A N 1
ATOM 7121 C CA . ILE A 1 885 ? -59.998 35.128 11.346 1.00 29.09 885 ILE A CA 1
ATOM 7122 C C . ILE A 1 885 ? -59.569 33.647 11.242 1.00 29.09 885 ILE A C 1
ATOM 7124 O O . ILE A 1 885 ? -58.748 33.126 11.985 1.00 29.09 885 ILE A O 1
ATOM 7128 N N . VAL A 1 886 ? -60.187 32.959 10.279 1.00 31.72 886 VAL A N 1
ATOM 7129 C CA . VAL A 1 886 ? -60.029 31.536 9.948 1.00 31.72 886 VAL A CA 1
ATOM 7130 C C . VAL A 1 886 ? -59.603 31.442 8.485 1.00 31.72 886 VAL A C 1
ATOM 7132 O O . VAL A 1 886 ? -60.207 32.133 7.675 1.00 31.72 886 VAL A O 1
ATOM 7135 N N . PHE A 1 887 ? -58.646 30.573 8.134 1.00 26.66 887 PHE A N 1
ATOM 7136 C CA . PHE A 1 887 ? -58.784 29.593 7.038 1.00 26.66 887 PHE A CA 1
ATOM 7137 C C . PHE A 1 887 ? -57.613 28.589 7.001 1.00 26.66 887 PHE A C 1
ATOM 7139 O O . PHE A 1 887 ? -56.557 28.798 7.589 1.00 26.66 887 PHE A O 1
ATOM 7146 N N . TYR A 1 888 ? -57.859 27.448 6.356 1.00 28.03 888 TYR A N 1
ATOM 7147 C CA . TYR A 1 888 ? -57.045 26.229 6.367 1.00 28.03 888 TYR A CA 1
ATOM 7148 C C . TYR A 1 888 ? -55.587 26.400 5.898 1.00 28.03 888 TYR A C 1
ATOM 7150 O O . TYR A 1 888 ? -55.333 26.899 4.807 1.00 28.03 888 TYR A O 1
ATOM 7158 N N . THR A 1 889 ? -54.652 25.760 6.607 1.00 27.97 889 THR A N 1
ATOM 7159 C CA . THR A 1 889 ? -53.674 24.818 6.014 1.00 27.97 889 THR A CA 1
ATOM 7160 C C . THR A 1 889 ? -53.080 23.922 7.107 1.00 27.97 889 THR A C 1
ATOM 7162 O O . THR A 1 889 ? -52.948 24.334 8.256 1.00 27.97 889 THR A O 1
ATOM 7165 N N . ALA A 1 890 ? -52.738 22.674 6.772 1.00 29.50 890 ALA A N 1
ATOM 7166 C CA . ALA A 1 890 ? -52.074 21.765 7.709 1.00 29.50 890 ALA A CA 1
ATOM 7167 C C . ALA A 1 890 ? -50.558 22.050 7.765 1.00 29.50 890 ALA A C 1
ATOM 7169 O O . ALA A 1 890 ? -49.961 22.302 6.713 1.00 29.50 890 ALA A O 1
ATOM 7170 N N . PRO A 1 891 ? -49.902 21.967 8.940 1.00 35.94 891 PRO A N 1
ATOM 7171 C CA . PRO A 1 891 ? -48.458 22.156 9.032 1.00 35.94 891 PRO A CA 1
ATOM 7172 C C . PRO A 1 891 ? -47.726 21.042 8.260 1.00 35.94 891 PRO A C 1
ATOM 7174 O O . PRO A 1 891 ? -48.045 19.859 8.434 1.00 35.94 891 PRO A O 1
ATOM 7177 N N . PRO A 1 892 ? -46.743 21.371 7.404 1.00 35.09 892 PRO A N 1
ATOM 7178 C CA . PRO A 1 892 ? -46.058 20.368 6.604 1.00 35.09 892 PRO A CA 1
ATOM 7179 C C . PRO A 1 892 ? -45.213 19.443 7.487 1.00 35.09 892 PRO A C 1
ATOM 7181 O O . PRO A 1 892 ? -44.460 19.892 8.354 1.00 35.09 892 PRO A O 1
ATOM 7184 N N . LYS A 1 893 ? -45.252 18.135 7.195 1.00 35.41 893 LYS A N 1
ATOM 7185 C CA . LYS A 1 893 ? -44.181 17.217 7.616 1.00 35.41 893 LYS A CA 1
ATOM 7186 C C . LYS A 1 893 ? -42.845 17.814 7.167 1.00 35.41 893 LYS A C 1
ATOM 7188 O O . LYS A 1 893 ? -42.755 18.299 6.039 1.00 35.41 893 LYS A O 1
ATOM 7193 N N . VAL A 1 894 ? -41.807 17.736 8.003 1.00 33.72 894 VAL A N 1
ATOM 7194 C CA . VAL A 1 894 ? -40.472 18.274 7.681 1.00 33.72 894 VAL A CA 1
ATOM 7195 C C . VAL A 1 894 ? -39.785 17.408 6.618 1.00 33.72 894 VAL A C 1
ATOM 7197 O O . VAL A 1 894 ? -38.868 16.632 6.887 1.00 33.72 894 VAL A O 1
ATOM 7200 N N . VAL A 1 895 ? -40.232 17.562 5.373 1.00 32.06 895 VAL A N 1
ATOM 7201 C CA . VAL A 1 895 ? -39.467 17.201 4.188 1.00 32.06 895 VAL A CA 1
ATOM 7202 C C . VAL A 1 895 ? -38.234 18.093 4.200 1.00 32.06 895 VAL A C 1
ATOM 7204 O O . VAL A 1 895 ? -38.328 19.307 4.011 1.00 32.06 895 VAL A O 1
ATOM 7207 N N . LYS A 1 896 ? -37.059 17.499 4.424 1.00 33.69 896 LYS A N 1
ATOM 7208 C CA . LYS A 1 896 ? -35.787 18.183 4.181 1.00 33.69 896 LYS A CA 1
ATOM 7209 C C . LYS A 1 896 ? -35.692 18.493 2.687 1.00 33.69 896 LYS A C 1
ATOM 7211 O O . LYS A 1 896 ? -35.184 17.671 1.927 1.00 33.69 896 LYS A O 1
ATOM 7216 N N . ARG A 1 897 ? -36.144 19.682 2.272 1.00 30.55 897 ARG A N 1
ATOM 7217 C CA . ARG A 1 897 ? -35.755 20.267 0.984 1.00 30.55 897 ARG A CA 1
ATOM 7218 C C . ARG A 1 897 ? -34.227 20.346 0.970 1.00 30.55 897 ARG A C 1
ATOM 7220 O O . ARG A 1 897 ? -33.645 21.222 1.608 1.00 30.55 897 ARG A O 1
ATOM 7227 N N . ARG A 1 898 ? -33.574 19.410 0.270 1.00 32.56 898 ARG A N 1
ATOM 7228 C CA . ARG A 1 898 ? -32.209 19.630 -0.221 1.00 32.56 898 ARG A CA 1
ATOM 7229 C C . ARG A 1 898 ? -32.252 20.911 -1.046 1.00 32.56 898 ARG A C 1
ATOM 7231 O O . ARG A 1 898 ? -33.202 21.109 -1.801 1.00 32.56 898 ARG A O 1
ATOM 7238 N N . LYS A 1 899 ? -31.269 21.793 -0.860 1.00 39.09 899 LYS A N 1
ATOM 7239 C CA . LYS A 1 899 ? -31.242 23.070 -1.585 1.00 39.09 899 LYS A CA 1
ATOM 7240 C C . LYS A 1 899 ? -30.763 22.911 -3.033 1.00 39.09 899 LYS A C 1
ATOM 7242 O O . LYS A 1 899 ? -30.953 23.816 -3.832 1.00 39.09 899 LYS A O 1
ATOM 7247 N N . ASP A 1 900 ? -30.228 21.734 -3.346 1.00 36.44 900 ASP A N 1
ATOM 7248 C CA . ASP A 1 900 ? -29.727 21.326 -4.651 1.00 36.44 900 ASP A CA 1
ATOM 7249 C C . ASP A 1 900 ? -30.742 20.361 -5.285 1.00 36.44 900 ASP A C 1
ATOM 7251 O O . ASP A 1 900 ? -30.738 19.156 -5.019 1.00 36.44 900 ASP A O 1
ATOM 7255 N N . ALA A 1 901 ? -31.653 20.918 -6.082 1.00 33.75 901 ALA A N 1
ATOM 7256 C CA . ALA A 1 901 ? -32.605 20.180 -6.906 1.00 33.75 901 ALA A CA 1
ATOM 7257 C C . ALA A 1 901 ? -32.321 20.499 -8.381 1.00 33.75 901 ALA A C 1
ATOM 7259 O O . ALA A 1 901 ? -32.935 21.383 -8.971 1.00 33.75 901 ALA A O 1
ATOM 7260 N N . HIS A 1 902 ? -31.350 19.789 -8.952 1.00 36.66 902 HIS A N 1
ATOM 7261 C CA . HIS A 1 902 ? -31.054 19.795 -10.382 1.00 36.66 902 HIS A CA 1
ATOM 7262 C C . HIS A 1 902 ? -31.129 18.360 -10.904 1.00 36.66 902 HIS A C 1
ATOM 7264 O O . HIS A 1 902 ? -30.639 17.447 -10.242 1.00 36.66 902 HIS A O 1
ATOM 7270 N N . MET A 1 903 ? -31.722 18.188 -12.088 1.00 38.84 903 MET A N 1
ATOM 7271 C CA . MET A 1 903 ? -31.903 16.901 -12.770 1.00 38.84 903 MET A CA 1
ATOM 7272 C C . MET A 1 903 ? -32.683 15.852 -11.955 1.00 38.84 903 MET A C 1
ATOM 7274 O O . MET A 1 903 ? -32.203 14.749 -11.700 1.00 38.84 903 MET A O 1
ATOM 7278 N N . ALA A 1 904 ? -33.937 16.170 -11.624 1.00 34.25 904 ALA A N 1
ATOM 7279 C CA . ALA A 1 904 ? -34.975 15.215 -12.006 1.00 34.25 904 ALA A CA 1
ATOM 7280 C C . ALA A 1 904 ? -35.150 15.362 -13.528 1.00 34.25 904 ALA A C 1
ATOM 7282 O O . ALA A 1 904 ? -35.183 16.495 -14.014 1.00 34.25 904 ALA A O 1
ATOM 7283 N N . GLY A 1 905 ? -35.173 14.251 -14.264 1.00 32.53 905 GLY A N 1
ATOM 7284 C CA . GLY A 1 905 ? -35.695 14.267 -15.631 1.00 32.53 905 GLY A CA 1
ATOM 7285 C C . GLY A 1 905 ? -37.202 14.511 -15.593 1.00 32.53 905 GLY A C 1
ATOM 7286 O O . GLY A 1 905 ? -37.820 14.343 -14.542 1.00 32.53 905 GLY A O 1
ATOM 7287 N N . GLU A 1 906 ? -37.779 14.932 -16.710 1.00 33.88 906 GLU A N 1
ATOM 7288 C CA . GLU A 1 906 ? -39.234 14.981 -16.845 1.00 33.88 906 GLU A CA 1
ATOM 7289 C C . GLU A 1 906 ? -39.773 13.540 -16.859 1.00 33.88 906 GLU A C 1
ATOM 7291 O O . GLU A 1 906 ? -39.189 12.662 -17.499 1.00 33.88 906 GLU A O 1
ATOM 7296 N N . ASP A 1 907 ? -40.830 13.282 -16.086 1.00 30.83 907 ASP A N 1
ATOM 7297 C CA . ASP A 1 907 ? -41.459 11.963 -15.991 1.00 30.83 907 ASP A CA 1
ATOM 7298 C C . ASP A 1 907 ? -42.301 11.710 -17.261 1.00 30.83 907 ASP A C 1
ATOM 7300 O O . ASP A 1 907 ? -43.499 11.997 -17.300 1.00 30.83 907 ASP A O 1
ATOM 7304 N N . ASP A 1 908 ? -41.661 11.196 -18.319 1.00 31.47 908 ASP A N 1
ATOM 7305 C CA . ASP A 1 908 ? -42.336 10.680 -19.519 1.00 31.47 908 ASP A CA 1
ATOM 7306 C C . ASP A 1 908 ? -43.110 9.388 -19.171 1.00 31.47 908 ASP A C 1
ATOM 7308 O O . ASP A 1 908 ? -42.614 8.268 -19.321 1.00 31.47 908 ASP A O 1
ATOM 7312 N N . ASP A 1 909 ? -44.346 9.557 -18.693 1.00 33.09 909 ASP A N 1
ATOM 7313 C CA . ASP A 1 909 ? -45.315 8.503 -18.348 1.00 33.09 909 ASP A CA 1
ATOM 7314 C C . ASP A 1 909 ? -45.859 7.748 -19.598 1.00 33.09 909 ASP A C 1
ATOM 7316 O O . ASP A 1 909 ? -47.069 7.654 -19.826 1.00 33.09 909 ASP A O 1
ATOM 7320 N N . GLU A 1 910 ? -44.986 7.148 -20.420 1.00 31.22 910 GLU A N 1
ATOM 7321 C CA . GLU A 1 910 ? -45.397 6.079 -21.347 1.00 31.22 910 GLU A CA 1
ATOM 7322 C C . GLU A 1 910 ? -45.357 4.712 -20.647 1.00 31.22 910 GLU A C 1
ATOM 7324 O O . GLU A 1 910 ? -44.336 4.026 -20.552 1.00 31.22 910 GLU A O 1
ATOM 7329 N N . LEU A 1 911 ? -46.528 4.304 -20.153 1.00 31.23 911 LEU A N 1
ATOM 7330 C CA . LEU A 1 911 ? -46.771 3.022 -19.497 1.00 31.23 911 LEU A CA 1
ATOM 7331 C C . LEU A 1 911 ? -46.660 1.849 -20.498 1.00 31.23 911 LEU A C 1
ATOM 7333 O O . LEU A 1 911 ? -47.662 1.412 -21.067 1.00 31.23 911 LEU A O 1
ATOM 7337 N N . ILE A 1 912 ? -45.449 1.322 -20.707 1.00 30.09 912 ILE A N 1
ATOM 7338 C CA . ILE A 1 912 ? -45.213 0.167 -21.593 1.00 30.09 912 ILE A CA 1
ATOM 7339 C C . ILE A 1 912 ? -45.822 -1.111 -20.990 1.00 30.09 912 ILE A C 1
ATOM 7341 O O . ILE A 1 912 ? -45.205 -1.804 -20.177 1.00 30.09 912 ILE A O 1
ATOM 7345 N N . ASP A 1 913 ? -47.035 -1.439 -21.433 1.00 29.50 913 ASP A N 1
ATOM 7346 C CA . ASP A 1 913 ? -47.681 -2.731 -21.200 1.00 29.50 913 ASP A CA 1
ATOM 7347 C C . ASP A 1 913 ? -46.998 -3.833 -22.036 1.00 29.50 913 ASP A C 1
ATOM 7349 O O . ASP A 1 913 ? -46.834 -3.720 -23.254 1.00 29.50 913 ASP A O 1
ATOM 7353 N N . LEU A 1 914 ? -46.572 -4.918 -21.385 1.00 32.03 914 LEU A N 1
ATOM 7354 C CA . LEU A 1 914 ? -45.802 -6.002 -22.005 1.00 32.03 914 LEU A CA 1
ATOM 7355 C C . LEU A 1 914 ? -46.728 -7.057 -22.640 1.00 32.03 914 LEU A C 1
ATOM 7357 O O . LEU A 1 914 ? -46.760 -8.215 -22.218 1.00 32.03 914 LEU A O 1
ATOM 7361 N N . GLY A 1 915 ? -47.466 -6.656 -23.683 1.00 31.61 915 GLY A N 1
ATOM 7362 C CA . GLY A 1 915 ? -48.503 -7.481 -24.315 1.00 31.61 915 GLY A CA 1
ATOM 7363 C C . GLY A 1 915 ? -48.560 -7.460 -25.852 1.00 31.61 915 GLY A C 1
ATOM 7364 O O . GLY A 1 915 ? -49.225 -6.615 -26.441 1.00 31.61 915 GLY A O 1
ATOM 7365 N N . ALA A 1 916 ? -48.032 -8.518 -26.486 1.00 29.61 916 ALA A N 1
ATOM 7366 C CA . ALA A 1 916 ? -48.318 -8.921 -27.883 1.00 29.61 916 ALA A CA 1
ATOM 7367 C C . ALA A 1 916 ? -47.667 -8.039 -29.012 1.00 29.61 916 ALA A C 1
ATOM 7369 O O . ALA A 1 916 ? -46.857 -7.172 -28.690 1.00 29.61 916 ALA A O 1
ATOM 7370 N N . PRO A 1 917 ? -47.782 -8.364 -30.332 1.00 32.31 917 PRO A N 1
ATOM 7371 C CA . PRO A 1 917 ? -46.569 -8.490 -31.162 1.00 32.31 917 PRO A CA 1
ATOM 7372 C C . PRO A 1 917 ? -46.430 -7.541 -32.381 1.00 32.31 917 PRO A C 1
ATOM 7374 O O . PRO A 1 917 ? -47.388 -6.970 -32.893 1.00 32.31 917 PRO A O 1
ATOM 7377 N N . LEU A 1 918 ? -45.190 -7.467 -32.887 1.00 34.69 918 LEU A N 1
ATOM 7378 C CA . LEU A 1 918 ? -44.693 -6.672 -34.029 1.00 34.69 918 LEU A CA 1
ATOM 7379 C C . LEU A 1 918 ? -45.452 -6.825 -35.366 1.00 34.69 918 LEU A C 1
ATOM 7381 O O . LEU A 1 918 ? -45.745 -7.949 -35.783 1.00 34.69 918 LEU A O 1
ATOM 7385 N N . PRO A 1 919 ? -45.535 -5.723 -36.145 1.00 29.59 919 PRO A N 1
ATOM 7386 C CA . PRO A 1 919 ? -45.287 -5.803 -37.593 1.00 29.59 919 PRO A CA 1
ATOM 7387 C C . PRO A 1 919 ? -44.451 -4.642 -38.211 1.00 29.59 919 PRO A C 1
ATOM 7389 O O . PRO A 1 919 ? -44.888 -3.503 -38.301 1.00 29.59 919 PRO A O 1
ATOM 7392 N N . SER A 1 920 ? -43.265 -4.991 -38.726 1.00 26.67 920 SER A N 1
ATOM 7393 C CA . SER A 1 920 ? -42.621 -4.562 -40.000 1.00 26.67 920 SER A CA 1
ATOM 7394 C C . SER A 1 920 ? -42.700 -3.128 -40.615 1.00 26.67 920 SER A C 1
ATOM 7396 O O . SER A 1 920 ? -43.751 -2.723 -41.099 1.00 26.67 920 SER A O 1
ATOM 7398 N N . ARG A 1 921 ? -41.489 -2.600 -40.927 1.00 27.72 921 ARG A N 1
ATOM 7399 C CA . ARG A 1 921 ? -41.011 -1.903 -42.174 1.00 27.72 921 ARG A CA 1
ATOM 7400 C C . ARG A 1 921 ? -41.213 -0.381 -42.424 1.00 27.72 921 ARG A C 1
ATOM 7402 O O . ARG A 1 921 ? -42.328 0.105 -42.467 1.00 27.72 921 ARG A O 1
ATOM 7409 N N . GLU A 1 922 ? -40.085 0.245 -42.833 1.00 26.30 922 GLU A N 1
ATOM 7410 C CA . GLU A 1 922 ? -39.908 1.361 -43.816 1.00 26.30 922 GLU A CA 1
ATOM 7411 C C . GLU A 1 922 ? -40.465 2.780 -43.478 1.00 26.30 922 GLU A C 1
ATOM 7413 O O . GLU A 1 922 ? -41.465 2.908 -42.793 1.00 26.30 922 GLU A O 1
ATOM 7418 N N . SER A 1 923 ? -39.907 3.930 -43.923 1.00 25.91 923 SER A N 1
ATOM 7419 C CA . SER A 1 923 ? -38.553 4.281 -44.431 1.00 25.91 923 SER A CA 1
ATOM 7420 C C . SER A 1 923 ? -38.319 5.818 -44.572 1.00 25.91 923 SER A C 1
ATOM 7422 O O . SER A 1 923 ? -39.134 6.490 -45.192 1.00 25.91 923 SER A O 1
ATOM 7424 N N . VAL A 1 924 ? -37.153 6.326 -44.125 1.00 27.69 924 VAL A N 1
ATOM 7425 C CA . VAL A 1 924 ? -36.323 7.458 -44.661 1.00 27.69 924 VAL A CA 1
ATOM 7426 C C . VAL A 1 924 ? -36.957 8.819 -45.078 1.00 27.69 924 VAL A C 1
ATOM 7428 O O . VAL A 1 924 ? -37.643 8.884 -46.096 1.00 27.69 924 VAL A O 1
ATOM 7431 N N . LYS A 1 925 ? -36.495 9.942 -44.465 1.00 25.70 925 LYS A N 1
ATOM 7432 C CA . LYS A 1 925 ? -35.966 11.177 -45.144 1.00 25.70 925 LYS A CA 1
ATOM 7433 C C . LYS A 1 925 ? -35.428 12.272 -44.180 1.00 25.70 925 LYS A C 1
ATOM 7435 O O . LYS A 1 925 ? -35.840 12.335 -43.030 1.00 25.70 925 LYS A O 1
ATOM 7440 N N . HIS A 1 926 ? -34.524 13.137 -44.676 1.00 25.48 926 HIS A N 1
ATOM 7441 C CA . HIS A 1 926 ? -33.969 14.342 -44.001 1.00 25.48 926 HIS A CA 1
ATOM 7442 C C . HIS A 1 926 ? -34.238 15.651 -44.846 1.00 25.48 926 HIS A C 1
ATOM 7444 O O . HIS A 1 926 ? -35.242 15.639 -45.558 1.00 25.48 926 HIS A O 1
ATOM 7450 N N . PRO A 1 927 ? -33.502 16.803 -44.778 1.00 51.78 927 PRO A N 1
ATOM 7451 C CA . PRO A 1 927 ? -34.098 18.044 -44.235 1.00 51.78 927 PRO A CA 1
ATOM 7452 C C . PRO A 1 927 ? -33.841 19.369 -45.022 1.00 51.78 927 PRO A C 1
ATOM 7454 O O . PRO A 1 927 ? -33.006 19.428 -45.920 1.00 51.78 927 PRO A O 1
ATOM 7457 N N . SER A 1 928 ? -34.488 20.472 -44.607 1.00 26.92 928 SER A N 1
ATOM 7458 C CA . SER A 1 928 ? -34.113 21.891 -44.873 1.00 26.92 928 SER A CA 1
ATOM 7459 C C . SER A 1 928 ? -35.105 22.838 -44.162 1.00 26.92 928 SER A C 1
ATOM 7461 O O . SER A 1 928 ? -36.276 22.483 -44.095 1.00 26.92 928 SER A O 1
ATOM 7463 N N . GLY A 1 929 ? -34.794 24.039 -43.650 1.00 26.19 929 GLY A N 1
ATOM 7464 C CA . GLY A 1 929 ? -33.530 24.795 -43.559 1.00 26.19 929 GLY A CA 1
ATOM 7465 C C . GLY A 1 929 ? -33.676 26.247 -44.070 1.00 26.19 929 GLY A C 1
ATOM 7466 O O . GLY A 1 929 ? -34.196 26.403 -45.169 1.00 26.19 929 GLY A O 1
ATOM 7467 N N . ASN A 1 930 ? -33.247 27.277 -43.305 1.00 27.41 930 ASN A N 1
ATOM 7468 C CA . ASN A 1 930 ? -32.698 28.574 -43.794 1.00 27.41 930 ASN A CA 1
ATOM 7469 C C . ASN A 1 930 ? -32.422 29.637 -42.695 1.00 27.41 930 ASN A C 1
ATOM 7471 O O . ASN A 1 930 ? -32.962 29.584 -41.596 1.00 27.41 930 ASN A O 1
ATOM 7475 N N . MET A 1 931 ? -31.558 30.597 -43.057 1.00 23.70 931 MET A N 1
ATOM 7476 C CA . MET A 1 931 ? -31.038 31.814 -42.381 1.00 23.70 931 MET A CA 1
ATOM 7477 C C . MET A 1 931 ? -30.307 32.639 -43.488 1.00 23.70 931 MET A C 1
ATOM 7479 O O . MET A 1 931 ? -30.134 32.071 -44.572 1.00 23.70 931 MET A O 1
ATOM 7483 N N . PRO A 1 932 ? -29.753 33.867 -43.302 1.00 53.59 932 PRO A N 1
ATOM 7484 C CA . PRO A 1 932 ? -29.938 34.942 -42.301 1.00 53.59 932 PRO A CA 1
ATOM 7485 C C . PRO A 1 932 ? -30.114 36.358 -42.968 1.00 53.59 932 PRO A C 1
ATOM 7487 O O . PRO A 1 932 ? -30.527 36.435 -44.120 1.00 53.59 932 PRO A O 1
ATOM 7490 N N . VAL A 1 933 ? -29.697 37.447 -42.273 1.00 26.03 933 VAL A N 1
ATOM 7491 C CA . VAL A 1 933 ? -29.173 38.786 -42.732 1.00 26.03 933 VAL A CA 1
ATOM 7492 C C . VAL A 1 933 ? -29.916 40.029 -42.164 1.00 26.03 933 VAL A C 1
ATOM 7494 O O . VAL A 1 933 ? -31.076 39.949 -41.780 1.00 26.03 933 VAL A O 1
ATOM 7497 N N . LEU A 1 934 ? -29.198 41.162 -42.011 1.00 26.31 934 LEU A N 1
ATOM 7498 C CA . LEU A 1 934 ? -29.541 42.355 -41.206 1.00 26.31 934 LEU A CA 1
ATOM 7499 C C . LEU A 1 934 ? -29.691 43.674 -42.016 1.00 26.31 934 LEU A C 1
ATOM 7501 O O . LEU A 1 934 ? -29.116 43.800 -43.095 1.00 26.31 934 LEU A O 1
ATOM 7505 N N . SER A 1 935 ? -30.225 44.717 -41.341 1.00 20.58 935 SER A N 1
ATOM 7506 C CA . SER A 1 935 ? -29.860 46.164 -41.449 1.00 20.58 935 SER A CA 1
ATOM 7507 C C . SER A 1 935 ? -30.456 47.009 -42.618 1.00 20.58 935 SER A C 1
ATOM 7509 O O . SER A 1 935 ? -30.890 46.424 -43.604 1.00 20.58 935 SER A O 1
ATOM 7511 N N . PRO A 1 936 ? -30.406 48.374 -42.603 1.00 44.59 936 PRO A N 1
ATOM 7512 C CA . PRO A 1 936 ? -30.706 49.325 -41.500 1.00 44.59 936 PRO A CA 1
ATOM 7513 C C . PRO A 1 936 ? -31.391 50.685 -41.910 1.00 44.59 936 PRO A C 1
ATOM 7515 O O . PRO A 1 936 ? -31.555 50.989 -43.082 1.00 44.59 936 PRO A O 1
ATOM 7518 N N . GLN A 1 937 ? -31.614 51.568 -40.911 1.00 23.41 937 GLN A N 1
ATOM 7519 C CA . GLN A 1 937 ? -31.765 53.058 -40.940 1.00 23.41 937 GLN A CA 1
ATOM 7520 C C . GLN A 1 937 ? -33.092 53.786 -41.332 1.00 23.41 937 GLN A C 1
ATOM 7522 O O . GLN A 1 937 ? -33.554 53.730 -42.460 1.00 23.41 937 GLN A O 1
ATOM 7527 N N . LYS A 1 938 ? -33.541 54.652 -40.391 1.00 23.38 938 LYS A N 1
ATOM 7528 C CA . LYS A 1 938 ? -34.117 56.030 -40.505 1.00 23.38 938 LYS A CA 1
ATOM 7529 C C . LYS A 1 938 ? -35.226 56.361 -41.543 1.00 23.38 938 LYS A C 1
ATOM 7531 O O . LYS A 1 938 ? -34.930 56.468 -42.726 1.00 23.38 938 LYS A O 1
ATOM 7536 N N . SER A 1 939 ? -36.376 56.898 -41.085 1.00 21.41 939 SER A N 1
ATOM 7537 C CA . SER A 1 939 ? -36.646 58.370 -41.031 1.00 21.41 939 SER A CA 1
ATOM 7538 C C . SER A 1 939 ? -38.116 58.798 -40.737 1.00 21.41 939 SER A C 1
ATOM 7540 O O . SER A 1 939 ? -39.052 58.215 -41.258 1.00 21.41 939 SER A O 1
ATOM 7542 N N . PHE A 1 940 ? -38.258 59.865 -39.927 1.00 22.28 940 PHE A N 1
ATOM 7543 C CA . PHE A 1 940 ? -39.271 60.956 -39.912 1.00 22.28 940 PHE A CA 1
ATOM 7544 C C . PHE A 1 940 ? -40.815 60.721 -39.982 1.00 22.28 940 PHE A C 1
ATOM 7546 O O . PHE A 1 940 ? -41.365 60.420 -41.032 1.00 22.28 940 PHE A O 1
ATOM 7553 N N . VAL A 1 941 ? -41.484 61.166 -38.896 1.00 24.62 941 VAL A N 1
ATOM 7554 C CA . VAL A 1 941 ? -42.763 61.934 -38.808 1.00 24.62 941 VAL A CA 1
ATOM 7555 C C . VAL A 1 941 ? -44.102 61.273 -39.192 1.00 24.62 941 VAL A C 1
ATOM 7557 O O . VAL A 1 941 ? -44.456 61.195 -40.367 1.00 24.62 941 VAL A O 1
ATOM 7560 N N . LYS A 1 942 ? -44.942 61.033 -38.169 1.00 30.08 942 LYS A N 1
ATOM 7561 C CA . LYS A 1 942 ? -46.211 61.767 -37.941 1.00 30.08 942 LYS A CA 1
ATOM 7562 C C . LYS A 1 942 ? -46.785 61.496 -36.540 1.00 30.08 942 LYS A C 1
ATOM 7564 O O . LYS A 1 942 ? -46.514 60.443 -35.973 1.00 30.08 942 LYS A O 1
ATOM 7569 N N . ASP A 1 943 ? -47.567 62.444 -36.033 1.00 30.94 943 ASP A N 1
ATOM 7570 C CA . ASP A 1 943 ? -48.241 62.412 -34.728 1.00 30.94 943 ASP A CA 1
ATOM 7571 C C . ASP A 1 943 ? -49.669 61.830 -34.830 1.00 30.94 943 ASP A C 1
ATOM 7573 O O . ASP A 1 943 ? -50.298 61.993 -35.877 1.00 30.94 943 ASP A O 1
ATOM 7577 N N . ASP A 1 944 ? -50.130 61.141 -33.772 1.00 33.38 944 ASP A N 1
ATOM 7578 C CA . ASP A 1 944 ? -51.510 61.120 -33.219 1.00 33.38 944 ASP A CA 1
ATOM 7579 C C . ASP A 1 944 ? -51.628 60.051 -32.085 1.00 33.38 944 ASP A C 1
ATOM 7581 O O . ASP A 1 944 ? -51.339 58.873 -32.292 1.00 33.38 944 ASP A O 1
ATOM 7585 N N . ASP A 1 945 ? -52.046 60.492 -30.891 1.00 28.98 945 ASP A N 1
ATOM 7586 C CA . ASP A 1 945 ? -52.652 59.804 -29.723 1.00 28.98 945 ASP A CA 1
ATOM 7587 C C . ASP A 1 945 ? -52.298 58.346 -29.302 1.00 28.98 945 ASP A C 1
ATOM 7589 O O . ASP A 1 945 ? -52.851 57.367 -29.810 1.00 28.98 945 ASP A O 1
ATOM 7593 N N . SER A 1 946 ? -51.584 58.202 -28.168 1.00 34.22 946 SER A N 1
ATOM 7594 C CA . SER A 1 946 ? -51.816 57.128 -27.167 1.00 34.22 946 SER A CA 1
ATOM 7595 C C . SER A 1 946 ? -51.178 57.468 -25.807 1.00 34.22 946 SER A C 1
ATOM 7597 O O . SER A 1 946 ? -50.021 57.884 -25.796 1.00 34.22 946 SER A O 1
ATOM 7599 N N . ALA A 1 947 ? -51.871 57.255 -24.677 1.00 28.55 947 ALA A N 1
ATOM 7600 C CA . ALA A 1 947 ? -51.429 57.741 -23.359 1.00 28.55 947 ALA A CA 1
ATOM 7601 C C . ALA A 1 947 ? -51.124 56.650 -22.306 1.00 28.55 947 ALA A C 1
ATOM 7603 O O . ALA A 1 947 ? -51.962 55.806 -21.981 1.00 28.55 947 ALA A O 1
ATOM 7604 N N . THR A 1 948 ? -49.939 56.779 -21.711 1.00 26.95 948 THR A N 1
ATOM 7605 C CA . THR A 1 948 ? -49.566 56.414 -20.332 1.00 26.95 948 THR A CA 1
ATOM 7606 C C . THR A 1 948 ? -48.778 57.597 -19.757 1.00 26.95 948 THR A C 1
ATOM 7608 O O . THR A 1 948 ? -48.166 58.313 -20.544 1.00 26.95 948 THR A O 1
ATOM 7611 N N . GLU A 1 949 ? -48.724 57.743 -18.428 1.00 34.72 949 GLU A N 1
ATOM 7612 C CA . GLU A 1 949 ? -48.202 58.936 -17.715 1.00 34.72 949 GLU A CA 1
ATOM 7613 C C . GLU A 1 949 ? -49.130 60.174 -17.809 1.00 34.72 949 GLU A C 1
ATOM 7615 O O . GLU A 1 949 ? -50.151 60.133 -18.496 1.00 34.72 949 GLU A O 1
ATOM 7620 N N . GLU A 1 950 ? -48.857 61.207 -16.999 1.00 26.45 950 GLU A N 1
ATOM 7621 C CA . GLU A 1 950 ? -49.787 62.301 -16.643 1.00 26.45 950 GLU A CA 1
ATOM 7622 C C . GLU A 1 950 ? -49.088 63.688 -16.703 1.00 26.45 950 GLU A C 1
ATOM 7624 O O . GLU A 1 950 ? -47.934 63.807 -16.288 1.00 26.45 950 GLU A O 1
ATOM 7629 N N . ASP A 1 951 ? -49.782 64.728 -17.198 1.00 29.03 951 ASP A N 1
ATOM 7630 C CA . ASP A 1 951 ? -49.320 66.140 -17.306 1.00 29.03 951 ASP A CA 1
ATOM 7631 C C . ASP A 1 951 ? -49.283 66.875 -15.929 1.00 29.03 951 ASP A C 1
ATOM 7633 O O . ASP A 1 951 ? -49.630 66.281 -14.909 1.00 29.03 951 ASP A O 1
ATOM 7637 N N . SER A 1 952 ? -48.893 68.151 -15.722 1.00 29.00 952 SER A N 1
ATOM 7638 C CA . SER A 1 952 ? -48.771 69.405 -16.526 1.00 29.00 952 SER A CA 1
ATOM 7639 C C . SER A 1 952 ? -47.970 70.450 -15.695 1.00 29.00 952 SER A C 1
ATOM 7641 O O . SER A 1 952 ? -48.082 70.395 -14.468 1.00 29.00 952 SER A O 1
ATOM 7643 N N . ASP A 1 953 ? -47.223 71.476 -16.137 1.00 31.56 953 ASP A N 1
ATOM 7644 C CA . ASP A 1 953 ? -46.763 72.037 -17.437 1.00 31.56 953 ASP A CA 1
ATOM 7645 C C . ASP A 1 953 ? -45.292 72.566 -17.199 1.00 31.56 953 ASP A C 1
ATOM 7647 O O . ASP A 1 953 ? -44.566 71.868 -16.495 1.00 31.56 953 ASP A O 1
ATOM 7651 N N . ILE A 1 954 ? -44.658 73.684 -17.633 1.00 34.44 954 ILE A N 1
ATOM 7652 C CA . ILE A 1 954 ? -44.934 74.999 -18.280 1.00 34.44 954 ILE A CA 1
ATOM 7653 C C . ILE A 1 954 ? -43.652 75.462 -19.040 1.00 34.44 954 ILE A C 1
ATOM 7655 O O . ILE A 1 954 ? -42.568 75.313 -18.488 1.00 34.44 954 ILE A O 1
ATOM 7659 N N . GLU A 1 955 ? -43.820 76.042 -20.248 1.00 37.72 955 GLU A N 1
ATOM 7660 C CA . GLU A 1 955 ? -43.017 77.037 -21.041 1.00 37.72 955 GLU A CA 1
ATOM 7661 C C . GLU A 1 955 ? -41.463 77.188 -20.925 1.00 37.72 955 GLU A C 1
ATOM 7663 O O . GLU A 1 955 ? -40.855 76.949 -19.890 1.00 37.72 955 GLU A O 1
ATOM 7668 N N . ASP A 1 956 ? -40.719 77.779 -21.882 1.00 33.03 956 ASP A N 1
ATOM 7669 C CA . ASP A 1 956 ? -40.774 77.883 -23.365 1.00 33.03 956 ASP A CA 1
ATOM 7670 C C . ASP A 1 956 ? -39.456 78.558 -23.881 1.00 33.03 956 ASP A C 1
ATOM 7672 O O . ASP A 1 956 ? -38.698 79.144 -23.111 1.00 33.03 956 ASP A O 1
ATOM 7676 N N . LEU A 1 957 ? -39.202 78.506 -25.197 1.00 29.48 957 LEU A N 1
ATOM 7677 C CA . LEU A 1 957 ? -38.383 79.413 -26.029 1.00 29.48 957 LEU A CA 1
ATOM 7678 C C . LEU A 1 957 ? -36.924 79.778 -25.636 1.00 29.48 957 LEU A C 1
ATOM 7680 O O . LEU A 1 957 ? -36.660 80.688 -24.856 1.00 29.48 957 LEU A O 1
ATOM 7684 N N . GLY A 1 958 ? -35.986 79.355 -26.503 1.00 25.95 958 GLY A N 1
ATOM 7685 C CA . GLY A 1 958 ? -35.219 80.362 -27.267 1.00 25.95 958 GLY A CA 1
ATOM 7686 C C . GLY A 1 958 ? -33.686 80.248 -27.373 1.00 25.95 958 GLY A C 1
ATOM 7687 O O . GLY A 1 958 ? -32.966 80.524 -26.428 1.00 25.95 958 GLY A O 1
ATOM 7688 N N . LYS A 1 959 ? -33.210 79.999 -28.609 1.00 26.50 959 LYS A N 1
ATOM 7689 C CA . LYS A 1 959 ? -32.092 80.687 -29.320 1.00 26.50 959 LYS A CA 1
ATOM 7690 C C . LYS A 1 959 ? -30.831 81.109 -28.514 1.00 26.50 959 LYS A C 1
ATOM 7692 O O . LYS A 1 959 ? -30.917 81.980 -27.669 1.00 26.50 959 LYS A O 1
ATOM 7697 N N . VAL A 1 960 ? -29.585 80.693 -28.792 1.00 23.16 960 VAL A N 1
ATOM 7698 C CA . VAL A 1 960 ? -28.788 80.540 -30.044 1.00 23.16 960 VAL A CA 1
ATOM 7699 C C . VAL A 1 960 ? -27.439 81.279 -29.865 1.00 23.16 960 VAL A C 1
ATOM 7701 O O . VAL A 1 960 ? -27.409 82.487 -29.659 1.00 23.16 960 VAL A O 1
ATOM 7704 N N . THR A 1 961 ? -26.334 80.544 -30.056 1.00 21.73 961 THR A N 1
ATOM 7705 C CA . THR A 1 961 ? -24.955 80.995 -30.393 1.00 21.73 961 THR A CA 1
ATOM 7706 C C . THR A 1 961 ? -24.085 81.812 -29.415 1.00 21.73 961 THR A C 1
ATOM 7708 O O . THR A 1 961 ? -24.545 82.505 -28.518 1.00 21.73 961 THR A O 1
ATOM 7711 N N . THR A 1 962 ? -22.784 81.771 -29.749 1.00 22.47 962 THR A N 1
ATOM 7712 C CA . THR A 1 962 ? -21.671 82.688 -29.419 1.00 22.47 962 THR A CA 1
ATOM 7713 C C . THR A 1 962 ? -21.053 82.651 -28.019 1.00 22.47 962 THR A C 1
ATOM 7715 O O . THR A 1 962 ? -21.582 83.186 -27.052 1.00 22.47 962 THR A O 1
ATOM 7718 N N . GLU A 1 963 ? -19.816 82.137 -27.988 1.00 28.72 963 GLU A N 1
ATOM 7719 C CA . GLU A 1 963 ? -18.725 82.615 -27.125 1.00 28.72 963 GLU A CA 1
ATOM 7720 C C . GLU A 1 963 ? -18.634 84.158 -27.191 1.00 28.72 963 GLU A C 1
ATOM 7722 O O . GLU A 1 963 ? -18.934 84.726 -28.250 1.00 28.72 963 GLU A O 1
ATOM 7727 N N . PRO A 1 964 ? -18.164 84.857 -26.134 1.00 28.88 964 PRO A N 1
ATOM 7728 C CA . PRO A 1 964 ? -16.707 85.042 -26.040 1.00 28.88 964 PRO A CA 1
ATOM 7729 C C . PRO A 1 964 ? -16.109 85.251 -24.620 1.00 28.88 964 PRO A C 1
ATOM 7731 O O . PRO A 1 964 ? -16.782 85.652 -23.682 1.00 28.88 964 PRO A O 1
ATOM 7734 N N . VAL A 1 965 ? -14.778 85.098 -24.539 1.00 19.91 965 VAL A N 1
ATOM 7735 C CA . VAL A 1 965 ? -13.820 85.975 -23.811 1.00 19.91 965 VAL A CA 1
ATOM 7736 C C . VAL A 1 965 ? -13.961 86.192 -22.283 1.00 19.91 965 VAL A C 1
ATOM 7738 O O . VAL A 1 965 ? -14.813 86.917 -21.790 1.00 19.91 965 VAL A O 1
ATOM 7741 N N . LEU A 1 966 ? -12.946 85.677 -21.568 1.00 21.06 966 LEU A N 1
ATOM 7742 C CA . LEU A 1 966 ? -12.150 86.309 -20.487 1.00 21.06 966 LEU A CA 1
ATOM 7743 C C . LEU A 1 966 ? -12.768 87.481 -19.687 1.00 21.06 966 LEU A C 1
ATOM 7745 O O . LEU A 1 966 ? -12.896 88.580 -20.217 1.00 21.06 966 LEU A O 1
ATOM 7749 N N . THR A 1 967 ? -12.846 87.355 -18.354 1.00 21.17 967 THR A N 1
ATOM 7750 C CA . THR A 1 967 ? -11.973 88.035 -17.348 1.00 21.17 967 THR A CA 1
ATOM 7751 C C . THR A 1 967 ? -12.409 87.641 -15.915 1.00 21.17 967 THR A C 1
ATOM 7753 O O . THR A 1 967 ? -13.563 87.300 -15.711 1.00 21.17 967 THR A O 1
ATOM 7756 N N . ARG A 1 968 ? -11.492 87.371 -14.965 1.00 21.66 968 ARG A N 1
ATOM 7757 C CA . ARG A 1 968 ? -10.920 88.293 -13.941 1.00 21.66 968 ARG A CA 1
ATOM 7758 C C . ARG A 1 968 ? -12.018 88.891 -13.023 1.00 21.66 968 ARG A C 1
ATOM 7760 O O . ARG A 1 968 ? -12.916 89.535 -13.535 1.00 21.66 968 ARG A O 1
ATOM 7767 N N . SER A 1 969 ? -11.970 88.742 -11.695 1.00 22.36 969 SER A N 1
ATOM 7768 C CA . SER A 1 969 ? -10.792 88.999 -10.851 1.00 22.36 969 SER A CA 1
ATOM 7769 C C . SER A 1 969 ? -10.736 88.259 -9.496 1.00 22.36 969 SER A C 1
ATOM 7771 O O . SER A 1 969 ? -11.766 87.962 -8.910 1.00 22.36 969 SER A O 1
ATOM 7773 N N . GLU A 1 970 ? -9.494 88.108 -8.998 1.00 25.28 970 GLU A N 1
ATOM 7774 C CA . GLU A 1 970 ? -9.071 88.220 -7.578 1.00 25.28 970 GLU A CA 1
ATOM 7775 C C . GLU A 1 970 ? -9.566 87.192 -6.530 1.00 25.28 970 GLU A C 1
ATOM 7777 O O . GLU A 1 970 ? -10.598 86.560 -6.680 1.00 25.28 970 GLU A O 1
ATOM 7782 N N . GLU A 1 971 ? -8.933 87.005 -5.365 1.00 22.56 971 GLU A N 1
ATOM 7783 C CA . GLU A 1 971 ? -7.530 86.999 -4.878 1.00 22.56 971 GLU A CA 1
ATOM 7784 C C . GLU A 1 971 ? -7.587 87.074 -3.334 1.00 22.56 971 GLU A C 1
ATOM 7786 O O . GLU A 1 971 ? -8.359 87.863 -2.798 1.00 22.56 971 GLU A O 1
ATOM 7791 N N . LYS A 1 972 ? -6.639 86.412 -2.643 1.00 24.64 972 LYS A N 1
ATOM 7792 C CA . LYS A 1 972 ? -6.242 86.665 -1.231 1.00 24.64 972 LYS A CA 1
ATOM 7793 C C . LYS A 1 972 ? -7.320 86.343 -0.158 1.00 24.64 972 LYS A C 1
ATOM 7795 O O . LYS A 1 972 ? -8.493 86.192 -0.452 1.00 24.64 972 LYS A O 1
ATOM 7800 N N . ALA A 1 973 ? -6.972 86.138 1.117 1.00 25.98 973 ALA A N 1
ATOM 7801 C CA . ALA A 1 973 ? -5.666 86.217 1.792 1.00 25.98 973 ALA A CA 1
ATOM 7802 C C . ALA A 1 973 ? -5.472 84.986 2.725 1.00 25.98 973 ALA A C 1
ATOM 7804 O O . ALA A 1 973 ? -6.443 84.505 3.292 1.00 25.98 973 ALA A O 1
ATOM 7805 N N . THR A 1 974 ? -4.309 84.309 2.733 1.00 24.22 974 THR A N 1
ATOM 7806 C CA . THR A 1 974 ? -3.227 84.373 3.766 1.00 24.22 974 THR A CA 1
ATOM 7807 C C . THR A 1 974 ? -3.665 84.095 5.219 1.00 24.22 974 THR A C 1
ATOM 7809 O O . THR A 1 974 ? -4.702 84.583 5.632 1.00 24.22 974 THR A O 1
ATOM 7812 N N . THR A 1 975 ? -2.929 83.396 6.094 1.00 25.09 975 THR A N 1
ATOM 7813 C CA . THR A 1 975 ? -1.466 83.163 6.270 1.00 25.09 975 THR A CA 1
ATOM 7814 C C . THR A 1 975 ? -1.261 81.784 6.953 1.00 25.09 975 THR A C 1
ATOM 7816 O O . THR A 1 975 ? -2.122 81.399 7.730 1.00 25.09 975 THR A O 1
ATOM 7819 N N . ARG A 1 976 ? -0.260 80.919 6.689 1.00 22.41 976 ARG A N 1
ATOM 7820 C CA . ARG A 1 976 ? 1.226 81.018 6.580 1.00 22.41 976 ARG A CA 1
ATOM 7821 C C . ARG A 1 976 ? 1.955 80.689 7.911 1.00 22.41 976 ARG A C 1
ATOM 7823 O O . ARG A 1 976 ? 1.875 81.481 8.840 1.00 22.41 976 ARG A O 1
ATOM 7830 N N . THR A 1 977 ? 2.804 79.640 7.882 1.00 22.67 977 THR A N 1
ATOM 7831 C CA . THR A 1 977 ? 3.903 79.285 8.841 1.00 22.67 977 THR A CA 1
ATOM 7832 C C . THR A 1 977 ? 3.495 78.902 10.285 1.00 22.67 977 THR A C 1
ATOM 7834 O O . THR A 1 977 ? 2.439 79.311 10.735 1.00 22.67 977 THR A O 1
ATOM 7837 N N . GLU A 1 978 ? 4.231 78.086 11.063 1.00 24.05 978 GLU A N 1
ATOM 7838 C CA . GLU A 1 978 ? 5.530 77.383 10.889 1.00 24.05 978 GLU A CA 1
ATOM 7839 C C . GLU A 1 978 ? 5.525 76.054 11.711 1.00 24.05 978 GLU A C 1
ATOM 7841 O O . GLU A 1 978 ? 4.963 76.014 12.796 1.00 24.05 978 GLU A O 1
ATOM 7846 N N . ARG A 1 979 ? 5.888 74.889 11.143 1.00 22.91 979 ARG A N 1
ATOM 7847 C CA . ARG A 1 979 ? 7.168 74.131 11.285 1.00 22.91 979 ARG A CA 1
ATOM 7848 C C . ARG A 1 979 ? 7.699 73.847 12.709 1.00 22.91 979 ARG A C 1
ATOM 7850 O O . ARG A 1 979 ? 7.975 74.774 13.457 1.00 22.91 979 ARG A O 1
ATOM 7857 N N . GLY A 1 980 ? 8.086 72.584 12.954 1.00 23.84 980 GLY A N 1
ATOM 7858 C CA . GLY A 1 980 ? 9.102 72.206 13.958 1.00 23.84 980 GLY A CA 1
ATOM 7859 C C . GLY A 1 980 ? 8.893 70.830 14.625 1.00 23.84 980 GLY A C 1
ATOM 7860 O O . GLY A 1 980 ? 7.783 70.541 15.042 1.00 23.84 980 GLY A O 1
ATOM 7861 N N . SER A 1 981 ? 9.898 69.979 14.888 1.00 22.11 981 SER A N 1
ATOM 7862 C CA . SER A 1 981 ? 10.907 69.360 13.994 1.00 22.11 981 SER A CA 1
ATOM 7863 C C . SER A 1 981 ? 11.860 68.440 14.793 1.00 22.11 981 SER A C 1
ATOM 7865 O O . SER A 1 981 ? 12.388 68.878 15.805 1.00 22.11 981 SER A O 1
ATOM 7867 N N . ILE A 1 982 ? 12.204 67.263 14.248 1.00 23.11 982 ILE A N 1
ATOM 7868 C CA . ILE A 1 982 ? 13.513 66.573 14.415 1.00 23.11 982 ILE A CA 1
ATOM 7869 C C . ILE A 1 982 ? 13.911 66.056 15.831 1.00 23.11 982 ILE A C 1
ATOM 7871 O O . ILE A 1 982 ? 14.544 66.749 16.611 1.00 23.11 982 ILE A O 1
ATOM 7875 N N . SER A 1 983 ? 13.702 64.743 16.028 1.00 22.11 983 SER A N 1
ATOM 7876 C CA . SER A 1 983 ? 14.653 63.699 16.508 1.00 22.11 983 SER A CA 1
ATOM 7877 C C . SER A 1 983 ? 15.471 63.804 17.822 1.00 22.11 983 SER A C 1
ATOM 7879 O O . SER A 1 983 ? 16.005 64.853 18.163 1.00 22.11 983 SER A O 1
ATOM 7881 N N . ARG A 1 984 ? 15.816 62.607 18.352 1.00 22.27 984 ARG A N 1
ATOM 7882 C CA . ARG A 1 984 ? 16.810 62.308 19.423 1.00 22.27 984 ARG A CA 1
ATOM 7883 C C . ARG A 1 984 ? 16.317 62.717 20.833 1.00 22.27 984 ARG A C 1
ATOM 7885 O O . ARG A 1 984 ? 15.460 63.574 20.951 1.00 22.27 984 ARG A O 1
ATOM 7892 N N . THR A 1 985 ? 16.741 62.097 21.942 1.00 23.92 985 THR A N 1
ATOM 7893 C CA . THR A 1 985 ? 17.980 61.338 22.233 1.00 23.92 985 THR A CA 1
ATOM 7894 C C . THR A 1 985 ? 17.781 60.087 23.111 1.00 23.92 985 THR A C 1
ATOM 7896 O O . THR A 1 985 ? 17.179 60.161 24.176 1.00 23.92 985 THR A O 1
ATOM 7899 N N . THR A 1 986 ? 18.447 58.984 22.754 1.00 26.73 986 THR A N 1
ATOM 7900 C CA . THR A 1 986 ? 19.033 57.997 23.698 1.00 26.73 986 THR A CA 1
ATOM 7901 C C . THR A 1 986 ? 20.151 58.667 24.528 1.00 26.73 986 THR A C 1
ATOM 7903 O O . THR A 1 986 ? 20.835 59.505 23.931 1.00 26.73 986 THR A O 1
ATOM 7906 N N . PRO A 1 987 ? 20.446 58.302 25.806 1.00 28.88 987 PRO A N 1
ATOM 7907 C CA . PRO A 1 987 ? 20.967 56.952 26.101 1.00 28.88 987 PRO A CA 1
ATOM 7908 C C . PRO A 1 987 ? 20.754 56.348 27.519 1.00 28.88 987 PRO A C 1
ATOM 7910 O O . PRO A 1 987 ? 20.496 57.028 28.506 1.00 28.88 987 PRO A O 1
ATOM 7913 N N . SER A 1 988 ? 21.006 55.036 27.617 1.00 28.81 988 SER A N 1
ATOM 7914 C CA . SER A 1 988 ? 21.392 54.307 28.847 1.00 28.81 988 SER A CA 1
ATOM 7915 C C . SER A 1 988 ? 22.715 54.825 29.446 1.00 28.81 988 SER A C 1
ATOM 7917 O O . SER A 1 988 ? 23.521 55.349 28.666 1.00 28.81 988 SER A O 1
ATOM 7919 N N . PRO A 1 989 ? 23.057 54.571 30.734 1.00 35.81 989 PRO A N 1
ATOM 7920 C CA . PRO A 1 989 ? 24.004 53.454 30.995 1.00 35.81 989 PRO A CA 1
ATOM 7921 C C . PRO A 1 989 ? 24.066 52.824 32.428 1.00 35.81 989 PRO A C 1
ATOM 7923 O O . PRO A 1 989 ? 24.017 53.554 33.409 1.00 35.81 989 PRO A O 1
ATOM 7926 N N . LYS A 1 990 ? 24.460 51.526 32.510 1.00 25.45 990 LYS A N 1
ATOM 7927 C CA . LYS A 1 990 ? 25.299 50.881 33.584 1.00 25.45 990 LYS A CA 1
ATOM 7928 C C . LYS A 1 990 ? 24.685 50.742 35.020 1.00 25.45 990 LYS A C 1
ATOM 7930 O O . LYS A 1 990 ? 23.824 51.522 35.384 1.00 25.45 990 LYS A O 1
ATOM 7935 N N . THR A 1 991 ? 25.048 49.797 35.919 1.00 25.42 991 THR A N 1
ATOM 7936 C CA . THR A 1 991 ? 25.929 48.587 35.896 1.00 25.42 991 THR A CA 1
ATOM 7937 C C . THR A 1 991 ? 25.684 47.629 37.094 1.00 25.42 991 THR A C 1
ATOM 7939 O O . THR A 1 991 ? 25.426 48.114 38.186 1.00 25.42 991 THR A O 1
ATOM 7942 N N . LYS A 1 992 ? 25.989 46.328 36.892 1.00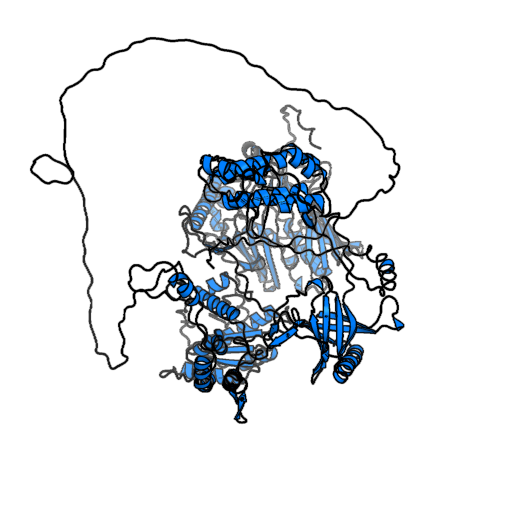 26.03 992 LYS A N 1
ATOM 7943 C CA . LYS A 1 992 ? 26.619 45.335 37.820 1.00 26.03 992 LYS A CA 1
ATOM 7944 C C . LYS A 1 992 ? 25.922 44.790 39.105 1.00 26.03 992 LYS A C 1
ATOM 7946 O O . LYS A 1 992 ? 25.601 45.516 40.030 1.00 26.03 992 LYS A O 1
ATOM 7951 N N . GLU A 1 993 ? 25.933 43.448 39.169 1.00 25.16 993 GLU A N 1
ATOM 7952 C CA . GLU A 1 993 ? 26.396 42.566 40.279 1.00 25.16 993 GLU A CA 1
ATOM 7953 C C . GLU A 1 993 ? 25.614 42.432 41.612 1.00 25.16 993 GLU A C 1
ATOM 7955 O O . GLU A 1 993 ? 25.931 43.033 42.630 1.00 25.16 993 GLU A O 1
ATOM 7960 N N . THR A 1 994 ? 24.696 41.454 41.610 1.00 27.86 994 THR A N 1
ATOM 7961 C CA . THR A 1 994 ? 24.652 40.285 42.532 1.00 27.86 994 THR A CA 1
ATOM 7962 C C . THR A 1 994 ? 24.928 40.455 44.039 1.00 27.86 994 THR A C 1
ATOM 7964 O O . THR A 1 994 ? 26.080 40.414 44.467 1.00 27.86 994 THR A O 1
ATOM 7967 N N . VAL A 1 995 ? 23.867 40.351 44.856 1.00 27.73 995 VAL A N 1
ATOM 7968 C CA . VAL A 1 995 ? 23.893 39.730 46.202 1.00 27.73 995 VAL A CA 1
ATOM 7969 C C . VAL A 1 995 ? 22.578 38.959 46.430 1.00 27.73 995 VAL A C 1
ATOM 7971 O O . VAL A 1 995 ? 21.506 39.491 46.158 1.00 27.73 995 VAL A O 1
ATOM 7974 N N . LEU A 1 996 ? 22.648 37.724 46.945 1.00 32.34 996 LEU A N 1
ATOM 7975 C CA . LEU A 1 996 ? 21.503 36.977 47.503 1.00 32.34 996 LEU A CA 1
ATOM 7976 C C . LEU A 1 996 ? 21.424 37.227 49.019 1.00 32.34 996 LEU A C 1
ATOM 7978 O O . LEU A 1 996 ? 22.467 37.227 49.677 1.00 32.34 996 LEU A O 1
ATOM 7982 N N . PRO A 1 997 ? 20.219 37.388 49.598 1.00 30.06 997 PRO A N 1
ATOM 7983 C CA . PRO A 1 997 ? 19.709 36.264 50.394 1.00 30.06 997 PRO A CA 1
ATOM 7984 C C . PRO A 1 997 ? 18.181 36.037 50.350 1.00 30.06 997 PRO A C 1
ATOM 7986 O O . PRO A 1 997 ? 17.386 36.874 49.934 1.00 30.06 997 PRO A O 1
ATOM 7989 N N . THR A 1 998 ? 17.797 34.856 50.836 1.00 30.78 998 THR A N 1
ATOM 7990 C CA . THR A 1 998 ? 16.450 34.269 50.930 1.00 30.78 998 THR A CA 1
ATOM 7991 C C . THR A 1 998 ? 15.380 35.149 51.612 1.00 30.78 998 THR A C 1
ATOM 7993 O O . THR A 1 998 ? 15.586 35.566 52.752 1.00 30.78 998 THR A O 1
ATOM 7996 N N . PRO A 1 999 ? 14.179 35.322 51.017 1.00 31.17 999 PRO A N 1
ATOM 7997 C CA . PRO A 1 999 ? 13.002 35.859 51.708 1.00 31.17 999 PRO A CA 1
ATOM 7998 C C . PRO A 1 999 ? 12.276 34.792 52.548 1.00 31.17 999 PRO A C 1
ATOM 8000 O O . PRO A 1 999 ? 12.117 33.646 52.124 1.00 31.17 999 PRO A O 1
ATOM 8003 N N . ALA A 1 1000 ? 11.764 35.178 53.719 1.00 27.11 1000 ALA A N 1
ATOM 8004 C CA . ALA A 1 1000 ? 10.898 34.326 54.537 1.00 27.11 1000 ALA A CA 1
ATOM 8005 C C . ALA A 1 1000 ? 9.463 34.240 53.974 1.00 27.11 1000 ALA A C 1
ATOM 8007 O O . ALA A 1 1000 ? 8.988 35.149 53.293 1.00 27.11 1000 ALA A O 1
ATOM 8008 N N . ARG A 1 1001 ? 8.742 33.155 54.292 1.00 27.16 1001 ARG A N 1
ATOM 8009 C CA . ARG A 1 1001 ? 7.331 32.979 53.905 1.00 27.16 1001 ARG A CA 1
ATOM 8010 C C . ARG A 1 1001 ? 6.399 33.847 54.758 1.00 27.16 1001 ARG A C 1
ATOM 8012 O O . ARG A 1 1001 ? 6.441 33.775 55.982 1.00 27.16 1001 ARG A O 1
ATOM 8019 N N . SER A 1 1002 ? 5.470 34.536 54.104 1.00 28.34 1002 SER A N 1
ATOM 8020 C CA . SER A 1 1002 ? 4.199 34.991 54.680 1.00 28.34 1002 SER A CA 1
ATOM 8021 C C . SER A 1 1002 ? 3.044 34.556 53.762 1.00 28.34 1002 SER A C 1
ATOM 8023 O O . SER A 1 1002 ? 3.263 34.170 52.612 1.00 28.34 1002 SER A O 1
ATOM 8025 N N . ASN A 1 1003 ? 1.827 34.463 54.304 1.00 27.20 1003 ASN A N 1
ATOM 8026 C CA . ASN A 1 1003 ? 0.814 33.549 53.765 1.00 27.20 1003 ASN A CA 1
ATOM 8027 C C . ASN A 1 1003 ? -0.007 34.107 52.592 1.00 27.20 1003 ASN A C 1
ATOM 8029 O O . ASN A 1 1003 ? -0.578 35.192 52.675 1.00 27.20 1003 ASN A O 1
ATOM 8033 N N . VAL A 1 1004 ? -0.182 33.277 51.561 1.00 28.41 1004 VAL A N 1
ATOM 8034 C CA . VAL A 1 1004 ? -1.239 33.426 50.548 1.00 28.41 1004 VAL A CA 1
ATOM 8035 C C . VAL A 1 1004 ? -2.512 32.750 51.065 1.00 28.41 1004 VAL A C 1
ATOM 8037 O O . VAL A 1 1004 ? -2.487 31.565 51.398 1.00 28.41 1004 VAL A O 1
ATOM 8040 N N . SER A 1 1005 ? -3.621 33.493 51.122 1.00 27.09 1005 SER A N 1
ATOM 8041 C CA . SER A 1 1005 ? -4.954 32.933 51.389 1.00 27.09 1005 SER A CA 1
ATOM 8042 C C . SER A 1 1005 ? -5.606 32.417 50.098 1.00 27.09 1005 SER A C 1
ATOM 8044 O O . SER A 1 1005 ? -5.278 32.873 49.003 1.00 27.09 1005 SER A O 1
ATOM 8046 N N . ALA A 1 1006 ? -6.509 31.444 50.217 1.00 29.84 1006 ALA A N 1
ATOM 8047 C CA . ALA A 1 1006 ? -7.073 30.718 49.080 1.00 29.84 1006 ALA A CA 1
ATOM 8048 C C . ALA A 1 1006 ? -8.129 31.515 48.287 1.00 29.84 1006 ALA A C 1
ATOM 8050 O O . ALA A 1 1006 ? -8.816 32.387 48.816 1.00 29.84 1006 ALA A O 1
ATOM 8051 N N . SER A 1 1007 ? -8.287 31.155 47.009 1.00 28.23 1007 SER A N 1
ATOM 8052 C CA . SER A 1 1007 ? -9.389 31.612 46.147 1.00 28.23 1007 SER A CA 1
ATOM 8053 C C . SER A 1 1007 ? -10.641 30.721 46.302 1.00 28.23 1007 SER A C 1
ATOM 8055 O O . SER A 1 1007 ? -10.499 29.552 46.665 1.00 28.23 1007 SER A O 1
ATOM 8057 N N . PRO A 1 1008 ? -11.859 31.246 46.050 1.00 29.22 1008 PRO A N 1
ATOM 8058 C CA . PRO A 1 1008 ? -13.125 30.551 46.320 1.00 29.22 1008 PRO A CA 1
ATOM 8059 C C . PRO A 1 1008 ? -13.541 29.511 45.247 1.00 29.22 1008 PRO A C 1
ATOM 8061 O O . PRO A 1 1008 ? -13.001 29.523 44.139 1.00 29.22 1008 PRO A O 1
ATOM 8064 N N . PRO A 1 1009 ? -14.516 28.625 45.556 1.00 29.16 1009 PRO A N 1
ATOM 8065 C CA . PRO A 1 1009 ? -15.054 27.610 44.634 1.00 29.16 1009 PRO A CA 1
ATOM 8066 C C . PRO A 1 1009 ? -15.853 28.185 43.434 1.00 29.16 1009 PRO A C 1
ATOM 8068 O O . PRO A 1 1009 ? -16.236 29.358 43.451 1.00 29.16 1009 PRO A O 1
ATOM 8071 N N . PRO A 1 1010 ? -16.106 27.374 42.380 1.00 33.00 1010 PRO A N 1
ATOM 8072 C CA . PRO A 1 1010 ? -16.664 27.838 41.104 1.00 33.00 1010 PRO A CA 1
ATOM 8073 C C . PRO A 1 1010 ? -18.158 28.203 41.155 1.00 33.00 1010 PRO A C 1
ATOM 8075 O O . PRO A 1 1010 ? -18.909 27.742 42.012 1.00 33.00 1010 PRO A O 1
ATOM 8078 N N . ARG A 1 1011 ? -18.587 29.029 40.190 1.00 28.48 1011 ARG A N 1
ATOM 8079 C CA . ARG A 1 1011 ? -19.972 29.507 40.044 1.00 28.48 1011 ARG A CA 1
ATOM 8080 C C . ARG A 1 1011 ? -20.848 28.574 39.208 1.00 28.48 1011 ARG A C 1
ATOM 8082 O O . ARG A 1 1011 ? -20.367 27.890 38.311 1.00 28.48 1011 ARG A O 1
ATOM 8089 N N . ILE A 1 1012 ? -22.145 28.631 39.498 1.00 29.03 1012 ILE A N 1
ATOM 8090 C CA . ILE A 1 1012 ? -23.238 28.009 38.742 1.00 29.03 1012 ILE A CA 1
ATOM 8091 C C . ILE A 1 1012 ? -23.617 28.927 37.566 1.00 29.03 1012 ILE A C 1
ATOM 8093 O O . ILE A 1 1012 ? -23.518 30.150 37.682 1.00 29.03 1012 ILE A O 1
ATOM 8097 N N . GLU A 1 1013 ? -24.036 28.342 36.443 1.00 30.12 1013 GLU A N 1
ATOM 8098 C CA . GLU A 1 1013 ? -24.493 29.077 35.258 1.00 30.12 1013 GLU A CA 1
ATOM 8099 C C . GLU A 1 1013 ? -25.833 29.791 35.514 1.00 30.12 1013 GLU A C 1
ATOM 8101 O O . GLU A 1 1013 ? -26.740 29.245 36.142 1.00 30.12 1013 GLU A O 1
ATOM 8106 N N . GLY A 1 1014 ? -25.956 31.020 35.011 1.00 30.44 1014 GLY A N 1
ATOM 8107 C CA . GLY A 1 1014 ? -27.169 31.840 35.057 1.00 30.44 1014 GLY A CA 1
ATOM 8108 C C . GLY A 1 1014 ? -27.422 32.520 33.705 1.00 30.44 1014 GLY A C 1
ATOM 8109 O O . GLY A 1 1014 ? -26.635 32.315 32.775 1.00 30.44 1014 GLY A O 1
ATOM 8110 N N . PRO A 1 1015 ? -28.502 33.313 33.565 1.00 39.59 1015 PRO A N 1
ATOM 8111 C CA . PRO A 1 1015 ? -28.794 34.035 32.327 1.00 39.59 1015 PRO A CA 1
ATOM 8112 C C . PRO A 1 1015 ? -27.634 34.957 31.914 1.00 39.59 1015 PRO A C 1
ATOM 8114 O O . PRO A 1 1015 ? -26.853 35.421 32.750 1.00 39.59 1015 PRO A O 1
ATOM 8117 N N . ARG A 1 1016 ? -27.502 35.191 30.603 1.00 52.09 1016 ARG A N 1
ATOM 8118 C CA . ARG A 1 1016 ? -26.428 36.016 30.034 1.00 52.09 1016 ARG A CA 1
ATOM 8119 C C . ARG A 1 1016 ? -26.607 37.469 30.466 1.00 52.09 1016 ARG A C 1
ATOM 8121 O O . ARG A 1 1016 ? -27.539 38.120 30.019 1.00 52.09 1016 ARG A O 1
ATOM 8128 N N . ARG A 1 1017 ? -25.687 37.952 31.298 1.00 64.75 1017 ARG A N 1
ATOM 8129 C CA . ARG A 1 1017 ? -25.659 39.334 31.777 1.00 64.75 1017 ARG A CA 1
ATOM 8130 C C . ARG A 1 1017 ? -25.198 40.289 30.665 1.00 64.75 1017 ARG A C 1
ATOM 8132 O O . ARG A 1 1017 ? -24.133 40.061 30.092 1.00 64.75 1017 ARG A O 1
ATOM 8139 N N . ILE A 1 1018 ? -25.967 41.345 30.408 1.00 77.56 1018 ILE A N 1
ATOM 8140 C CA . ILE A 1 1018 ? -25.749 42.352 29.352 1.00 77.56 1018 ILE A CA 1
ATOM 8141 C C . ILE A 1 1018 ? -24.902 43.539 29.861 1.00 77.56 1018 ILE A C 1
ATOM 8143 O O . ILE A 1 1018 ? -24.185 44.172 29.091 1.00 77.56 1018 ILE A O 1
ATOM 8147 N N . VAL A 1 1019 ? -24.925 43.829 31.169 1.00 80.69 1019 VAL A N 1
ATOM 8148 C CA . VAL A 1 1019 ? -24.069 44.856 31.803 1.00 80.69 1019 VAL A CA 1
ATOM 8149 C C . VAL A 1 1019 ? -22.798 44.216 32.377 1.00 80.69 1019 VAL A C 1
ATOM 8151 O O . VAL A 1 1019 ? -22.861 43.306 33.206 1.00 80.69 1019 VAL A O 1
ATOM 8154 N N . GLY A 1 1020 ? -21.621 44.682 31.967 1.00 80.81 1020 GLY A N 1
ATOM 8155 C CA . GLY A 1 1020 ? -20.340 44.121 32.385 1.00 80.81 1020 GLY A CA 1
ATOM 8156 C C . GLY A 1 1020 ? -19.896 44.530 33.793 1.00 80.81 1020 GLY A C 1
ATOM 8157 O O . GLY A 1 1020 ? -20.387 45.467 34.415 1.00 80.81 1020 GLY A O 1
ATOM 8158 N N . ILE A 1 1021 ? -18.910 43.799 34.322 1.00 85.06 1021 ILE A N 1
ATOM 8159 C CA . ILE A 1 1021 ? -18.266 44.102 35.617 1.00 85.06 1021 ILE A CA 1
ATOM 8160 C C . ILE A 1 1021 ? -17.111 45.111 35.441 1.00 85.06 1021 ILE A C 1
ATOM 8162 O O . ILE A 1 1021 ? -16.665 45.725 36.415 1.00 85.06 1021 ILE A O 1
ATOM 8166 N N . SER A 1 1022 ? -16.611 45.283 34.214 1.00 83.38 1022 SER A N 1
ATOM 8167 C CA . SER A 1 1022 ? -15.476 46.157 33.903 1.00 83.38 1022 SER A CA 1
ATOM 8168 C C . SER A 1 1022 ? -15.872 47.629 33.965 1.00 83.38 1022 SER A C 1
ATOM 8170 O O . SER A 1 1022 ? -15.331 48.343 34.809 1.00 83.38 1022 SER A O 1
ATOM 8172 N N . HIS A 1 1023 ? -16.852 48.062 33.165 1.00 84.94 1023 HIS A N 1
ATOM 8173 C CA . HIS A 1 1023 ? -17.267 49.465 33.055 1.00 84.94 1023 HIS A CA 1
ATOM 8174 C C . HIS A 1 1023 ? -18.797 49.641 33.155 1.00 84.94 1023 HIS A C 1
ATOM 8176 O O . HIS A 1 1023 ? -19.387 50.298 32.304 1.00 84.94 1023 HIS A O 1
ATOM 8182 N N . PRO A 1 1024 ? -19.460 49.123 34.210 1.00 89.38 1024 PRO A N 1
ATOM 8183 C CA . PRO A 1 1024 ? -20.921 48.993 34.279 1.00 89.38 1024 PRO A CA 1
ATOM 8184 C C . PRO A 1 1024 ? -21.722 50.263 33.955 1.00 89.38 1024 PRO A C 1
ATOM 8186 O O . PRO A 1 1024 ? -22.803 50.161 33.383 1.00 89.38 1024 PRO A O 1
ATOM 8189 N N . LEU A 1 1025 ? -21.213 51.457 34.286 1.00 86.94 1025 LEU A N 1
ATOM 8190 C CA . LEU A 1 1025 ? -21.879 52.726 33.966 1.00 86.94 1025 LEU A CA 1
ATOM 8191 C C . LEU A 1 1025 ? -21.812 53.097 32.471 1.00 86.94 1025 LEU A C 1
ATOM 8193 O O . LEU A 1 1025 ? -22.706 53.790 31.988 1.00 86.94 1025 LEU A O 1
ATOM 8197 N N . ARG A 1 1026 ? -20.772 52.658 31.747 1.00 86.25 1026 ARG A N 1
ATOM 8198 C CA . ARG A 1 1026 ? -20.665 52.783 30.285 1.00 86.25 1026 ARG A CA 1
ATOM 8199 C C . ARG A 1 1026 ? -21.599 51.770 29.630 1.00 86.25 1026 ARG A C 1
ATOM 8201 O O . ARG A 1 1026 ? -22.518 52.184 28.932 1.00 86.25 1026 ARG A O 1
ATOM 8208 N N . ASP A 1 1027 ? -21.422 50.492 29.959 1.00 86.94 1027 ASP A N 1
ATOM 8209 C CA . ASP A 1 1027 ? -22.181 49.366 29.409 1.00 86.94 1027 ASP A CA 1
ATOM 8210 C C . ASP A 1 1027 ? -23.704 49.604 29.547 1.00 86.94 1027 ASP A C 1
ATOM 8212 O O . ASP A 1 1027 ? -24.461 49.472 28.589 1.00 86.94 1027 ASP A O 1
ATOM 8216 N N . PHE A 1 1028 ? -24.158 50.065 30.722 1.00 88.25 1028 PHE A N 1
ATOM 8217 C CA . PHE A 1 1028 ? -25.555 50.442 30.966 1.00 88.25 1028 PHE A CA 1
ATOM 8218 C C . PHE A 1 1028 ? -26.038 51.588 30.059 1.00 88.25 1028 PHE A C 1
ATOM 8220 O O . PHE A 1 1028 ? -27.124 51.498 29.496 1.00 88.25 1028 PHE A O 1
ATOM 8227 N N . LYS A 1 1029 ? -25.246 52.652 29.874 1.00 85.19 1029 LYS A N 1
ATOM 8228 C CA . LYS A 1 1029 ? -25.617 53.797 29.019 1.00 85.19 1029 LYS A CA 1
ATOM 8229 C C . LYS A 1 1029 ? -25.592 53.467 27.526 1.00 85.19 1029 LYS A C 1
ATOM 8231 O O . LYS A 1 1029 ? -26.347 54.074 26.774 1.00 85.19 1029 LYS A O 1
ATOM 8236 N N . GLU A 1 1030 ? -24.741 52.542 27.093 1.00 83.56 1030 GLU A N 1
ATOM 8237 C CA . GLU A 1 1030 ? -24.714 52.067 25.706 1.00 83.56 1030 GLU A CA 1
ATOM 8238 C C . GLU A 1 1030 ? -25.920 51.164 25.419 1.00 83.56 1030 GLU A C 1
ATOM 8240 O O . GLU A 1 1030 ? -26.619 51.407 24.438 1.00 83.56 1030 GLU A O 1
ATOM 8245 N N . ASN A 1 1031 ? -26.268 50.246 26.328 1.00 82.06 1031 ASN A N 1
ATOM 8246 C CA . ASN A 1 1031 ? -27.474 49.417 26.213 1.00 82.06 1031 ASN A CA 1
ATOM 8247 C C . ASN A 1 1031 ? -28.773 50.248 26.126 1.00 82.06 1031 ASN A C 1
ATOM 8249 O O . ASN A 1 1031 ? -29.664 49.926 25.342 1.00 82.06 1031 ASN A O 1
ATOM 8253 N N . LEU A 1 1032 ? -28.873 51.356 26.871 1.00 79.75 1032 LEU A N 1
ATOM 8254 C CA . LEU A 1 1032 ? -30.050 52.238 26.838 1.00 79.75 1032 LEU A CA 1
ATOM 8255 C C . LEU A 1 1032 ? -30.271 52.949 25.491 1.00 79.75 1032 LEU A C 1
ATOM 8257 O O . LEU A 1 1032 ? -31.396 53.357 25.215 1.00 79.75 1032 LEU A O 1
ATOM 8261 N N . LYS A 1 1033 ? -29.256 53.058 24.617 1.00 77.25 1033 LYS A N 1
ATOM 8262 C CA . LYS A 1 1033 ? -29.438 53.612 23.259 1.00 77.25 1033 LYS A CA 1
ATOM 8263 C C . LYS A 1 1033 ? -30.368 52.758 22.389 1.00 77.25 1033 LYS A C 1
ATOM 8265 O O . LYS A 1 1033 ? -30.975 53.284 21.463 1.00 77.25 1033 LYS A O 1
ATOM 8270 N N . TYR A 1 1034 ? -30.460 51.455 22.667 1.00 68.50 1034 TYR A N 1
ATOM 8271 C CA . TYR A 1 1034 ? -31.165 50.484 21.824 1.00 68.50 1034 TYR A CA 1
ATOM 8272 C C . TYR A 1 1034 ? -32.655 50.309 22.173 1.00 68.50 1034 TYR A C 1
ATOM 8274 O O . TYR A 1 1034 ? -33.361 49.593 21.467 1.00 68.50 1034 TYR A O 1
ATOM 8282 N N . GLY A 1 1035 ? -33.151 50.965 23.230 1.00 59.34 1035 GLY A N 1
ATOM 8283 C CA . GLY A 1 1035 ? -34.580 51.093 23.563 1.00 59.34 1035 GLY A CA 1
ATOM 8284 C C . GLY A 1 1035 ? -35.280 49.841 24.116 1.00 59.34 1035 GLY A C 1
ATOM 8285 O O . GLY A 1 1035 ? -35.948 49.925 25.137 1.00 59.34 1035 GLY A O 1
ATOM 8286 N N . ASP A 1 1036 ? -35.111 48.671 23.498 1.00 64.62 1036 ASP A N 1
ATOM 8287 C CA . ASP A 1 1036 ? -35.904 47.459 23.802 1.00 64.62 1036 ASP A CA 1
ATOM 8288 C C . ASP A 1 1036 ? -35.348 46.620 24.981 1.00 64.62 1036 ASP A C 1
ATOM 8290 O O . ASP A 1 1036 ? -35.883 45.571 25.328 1.00 64.62 1036 ASP A O 1
ATOM 8294 N N . ILE A 1 1037 ? -34.251 47.067 25.613 1.00 76.06 1037 ILE A N 1
ATOM 8295 C CA . ILE A 1 1037 ? -33.503 46.312 26.645 1.00 76.06 1037 ILE A CA 1
ATOM 8296 C C . ILE A 1 1037 ? -33.352 47.047 27.991 1.00 76.06 1037 ILE A C 1
ATOM 8298 O O . ILE A 1 1037 ? -32.513 46.674 28.820 1.00 76.06 1037 ILE A O 1
ATOM 8302 N N . VAL A 1 1038 ? -34.159 48.086 28.244 1.00 77.69 1038 VAL A N 1
ATOM 8303 C CA . VAL A 1 1038 ? -34.102 48.908 29.475 1.00 77.69 1038 VAL A CA 1
ATOM 8304 C C . VAL A 1 1038 ? -34.300 48.053 30.734 1.00 77.69 1038 VAL A C 1
ATOM 8306 O O . VAL A 1 1038 ? -33.455 48.070 31.633 1.00 77.69 1038 VAL A O 1
ATOM 8309 N N . THR A 1 1039 ? -35.372 47.254 30.781 1.00 78.81 1039 THR A N 1
ATOM 8310 C CA . THR A 1 1039 ? -35.744 46.406 31.926 1.00 78.81 1039 THR A CA 1
ATOM 8311 C C . THR A 1 1039 ? -34.630 45.441 32.338 1.00 78.81 1039 THR A C 1
ATOM 8313 O O . THR A 1 1039 ? -34.343 45.266 33.525 1.00 78.81 1039 THR A O 1
ATOM 8316 N N . GLU A 1 1040 ? -33.991 44.792 31.361 1.00 79.44 1040 GLU A N 1
ATOM 8317 C CA . GLU A 1 1040 ? -32.915 43.828 31.612 1.00 79.44 1040 GLU A CA 1
ATOM 8318 C C . GLU A 1 1040 ? -31.630 44.542 32.044 1.00 79.44 1040 GLU A C 1
ATOM 8320 O O . GLU A 1 1040 ? -31.006 44.143 33.029 1.00 79.44 1040 GLU A O 1
ATOM 8325 N N . SER A 1 1041 ? -31.309 45.673 31.408 1.00 82.62 1041 SER A N 1
ATOM 8326 C CA . SER A 1 1041 ? -30.156 46.513 31.757 1.00 82.62 1041 SER A CA 1
ATOM 8327 C C . SER A 1 1041 ? -30.215 47.025 33.203 1.00 82.62 1041 SER A C 1
ATOM 8329 O O . SER A 1 1041 ? -29.202 47.005 33.905 1.00 82.62 1041 SER A O 1
ATOM 8331 N N . VAL A 1 1042 ? -31.396 47.437 33.684 1.00 82.00 1042 VAL A N 1
ATOM 8332 C CA . VAL A 1 1042 ? -31.606 47.876 35.080 1.00 82.00 1042 VAL A CA 1
ATOM 8333 C C . VAL A 1 1042 ? -31.399 46.715 36.062 1.00 82.00 1042 VAL A C 1
ATOM 8335 O O . VAL A 1 1042 ? -30.710 46.871 37.074 1.00 82.00 1042 VAL A O 1
ATOM 8338 N N . ARG A 1 1043 ? -31.939 45.525 35.764 1.00 80.00 1043 ARG A N 1
ATOM 8339 C CA . ARG A 1 1043 ? -31.767 44.330 36.615 1.00 80.00 1043 ARG A CA 1
ATOM 8340 C C . ARG A 1 1043 ? -30.305 43.891 36.691 1.00 80.00 1043 ARG A C 1
ATOM 8342 O O . ARG A 1 1043 ? -29.802 43.604 37.782 1.00 80.00 1043 ARG A O 1
ATOM 8349 N N . ASP A 1 1044 ? -29.615 43.875 35.555 1.00 83.75 1044 ASP A N 1
ATOM 8350 C CA . ASP A 1 1044 ? -28.223 43.447 35.477 1.00 83.75 1044 ASP A CA 1
ATOM 8351 C C . ASP A 1 1044 ? -27.262 44.424 36.149 1.00 83.75 1044 ASP A C 1
ATOM 8353 O O . ASP A 1 1044 ? -26.382 43.977 36.889 1.00 83.75 1044 ASP A O 1
ATOM 8357 N N . LEU A 1 1045 ? -27.453 45.739 35.990 1.00 87.31 1045 LEU A N 1
ATOM 8358 C CA . LEU A 1 1045 ? -26.646 46.734 36.698 1.00 87.31 1045 LEU A CA 1
ATOM 8359 C C . LEU A 1 1045 ? -26.776 46.573 38.224 1.00 87.31 1045 LEU A C 1
ATOM 8361 O O . LEU A 1 1045 ? -25.763 46.550 38.929 1.00 87.31 1045 LEU A O 1
ATOM 8365 N N . GLY A 1 1046 ? -27.990 46.350 38.740 1.00 85.38 1046 GLY A N 1
ATOM 8366 C CA . GLY A 1 1046 ? -28.212 46.036 40.156 1.00 85.38 1046 GLY A CA 1
ATOM 8367 C C . GLY A 1 1046 ? -27.468 44.771 40.613 1.00 85.38 1046 GLY A C 1
ATOM 8368 O O . GLY A 1 1046 ? -26.867 44.741 41.694 1.00 85.38 1046 GLY A O 1
ATOM 8369 N N . ALA A 1 1047 ? -27.433 43.738 39.768 1.00 84.75 1047 ALA A N 1
ATOM 8370 C CA . ALA A 1 1047 ? -26.696 42.506 40.036 1.00 84.75 1047 ALA A CA 1
ATOM 8371 C C . ALA A 1 1047 ? -25.162 42.678 39.951 1.00 84.75 1047 ALA A C 1
ATOM 8373 O O . ALA A 1 1047 ? -24.438 42.008 40.695 1.00 84.75 1047 ALA A O 1
ATOM 8374 N N . VAL A 1 1048 ? -24.648 43.583 39.104 1.00 87.69 1048 VAL A N 1
ATOM 8375 C CA . VAL A 1 1048 ? -23.223 43.964 39.073 1.00 87.69 1048 VAL A CA 1
ATOM 8376 C C . VAL A 1 1048 ? -22.836 44.743 40.325 1.00 87.69 1048 VAL A C 1
ATOM 8378 O O . VAL A 1 1048 ? -21.843 44.385 40.956 1.00 87.69 1048 VAL A O 1
ATOM 8381 N N . ILE A 1 1049 ? -23.621 45.748 40.731 1.00 88.12 1049 ILE A N 1
ATOM 8382 C CA . ILE A 1 1049 ? -23.353 46.558 41.933 1.00 88.12 1049 ILE A CA 1
ATOM 8383 C C . ILE A 1 1049 ? -23.212 45.646 43.161 1.00 88.12 1049 ILE A C 1
ATOM 8385 O O . ILE A 1 1049 ? -22.193 45.693 43.855 1.00 88.12 1049 ILE A O 1
ATOM 8389 N N . LYS A 1 1050 ? -24.178 44.741 43.381 1.00 85.56 1050 LYS A N 1
ATOM 8390 C CA . LYS A 1 1050 ? -24.126 43.755 44.475 1.00 85.56 1050 LYS A CA 1
ATOM 8391 C C . LYS A 1 1050 ? -22.902 42.835 44.382 1.00 85.56 1050 LYS A C 1
ATOM 8393 O O . LYS A 1 1050 ? -22.328 42.480 45.408 1.00 85.56 1050 LYS A O 1
ATOM 8398 N N . GLU A 1 1051 ? -22.469 42.459 43.180 1.00 87.69 1051 GLU A N 1
ATOM 8399 C CA . GLU A 1 1051 ? -21.280 41.624 43.001 1.00 87.69 1051 GLU A CA 1
ATOM 8400 C C . GLU A 1 1051 ? -19.961 42.376 43.263 1.00 87.69 1051 GLU A C 1
ATOM 8402 O O . GLU A 1 1051 ? -19.042 41.805 43.852 1.00 87.69 1051 GLU A O 1
ATOM 8407 N N . VAL A 1 1052 ? -19.833 43.628 42.816 1.00 87.81 1052 VAL A N 1
ATOM 8408 C CA . VAL A 1 1052 ? -18.607 44.429 42.977 1.00 87.81 1052 VAL A CA 1
ATOM 8409 C C . VAL A 1 1052 ? -18.411 44.829 44.437 1.00 87.81 1052 VAL A C 1
ATOM 8411 O O . VAL A 1 1052 ? -17.317 44.651 44.969 1.00 87.81 1052 VAL A O 1
ATOM 8414 N N . VAL A 1 1053 ? -19.472 45.288 45.108 1.00 87.12 1053 VAL A N 1
ATOM 8415 C CA . VAL A 1 1053 ? -19.447 45.736 46.513 1.00 87.12 1053 VAL A CA 1
ATOM 8416 C C . VAL A 1 1053 ? -19.030 44.622 47.486 1.00 87.12 1053 VAL A C 1
ATOM 8418 O O . VAL A 1 1053 ? -18.417 44.908 48.515 1.00 87.12 1053 VAL A O 1
ATOM 8421 N N . MET A 1 1054 ? -19.316 43.358 47.157 1.00 84.94 1054 MET A N 1
ATOM 8422 C CA . MET A 1 1054 ? -19.024 42.190 48.003 1.00 84.94 1054 MET A CA 1
ATOM 8423 C C . MET A 1 1054 ? -17.668 41.514 47.708 1.00 84.94 1054 MET A C 1
ATOM 8425 O O . MET A 1 1054 ? -17.372 40.457 48.269 1.00 84.94 1054 MET A O 1
ATOM 8429 N N . LYS A 1 1055 ? -16.824 42.088 46.837 1.00 84.69 1055 LYS A N 1
ATOM 8430 C CA . LYS A 1 1055 ? -15.471 41.571 46.550 1.00 84.69 1055 LYS A CA 1
ATOM 8431 C C . LYS A 1 1055 ? -14.400 42.189 47.467 1.00 84.69 1055 LYS A C 1
ATOM 8433 O O . LYS A 1 1055 ? -14.528 43.340 47.886 1.00 84.69 1055 LYS A O 1
ATOM 8438 N N . PRO A 1 1056 ? -13.290 41.476 47.747 1.00 72.81 1056 PRO A N 1
ATOM 8439 C CA . PRO A 1 1056 ? -12.120 42.075 48.386 1.00 72.81 1056 PRO A CA 1
ATOM 8440 C C . PRO A 1 1056 ? -11.634 43.319 47.625 1.00 72.81 1056 PRO A C 1
ATOM 8442 O O . PRO A 1 1056 ? -11.622 43.329 46.396 1.00 72.81 1056 PRO A O 1
ATOM 8445 N N . PHE A 1 1057 ? -11.210 44.351 48.361 1.00 74.81 1057 PHE A N 1
ATOM 8446 C CA . PHE A 1 1057 ? -10.760 45.653 47.834 1.00 74.81 1057 PHE A CA 1
ATOM 8447 C C . PHE A 1 1057 ? -11.827 46.501 47.102 1.00 74.81 1057 PHE A C 1
ATOM 8449 O O . PHE A 1 1057 ? -11.468 47.466 46.422 1.00 74.81 1057 PHE A O 1
ATOM 8456 N N . ALA A 1 1058 ? -13.125 46.214 47.288 1.00 79.38 1058 ALA A N 1
ATOM 8457 C CA . ALA A 1 1058 ? -14.236 46.987 46.713 1.00 79.38 1058 ALA A CA 1
ATOM 8458 C C . ALA A 1 1058 ? -14.199 48.501 47.012 1.00 79.38 1058 ALA A C 1
ATOM 8460 O O . ALA A 1 1058 ? -14.702 49.281 46.204 1.00 79.38 1058 ALA A O 1
ATOM 8461 N N . SER A 1 1059 ? -13.554 48.932 48.105 1.00 79.94 1059 SER A N 1
ATOM 8462 C CA . SER A 1 1059 ? -13.423 50.346 48.501 1.00 79.94 1059 SER A CA 1
ATOM 8463 C C . SER A 1 1059 ? -12.856 51.258 47.410 1.00 79.94 1059 SER A C 1
ATOM 8465 O O . SER A 1 1059 ? -13.230 52.423 47.333 1.00 79.94 1059 SER A O 1
ATOM 8467 N N . ARG A 1 1060 ? -12.036 50.728 46.491 1.00 83.81 1060 ARG A N 1
ATOM 8468 C CA . ARG A 1 1060 ? -11.523 51.480 45.330 1.00 83.81 1060 ARG A CA 1
ATOM 8469 C C . ARG A 1 1060 ? -12.576 51.809 44.260 1.00 83.81 1060 ARG A C 1
ATOM 8471 O O . ARG A 1 1060 ? -12.276 52.591 43.368 1.00 83.81 1060 ARG A O 1
ATOM 8478 N N . ARG A 1 1061 ? -13.767 51.201 44.316 1.00 86.56 1061 ARG A N 1
ATOM 8479 C CA . ARG A 1 1061 ? -14.875 51.385 43.356 1.00 86.56 1061 ARG A CA 1
ATOM 8480 C C . ARG A 1 1061 ? -16.183 51.842 44.018 1.00 86.56 1061 ARG A C 1
ATOM 8482 O O . ARG A 1 1061 ? -17.206 51.885 43.345 1.00 86.56 1061 ARG A O 1
ATOM 8489 N N . HIS A 1 1062 ? -16.186 52.188 45.311 1.00 88.19 1062 HIS A N 1
ATOM 8490 C CA . HIS A 1 1062 ? -17.409 52.627 46.004 1.00 88.19 1062 HIS A CA 1
ATOM 8491 C C . HIS A 1 1062 ? -18.068 53.833 45.314 1.00 88.19 1062 HIS A C 1
ATOM 8493 O O . HIS A 1 1062 ? -19.273 53.810 45.081 1.00 88.19 1062 HIS A O 1
ATOM 8499 N N . GLU A 1 1063 ? -17.281 54.841 44.928 1.00 85.75 1063 GLU A N 1
ATOM 8500 C CA . GLU A 1 1063 ? -17.769 56.034 44.223 1.00 85.75 1063 GLU A CA 1
ATOM 8501 C C . GLU A 1 1063 ? -18.417 55.690 42.870 1.00 85.75 1063 GLU A C 1
ATOM 8503 O O . GLU A 1 1063 ? -19.523 56.138 42.579 1.00 85.75 1063 GLU A O 1
ATOM 8508 N N . GLU A 1 1064 ? -17.785 54.819 42.081 1.00 88.62 1064 GLU A N 1
ATOM 8509 C CA . GLU A 1 1064 ? -18.322 54.334 40.804 1.00 88.62 1064 GLU A CA 1
ATOM 8510 C C . GLU A 1 1064 ? -19.636 53.558 40.995 1.00 88.62 1064 GLU A C 1
ATOM 8512 O O . GLU A 1 1064 ? -20.601 53.781 40.266 1.00 88.62 1064 GLU A O 1
ATOM 8517 N N . MET A 1 1065 ? -19.718 52.679 42.001 1.00 91.62 1065 MET A N 1
ATOM 8518 C CA . MET A 1 1065 ? -20.946 51.927 42.297 1.00 91.62 1065 MET A CA 1
ATOM 8519 C C . MET A 1 1065 ? -22.072 52.836 42.812 1.00 91.62 1065 MET A C 1
ATOM 8521 O O . MET A 1 1065 ? -23.240 52.599 42.509 1.00 91.62 1065 MET A O 1
ATOM 8525 N N . ILE A 1 1066 ? -21.736 53.908 43.532 1.00 87.62 1066 ILE A N 1
ATOM 8526 C CA . ILE A 1 1066 ? -22.675 54.961 43.941 1.00 87.62 1066 ILE A CA 1
ATOM 8527 C C . ILE A 1 1066 ? -23.196 55.740 42.723 1.00 87.62 1066 ILE A C 1
ATOM 8529 O O . ILE A 1 1066 ? -24.401 55.972 42.624 1.00 87.62 1066 ILE A O 1
ATOM 8533 N N . GLN A 1 1067 ? -22.328 56.091 41.767 1.00 86.00 1067 GLN A N 1
ATOM 8534 C CA . GLN A 1 1067 ? -22.739 56.714 40.502 1.00 86.00 1067 GLN A CA 1
ATOM 8535 C C . GLN A 1 1067 ? -23.646 55.776 39.686 1.00 86.00 1067 GLN A C 1
ATOM 8537 O O . GLN A 1 1067 ? -24.675 56.217 39.174 1.00 86.00 1067 GLN A O 1
ATOM 8542 N N . CYS A 1 1068 ? -23.339 54.473 39.652 1.00 89.81 1068 CYS A N 1
ATOM 8543 C CA . CYS A 1 1068 ? -24.206 53.452 39.058 1.00 89.81 1068 CYS A CA 1
ATOM 8544 C C . CYS A 1 1068 ? -25.589 53.401 39.729 1.00 89.81 1068 CYS A C 1
ATOM 8546 O O . CYS A 1 1068 ? -26.597 53.386 39.031 1.00 89.81 1068 CYS A O 1
ATOM 8548 N N . MET A 1 1069 ? -25.666 53.424 41.067 1.00 87.69 1069 MET A N 1
ATOM 8549 C CA . MET A 1 1069 ? -26.949 53.458 41.789 1.00 87.69 1069 MET A CA 1
ATOM 8550 C C . MET A 1 1069 ? -27.764 54.724 41.487 1.00 87.69 1069 MET A C 1
ATOM 8552 O O . MET A 1 1069 ? -28.983 54.636 41.346 1.00 87.69 1069 MET A O 1
ATOM 8556 N N . GLY A 1 1070 ? -27.111 55.885 41.377 1.00 86.19 1070 GLY A N 1
ATOM 8557 C CA . GLY A 1 1070 ? -27.769 57.147 41.027 1.00 86.19 1070 GLY A CA 1
ATOM 8558 C C . GLY A 1 1070 ? -28.349 57.137 39.611 1.00 86.19 1070 GLY A C 1
ATOM 8559 O O . GLY A 1 1070 ? -29.517 57.472 39.422 1.00 86.19 1070 GLY A O 1
ATOM 8560 N N . GLU A 1 1071 ? -27.565 56.694 38.626 1.00 88.38 1071 GLU A N 1
ATOM 8561 C CA . GLU A 1 1071 ? -28.011 56.617 37.230 1.00 88.38 1071 GLU A CA 1
ATOM 8562 C C . GLU A 1 1071 ? -29.097 55.549 37.032 1.00 88.38 1071 GLU A C 1
ATOM 8564 O O . GLU A 1 1071 ? -30.089 55.799 36.350 1.00 88.38 1071 GLU A O 1
ATOM 8569 N N . MET A 1 1072 ? -28.974 54.395 37.697 1.00 87.38 1072 MET A N 1
ATOM 8570 C CA . MET A 1 1072 ? -29.994 53.343 37.677 1.00 87.38 1072 MET A CA 1
ATOM 8571 C C . MET A 1 1072 ? -31.335 53.840 38.234 1.00 87.38 1072 MET A C 1
ATOM 8573 O O . MET A 1 1072 ? -32.378 53.550 37.653 1.00 87.38 1072 MET A O 1
ATOM 8577 N N . ARG A 1 1073 ? -31.325 54.640 39.312 1.00 86.69 1073 ARG A N 1
ATOM 8578 C CA . ARG A 1 1073 ? -32.541 55.273 39.855 1.00 86.69 1073 ARG A CA 1
ATOM 8579 C C . ARG A 1 1073 ? -33.118 56.339 38.922 1.00 86.69 1073 ARG A C 1
ATOM 8581 O O . ARG A 1 1073 ? -34.334 56.489 38.873 1.00 86.69 1073 ARG A O 1
ATOM 8588 N N . ARG A 1 1074 ? -32.264 57.099 38.227 1.00 87.19 1074 ARG A N 1
ATOM 8589 C CA . ARG A 1 1074 ? -32.685 58.130 37.265 1.00 87.19 1074 ARG A CA 1
ATOM 8590 C C . ARG A 1 1074 ? -33.445 57.494 36.100 1.00 87.19 1074 ARG A C 1
ATOM 8592 O O . ARG A 1 1074 ? -34.586 57.858 35.848 1.00 87.19 1074 ARG A O 1
ATOM 8599 N N . VAL A 1 1075 ? -32.847 56.486 35.470 1.00 86.69 1075 VAL A N 1
ATOM 8600 C CA . VAL A 1 1075 ? -33.453 55.735 34.358 1.00 86.69 1075 VAL A CA 1
ATOM 8601 C C . VAL A 1 1075 ? -34.722 55.007 34.810 1.00 86.69 1075 VAL A C 1
ATOM 8603 O O . VAL A 1 1075 ? -35.746 55.104 34.145 1.00 86.69 1075 VAL A O 1
ATOM 8606 N N . ALA A 1 1076 ? -34.717 54.396 36.001 1.00 84.69 1076 ALA A N 1
ATOM 8607 C CA . ALA A 1 1076 ? -35.910 53.781 36.588 1.00 84.69 1076 ALA A CA 1
ATOM 8608 C C . ALA A 1 1076 ? -37.046 54.769 36.938 1.00 84.69 1076 ALA A C 1
ATOM 8610 O O . ALA A 1 1076 ? -38.128 54.325 37.302 1.00 84.69 1076 ALA A O 1
ATOM 8611 N N . LEU A 1 1077 ? -36.821 56.087 36.867 1.00 83.25 1077 LEU A N 1
ATOM 8612 C CA . LEU A 1 1077 ? -37.856 57.118 37.022 1.00 83.25 1077 LEU A CA 1
ATOM 8613 C C . LEU A 1 1077 ? -38.310 57.704 35.674 1.00 83.25 1077 LEU A C 1
ATOM 8615 O O . LEU A 1 1077 ? -39.456 58.133 35.568 1.00 83.25 1077 LEU A O 1
ATOM 8619 N N . GLU A 1 1078 ? -37.426 57.746 34.676 1.00 83.44 1078 GLU A N 1
ATOM 8620 C CA . GLU A 1 1078 ? -37.709 58.281 33.336 1.00 83.44 1078 GLU A CA 1
ATOM 8621 C C . GLU A 1 1078 ? -38.431 57.257 32.441 1.00 83.44 1078 GLU A C 1
ATOM 8623 O O . GLU A 1 1078 ? -39.402 57.615 31.783 1.00 83.44 1078 GLU A O 1
ATOM 8628 N N . GLU A 1 1079 ? -38.038 55.980 32.496 1.00 81.94 1079 GLU A N 1
ATOM 8629 C CA . GLU A 1 1079 ? -38.548 54.895 31.634 1.00 81.94 1079 GLU A CA 1
ATOM 8630 C C . GLU A 1 1079 ? -39.679 54.057 32.295 1.00 81.94 1079 GLU A C 1
ATOM 8632 O O . GLU A 1 1079 ? -39.883 52.896 31.960 1.00 81.94 1079 GLU A O 1
ATOM 8637 N N . ASP A 1 1080 ? -40.368 54.605 33.309 1.00 77.81 1080 ASP A N 1
ATOM 8638 C CA . ASP A 1 1080 ? -41.402 53.960 34.168 1.00 77.81 1080 ASP A CA 1
ATOM 8639 C C . ASP A 1 1080 ? -41.016 52.607 34.831 1.00 77.81 1080 ASP A C 1
ATOM 8641 O O . ASP A 1 1080 ? -41.844 51.954 35.467 1.00 77.81 1080 ASP A O 1
ATOM 8645 N N . GLU A 1 1081 ? -39.736 52.216 34.811 1.00 79.19 1081 GLU A N 1
ATOM 8646 C CA . GLU A 1 1081 ? -39.162 51.040 35.509 1.00 79.19 1081 GLU A CA 1
ATOM 8647 C C . GLU A 1 1081 ? -39.098 51.191 37.052 1.00 79.19 1081 GLU A C 1
ATOM 8649 O O . GLU A 1 1081 ? -38.224 50.667 37.755 1.00 79.19 1081 GLU A O 1
ATOM 8654 N N . ILE A 1 1082 ? -40.070 51.902 37.623 1.00 78.81 1082 ILE A N 1
ATOM 8655 C CA . ILE A 1 1082 ? -40.145 52.266 39.040 1.00 78.81 1082 ILE A CA 1
ATOM 8656 C C . ILE A 1 1082 ? -40.334 51.018 39.918 1.00 78.81 1082 ILE A C 1
ATOM 8658 O O . ILE A 1 1082 ? -39.853 50.973 41.058 1.00 78.81 1082 ILE A O 1
ATOM 8662 N N . GLU A 1 1083 ? -40.987 49.974 39.395 1.00 70.25 1083 GLU A N 1
ATOM 8663 C CA . GLU A 1 1083 ? -41.108 48.680 40.073 1.00 70.25 1083 GLU A CA 1
ATOM 8664 C C . GLU A 1 1083 ? -39.764 47.942 40.164 1.00 70.25 1083 GLU A C 1
ATOM 8666 O O . GLU A 1 1083 ? -39.470 47.383 41.221 1.00 70.25 1083 GLU A O 1
ATOM 8671 N N . ALA A 1 1084 ? -38.884 48.014 39.158 1.00 70.12 1084 ALA A N 1
ATOM 8672 C CA . ALA A 1 1084 ? -37.558 47.394 39.233 1.00 70.12 1084 ALA A CA 1
ATOM 8673 C C . ALA A 1 1084 ? -36.679 48.000 40.347 1.00 70.12 1084 ALA A C 1
ATOM 8675 O O . ALA A 1 1084 ? -35.904 47.280 40.983 1.00 70.12 1084 ALA A O 1
ATOM 8676 N N . TRP A 1 1085 ? -36.837 49.296 40.646 1.00 76.69 1085 TRP A N 1
ATOM 8677 C CA . TRP A 1 1085 ? -36.153 49.956 41.768 1.00 76.69 1085 TRP A CA 1
ATOM 8678 C C . TRP A 1 1085 ? -36.837 49.713 43.130 1.00 76.69 1085 TRP A C 1
ATOM 8680 O O . TRP A 1 1085 ? -36.156 49.473 44.132 1.00 76.69 1085 TRP A O 1
ATOM 8690 N N . ASN A 1 1086 ? -38.175 49.771 43.198 1.00 74.50 1086 ASN A N 1
ATOM 8691 C CA . ASN A 1 1086 ? -38.921 49.733 44.467 1.00 74.50 1086 ASN A CA 1
ATOM 8692 C C . ASN A 1 1086 ? -39.407 48.330 44.902 1.00 74.50 1086 ASN A C 1
ATOM 8694 O O . ASN A 1 1086 ? -39.476 48.062 46.106 1.00 74.50 1086 ASN A O 1
ATOM 8698 N N . LYS A 1 1087 ? -39.823 47.465 43.967 1.00 62.88 1087 LYS A N 1
ATOM 8699 C CA . LYS A 1 1087 ? -40.555 46.207 44.216 1.00 62.88 1087 LYS A CA 1
ATOM 8700 C C . LYS A 1 1087 ? -40.419 45.196 43.053 1.00 62.88 1087 LYS A C 1
ATOM 8702 O O . LYS A 1 1087 ? -41.329 45.091 42.237 1.00 62.88 1087 LYS A O 1
ATOM 8707 N N . PHE A 1 1088 ? -39.385 44.350 43.036 1.00 45.03 1088 PHE A N 1
ATOM 8708 C CA . PHE A 1 1088 ? -39.439 43.116 42.234 1.00 45.03 1088 PHE A CA 1
ATOM 8709 C C . PHE A 1 1088 ? -39.819 41.904 43.101 1.00 45.03 1088 PHE A C 1
ATOM 8711 O O . PHE A 1 1088 ? -39.443 41.819 44.274 1.00 45.03 1088 PHE A O 1
ATOM 8718 N N . SER A 1 1089 ? -40.603 40.973 42.549 1.00 43.94 1089 SER A N 1
ATOM 8719 C CA . SER A 1 1089 ? -41.360 39.981 43.334 1.00 43.94 1089 SER A CA 1
ATOM 8720 C C . SER A 1 1089 ? -40.529 38.879 44.005 1.00 43.94 1089 SER A C 1
ATOM 8722 O O . SER A 1 1089 ? -41.054 38.212 44.888 1.00 43.94 1089 SER A O 1
ATOM 8724 N N . ASP A 1 1090 ? -39.244 38.749 43.662 1.00 47.19 1090 ASP A N 1
ATOM 8725 C CA . ASP A 1 1090 ? -38.255 37.913 44.372 1.00 47.19 1090 ASP A CA 1
ATOM 8726 C C . ASP A 1 1090 ? -36.925 38.652 44.660 1.00 47.19 1090 ASP A C 1
ATOM 8728 O O . ASP A 1 1090 ? -35.961 38.054 45.135 1.00 47.19 1090 ASP A O 1
ATOM 8732 N N . PHE A 1 1091 ? -36.849 39.966 44.399 1.00 48.28 1091 PHE A N 1
ATOM 8733 C CA . PHE A 1 1091 ? -35.629 40.770 44.576 1.00 48.28 1091 PHE A CA 1
ATOM 8734 C C . PHE A 1 1091 ? -35.982 42.200 45.019 1.00 48.28 1091 PHE A C 1
ATOM 8736 O O . PHE A 1 1091 ? -36.586 42.975 44.282 1.00 48.28 1091 PHE A O 1
ATOM 8743 N N . ARG A 1 1092 ? -35.578 42.595 46.228 1.00 64.88 1092 ARG A N 1
ATOM 8744 C CA . ARG A 1 1092 ? -35.728 43.966 46.743 1.00 64.88 1092 ARG A CA 1
ATOM 8745 C C . ARG A 1 1092 ? -34.363 44.643 46.767 1.00 64.88 1092 ARG A C 1
ATOM 8747 O O . ARG A 1 1092 ? -33.766 44.741 47.836 1.00 64.88 1092 ARG A O 1
ATOM 8754 N N . PHE A 1 1093 ? -33.867 45.099 45.613 1.00 75.56 1093 PHE A N 1
ATOM 8755 C CA . PHE A 1 1093 ? -32.474 45.543 45.409 1.00 75.56 1093 PHE A CA 1
ATOM 8756 C C . PHE A 1 1093 ? -31.845 46.281 46.609 1.00 75.56 1093 PHE A C 1
ATOM 8758 O O . PHE A 1 1093 ? -30.874 45.782 47.173 1.00 75.56 1093 PHE A O 1
ATOM 8765 N N . LEU A 1 1094 ? -32.420 47.400 47.073 1.00 75.81 1094 LEU A N 1
ATOM 8766 C CA . LEU A 1 1094 ? -31.865 48.167 48.203 1.00 75.81 1094 LEU A CA 1
ATOM 8767 C C . LEU A 1 1094 ? -31.843 47.396 49.539 1.00 75.81 1094 LEU A C 1
ATOM 8769 O O . LEU A 1 1094 ? -30.894 47.536 50.311 1.00 75.81 1094 LEU A O 1
ATOM 8773 N N . ARG A 1 1095 ? -32.853 46.560 49.823 1.00 74.19 1095 ARG A N 1
ATOM 8774 C CA . ARG A 1 1095 ? -32.896 45.712 51.032 1.00 74.19 1095 ARG A CA 1
ATOM 8775 C C . ARG A 1 1095 ? -31.898 44.562 50.927 1.00 74.19 1095 ARG A C 1
ATOM 8777 O O . ARG A 1 1095 ? -31.217 44.254 51.897 1.00 74.19 1095 ARG A O 1
ATOM 8784 N N . ASP A 1 1096 ? -31.802 43.942 49.761 1.00 75.00 1096 ASP A N 1
ATOM 8785 C CA . ASP A 1 1096 ? -30.984 42.747 49.548 1.00 75.00 1096 ASP A CA 1
ATOM 8786 C C . ASP A 1 1096 ? -29.500 43.111 49.350 1.00 75.00 1096 ASP A C 1
ATOM 8788 O O . ASP A 1 1096 ? -28.619 42.270 49.539 1.00 75.00 1096 ASP A O 1
ATOM 8792 N N . LEU A 1 1097 ? -29.218 44.373 49.006 1.00 81.19 1097 LEU A N 1
ATOM 8793 C CA . LEU A 1 1097 ? -27.908 45.015 49.096 1.00 81.19 1097 LEU A CA 1
ATOM 8794 C C . LEU A 1 1097 ? -27.568 45.367 50.555 1.00 81.19 1097 LEU A C 1
ATOM 8796 O O . LEU A 1 1097 ? -26.486 45.002 51.008 1.00 81.19 1097 LEU A O 1
ATOM 8800 N N . LYS A 1 1098 ? -28.497 45.973 51.321 1.00 80.88 1098 LYS A N 1
ATOM 8801 C CA . LYS A 1 1098 ? -28.345 46.204 52.777 1.00 80.88 1098 LYS A CA 1
ATOM 8802 C C . LYS A 1 1098 ? -27.998 44.906 53.512 1.00 80.88 1098 LYS A C 1
ATOM 8804 O O . LYS A 1 1098 ? -27.034 44.875 54.273 1.00 80.88 1098 LYS A O 1
ATOM 8809 N N . ASP A 1 1099 ? -28.756 43.841 53.268 1.00 79.31 1099 ASP A N 1
ATOM 8810 C CA . ASP A 1 1099 ? -28.562 42.536 53.904 1.00 79.31 1099 ASP A CA 1
ATOM 8811 C C . ASP A 1 1099 ? -27.205 41.913 53.539 1.00 79.31 1099 ASP A C 1
ATOM 8813 O O . ASP A 1 1099 ? -26.436 41.551 54.431 1.00 79.31 1099 ASP A O 1
ATOM 8817 N N . SER A 1 1100 ? -26.831 41.907 52.253 1.00 83.00 1100 SER A N 1
ATOM 8818 C CA . SER A 1 1100 ? -25.496 41.459 51.838 1.00 83.00 1100 SER A CA 1
ATOM 8819 C C . SER A 1 1100 ? -24.375 42.261 52.509 1.00 83.00 1100 SER A C 1
ATOM 8821 O O . SER A 1 1100 ? -23.471 41.667 53.091 1.00 83.00 1100 SER A O 1
ATOM 8823 N N . CYS A 1 1101 ? -24.444 43.595 52.505 1.00 82.62 1101 CYS A N 1
ATOM 8824 C CA . CYS A 1 1101 ? -23.405 44.448 53.083 1.00 82.62 1101 CYS A CA 1
ATOM 8825 C C . CYS A 1 1101 ? -23.270 44.316 54.612 1.00 82.62 1101 CYS A C 1
ATOM 8827 O O . CYS A 1 1101 ? -22.162 44.458 55.140 1.00 82.62 1101 CYS A O 1
ATOM 8829 N N . LEU A 1 1102 ? -24.372 44.076 55.333 1.00 81.56 1102 LEU A N 1
ATOM 8830 C CA . LEU A 1 1102 ? -24.392 44.041 56.801 1.00 81.56 1102 LEU A CA 1
ATOM 8831 C C . LEU A 1 1102 ? -24.222 42.634 57.392 1.00 81.56 1102 LEU A C 1
ATOM 8833 O O . LEU A 1 1102 ? -23.525 42.499 58.403 1.00 81.56 1102 LEU A O 1
ATOM 8837 N N . ASN A 1 1103 ? -24.833 41.619 56.775 1.00 77.25 1103 ASN A N 1
ATOM 8838 C CA . ASN A 1 1103 ? -25.012 40.283 57.354 1.00 77.25 1103 ASN A CA 1
ATOM 8839 C C . ASN A 1 1103 ? -24.235 39.187 56.608 1.00 77.25 1103 ASN A C 1
ATOM 8841 O O . ASN A 1 1103 ? -23.808 38.215 57.228 1.00 77.25 1103 ASN A O 1
ATOM 8845 N N . GLN A 1 1104 ? -23.983 39.340 55.304 1.00 75.94 1104 GLN A N 1
ATOM 8846 C CA . GLN A 1 1104 ? -23.251 38.348 54.508 1.00 75.94 1104 GLN A CA 1
ATOM 8847 C C . GLN A 1 1104 ? -21.730 38.591 54.565 1.00 75.94 1104 GLN A C 1
ATOM 8849 O O . GLN A 1 1104 ? -21.278 39.728 54.685 1.00 75.94 1104 GLN A O 1
ATOM 8854 N N . ILE A 1 1105 ? -20.926 37.523 54.520 1.00 66.06 1105 ILE A N 1
ATOM 8855 C CA . ILE A 1 1105 ? -19.454 37.588 54.596 1.00 66.06 1105 ILE A CA 1
ATOM 8856 C C . ILE A 1 1105 ? -18.866 37.553 53.168 1.00 66.06 1105 ILE A C 1
ATOM 8858 O O . ILE A 1 1105 ? -19.277 36.688 52.392 1.00 66.06 1105 ILE A O 1
ATOM 8862 N N . PRO A 1 1106 ? -17.893 38.420 52.811 1.00 69.56 1106 PRO A N 1
ATOM 8863 C CA . PRO A 1 1106 ? -17.274 39.463 53.636 1.00 69.56 1106 PRO A CA 1
ATOM 8864 C C . PRO A 1 1106 ? -18.172 40.701 53.794 1.00 69.56 1106 PRO A C 1
ATOM 8866 O O . PRO A 1 1106 ? -18.662 41.248 52.812 1.00 69.56 1106 PRO A O 1
ATOM 8869 N N . HIS A 1 1107 ? -18.352 41.175 55.030 1.00 75.12 1107 HIS A N 1
ATOM 8870 C CA . HIS A 1 1107 ? -19.209 42.331 55.306 1.00 75.12 1107 HIS A CA 1
ATOM 8871 C C . HIS A 1 1107 ? -18.625 43.628 54.722 1.00 75.12 1107 HIS A C 1
ATOM 8873 O O . HIS A 1 1107 ? -17.496 43.991 55.055 1.00 75.12 1107 HIS A O 1
ATOM 8879 N N . ASN A 1 1108 ? -19.420 44.394 53.969 1.00 81.94 1108 ASN A N 1
ATOM 8880 C CA . ASN A 1 1108 ? -19.068 45.747 53.523 1.00 81.94 1108 ASN A CA 1
ATOM 8881 C C . ASN A 1 1108 ? -19.939 46.810 54.222 1.00 81.94 1108 ASN A C 1
ATOM 8883 O O . ASN A 1 1108 ? -20.774 47.490 53.623 1.00 81.94 1108 ASN A O 1
ATOM 8887 N N . LYS A 1 1109 ? -19.725 46.957 55.536 1.00 82.25 1109 LYS A N 1
ATOM 8888 C CA . LYS A 1 1109 ? -20.435 47.935 56.388 1.00 82.25 1109 LYS A CA 1
ATOM 8889 C C . LYS A 1 1109 ? -20.003 49.388 56.135 1.00 82.25 1109 LYS A C 1
ATOM 8891 O O . LYS A 1 1109 ? -20.594 50.301 56.705 1.00 82.25 1109 LYS A O 1
ATOM 8896 N N . GLU A 1 1110 ? -18.970 49.601 55.321 1.00 83.75 1110 GLU A N 1
ATOM 8897 C CA . GLU A 1 1110 ? -18.469 50.920 54.930 1.00 83.75 1110 GLU A CA 1
ATOM 8898 C C . GLU A 1 1110 ? -19.274 51.472 53.748 1.00 83.75 1110 GLU A C 1
ATOM 8900 O O . GLU A 1 1110 ? -19.900 52.522 53.892 1.00 83.75 1110 GLU A O 1
ATOM 8905 N N . PHE A 1 1111 ? -19.409 50.702 52.660 1.00 86.25 1111 PHE A N 1
ATOM 8906 C CA . PHE A 1 1111 ? -20.237 51.068 51.504 1.00 86.25 1111 PHE A CA 1
ATOM 8907 C C . PHE A 1 1111 ? -21.686 51.400 51.890 1.00 86.25 1111 PHE A C 1
ATOM 8909 O O . PHE A 1 1111 ? -22.256 52.389 51.423 1.00 86.25 1111 PHE A O 1
ATOM 8916 N N . TRP A 1 1112 ? -22.288 50.615 52.795 1.00 86.19 1112 TRP A N 1
ATOM 8917 C CA . TRP A 1 1112 ? -23.652 50.894 53.254 1.00 86.19 1112 TRP A CA 1
ATOM 8918 C C . TRP A 1 1112 ? -23.754 52.224 54.022 1.00 86.19 1112 TRP A C 1
ATOM 8920 O O . TRP A 1 1112 ? -24.710 52.974 53.831 1.00 86.19 1112 TRP A O 1
ATOM 8930 N N . LYS A 1 1113 ? -22.745 52.583 54.828 1.00 82.62 1113 LYS A N 1
ATOM 8931 C CA . LYS A 1 1113 ? -22.699 53.893 55.503 1.00 82.62 1113 LYS A CA 1
ATOM 8932 C C . LYS A 1 1113 ? -22.527 55.044 54.513 1.00 82.62 1113 LYS A C 1
ATOM 8934 O O . LYS A 1 1113 ? -23.082 56.114 54.735 1.00 82.62 1113 LYS A O 1
ATOM 8939 N N . GLU A 1 1114 ? -21.771 54.852 53.437 1.00 83.69 1114 GLU A N 1
ATOM 8940 C CA . GLU A 1 1114 ? -21.612 55.861 52.381 1.00 83.69 1114 GLU A CA 1
ATOM 8941 C C . GLU A 1 1114 ? -22.911 56.053 51.591 1.00 83.69 1114 GLU A C 1
ATOM 8943 O O . GLU A 1 1114 ? -23.361 57.185 51.418 1.00 83.69 1114 GLU A O 1
ATOM 8948 N N . THR A 1 1115 ? -23.594 54.953 51.272 1.00 80.81 1115 THR A N 1
ATOM 8949 C CA . THR A 1 1115 ? -24.957 54.944 50.715 1.00 80.81 1115 THR A CA 1
ATOM 8950 C C . THR A 1 1115 ? -25.933 55.724 51.619 1.00 80.81 1115 THR A C 1
ATOM 8952 O O . THR A 1 1115 ? -26.660 56.605 51.157 1.00 80.81 1115 THR A O 1
ATOM 8955 N N . GLN A 1 1116 ? -25.900 55.488 52.938 1.00 77.75 1116 GLN A N 1
ATOM 8956 C CA . GLN A 1 1116 ? -26.746 56.196 53.912 1.00 77.75 1116 GLN A CA 1
ATOM 8957 C C . GLN A 1 1116 ? -26.443 57.704 54.036 1.00 77.75 1116 GLN A C 1
ATOM 8959 O O . GLN A 1 1116 ? -27.363 58.476 54.324 1.00 77.75 1116 GLN A O 1
ATOM 8964 N N . LYS A 1 1117 ? -25.195 58.155 53.808 1.00 79.25 1117 LYS A N 1
ATOM 8965 C CA . LYS A 1 1117 ? -24.836 59.591 53.844 1.00 79.25 1117 LYS A CA 1
ATOM 8966 C C . LYS A 1 1117 ? -25.536 60.388 52.739 1.00 79.25 1117 LYS A C 1
ATOM 8968 O O . LYS A 1 1117 ? -25.984 61.501 52.999 1.00 79.25 1117 LYS A O 1
ATOM 8973 N N . ILE A 1 1118 ? -25.637 59.824 51.533 1.00 78.06 1118 ILE A N 1
ATOM 8974 C CA . ILE A 1 1118 ? -26.160 60.508 50.335 1.00 78.06 1118 ILE A CA 1
ATOM 8975 C C . ILE A 1 1118 ? -27.672 60.749 50.446 1.00 78.06 1118 ILE A C 1
ATOM 8977 O O . ILE A 1 1118 ? -28.165 61.824 50.108 1.00 78.06 1118 ILE A O 1
ATOM 8981 N N . GLY A 1 1119 ? -28.420 59.784 50.985 1.00 71.75 1119 GLY A N 1
ATOM 8982 C CA . GLY A 1 1119 ? -29.843 59.954 51.272 1.00 71.75 1119 GLY A CA 1
ATOM 8983 C C . GLY A 1 1119 ? -30.723 59.993 50.018 1.00 71.75 1119 GLY A C 1
ATOM 8984 O O . GLY A 1 1119 ? -30.756 59.030 49.257 1.00 71.75 1119 GLY A O 1
ATOM 8985 N N . ARG A 1 1120 ? -31.495 61.076 49.836 1.00 72.94 1120 ARG A N 1
ATOM 8986 C CA . ARG A 1 1120 ? -32.623 61.121 48.882 1.00 72.94 1120 ARG A CA 1
ATOM 8987 C C . ARG A 1 1120 ? -32.275 60.726 47.432 1.00 72.94 1120 ARG A C 1
ATOM 8989 O O . ARG A 1 1120 ? -33.076 60.001 46.849 1.00 72.94 1120 ARG A O 1
ATOM 8996 N N . PRO A 1 1121 ? -31.121 61.107 46.845 1.00 72.88 1121 PRO A N 1
ATOM 8997 C CA . PRO A 1 1121 ? -30.779 60.724 45.471 1.00 72.88 1121 PRO A CA 1
ATOM 8998 C C . PRO A 1 1121 ? -30.660 59.214 45.214 1.00 72.88 1121 PRO A C 1
ATOM 9000 O O . PRO A 1 1121 ? -30.656 58.815 44.058 1.00 72.88 1121 PRO A O 1
ATOM 9003 N N . ILE A 1 1122 ? -30.571 58.377 46.257 1.00 76.06 1122 ILE A N 1
ATOM 9004 C CA . ILE A 1 1122 ? -30.524 56.906 46.154 1.00 76.06 1122 ILE A CA 1
ATOM 9005 C C . ILE A 1 1122 ? -31.507 56.214 47.121 1.00 76.06 1122 ILE A C 1
ATOM 9007 O O . ILE A 1 1122 ? -31.303 55.071 47.524 1.00 76.06 1122 ILE A O 1
ATOM 9011 N N . SER A 1 1123 ? -32.599 56.897 47.489 1.00 79.44 1123 SER A N 1
ATOM 9012 C CA . SER A 1 1123 ? -33.711 56.327 48.268 1.00 79.44 1123 SER A CA 1
ATOM 9013 C C . SER A 1 1123 ? -34.776 55.673 47.373 1.00 79.44 1123 SER A C 1
ATOM 9015 O O . SER A 1 1123 ? -34.704 55.737 46.146 1.00 79.44 1123 SER A O 1
ATOM 9017 N N . LEU A 1 1124 ? -35.832 55.104 47.963 1.00 80.44 1124 LEU A N 1
ATOM 9018 C CA . LEU A 1 1124 ? -37.025 54.681 47.214 1.00 80.44 1124 LEU A CA 1
ATOM 9019 C C . LEU A 1 1124 ? -37.655 55.860 46.438 1.00 80.44 1124 LEU A C 1
ATOM 9021 O O . LEU A 1 1124 ? -37.510 57.026 46.827 1.00 80.44 1124 LEU A O 1
ATOM 9025 N N . ILE A 1 1125 ? -38.342 55.556 45.335 1.00 80.94 1125 ILE A N 1
ATOM 9026 C CA . ILE A 1 1125 ? -39.069 56.532 44.504 1.00 80.94 1125 ILE A CA 1
ATOM 9027 C C . ILE A 1 1125 ? -40.498 56.650 45.049 1.00 80.94 1125 ILE A C 1
ATOM 9029 O O . ILE A 1 1125 ? -41.261 55.683 44.984 1.00 80.94 1125 ILE A O 1
ATOM 9033 N N . SER A 1 1126 ? -40.874 57.810 45.604 1.00 81.94 1126 SER A N 1
ATOM 9034 C CA . SER A 1 1126 ? -42.207 58.000 46.204 1.00 81.94 1126 SER A CA 1
ATOM 9035 C C . SER A 1 1126 ? -43.309 58.250 45.171 1.00 81.94 1126 SER A C 1
ATOM 9037 O O . SER A 1 1126 ? -43.058 58.716 44.063 1.00 81.94 1126 SER A O 1
ATOM 9039 N N . SER A 1 1127 ? -44.561 58.026 45.568 1.00 79.31 1127 SER A N 1
ATOM 9040 C CA . SER A 1 1127 ? -45.758 58.258 44.747 1.00 79.31 1127 SER A CA 1
ATOM 9041 C C . SER A 1 1127 ? -45.886 59.686 44.190 1.00 79.31 1127 SER A C 1
ATOM 9043 O O . SER A 1 1127 ? -46.380 59.860 43.078 1.00 79.31 1127 SER A O 1
ATOM 9045 N N . LYS A 1 1128 ? -45.403 60.717 44.905 1.00 81.19 1128 LYS A N 1
ATOM 9046 C CA . LYS A 1 1128 ? -45.328 62.101 44.384 1.00 81.19 1128 LYS A CA 1
ATOM 9047 C C . LYS A 1 1128 ? -44.175 62.340 43.404 1.00 81.19 1128 LYS A C 1
ATOM 9049 O O . LYS A 1 1128 ? -44.252 63.278 42.618 1.00 81.19 1128 LYS A O 1
ATOM 9054 N N . GLU A 1 1129 ? -43.108 61.550 43.483 1.00 80.56 1129 GLU A N 1
ATOM 9055 C CA . GLU A 1 1129 ? -41.946 61.645 42.595 1.00 80.56 1129 GLU A CA 1
ATOM 9056 C C . GLU A 1 1129 ? -42.255 60.940 41.267 1.00 80.56 1129 GLU A C 1
ATOM 9058 O O . GLU A 1 1129 ? -42.201 61.576 40.219 1.00 80.56 1129 GLU A O 1
ATOM 9063 N N . ALA A 1 1130 ? -42.754 59.700 41.336 1.00 81.25 1130 ALA A N 1
ATOM 9064 C CA . ALA A 1 1130 ? -43.299 58.949 40.202 1.00 81.25 1130 ALA A CA 1
ATOM 9065 C C . ALA A 1 1130 ? -44.341 59.767 39.414 1.00 81.25 1130 ALA A C 1
ATOM 9067 O O . ALA A 1 1130 ? -44.184 60.013 38.220 1.00 81.25 1130 ALA A O 1
ATOM 9068 N N . LYS A 1 1131 ? -45.348 60.321 40.109 1.00 79.00 1131 LYS A N 1
ATOM 9069 C CA . LYS A 1 1131 ? -46.425 61.112 39.490 1.00 79.00 1131 LYS A CA 1
ATOM 9070 C C . LYS A 1 1131 ? -45.963 62.439 38.854 1.00 79.00 1131 LYS A C 1
ATOM 9072 O O . LYS A 1 1131 ? -46.747 63.060 38.141 1.00 79.00 1131 LYS A O 1
ATOM 9077 N N . LYS A 1 1132 ? -44.726 62.895 39.096 1.00 78.81 1132 LYS A N 1
ATOM 9078 C CA . LYS A 1 1132 ? -44.128 64.033 38.370 1.00 78.81 1132 LYS A CA 1
ATOM 9079 C C . LYS A 1 1132 ? -43.451 63.620 37.063 1.00 78.81 1132 LYS A C 1
ATOM 9081 O O . LYS A 1 1132 ? -43.435 64.435 36.149 1.00 78.81 1132 LYS A O 1
ATOM 9086 N N . ALA A 1 1133 ? -42.907 62.406 36.988 1.00 74.00 1133 ALA A N 1
ATOM 9087 C CA . ALA A 1 1133 ? -42.325 61.850 35.764 1.00 74.00 1133 ALA A CA 1
ATOM 9088 C C . ALA A 1 1133 ? -43.393 61.244 34.831 1.00 74.00 1133 ALA A C 1
ATOM 9090 O O . ALA A 1 1133 ? -43.231 61.254 33.619 1.00 74.00 1133 ALA A O 1
ATOM 9091 N N . GLY A 1 1134 ? -44.513 60.779 35.395 1.00 74.31 1134 GLY A N 1
ATOM 9092 C CA . GLY A 1 1134 ? -45.652 60.188 34.675 1.00 74.31 1134 GLY A CA 1
ATOM 9093 C C . GLY A 1 1134 ? -46.046 58.813 35.222 1.00 74.31 1134 GLY A C 1
ATOM 9094 O O . GLY A 1 1134 ? -47.215 58.429 35.148 1.00 74.31 1134 GLY A O 1
ATOM 9095 N N . GLY A 1 1135 ? -45.083 58.132 35.842 1.00 76.62 1135 GLY A N 1
ATOM 9096 C CA . GLY A 1 1135 ? -45.203 56.786 36.386 1.00 76.62 1135 GLY A CA 1
ATOM 9097 C C . GLY A 1 1135 ? -45.987 56.638 37.691 1.00 76.62 1135 GLY A C 1
ATOM 9098 O O . GLY A 1 1135 ? -46.502 57.598 38.282 1.00 76.62 1135 GLY A O 1
ATOM 9099 N N . LYS A 1 1136 ? -46.052 55.396 38.183 1.00 75.12 1136 LYS A N 1
ATOM 9100 C CA . LYS A 1 1136 ? -46.770 55.012 39.417 1.00 75.12 1136 LYS A CA 1
ATOM 9101 C C . LYS A 1 1136 ? -45.819 54.439 40.473 1.00 75.12 1136 LYS A C 1
ATOM 9103 O O . LYS A 1 1136 ? -44.826 53.798 40.167 1.00 75.12 1136 LYS A O 1
ATOM 9108 N N . SER A 1 1137 ? -46.133 54.667 41.749 1.00 79.00 1137 SER A N 1
ATOM 9109 C CA . SER A 1 1137 ? -45.423 54.053 42.880 1.00 79.00 1137 SER A CA 1
ATOM 9110 C C . SER A 1 1137 ? -46.339 53.943 44.093 1.00 79.00 1137 SER A C 1
ATOM 9112 O O . SER A 1 1137 ? -47.016 54.909 44.450 1.00 79.00 1137 SER A O 1
ATOM 9114 N N . ASP A 1 1138 ? -46.296 52.792 44.761 1.00 72.56 1138 ASP A N 1
ATOM 9115 C CA . ASP A 1 1138 ? -46.991 52.541 46.029 1.00 72.56 1138 ASP A CA 1
ATOM 9116 C C . ASP A 1 1138 ? -46.267 53.137 47.250 1.00 72.56 1138 ASP A C 1
ATOM 9118 O O . ASP A 1 1138 ? -46.804 53.137 48.359 1.00 72.56 1138 ASP A O 1
ATOM 9122 N N . VAL A 1 1139 ? -45.024 53.609 47.095 1.00 74.56 1139 VAL A N 1
ATOM 9123 C CA . VAL A 1 1139 ? -44.208 54.053 48.232 1.00 74.56 1139 VAL A CA 1
ATOM 9124 C C . VAL A 1 1139 ? -44.652 55.446 48.678 1.00 74.56 1139 VAL A C 1
ATOM 9126 O O . VAL A 1 1139 ? -44.548 56.422 47.928 1.00 74.56 1139 VAL A O 1
ATOM 9129 N N . THR A 1 1140 ? -45.129 55.571 49.919 1.00 75.44 1140 THR A N 1
ATOM 9130 C CA . THR A 1 1140 ? -45.517 56.881 50.466 1.00 75.44 1140 THR A CA 1
ATOM 9131 C C . THR A 1 1140 ? -44.298 57.786 50.656 1.00 75.44 1140 THR A C 1
ATOM 9133 O O . THR A 1 1140 ? -43.165 57.329 50.807 1.00 75.44 1140 THR A O 1
ATOM 9136 N N . GLU A 1 1141 ? -44.517 59.100 50.668 1.00 71.75 1141 GLU A N 1
ATOM 9137 C CA . GLU A 1 1141 ? -43.418 60.061 50.777 1.00 71.75 1141 GLU A CA 1
ATOM 9138 C C . GLU A 1 1141 ? -42.687 60.004 52.130 1.00 71.75 1141 GLU A C 1
ATOM 9140 O O . GLU A 1 1141 ? -41.489 60.265 52.158 1.00 71.75 1141 GLU A O 1
ATOM 9145 N N . GLY A 1 1142 ? -43.357 59.571 53.207 1.00 61.00 1142 GLY A N 1
ATOM 9146 C CA . GLY A 1 1142 ? -42.709 59.276 54.492 1.00 61.00 1142 GLY A CA 1
ATOM 9147 C C . GLY A 1 1142 ? -41.845 58.013 54.430 1.00 61.00 1142 GLY A C 1
ATOM 9148 O O . GLY A 1 1142 ? -40.666 58.052 54.768 1.00 61.00 1142 GLY A O 1
ATOM 9149 N N . THR A 1 1143 ? -42.385 56.914 53.891 1.00 65.62 1143 THR A N 1
ATOM 9150 C CA . THR A 1 1143 ? -41.657 55.637 53.733 1.00 65.62 1143 THR A CA 1
ATOM 9151 C C . THR A 1 1143 ? -40.426 55.763 52.821 1.00 65.62 1143 THR A C 1
ATOM 9153 O O . THR A 1 1143 ? -39.466 55.018 52.967 1.00 65.62 1143 THR A O 1
ATOM 9156 N N . ALA A 1 1144 ? -40.424 56.725 51.893 1.00 60.91 1144 ALA A N 1
ATOM 9157 C CA . ALA A 1 1144 ? -39.277 57.048 51.039 1.00 60.91 1144 ALA A CA 1
ATOM 9158 C C . ALA A 1 1144 ? -38.249 58.012 51.682 1.00 60.91 1144 ALA A C 1
ATOM 9160 O O . ALA A 1 1144 ? -37.305 58.437 51.011 1.00 60.91 1144 ALA A O 1
ATOM 9161 N N . VAL A 1 1145 ? -38.445 58.413 52.941 1.00 59.19 1145 VAL A N 1
ATOM 9162 C CA . VAL A 1 1145 ? -37.529 59.266 53.723 1.00 59.19 1145 VAL A CA 1
ATOM 9163 C C . VAL A 1 1145 ? -36.993 58.538 54.959 1.00 59.19 1145 VAL A C 1
ATOM 9165 O O . VAL A 1 1145 ? -35.899 58.871 55.415 1.00 59.19 1145 VAL A O 1
ATOM 9168 N N . ASP A 1 1146 ? -37.728 57.551 55.476 1.00 53.41 1146 ASP A N 1
ATOM 9169 C CA . ASP A 1 1146 ? -37.360 56.823 56.690 1.00 53.41 1146 ASP A CA 1
ATOM 9170 C C . ASP A 1 1146 ? -36.054 56.017 56.548 1.00 53.41 1146 ASP A C 1
ATOM 9172 O O . ASP A 1 1146 ? -35.683 55.580 55.453 1.00 53.41 1146 ASP A O 1
ATOM 9176 N N . ARG A 1 1147 ? -35.308 55.877 57.651 1.00 54.25 1147 ARG A N 1
ATOM 9177 C CA . ARG A 1 1147 ? -33.882 55.485 57.622 1.00 54.25 1147 ARG A CA 1
ATOM 9178 C C . ARG A 1 1147 ? -33.527 54.203 58.368 1.00 54.25 1147 ARG A C 1
ATOM 9180 O O . ARG A 1 1147 ? -32.532 53.581 57.992 1.00 54.25 1147 ARG A O 1
ATOM 9187 N N . ASP A 1 1148 ? -34.325 53.777 59.346 1.00 42.72 1148 ASP A N 1
ATOM 9188 C CA . ASP A 1 1148 ? -34.029 52.600 60.167 1.00 42.72 1148 ASP A CA 1
ATOM 9189 C C . ASP A 1 1148 ? -35.284 51.790 60.527 1.00 42.72 1148 ASP A C 1
ATOM 9191 O O . ASP A 1 1148 ? -36.159 52.259 61.242 1.00 42.72 1148 ASP A O 1
ATOM 9195 N N . GLU A 1 1149 ? -35.298 50.514 60.133 1.00 36.94 1149 GLU A N 1
ATOM 9196 C CA . GLU A 1 1149 ? -36.135 49.476 60.749 1.00 36.94 1149 GLU A CA 1
ATOM 9197 C C . GLU A 1 1149 ? -35.249 48.316 61.231 1.00 36.94 1149 GLU A C 1
ATOM 9199 O O . GLU A 1 1149 ? -34.150 48.085 60.706 1.00 36.94 1149 GLU A O 1
ATOM 9204 N N . HIS A 1 1150 ? -35.718 47.650 62.287 1.00 29.86 1150 HIS A N 1
ATOM 9205 C CA . HIS A 1 1150 ? -34.936 46.874 63.259 1.00 29.86 1150 HIS A CA 1
ATOM 9206 C C . HIS A 1 1150 ? -35.326 45.371 63.284 1.00 29.86 1150 HIS A C 1
ATOM 9208 O O . HIS A 1 1150 ? -36.284 44.982 62.616 1.00 29.86 1150 HIS A O 1
ATOM 9214 N N . PRO A 1 1151 ? -34.565 44.492 63.975 1.00 34.38 1151 PRO A N 1
ATOM 9215 C CA . PRO A 1 1151 ? -34.694 43.039 63.822 1.00 34.38 1151 PRO A CA 1
ATOM 9216 C C . PRO A 1 1151 ? -35.833 42.410 64.642 1.00 34.38 1151 PRO A C 1
ATOM 9218 O O . PRO A 1 1151 ? -36.249 42.942 65.669 1.00 34.38 1151 PRO A O 1
ATOM 9221 N N . ILE A 1 1152 ? -36.257 41.213 64.224 1.00 26.36 1152 ILE A N 1
ATOM 9222 C CA . ILE A 1 1152 ? -37.111 40.301 65.002 1.00 26.36 1152 ILE A CA 1
ATOM 9223 C C . ILE A 1 1152 ? -36.218 39.232 65.653 1.00 26.36 1152 ILE A C 1
ATOM 9225 O O . ILE A 1 1152 ? -35.264 38.754 65.037 1.00 26.36 1152 ILE A O 1
ATOM 9229 N N . THR A 1 1153 ? -36.500 38.895 66.911 1.00 29.62 1153 THR A N 1
ATOM 9230 C CA . THR A 1 1153 ? -35.683 38.018 67.765 1.00 29.62 1153 THR A CA 1
ATOM 9231 C C . THR A 1 1153 ? -36.037 36.532 67.637 1.00 29.62 1153 THR A C 1
ATOM 9233 O O . THR A 1 1153 ? -37.130 36.174 67.205 1.00 29.62 1153 THR A O 1
ATOM 9236 N N . ALA A 1 1154 ? -35.100 35.667 68.031 1.00 33.16 1154 ALA A N 1
ATOM 9237 C CA . ALA A 1 1154 ? -35.280 34.215 68.114 1.00 33.16 1154 ALA A CA 1
ATOM 9238 C C . ALA A 1 1154 ? -35.850 33.782 69.477 1.00 33.16 1154 ALA A C 1
ATOM 9240 O O . ALA A 1 1154 ? -35.778 34.558 70.428 1.00 33.16 1154 ALA A O 1
ATOM 9241 N N . ASP A 1 1155 ? -36.300 32.525 69.588 1.00 27.98 1155 ASP A N 1
ATOM 9242 C CA . ASP A 1 1155 ? -36.284 31.812 70.871 1.00 27.98 1155 ASP A CA 1
ATOM 9243 C C . ASP A 1 1155 ? -36.268 30.274 70.732 1.00 27.98 1155 ASP A C 1
ATOM 9245 O O . ASP A 1 1155 ? -36.934 29.739 69.850 1.00 27.98 1155 ASP A O 1
ATOM 9249 N N . HIS A 1 1156 ? -35.538 29.621 71.653 1.00 30.69 1156 HIS A N 1
ATOM 9250 C CA . HIS A 1 1156 ? -35.603 28.209 72.110 1.00 30.69 1156 HIS A CA 1
ATOM 9251 C C . HIS A 1 1156 ? -35.436 27.045 71.078 1.00 30.69 1156 HIS A C 1
ATOM 9253 O O . HIS A 1 1156 ? -35.958 27.086 69.971 1.00 30.69 1156 HIS A O 1
ATOM 9259 N N . THR A 1 1157 ? -34.746 25.926 71.367 1.00 29.52 1157 THR A N 1
ATOM 9260 C CA . THR A 1 1157 ? -33.967 25.494 72.559 1.00 29.52 1157 THR A CA 1
ATOM 9261 C C . THR A 1 1157 ? -32.863 24.485 72.177 1.00 29.52 1157 THR A C 1
ATOM 9263 O O . THR A 1 1157 ? -32.868 23.931 71.079 1.00 29.52 1157 THR A O 1
ATOM 9266 N N . ASP A 1 1158 ? -31.920 24.235 73.092 1.00 30.48 1158 ASP A N 1
ATOM 9267 C CA . ASP A 1 1158 ? -30.761 23.344 72.917 1.00 30.48 1158 ASP A CA 1
ATOM 9268 C C . ASP A 1 1158 ? -31.069 21.850 72.705 1.00 30.48 1158 ASP A C 1
ATOM 9270 O O . ASP A 1 1158 ? -32.007 21.305 73.285 1.00 30.48 1158 ASP A O 1
ATOM 9274 N N . HIS A 1 1159 ? -30.130 21.156 72.044 1.00 33.09 1159 HIS A N 1
ATOM 9275 C CA . HIS A 1 1159 ? -29.551 19.937 72.626 1.00 33.09 1159 HIS A CA 1
ATOM 9276 C C . HIS A 1 1159 ? -28.115 19.650 72.131 1.00 33.09 1159 HIS A C 1
ATOM 9278 O O . HIS A 1 1159 ? -27.881 19.292 70.979 1.00 33.09 1159 HIS A O 1
ATOM 9284 N N . LEU A 1 1160 ? -27.153 19.746 73.054 1.00 29.08 1160 LEU A N 1
ATOM 9285 C CA . LEU A 1 1160 ? -25.894 18.979 73.045 1.00 29.08 1160 LEU A CA 1
ATOM 9286 C C . LEU A 1 1160 ? -26.255 17.484 73.298 1.00 29.08 1160 LEU A C 1
ATOM 9288 O O . LEU A 1 1160 ? -27.270 17.226 73.950 1.00 29.08 1160 LEU A O 1
ATOM 9292 N N . VAL A 1 1161 ? -25.536 16.442 72.855 1.00 28.58 1161 VAL A N 1
ATOM 9293 C CA . VAL A 1 1161 ? -24.113 16.266 72.491 1.00 28.58 1161 VAL A CA 1
ATOM 9294 C C . VAL A 1 1161 ? -23.989 15.189 71.393 1.00 28.58 1161 VAL A C 1
ATOM 9296 O O . VAL A 1 1161 ? -24.558 14.123 71.583 1.00 28.58 1161 VAL A O 1
ATOM 9299 N N . ASP A 1 1162 ? -23.206 15.416 70.324 1.00 31.69 1162 ASP A N 1
ATOM 9300 C CA . ASP A 1 1162 ? -22.259 14.424 69.749 1.00 31.69 1162 ASP A CA 1
ATOM 9301 C C . ASP A 1 1162 ? -21.531 14.958 68.496 1.00 31.69 1162 ASP A C 1
ATOM 9303 O O . ASP A 1 1162 ? -22.174 15.307 67.513 1.00 31.69 1162 ASP A O 1
ATOM 9307 N N . SER A 1 1163 ? -20.186 15.008 68.543 1.00 30.88 1163 SER A N 1
ATOM 9308 C CA . SER A 1 1163 ? -19.219 14.989 67.406 1.00 30.88 1163 SER A CA 1
ATOM 9309 C C . SER A 1 1163 ? -17.857 15.641 67.752 1.00 30.88 1163 SER A C 1
ATOM 9311 O O . SER A 1 1163 ? -17.276 16.379 66.957 1.00 30.88 1163 SER A O 1
ATOM 9313 N N . ILE A 1 1164 ? -17.269 15.325 68.912 1.00 34.88 1164 ILE A N 1
ATOM 9314 C CA . ILE A 1 1164 ? -15.847 15.645 69.201 1.00 34.88 1164 ILE A CA 1
ATOM 9315 C C . ILE A 1 1164 ? -14.890 14.600 68.557 1.00 34.88 1164 ILE A C 1
ATOM 9317 O O . ILE A 1 1164 ? -13.670 14.688 68.658 1.00 34.88 1164 ILE A O 1
ATOM 9321 N N . ALA A 1 1165 ? -15.435 13.614 67.831 1.00 35.12 1165 ALA A N 1
ATOM 9322 C CA . ALA A 1 1165 ? -14.714 12.434 67.347 1.00 35.12 1165 ALA A CA 1
ATOM 9323 C C . ALA A 1 1165 ? -14.184 12.493 65.894 1.00 35.12 1165 ALA A C 1
ATOM 9325 O O . ALA A 1 1165 ? -13.461 11.581 65.496 1.00 35.12 1165 ALA A O 1
ATOM 9326 N N . LEU A 1 1166 ? -14.519 13.514 65.086 1.00 36.91 1166 LEU A N 1
ATOM 9327 C CA . LEU A 1 1166 ? -14.176 13.539 63.646 1.00 36.91 1166 LEU A CA 1
ATOM 9328 C C . LEU A 1 1166 ? -13.095 14.553 63.229 1.00 36.91 1166 LEU A C 1
ATOM 9330 O O . LEU A 1 1166 ? -12.368 14.285 62.268 1.00 36.91 1166 LEU A O 1
ATOM 9334 N N . ASP A 1 1167 ? -12.882 15.640 63.978 1.00 35.44 1167 ASP A N 1
ATOM 9335 C CA . ASP A 1 1167 ? -11.793 16.595 63.689 1.00 35.44 1167 ASP A CA 1
ATOM 9336 C C . ASP A 1 1167 ? -10.386 15.989 63.867 1.00 35.44 1167 ASP A C 1
ATOM 9338 O O . ASP A 1 1167 ? -9.410 16.489 63.304 1.00 35.44 1167 ASP A O 1
ATOM 9342 N N . LEU A 1 1168 ? -10.266 14.861 64.579 1.00 35.12 1168 LEU A N 1
ATOM 9343 C CA . LEU A 1 1168 ? -8.988 14.171 64.777 1.00 35.12 1168 LEU A CA 1
ATOM 9344 C C . LEU A 1 1168 ? -8.534 13.336 63.559 1.00 35.12 1168 LEU A C 1
ATOM 9346 O O . LEU A 1 1168 ? -7.354 13.013 63.450 1.00 35.12 1168 LEU A O 1
ATOM 9350 N N . ILE A 1 1169 ? -9.436 13.012 62.622 1.00 39.62 1169 ILE A N 1
ATOM 9351 C CA . ILE A 1 1169 ? -9.113 12.218 61.417 1.00 39.62 1169 ILE A CA 1
ATOM 9352 C C . ILE A 1 1169 ? -8.762 13.125 60.222 1.00 39.62 1169 ILE A C 1
ATOM 9354 O O . ILE A 1 1169 ? -7.890 12.789 59.417 1.00 39.62 1169 ILE A O 1
ATOM 9358 N N . GLY A 1 1170 ? -9.360 14.320 60.135 1.00 41.19 1170 GLY A N 1
ATOM 9359 C CA . GLY A 1 1170 ? -9.087 15.298 59.068 1.00 41.19 1170 GLY A CA 1
ATOM 9360 C C . GLY A 1 1170 ? -7.680 15.920 59.088 1.00 41.19 1170 GLY A C 1
ATO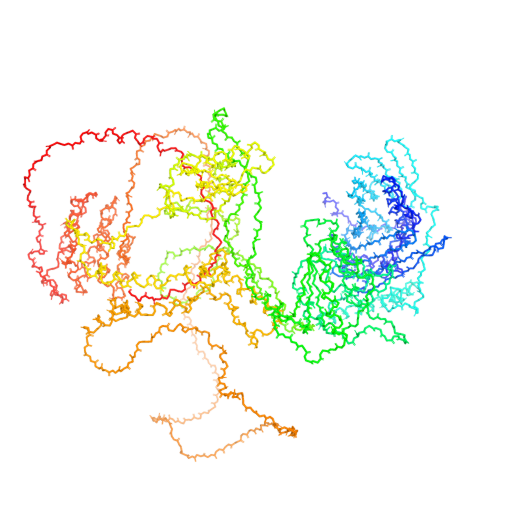M 9361 O O . GLY A 1 1170 ? -7.274 16.557 58.113 1.00 41.19 1170 GLY A O 1
ATOM 9362 N N . LEU A 1 1171 ? -6.929 15.736 60.180 1.00 34.38 1171 LEU A N 1
ATOM 9363 C CA . LEU A 1 1171 ? -5.597 16.315 60.391 1.00 34.38 1171 LEU A CA 1
ATOM 9364 C C . LEU A 1 1171 ? -4.435 15.448 59.875 1.00 34.38 1171 LEU A C 1
ATOM 9366 O O . LEU A 1 1171 ? -3.349 15.976 59.650 1.00 34.38 1171 LEU A O 1
ATOM 9370 N N . ILE A 1 1172 ? -4.653 14.152 59.622 1.00 37.91 1172 ILE A N 1
ATOM 9371 C CA . ILE A 1 1172 ? -3.610 13.238 59.111 1.00 37.91 1172 ILE A CA 1
ATOM 9372 C C . ILE A 1 1172 ? -3.645 13.150 57.573 1.00 37.91 1172 ILE A C 1
ATOM 9374 O O . ILE A 1 1172 ? -2.603 13.120 56.917 1.00 37.91 1172 ILE A O 1
ATOM 9378 N N . THR A 1 1173 ? -4.829 13.206 56.957 1.00 35.44 1173 THR A N 1
ATOM 9379 C CA . THR A 1 1173 ? -5.022 13.032 55.501 1.00 35.44 1173 THR A CA 1
ATOM 9380 C C . THR A 1 1173 ? -4.643 14.240 54.632 1.00 35.44 1173 THR A C 1
ATOM 9382 O O . THR A 1 1173 ? -4.757 14.170 53.410 1.00 35.44 1173 THR A O 1
ATOM 9385 N N . ARG A 1 1174 ? -4.146 15.342 55.213 1.00 33.94 1174 ARG A N 1
ATOM 9386 C CA . ARG A 1 1174 ? -3.723 16.551 54.470 1.00 33.94 1174 ARG A CA 1
ATOM 9387 C C . ARG A 1 1174 ? -2.204 16.728 54.324 1.00 33.94 1174 ARG A C 1
ATOM 9389 O O . ARG A 1 1174 ? -1.776 17.666 53.657 1.00 33.94 1174 ARG A O 1
ATOM 9396 N N . GLY A 1 1175 ? -1.394 15.829 54.891 1.00 35.00 1175 GLY A N 1
ATOM 9397 C CA . GLY A 1 1175 ? 0.074 15.894 54.810 1.00 35.00 1175 GLY A CA 1
ATOM 9398 C C . GLY A 1 1175 ? 0.709 15.251 53.567 1.00 35.00 1175 GLY A C 1
ATOM 9399 O O . GLY A 1 1175 ? 1.822 15.616 53.206 1.00 35.00 1175 GLY A O 1
ATOM 9400 N N . LEU A 1 1176 ? 0.021 14.309 52.908 1.00 32.91 1176 LEU A N 1
ATOM 9401 C CA . LEU A 1 1176 ? 0.641 13.358 51.963 1.00 32.91 1176 LEU A CA 1
ATOM 9402 C C . LEU A 1 1176 ? 0.311 13.569 50.473 1.00 32.91 1176 LEU A C 1
ATOM 9404 O O . LEU A 1 1176 ? 0.897 12.906 49.627 1.00 32.91 1176 LEU A O 1
ATOM 9408 N N . PHE A 1 1177 ? -0.586 14.496 50.128 1.00 28.97 1177 PHE A N 1
ATOM 9409 C CA . PHE A 1 1177 ? -1.118 14.649 48.761 1.00 28.97 1177 PHE A CA 1
ATOM 9410 C C . PHE A 1 1177 ? -0.536 15.860 47.999 1.00 28.97 1177 PHE A C 1
ATOM 9412 O O . PHE A 1 1177 ? -1.249 16.573 47.293 1.00 28.97 1177 PHE A O 1
ATOM 9419 N N . ARG A 1 1178 ? 0.759 16.158 48.200 1.00 28.88 1178 ARG A N 1
ATOM 9420 C CA . ARG A 1 1178 ? 1.421 17.355 47.628 1.00 28.88 1178 ARG A CA 1
ATOM 9421 C C . ARG A 1 1178 ? 2.797 17.118 46.991 1.00 28.88 1178 ARG A C 1
ATOM 9423 O O . ARG A 1 1178 ? 3.527 18.071 46.734 1.00 28.88 1178 ARG A O 1
ATOM 9430 N N . GLN A 1 1179 ? 3.115 15.862 46.701 1.00 34.25 1179 GLN A N 1
ATOM 9431 C CA . GLN A 1 1179 ? 4.141 15.440 45.745 1.00 34.25 1179 GLN A CA 1
ATOM 9432 C C . GLN A 1 1179 ? 3.499 14.427 44.784 1.00 34.25 1179 GLN A C 1
ATOM 9434 O O . GLN A 1 1179 ? 2.468 13.849 45.114 1.00 34.25 1179 GLN A O 1
ATOM 9439 N N . ILE A 1 1180 ? 4.110 14.219 43.613 1.00 32.31 1180 ILE A N 1
ATOM 9440 C CA . ILE A 1 1180 ? 3.633 13.305 42.557 1.00 32.31 1180 ILE A CA 1
ATOM 9441 C C . ILE A 1 1180 ? 2.259 13.698 41.976 1.00 32.31 1180 ILE A C 1
ATOM 9443 O O . ILE A 1 1180 ? 1.261 12.999 42.120 1.00 32.31 1180 ILE A O 1
ATOM 9447 N N . LEU A 1 1181 ? 2.231 14.800 41.224 1.00 27.66 1181 LEU A N 1
ATOM 9448 C CA . LEU A 1 1181 ? 1.365 14.895 40.044 1.00 27.66 1181 LEU A CA 1
ATOM 9449 C C . LEU A 1 1181 ? 2.034 15.812 39.019 1.00 27.66 1181 LEU A C 1
ATOM 9451 O O . LEU A 1 1181 ? 1.874 17.030 39.026 1.00 27.66 1181 LEU A O 1
ATOM 9455 N N . ASN A 1 1182 ? 2.867 15.199 38.189 1.00 25.98 1182 ASN A N 1
ATOM 9456 C CA . ASN A 1 1182 ? 3.607 15.847 37.120 1.00 25.98 1182 ASN A CA 1
ATOM 9457 C C . ASN A 1 1182 ? 3.402 15.009 35.846 1.00 25.98 1182 ASN A C 1
ATOM 9459 O O . ASN A 1 1182 ? 3.242 13.794 35.953 1.00 25.98 1182 ASN A O 1
ATOM 9463 N N . ILE A 1 1183 ? 3.455 15.661 34.678 1.00 27.69 1183 ILE A N 1
ATOM 9464 C CA . ILE A 1 1183 ? 3.614 15.057 33.337 1.00 27.69 1183 ILE A CA 1
ATOM 9465 C C . ILE A 1 1183 ? 2.361 14.470 32.615 1.00 27.69 1183 ILE A C 1
ATOM 9467 O O . ILE A 1 1183 ? 1.808 13.436 32.967 1.00 27.69 1183 ILE A O 1
ATOM 9471 N N . ARG A 1 1184 ? 2.071 15.100 31.457 1.00 27.42 1184 ARG A N 1
ATOM 9472 C CA . ARG A 1 1184 ? 1.430 14.615 30.200 1.00 27.42 1184 ARG A CA 1
ATOM 9473 C C . ARG A 1 1184 ? -0.043 14.171 30.149 1.00 27.42 1184 ARG A C 1
ATOM 9475 O O . ARG A 1 1184 ? -0.411 13.061 30.513 1.00 27.42 1184 ARG A O 1
ATOM 9482 N N . ASN A 1 1185 ? -0.777 14.874 29.278 1.00 27.23 1185 ASN A N 1
ATOM 9483 C CA . ASN A 1 1185 ? -1.239 14.216 28.047 1.00 27.23 1185 ASN A CA 1
ATOM 9484 C C . ASN A 1 1185 ? -1.122 15.143 26.817 1.00 27.23 1185 ASN A C 1
ATOM 9486 O O . ASN A 1 1185 ? -1.328 16.352 26.918 1.00 27.23 1185 ASN A O 1
ATOM 9490 N N . THR A 1 1186 ? -0.776 14.589 25.650 1.00 27.34 1186 THR A N 1
ATOM 9491 C CA . THR A 1 1186 ? -0.319 15.365 24.480 1.00 27.34 1186 THR A CA 1
ATOM 9492 C C . THR A 1 1186 ? -1.114 14.993 23.223 1.00 27.34 1186 THR A C 1
ATOM 9494 O O . THR A 1 1186 ? -0.660 14.198 22.401 1.00 27.34 1186 THR A O 1
ATOM 9497 N N . ARG A 1 1187 ? -2.303 15.582 23.020 1.00 26.91 1187 ARG A N 1
ATOM 9498 C CA . ARG A 1 1187 ? -3.104 15.362 21.795 1.00 26.91 1187 ARG A CA 1
ATOM 9499 C C . ARG A 1 1187 ? -2.954 16.483 20.767 1.00 26.91 1187 ARG A C 1
ATOM 9501 O O . ARG A 1 1187 ? -3.085 17.661 21.080 1.00 26.91 1187 ARG A O 1
ATOM 9508 N N . ILE A 1 1188 ? -2.705 16.085 19.520 1.00 25.94 1188 ILE A N 1
ATOM 9509 C CA . ILE A 1 1188 ? -2.625 16.969 18.351 1.00 25.94 1188 ILE A CA 1
ATOM 9510 C C . ILE A 1 1188 ? -4.029 17.116 17.757 1.00 25.94 1188 ILE A C 1
ATOM 9512 O O . ILE A 1 1188 ? -4.574 16.163 17.198 1.00 25.94 1188 ILE A O 1
ATOM 9516 N N . VAL A 1 1189 ? -4.604 18.316 17.836 1.00 27.94 1189 VAL A N 1
ATOM 9517 C CA . VAL A 1 1189 ? -5.864 18.644 17.155 1.00 27.94 1189 VAL A CA 1
ATOM 9518 C C . VAL A 1 1189 ? -5.549 19.078 15.723 1.00 27.94 1189 VAL A C 1
ATOM 9520 O O . VAL A 1 1189 ? -5.134 20.207 15.480 1.00 27.94 1189 VAL A O 1
ATOM 9523 N N . ARG A 1 1190 ? -5.751 18.186 14.745 1.00 27.20 1190 ARG A N 1
ATOM 9524 C CA . ARG A 1 1190 ? -5.787 18.589 13.330 1.00 27.20 1190 ARG A CA 1
ATOM 9525 C C . ARG A 1 1190 ? -7.150 19.204 13.025 1.00 27.20 1190 ARG A C 1
ATOM 9527 O O . ARG A 1 1190 ? -8.120 18.477 12.825 1.00 27.20 1190 ARG A O 1
ATOM 9534 N N . GLY A 1 1191 ? -7.203 20.533 12.991 1.00 26.17 1191 GLY A N 1
ATOM 9535 C CA . GLY A 1 1191 ? -8.408 21.272 12.632 1.00 26.17 1191 GLY A CA 1
ATOM 9536 C C . GLY A 1 1191 ? -8.921 20.919 11.231 1.00 26.17 1191 GLY A C 1
ATOM 9537 O O . GLY A 1 1191 ? -8.168 20.933 10.256 1.00 26.17 1191 GLY A O 1
ATOM 9538 N N . TYR A 1 1192 ? -10.221 20.644 11.153 1.00 25.83 1192 TYR A N 1
ATOM 9539 C CA . TYR A 1 1192 ? -11.035 20.847 9.960 1.00 25.83 1192 TYR A CA 1
ATOM 9540 C C . TYR A 1 1192 ? -12.090 21.887 10.326 1.00 25.83 1192 TYR A C 1
ATOM 9542 O O . TYR A 1 1192 ? -12.987 21.601 11.120 1.00 25.83 1192 TYR A O 1
ATOM 9550 N N . THR A 1 1193 ? -11.976 23.088 9.768 1.00 24.09 1193 THR A N 1
ATOM 9551 C CA . THR A 1 1193 ? -12.983 24.141 9.894 1.00 24.09 1193 THR A CA 1
ATOM 9552 C C . THR A 1 1193 ? -14.245 23.723 9.143 1.00 24.09 1193 THR A C 1
ATOM 9554 O O . THR A 1 1193 ? -14.337 23.846 7.924 1.00 24.09 1193 THR A O 1
ATOM 9557 N N . TYR A 1 1194 ? -15.228 23.207 9.880 1.00 23.89 1194 TYR A N 1
ATOM 9558 C CA . TYR A 1 1194 ? -16.611 23.157 9.420 1.00 23.89 1194 TYR A CA 1
ATOM 9559 C C . TYR A 1 1194 ? -17.302 24.443 9.857 1.00 23.89 1194 TYR A C 1
ATOM 9561 O O . TYR A 1 1194 ? -17.508 24.663 11.050 1.00 23.89 1194 TYR A O 1
ATOM 9569 N N . THR A 1 1195 ? -17.672 25.283 8.893 1.00 23.09 1195 THR A N 1
ATOM 9570 C CA . THR A 1 1195 ? -18.424 26.518 9.137 1.00 23.09 1195 THR A CA 1
ATOM 9571 C C . THR A 1 1195 ? -19.869 26.181 9.504 1.00 23.09 1195 THR A C 1
ATOM 9573 O O . THR A 1 1195 ? -20.769 26.203 8.663 1.00 23.09 1195 THR A O 1
ATOM 9576 N N . ILE A 1 1196 ? -20.098 25.827 10.770 1.00 23.38 1196 ILE A N 1
ATOM 9577 C CA . ILE A 1 1196 ? -21.440 25.629 11.320 1.00 23.38 1196 ILE A CA 1
ATOM 9578 C C . ILE A 1 1196 ? -22.107 27.004 11.407 1.00 23.38 1196 ILE A C 1
ATOM 9580 O O . ILE A 1 1196 ? -21.935 27.727 12.385 1.00 23.38 1196 ILE A O 1
ATOM 9584 N N . ARG A 1 1197 ? -22.885 27.367 10.380 1.00 23.58 1197 ARG A N 1
ATOM 9585 C CA . ARG A 1 1197 ? -23.865 28.452 10.507 1.00 23.58 1197 ARG A CA 1
ATOM 9586 C C . ARG A 1 1197 ? -24.855 28.064 11.613 1.00 23.58 1197 ARG A C 1
ATOM 9588 O O . ARG A 1 1197 ? -25.442 26.983 11.502 1.00 23.58 1197 ARG A O 1
ATOM 9595 N N . PRO A 1 1198 ? -25.083 28.901 12.640 1.00 26.17 1198 PRO A N 1
ATOM 9596 C CA . PRO A 1 1198 ? -26.147 28.655 13.601 1.00 26.17 1198 PRO A CA 1
ATOM 9597 C C . PRO A 1 1198 ? -27.494 28.735 12.878 1.00 26.17 1198 PRO A C 1
ATOM 9599 O O . PRO A 1 1198 ? -27.928 29.808 12.467 1.00 26.17 1198 PRO A O 1
ATOM 9602 N N . ILE A 1 1199 ? -28.158 27.594 12.697 1.00 24.55 1199 ILE A N 1
ATOM 9603 C CA . ILE A 1 1199 ? -29.584 27.590 12.374 1.00 24.55 1199 ILE A CA 1
ATOM 9604 C C . ILE A 1 1199 ? -30.309 27.849 13.690 1.00 24.55 1199 ILE A C 1
ATOM 9606 O O . ILE A 1 1199 ? -30.216 27.037 14.611 1.00 24.55 1199 ILE A O 1
ATOM 9610 N N . GLN A 1 1200 ? -31.016 28.974 13.772 1.00 28.81 1200 GLN A N 1
ATOM 9611 C CA . GLN A 1 1200 ? -31.936 29.237 14.870 1.00 28.81 1200 GLN A CA 1
ATOM 9612 C C . GLN A 1 1200 ? -33.005 28.137 14.905 1.00 28.81 1200 GLN A C 1
ATOM 9614 O O . GLN A 1 1200 ? -33.838 28.038 14.009 1.00 28.81 1200 GLN A O 1
ATOM 9619 N N . ASN A 1 1201 ? -32.991 27.342 15.971 1.00 24.95 1201 ASN A N 1
ATOM 9620 C CA . ASN A 1 1201 ? -34.214 26.846 16.588 1.00 24.95 1201 ASN A CA 1
ATOM 9621 C C . ASN A 1 1201 ? -34.283 27.538 17.964 1.00 24.95 1201 ASN A C 1
ATOM 9623 O O . ASN A 1 1201 ? -33.250 27.669 18.615 1.00 24.95 1201 ASN A O 1
ATOM 9627 N N . GLY A 1 1202 ? -35.425 28.023 18.443 1.00 30.83 1202 GLY A N 1
ATOM 9628 C CA . GLY A 1 1202 ? -36.783 27.702 17.990 1.00 30.83 1202 GLY A CA 1
ATOM 9629 C C . GLY A 1 1202 ? -37.436 26.633 18.865 1.00 30.83 1202 GLY A C 1
ATOM 9630 O O . GLY A 1 1202 ? -38.100 25.736 18.344 1.00 30.83 1202 GLY A O 1
ATOM 9631 N N . ARG A 1 1203 ? -37.190 26.703 20.177 1.00 28.30 1203 ARG A N 1
ATOM 9632 C CA . ARG A 1 1203 ? -37.973 26.098 21.257 1.00 28.30 1203 ARG A CA 1
ATOM 9633 C C . ARG A 1 1203 ? -37.612 26.739 22.590 1.00 28.30 1203 ARG A C 1
ATOM 9635 O O . ARG A 1 1203 ? -36.452 27.188 22.690 1.00 28.30 1203 ARG A O 1
#

Sequence (1203 aa):
MLNLFSGSKFRTHKDSDAERAPEGSDPDDTSILDEQEGSIITSIISQLRIGMDLQKVAFPTFVLEPRSMLERITDFMSHPELIFGAGSEPNPEERFIRVLQYYLAGWHVKPKGVKKPYNPVLGEFFRCKFDYPDGTQSFYIAEQVSHHPPITIYLYISPANKVRILGEIRPKSKFLGNSVSTNMEGENQYIITMPSMYARGILFGKMVLELGDSCVVKNEQTGLHCDIDFKTKGFFSGSYNNVVGKVKRNGSEIGEVSGRWSHIMEYKDVKTSRKRLLFDASQSKVSPKHVEPEESQEPNESRRLWAQLTAAILDRNMERAQESKSTVENVQREERRRREELGLIHTTRFFEQQPNGRWAPKVRVNEANGGYEHITEYIPISQPGAETMTKLQNIRPSTVIGDHSQFPVVNKLAIDGLIVGIETQDSYLLRKPTWTRKIVLLTDGENPMELEDWEAAVHKINDLNIKMSIVGVNFDDDYMPYHERNKSHIKRENEVFYSKFSKSLNECIVGTTAFALQECFRPDIKMTKSVLMKSKLRIGDTEGRPEEAIELNIRTSKCTAISRPPSLKKFAKRKFQPDHMDVDLVDTYIPLERKTEYVVQRETHGQDDDDDDKTEGGAEEIVEKEELVRGYKYGANFVPIEEEDEFERLEPNAGVDICGFFYASNYRREWSMGEVQYVWADPDSYEAQVAFSSIVKAMSDKDAMAIARWTSRSDPKMGILLPRVLDNVDCFLWVQVPFADDVRKYSFRSLDNLVTKNGEIITNHPHIPTETQLKAMDSFVDAMDLMTAGEEDEDGNRLPWYDPVQSYNPAIHRIKQALFHGAITSDLSKNPLPPPHPDLVKYLNPPEIVLKRSRDAVEECRKLFKIKPGSDLLLLAVERLHSFIVFYTAPPKVVKRRKDAHMAGEDDDELIDLGAPLPSRESVKHPSGNMPVLSPQKSFVKDDDSATEEDSDIEDLGKVTTEPVLTRSEEKATTRTERGSISRTTPSPKTKETVLPTPARSNVSASPPPRIEGPRRIVGISHPLRDFKENLKYGDIVTESVRDLGAVIKEVVMKPFASRRHEEMIQCMGEMRRVALEEDEIEAWNKFSDFRFLRDLKDSCLNQIPHNKEFWKETQKIGRPISLISSKEAKKAGGKSDVTEGTAVDRDEHPITADHTDHLVDSIALDLIGLITRGLFRQILNIRNTRIVRGYTYTIRPIQNGR

Nearest PDB structures (foldseek):
  7zyg-assembly1_B  TM=7.558E-01  e=3.115E-26  Homo sapiens
  1jeq-assembly1_B  TM=6.721E-01  e=1.446E-23  Homo sapiens
  7axz-assembly1_B  TM=6.396E-01  e=1.172E-23  Homo sapiens
  7v62-assembly1_A  TM=8.141E-01  e=5.029E-17  Homo sapiens
  7v62-assembly1_D  TM=8.162E-01  e=1.235E-15  Homo sapiens

pLDDT: mean 71.38, std 22.94, range [19.91, 97.0]

Mean predicted aligned error: 23.52 Å

Organism: NCBI:txid1419009

Foldseek 3Di:
DPDDPPDDDDDDDDDDPAPDDDPQADQQQWDDDDPVLLVVLLVQCVPDDAFDWCLPGDDALLQADLAAPQVVVCLLVFCVVLLQCLVVPPDPLVSLLSVVLSNLLSPQDDGRYRHDYDYAFQFFKAKWKFQDPVRWIKIKIKGQPDVVQTKIWMWIDGVVSRDIDTWMWRWTWGDHDQKIWTAIAIQDLFGKGAWIWMWGQSNHGITGIATFDWMKTGHPVQQKIKIKTGDDADPPGDHTQWIKIFIDHVRHTFWIWTDGSNAWIWIAGPVVRDIDTSDGNVPDGTGDIGGDDLVPDDCSHTCVVCVQLSVCVVVVPSVSNVVSSVVSVVVSVVVVVVCQQAVPDDDHDFWDQDPVRDIDGPPPPPPPPDDQPPADPQDAPDPDDPVNLVSVVPDDDDPDDDDDDPDPDARAHQVSNLVVVLVSVCVVCVPPVPDAAEDEAEDQQPGAHDDPPLVVSQVSCQVSVYAYEYEYAQDQDPVPHGDDPDDDPRSVVSSVVVVVSQVSHPHYYYDYPVVVVLVLLDDDDDPDDWDWDKFKEKEDDCPPCVPVMDIAIKTKTFPDDDDDADDDFDWDFDDDDVPHHYHDDDRDTDTDDDDDWDFDPPPPPDDPDPDPDDPPDPDTDTDDPVVDFDWDDDPPDTDGDHPVRAFDDDDFPAHKYFPFKDAPVPDDPVQFDDTKMKMFGDPVDPVSQVVVVVVLVVCVVRNMKTWIWGTDPDDIFIWIWHWDDDPPGTITITTTGDDPVVDDDDDDDDQQWDQDPVRDTDRDDPSHDDPLLVVLVVQLVVLQAQQQPADADPVRGRHGLDDPSPDDDLVNSLVSQVVVCVSVDPDCPVVPRDDRDVSSCSVVDRDVSSVVSNVVSVVSNCVRVVDDDPPVVVVVVCVVDDDDDDDDDDDDDPPPPDPDDDDPDPPPPPPDDPDDDDDDDDDDDDDDDDDDDDDDDDDDDDDDDDDDDDDDDDDDDDDDDDDDDDDDDDDDDDDDDDDDDDDDDDDDDDDDDDDDDDDDDDDDDDDDDDDDDDDDQQQDLPQRVVSLVVQVVVPPCNLSSLLRLLVSLLVLLQDPPSVVCLVVSVVSLLVSVVSCLQVLVLCSQPPDPVDNSVVVSVCCQPPNPPHVPPSVVVVLVVAQSRFRQAQVNSVVSPYGDPQHPVNRRDDDDDDDDDDDDDDDDDDPPPVVPVVPVPPPPPDDDTDDDDDDDPDDDDPPDDDDDDD

Secondary structure (DSSP, 8-state):
--SSSS---------SGGGSPPTT--GGGEEPPPHHHHHHHHHHHTT--TT-BGGGS---GGGEEEEEHHHHGGGGGG-GGGTTTGGG---HHHHHHHHHHHHHHTTS---SSS-EEEPPPTT-EEEEEEE-TTS-EEEEEEEEEEETTEEEEEEEEETTTTEEEEEEE--EEEE-SSEEEEE-----SSEEPPPEEEEE-SSSS-EEEEEEEEEEEEETTTTEEEEEEEEPPPSSS--TTEEEEEEEETTEEEEEEEEETTSEEEEEETTT--EEEEEETTT--PPPEE---TTTS-TTBHHHHHHHHHHHHHTT-HHHHHHHHHHHHHHHHHHHHHHHTTT-----SSEEE-TTS-EEE---S-TTT---TT---SS-SS---HHHHHHHHT----S--S--SSS-PPP-HHHHHHHHHHHHHHHHHTT-TTPPEEEEEEE-S-S----SSHHHHHHHHHHTTEEEEEEETT--BTTTTB--TT--HHHHHHHHHHHHHHTTSSSEEEEEHHHHHHHHHS----------EEEEEEES-TTT-TTT-EEEEEEEEESS----PPPPPPEEE-PPPTTSPPSS----EEEPP----EE----------------TT----EEPGGG--EEEEETTEEEEE-GGG---PPP---EEEEEEEEEGGG--GGG-EEEEEEEEE-TT-HHHHHHHHHHHHHHHTTTEEEEEEEESSSS-EEEEEEEE--TT--EEEEEE---GGG--------SS-EE-TTS-EE---TTSPPHHHHHHHHHHHHHT-STT-S-B-TTSPBPPS--GGG---HHHHHHHHHHHHHHH-S-TTTSPPPPPPTHHHHTTS--HHHHHHHHHHHHHHHHHH-PPPTTHHHHHHHTTS--------PPPP-----S----PPP------------------------------------------S------------------------------------------------PPPP-PPPPPPPPPPP-S--SS-SSSHHHHHHHHGGGSTTHHHHHHHHHHHHHHHHTSTTGGGGHHHHHHHHHHHHHHHHHSSTHHHHH-BTTB-HHHHHHHHHHHSSSP-HHHHHHHHHH-GGGS---HHHHHHHT------TTTTT-----PPPP---------SSSTTTTTTTTSSSSS------------------------

Solvent-accessible surface area (backbone atoms only — not comparable to full-atom values): 75661 Å² total; per-residue (Å²): 143,82,90,81,84,86,84,80,80,93,72,90,75,86,77,91,72,82,82,66,74,63,89,73,59,57,74,52,36,37,33,81,72,53,79,64,58,48,48,54,47,44,58,59,53,74,76,62,53,76,72,36,70,43,85,84,54,89,75,64,62,86,42,48,43,86,41,37,44,59,56,55,59,52,44,51,60,24,53,56,77,52,49,48,57,40,90,72,46,83,50,66,69,58,32,50,49,34,54,50,38,32,61,51,59,25,64,47,66,71,69,76,19,65,57,41,55,42,80,70,51,74,66,27,30,32,65,38,36,34,80,44,99,86,74,48,55,33,44,38,44,24,37,22,76,35,59,88,72,45,33,38,41,36,41,39,39,20,74,88,56,72,45,77,48,58,44,43,38,40,72,48,37,36,34,60,72,52,27,35,43,34,39,40,45,44,54,49,92,52,36,43,46,51,49,29,42,32,44,33,22,70,74,62,73,64,26,34,54,44,54,21,55,69,25,43,42,34,30,82,90,76,39,36,36,29,51,32,39,34,36,60,61,49,99,89,57,72,59,56,53,30,35,40,28,46,31,25,46,79,82,47,77,48,30,39,38,42,41,25,54,68,37,50,30,32,37,31,37,61,91,75,67,46,73,42,84,59,45,48,55,86,78,58,77,72,58,66,73,50,62,79,58,58,91,78,46,52,76,50,25,48,62,48,54,41,41,64,30,36,49,21,56,74,73,64,36,63,66,56,20,46,51,41,47,50,50,57,55,46,52,52,50,51,57,45,49,54,24,56,53,33,51,51,76,85,78,60,84,62,48,45,73,44,100,84,73,48,76,45,67,66,70,78,90,55,80,88,82,57,88,69,68,97,63,74,85,88,72,70,100,68,85,86,50,71,69,53,51,55,51,61,72,66,63,70,87,74,93,74,72,84,81,85,68,100,61,94,74,77,50,47,62,72,61,50,49,49,52,51,53,50,51,55,50,47,69,67,36,78,86,44,88,88,63,86,46,72,51,75,48,76,43,66,39,70,66,64,75,69,84,71,71,56,66,59,52,42,50,53,35,52,76,67,57,41,37,39,35,40,33,26,51,76,46,73,34,91,90,63,85,43,74,60,93,80,68,51,72,50,26,56,52,41,52,54,45,52,55,54,52,36,75,66,43,92,49,47,48,77,49,30,44,68,58,56,53,51,58,72,63,48,89,76,82,81,85,72,85,60,68,75,42,85,48,36,41,33,39,65,47,69,85,88,36,56,91,75,28,49,79,37,54,23,27,35,30,64,70,45,75,92,85,74,65,84,83,84,79,63,62,42,73,63,77,81,67,88,91,60,44,67,48,79,99,64,85,54,65,45,74,64,81,81,86,84,86,44,65,67,85,74,79,75,89,66,79,96,70,99,66,98,66,87,75,78,79,80,75,78,50,72,50,62,81,89,78,63,69,52,62,44,78,58,89,94,46,69,47,74,49,54,86,91,67,62,55,77,77,80,80,62,78,62,26,36,38,48,76,46,74,47,52,49,90,77,60,61,76,88,47,64,40,90,57,35,27,38,39,35,41,26,91,93,33,69,68,33,37,56,56,46,40,53,51,33,49,62,24,51,82,60,50,31,28,33,41,26,42,42,28,42,101,55,84,68,40,51,26,37,36,40,50,39,86,48,102,89,57,52,32,29,44,36,34,33,42,71,54,80,90,69,62,80,90,79,90,74,80,66,70,79,46,49,65,45,100,83,68,51,75,44,72,81,48,104,79,39,84,49,74,71,55,46,55,34,48,51,52,28,51,67,31,55,51,44,59,70,57,34,61,66,48,100,88,66,51,47,38,54,57,76,52,78,86,82,54,76,67,51,69,46,51,55,48,50,51,51,53,54,48,62,71,70,45,90,50,62,83,86,54,60,86,74,81,80,52,68,75,72,45,59,84,78,47,84,58,67,69,38,57,64,60,20,46,64,32,51,54,49,40,54,69,72,67,62,83,73,72,84,63,60,68,54,48,67,63,49,76,79,60,79,94,76,90,85,83,92,80,79,84,77,76,88,70,81,75,65,91,79,84,75,83,78,74,83,84,78,84,74,81,81,73,96,72,87,84,91,82,88,84,89,81,92,89,86,91,85,89,90,85,90,90,83,88,86,85,89,85,86,91,87,90,83,91,87,88,80,87,82,90,88,90,80,92,81,88,80,90,84,87,79,86,80,83,91,82,87,81,89,78,89,77,89,86,84,88,81,91,87,81,83,85,88,80,88,81,87,83,90,83,87,84,90,86,88,83,88,83,84,90,78,87,84,80,85,84,82,84,87,84,80,93,73,82,86,73,82,31,46,84,85,51,41,66,57,40,40,58,57,49,54,74,68,65,87,46,49,74,58,38,53,54,30,44,55,54,36,45,55,54,50,57,56,39,90,77,29,78,85,45,45,69,60,48,50,51,39,48,36,51,50,50,50,50,23,45,73,71,56,39,36,44,71,65,65,56,38,99,91,48,45,55,70,60,57,43,50,45,40,24,67,73,36,87,64,60,30,63,60,61,55,53,55,56,62,70,69,38,71,77,70,44,58,66,16,33,75,56,25,55,71,66,69,36,71,42,92,39,47,67,63,72,33,66,67,88,82,87,83,89,85,84,87,82,89,82,89,82,88,86,90,77,89,78,56,73,76,58,68,69,63,75,71,78,73,83,84,67,91,88,78,65,88,85,89,83,85,82,81,85,75,92,72,86,76,72,84,75,89,73,91,126

InterPro domains:
  IPR000648 Oxysterol-binding protein [PF01237] (43-356)
  IPR000648 Oxysterol-binding protein [PTHR10972] (32-372)
  IPR006164 Ku70/Ku80, DNA-binding domain [PF02735] (559-757)
  IPR006164 Ku70/Ku80, DNA-binding domain [SM00559] (620-754)
  IPR014893 Ku, C-terminal [PF08785] (1024-1144)
  IPR016194 SPOC-like, C-terminal domain superfamily [G3DSA:2.40.290.10] (547-754)
  IPR016194 SPOC-like, C-terminal domain superfamily [SSF100939] (532-869)
  IPR018494 Oxysterol-binding protein, conserved site [PS01013] (143-154)
  IPR024193 Ku80 [cd00873] (534-868)
  IPR036465 von Willebrand factor A-like domain superfamily [G3DSA:3.40.50.410] (357-522)
  IPR036465 von Willebrand factor A-like domain superfamily [SSF53300] (368-506)
  IPR036494 Ku, C-terminal domain superfamily [G3DSA:1.25.40.240] (1011-1146)
  IPR036494 Ku, C-terminal domain superfamily [SSF101420] (1013-1144)
  IPR037239 Oxysterol-binding protein superfamily [SSF144000] (33-376)

Radius of gyration: 48.79 Å; Cα contacts (8 Å, |Δi|>4): 1439; chains: 1; bounding box: 118×121×121 Å